Protein AF-0000000087795942 (afdb_homodimer)

Organism: Aspergillus candidus (NCBI:txid41067)

Foldseek 3Di:
DPPPPDPPPDDPQDQPPLPDPPPDDQLLVVCLVPPDAPDPQLVVVSVLVVVLLSLLCSLLPFDRVLNNVVSVCCNPQASQFQPGDPPDDPCPPLAQDPDAVRGQKWWKWKDFPPDGIWIKMKGQGHHPQDCHLVFNLSACRAVSSLVVVCVVVVQQACVLVVLLCVQQADGSVNCVVQVVQCVPPRHSRFKIKMWTRDNRHIWIKIKGQRLSVCRRVVPDNLCSQLVSLVVVDPQQLQVQQSVLVVVLCVVVVVFWDNSFWMKMWTSGDQQFMKIKTKTKGWAQDLVVVLCLLCSHVVRDDDQSVVQSVLVVLLVVLVQVDDFPVRDHDRTWIWMKMWMTHSVDNHTWIKIKTFQLRHQQVSVLVSVLVSCVVVVVPSVNVSVVSSCCNQAPPDDSRNHSAFWTIWMWTADPVGGIMIMTMTDSVNSD/DPPPPDPDPDDPQDQDPLPDPPPDDQLLVVCLVPPDAPDPQLVVVSVQVVQLLSLLCSLLPFDRVLNNVVSVCCNPQASQFQPGDPPPPPPPPLAQDDPDVGGQKWWKWKDFPPDGIWIKMKGQGHHPQDCHLVFNLSACRAVSSLVVVCVVVVQQACVLVVLLCVQQADGSVNCVVVVVQCVPPRHSRFKIKMWTRDNRHIWIKIKGQRLSVCRRVVPDNLCSQLVSLVVVDPQQLSVQQSVLVVVLCVVVVVFWDNSFWMKMWTSGDQQPMKIKTKTKGWAQDLVVVLCLLCSHVVRDDDQSVVQSVLVVLLVCLVQVDDFPVRDHDRTWIWMKMWMTHSVDNHTWIKIKTFQLRHQQVSVLVSVVVSCVVVVVPVVNVSVVSSCCNQAPPDDSRNHSAFWTIWMWTADPVGGIMIMTMTDSVNSD

Sequence (856 aa):
MRPEQEPSIQAPTEKVALPMSDGDARPWQVLSLLLPFHSPDQKLWWDKVGPLIEIYLNCSGYNVGAQYRYLLMLHSIILPVLGPFPNHTKSNSPWPYFMNNGDPCDLSINYQGGSAPCVRIGIEPIGPMAGTNQDPMNEFAARRLLEDLSRIQTDIDFQLFDHFRDALVLSNHKARLCWDGIEEHGIKAQGHVALDLHEHSLKVKAYCVPLLRSLTSGVHYVRMMIDSIKTISRDHPITHGLSKVDEYLAATKHLLVDSRSCFSFDCADLKNSRYKIYVGANVKTLGEAYGFWTLGGSLKGEAIDRGFQLMEKVWKTMYAKSLPDMKPRKYIPFIWNWEVSPTDSDPIPKAYFQVLDDYDSLITEVITCVFGELGWTEHAMTHQIIQKKAYPGHDFGSSTQVYSWISLAYSQTKGPYITIYSNPAASLMRPEQEPSIQAPTEKVALPMSDGDARPWQVLSLLLPFHSPDQKLWWDKVGPLIEIYLNCSGYNVGAQYRYLLMLHSIILPVLGPFPNHTKSNSPWPYFMNNGDPCDLSINYQGGSAPCVRIGIEPIGPMAGTNQDPMNEFAARRLLEDLSRIQTDIDFQLFDHFRDALVLSNHKARLCWDGIEEHGIKAQGHVALDLHEHSLKVKAYCVPLLRSLTSGVHYVRMMIDSIKTISRDHPITHGLSKVDEYLAATKHLLVDSRSCFSFDCADLKNSRYKIYVGANVKTLGEAYGFWTLGGSLKGEAIDRGFQLMEKVWKTMYAKSLPDMKPRKYIPFIWNWEVSPTDSDPIPKAYFQVLDDYDSLITEVITCVFGELGWTEHAMTHQIIQKKAYPGHDFGSSTQVYSWISLAYSQTKGPYITIYSNPAASL

Secondary structure (DSSP, 8-state):
-------------S-------TTPPPHHHHHHHH---SSHHHHHHHHHHHHHHHHHHHHTT--HHHHHHHHHHIIIIIGGGS-SPTTSTT----S---TBTTBSEEEEEEEETTS--EEEEEE----TTBTSSSBTT--SHHHHHHHHHHTT-TT---HHHHHHHHHHS--HHHHHHTHHHHTT-S----EEEEEEE-SS-EEEEEEE--HHHHHHH---HHHHHHHHHHTT---HHHHHHHHHHHHHHHHTGGGEEEEEEEEEEESS-GGG--EEEEEEEEE-SHHHHHHHHHTTTT--SHHHHHHHHHHHHHHHHHHTS--TTSPPP--EEEEEEEEE-SS-SS-EEEEEEE-TTS-HHHHHHHHHHHHHHHT-HHHHHHHHHHHHHHSTT--TTT---SEEEEEEEEETTTEEEEEEEE-GGGG-/-------------S-------TTPPPHHHHHHHH---SSHHHHHHHHHHHHHHHHHHHHTT--HHHHHHHHHHIIIIIGGGS-SPTTSTT----S---GGGG-SEEEEEEEETTS--EEEEEE----TTBTSSSBTT--SHHHHHHHHHTTT-TT---HHHHHHHHHHS--HHHHHHTHHHHTT-S----EEEEEEE-SS-EEEEEEE--HHHHHHH---HHHHHHHHHHTT---HHHHHHHHHHHHHHHHTGGGEEEEEEEEEEESS-GGG--EEEEEEEEE-SHHHHHHHHHTTTT--SHHHHHHHHHHHHHHHHHHTS--TTSPPP--EEEEEEEEE-SS-SS-EEEEEEE-TTS-HHHHHHHHHHHHHHTT-HHHHHHHHHHHHHHSTT--TTT---SEEEEEEEEETTTEEEEEEEE-GGGG-

Radius of gyration: 34.21 Å; Cα contacts (8 Å, |Δi|>4): 1523; chains: 2; bounding box: 75×99×96 Å

Structure (mmCIF, N/CA/C/O backbone):
data_AF-0000000087795942-model_v1
#
loop_
_entity.id
_entity.type
_entity.pdbx_description
1 polymer 'Aromatic prenyltransferase'
#
loop_
_atom_site.group_PDB
_atom_site.id
_atom_site.type_symbol
_atom_site.label_atom_id
_atom_site.label_alt_id
_atom_site.label_comp_id
_atom_site.label_asym_id
_atom_site.label_entity_id
_atom_site.label_seq_id
_atom_site.pdbx_PDB_ins_code
_atom_site.Cartn_x
_atom_site.Cartn_y
_atom_site.Cartn_z
_atom_site.occupancy
_atom_site.B_iso_or_equiv
_atom_site.auth_seq_id
_atom_site.auth_comp_id
_atom_site.auth_asym_id
_atom_site.auth_atom_id
_atom_site.pdbx_PDB_model_num
ATOM 1 N N . MET A 1 1 ? -48.5 39.406 -8.141 1 22.3 1 MET A N 1
ATOM 2 C CA . MET A 1 1 ? -47.219 38.812 -8.547 1 22.3 1 MET A CA 1
ATOM 3 C C . MET A 1 1 ? -46.781 37.719 -7.559 1 22.3 1 MET A C 1
ATOM 5 O O . MET A 1 1 ? -46.656 38 -6.363 1 22.3 1 MET A O 1
ATOM 9 N N . ARG A 1 2 ? -47 36.406 -7.867 1 28.2 2 ARG A N 1
ATOM 10 C CA . ARG A 1 2 ? -46.875 35.219 -7.031 1 28.2 2 ARG A CA 1
ATOM 11 C C . ARG A 1 2 ? -45.438 35 -6.605 1 28.2 2 ARG A C 1
ATOM 13 O O . ARG A 1 2 ? -44.5 35.125 -7.418 1 28.2 2 ARG A O 1
ATOM 20 N N . PRO A 1 3 ? -45.25 35.094 -5.289 1 27.69 3 PRO A N 1
ATOM 21 C CA . PRO A 1 3 ? -43.875 35.062 -4.77 1 27.69 3 PRO A CA 1
ATOM 22 C C . PRO A 1 3 ? -43.094 33.844 -5.25 1 27.69 3 PRO A C 1
ATOM 24 O O . PRO A 1 3 ? -43.656 32.75 -5.375 1 27.69 3 PRO A O 1
ATOM 27 N N . GLU A 1 4 ? -42.125 34.031 -6.109 1 30.78 4 GLU A N 1
ATOM 28 C CA . GLU A 1 4 ? -41.281 33.031 -6.766 1 30.78 4 GLU A CA 1
ATOM 29 C C . GLU A 1 4 ? -40.688 32.062 -5.75 1 30.78 4 GLU A C 1
ATOM 31 O O . GLU A 1 4 ? -40.156 32.5 -4.711 1 30.78 4 GLU A O 1
ATOM 36 N N . GLN A 1 5 ? -41.188 30.859 -5.688 1 28.67 5 GLN A N 1
ATOM 37 C CA . GLN A 1 5 ? -40.812 29.703 -4.875 1 28.67 5 GLN A CA 1
ATOM 38 C C . GLN A 1 5 ? -39.312 29.438 -4.926 1 28.67 5 GLN A C 1
ATOM 40 O O . GLN A 1 5 ? -38.75 29.344 -6.012 1 28.67 5 GLN A O 1
ATOM 45 N N . GLU A 1 6 ? -38.594 29.828 -3.879 1 29.69 6 GLU A N 1
ATOM 46 C CA . GLU A 1 6 ? -37.156 29.641 -3.682 1 29.69 6 GLU A CA 1
ATOM 47 C C . GLU A 1 6 ? -36.75 28.188 -3.895 1 29.69 6 GLU A C 1
ATOM 49 O O . GLU A 1 6 ? -37.406 27.266 -3.383 1 29.69 6 GLU A O 1
ATOM 54 N N . PRO A 1 7 ? -36.062 27.828 -5.016 1 30.73 7 PRO A N 1
ATOM 55 C CA . PRO A 1 7 ? -35.75 26.453 -5.359 1 30.73 7 PRO A CA 1
ATOM 56 C C . PRO A 1 7 ? -35.094 25.688 -4.207 1 30.73 7 PRO A C 1
ATOM 58 O O . PRO A 1 7 ? -34.219 26.219 -3.537 1 30.73 7 PRO A O 1
ATOM 61 N N . SER A 1 8 ? -35.812 24.812 -3.525 1 28.05 8 SER A N 1
ATOM 62 C CA . SER A 1 8 ? -35.438 23.891 -2.461 1 28.05 8 SER A CA 1
ATOM 63 C C . SER A 1 8 ? -34.281 23 -2.896 1 28.05 8 SER A C 1
ATOM 65 O O . SER A 1 8 ? -34.375 22.281 -3.893 1 28.05 8 SER A O 1
ATOM 67 N N . ILE A 1 9 ? -33.094 23.453 -2.781 1 29.77 9 ILE A N 1
ATOM 68 C CA . ILE A 1 9 ? -31.938 22.609 -3.049 1 29.77 9 ILE A CA 1
ATOM 69 C C . ILE A 1 9 ? -32.062 21.297 -2.277 1 29.77 9 ILE A C 1
ATOM 71 O O . ILE A 1 9 ? -32.062 21.297 -1.044 1 29.77 9 ILE A O 1
ATOM 75 N N . GLN A 1 10 ? -32.75 20.312 -2.787 1 25.94 10 GLN A N 1
ATOM 76 C CA . GLN A 1 10 ? -32.938 18.953 -2.301 1 25.94 10 GLN A CA 1
ATOM 77 C C . GLN A 1 10 ? -31.609 18.281 -2.008 1 25.94 10 GLN A C 1
ATOM 79 O O . GLN A 1 10 ? -30.672 18.375 -2.803 1 25.94 10 GLN A O 1
ATOM 84 N N . ALA A 1 11 ? -31.422 17.891 -0.811 1 29.84 11 ALA A N 1
ATOM 85 C CA . ALA A 1 11 ? -30.281 17.172 -0.249 1 29.84 11 ALA A CA 1
ATOM 86 C C . ALA A 1 11 ? -30.016 15.867 -1.015 1 29.84 11 ALA A C 1
ATOM 88 O O . ALA A 1 11 ? -30.922 15.055 -1.19 1 29.84 11 ALA A O 1
ATOM 89 N N . PRO A 1 12 ? -29.078 15.875 -1.925 1 29.16 12 PRO A N 1
ATOM 90 C CA . PRO A 1 12 ? -28.969 14.562 -2.562 1 29.16 12 PRO A CA 1
ATOM 91 C C . PRO A 1 12 ? -28.75 13.43 -1.556 1 29.16 12 PRO A C 1
ATOM 93 O O . PRO A 1 12 ? -27.922 13.547 -0.657 1 29.16 12 PRO A O 1
ATOM 96 N N . THR A 1 13 ? -29.656 12.672 -1.173 1 30.97 13 THR A N 1
ATOM 97 C CA . THR A 1 13 ? -29.703 11.547 -0.239 1 30.97 13 THR A CA 1
ATOM 98 C C . THR A 1 13 ? -28.641 10.516 -0.586 1 30.97 13 THR A C 1
ATOM 100 O O . THR A 1 13 ? -28.484 9.516 0.12 1 30.97 13 THR A O 1
ATOM 103 N N . GLU A 1 14 ? -28.219 10.383 -1.901 1 29.27 14 GLU A N 1
ATOM 104 C CA . GLU A 1 14 ? -27.547 9.141 -2.268 1 29.27 14 GLU A CA 1
ATOM 105 C C . GLU A 1 14 ? -26.062 9.188 -1.922 1 29.27 14 GLU A C 1
ATOM 107 O O . GLU A 1 14 ? -25.406 10.211 -2.135 1 29.27 14 GLU A O 1
ATOM 112 N N . LYS A 1 15 ? -25.484 8.312 -1.101 1 34.44 15 LYS A N 1
ATOM 113 C CA . LYS A 1 15 ? -24.062 8.156 -0.795 1 34.44 15 LYS A CA 1
ATOM 114 C C . LYS A 1 15 ? -23.219 8.25 -2.061 1 34.44 15 LYS A C 1
ATOM 116 O O . LYS A 1 15 ? -23.391 7.453 -2.988 1 34.44 15 LYS A O 1
ATOM 121 N N . VAL A 1 16 ? -22.797 9.336 -2.385 1 33.66 16 VAL A N 1
ATOM 122 C CA . VAL A 1 16 ? -21.953 9.562 -3.557 1 33.66 16 VAL A CA 1
ATOM 123 C C . VAL A 1 16 ? -20.703 8.703 -3.461 1 33.66 16 VAL A C 1
ATOM 125 O O . VAL A 1 16 ? -19.906 8.867 -2.535 1 33.66 16 VAL A O 1
ATOM 128 N N . ALA A 1 17 ? -20.625 7.559 -4.09 1 39.62 17 ALA A N 1
ATOM 129 C CA . ALA A 1 17 ? -19.484 6.656 -4.164 1 39.62 17 ALA A CA 1
ATOM 130 C C . ALA A 1 17 ? -18.219 7.398 -4.621 1 39.62 17 ALA A C 1
ATOM 132 O O . ALA A 1 17 ? -18.312 8.328 -5.426 1 39.62 17 ALA A O 1
ATOM 133 N N . LEU A 1 18 ? -17.172 7.379 -3.752 1 42.47 18 LEU A N 1
ATOM 134 C CA . LEU A 1 18 ? -15.922 7.945 -4.242 1 42.47 18 LEU A CA 1
ATOM 135 C C . LEU A 1 18 ? -15.672 7.527 -5.688 1 42.47 18 LEU A C 1
ATOM 137 O O . LEU A 1 18 ? -16 6.41 -6.082 1 42.47 18 LEU A O 1
ATOM 141 N N . PRO A 1 19 ? -15.383 8.438 -6.621 1 38.88 19 PRO A N 1
ATOM 142 C CA . PRO A 1 19 ? -15.078 8.047 -8 1 38.88 19 PRO A CA 1
ATOM 143 C C . PRO A 1 19 ? -13.977 6.996 -8.086 1 38.88 19 PRO A C 1
ATOM 145 O O . PRO A 1 19 ? -12.844 7.246 -7.664 1 38.88 19 PRO A O 1
ATOM 148 N N . MET A 1 20 ? -14.195 5.816 -7.723 1 46.41 20 MET A N 1
ATOM 149 C CA . MET A 1 20 ? -13.219 4.801 -8.117 1 46.41 20 MET A CA 1
ATOM 150 C C . MET A 1 20 ? -13.531 4.262 -9.508 1 46.41 20 MET A C 1
ATOM 152 O O . MET A 1 20 ? -14.688 4.254 -9.93 1 46.41 20 MET A O 1
ATOM 156 N N . SER A 1 21 ? -12.57 4.328 -10.305 1 45.53 21 SER A N 1
ATOM 157 C CA . SER A 1 21 ? -12.836 3.596 -11.539 1 45.53 21 SER A CA 1
ATOM 158 C C . SER A 1 21 ? -13.617 2.316 -11.266 1 45.53 21 SER A C 1
ATOM 160 O O . SER A 1 21 ? -13.516 1.735 -10.18 1 45.53 21 SER A O 1
ATOM 162 N N . ASP A 1 22 ? -14.539 1.914 -12 1 50 22 ASP A N 1
ATOM 163 C CA . ASP A 1 22 ? -15.453 0.774 -11.977 1 50 22 ASP A CA 1
ATOM 164 C C . ASP A 1 22 ? -14.711 -0.519 -11.656 1 50 22 ASP A C 1
ATOM 166 O O . ASP A 1 22 ? -13.82 -0.931 -12.398 1 50 22 ASP A O 1
ATOM 170 N N . GLY A 1 23 ? -14.742 -1.063 -10.383 1 61.19 23 GLY A N 1
ATOM 171 C CA . GLY A 1 23 ? -14.367 -2.396 -9.938 1 61.19 23 GLY A CA 1
ATOM 172 C C . GLY A 1 23 ? -13.156 -2.4 -9.023 1 61.19 23 GLY A C 1
ATOM 173 O O . GLY A 1 23 ? -12.852 -3.416 -8.391 1 61.19 23 GLY A O 1
ATOM 174 N N . ASP A 1 24 ? -12.477 -1.153 -8.93 1 73.06 24 ASP A N 1
ATOM 175 C CA . ASP A 1 24 ? -11.25 -1.164 -8.141 1 73.06 24 ASP A CA 1
ATOM 176 C C . ASP A 1 24 ? -11.547 -0.987 -6.652 1 73.06 24 ASP A C 1
ATOM 178 O O . ASP A 1 24 ? -12.453 -0.243 -6.281 1 73.06 24 ASP A O 1
ATOM 182 N N . ALA A 1 25 ? -10.906 -1.726 -5.891 1 83.19 25 ALA A N 1
ATOM 183 C CA . ALA A 1 25 ? -10.977 -1.565 -4.438 1 83.19 25 ALA A CA 1
ATOM 184 C C . ALA A 1 25 ? -10.336 -0.252 -4 1 83.19 25 ALA A C 1
ATOM 186 O O . ALA A 1 25 ? -9.32 0.168 -4.562 1 83.19 25 A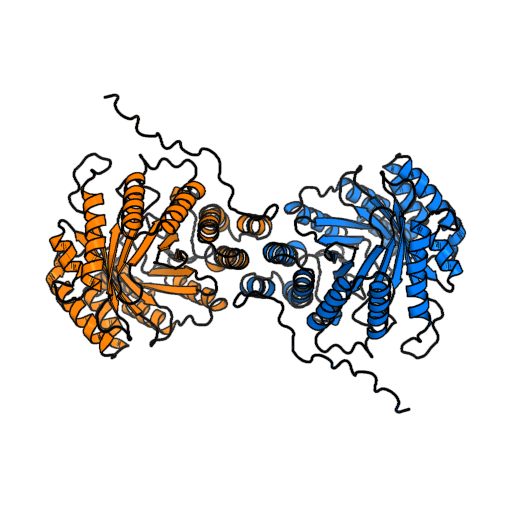LA A O 1
ATOM 187 N N . ARG A 1 26 ? -11 0.443 -3.012 1 90.88 26 ARG A N 1
ATOM 188 C CA . ARG A 1 26 ? -10.445 1.677 -2.459 1 90.88 26 ARG A CA 1
ATOM 189 C C . ARG A 1 26 ? -9.164 1.406 -1.683 1 90.88 26 ARG A C 1
ATOM 191 O O . ARG A 1 26 ? -9.062 0.409 -0.965 1 90.88 26 ARG A O 1
ATOM 198 N N . PRO A 1 27 ? -8.211 2.34 -1.816 1 95.12 27 PRO A N 1
ATOM 199 C CA . PRO A 1 27 ? -6.934 2.139 -1.119 1 95.12 27 PRO A CA 1
ATOM 200 C C . PRO A 1 27 ? -7.117 1.833 0.366 1 95.12 27 PRO A C 1
ATOM 202 O O . PRO A 1 27 ? -6.496 0.905 0.89 1 95.12 27 PRO A O 1
ATOM 205 N N . TRP A 1 28 ? -8.039 2.576 1.059 1 95.94 28 TRP A N 1
ATOM 206 C CA . TRP A 1 28 ? -8.258 2.373 2.488 1 95.94 28 TRP A CA 1
ATOM 207 C C . TRP A 1 28 ? -8.773 0.965 2.766 1 95.94 28 TRP A C 1
ATOM 209 O O . TRP A 1 28 ? -8.383 0.339 3.754 1 95.94 28 TRP A O 1
ATOM 219 N N . GLN A 1 29 ? -9.578 0.446 1.97 1 93.94 29 GLN A N 1
ATOM 220 C CA . GLN A 1 29 ? -10.125 -0.897 2.137 1 93.94 29 GLN A CA 1
ATOM 221 C C . GLN A 1 29 ? -9.047 -1.958 1.944 1 93.94 29 GLN A C 1
ATOM 223 O O . GLN A 1 29 ? -8.953 -2.91 2.723 1 93.94 29 GLN A O 1
ATOM 228 N N . VAL A 1 30 ? -8.281 -1.831 0.846 1 94.31 30 VAL A N 1
ATOM 229 C CA . VAL A 1 30 ? -7.207 -2.771 0.554 1 94.31 30 VAL A CA 1
ATOM 230 C C . VAL A 1 30 ? -6.23 -2.822 1.727 1 94.31 30 VAL A C 1
ATOM 232 O O . VAL A 1 30 ? -5.875 -3.902 2.199 1 94.31 30 VAL A O 1
ATOM 235 N N . LEU A 1 31 ? -5.855 -1.658 2.188 1 97.25 31 LEU A N 1
ATOM 236 C CA . LEU A 1 31 ? -4.883 -1.572 3.273 1 97.25 31 LEU A CA 1
ATOM 237 C C . LEU A 1 31 ? -5.469 -2.117 4.57 1 97.25 31 LEU A C 1
ATOM 239 O O . LEU A 1 31 ? -4.762 -2.752 5.359 1 97.25 31 LEU A O 1
ATOM 243 N N . SER A 1 32 ? -6.758 -1.875 4.816 1 96 32 SER A N 1
ATOM 244 C CA . SER A 1 32 ? -7.426 -2.367 6.02 1 96 32 SER A CA 1
ATOM 245 C C . SER A 1 32 ? -7.453 -3.891 6.051 1 96 32 SER A C 1
ATOM 247 O O . SER A 1 32 ? -7.387 -4.496 7.125 1 96 32 SER A O 1
ATOM 249 N N . LEU A 1 33 ? -7.535 -4.473 4.902 1 93.56 33 LEU A N 1
ATOM 250 C CA . LEU A 1 33 ? -7.637 -5.926 4.805 1 93.56 33 LEU A CA 1
ATOM 251 C C . LEU A 1 33 ? -6.266 -6.578 4.945 1 93.56 33 LEU A C 1
ATOM 253 O O . LE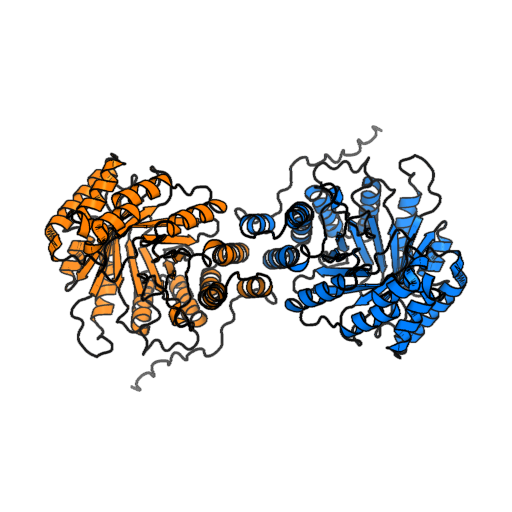U A 1 33 ? -6.156 -7.695 5.453 1 93.56 33 LEU A O 1
ATOM 257 N N . LEU A 1 34 ? -5.184 -5.918 4.562 1 95.31 34 LEU A N 1
ATOM 258 C CA . LEU A 1 34 ? -3.922 -6.617 4.344 1 95.31 34 LEU A CA 1
ATOM 259 C C . LEU A 1 34 ? -2.891 -6.219 5.395 1 95.31 34 LEU A C 1
ATOM 261 O O . LEU A 1 34 ? -1.91 -6.934 5.609 1 95.31 34 LEU A O 1
ATOM 265 N N . LEU A 1 35 ? -3.1 -5.082 6.012 1 96.06 35 LEU A N 1
ATOM 266 C CA . LEU A 1 35 ? -2.064 -4.629 6.934 1 96.06 35 LEU A CA 1
ATOM 267 C C . LEU A 1 35 ? -2.469 -4.895 8.383 1 96.06 35 LEU A C 1
ATOM 269 O O . LEU A 1 35 ? -3.637 -4.738 8.742 1 96.06 35 LEU A O 1
ATOM 273 N N . PRO A 1 36 ? -1.507 -5.242 9.172 1 94.44 36 PRO A N 1
ATOM 274 C CA . PRO A 1 36 ? -1.768 -5.418 10.602 1 94.44 36 PRO A CA 1
ATOM 275 C C . PRO A 1 36 ? -1.68 -4.105 11.383 1 94.44 36 PRO A C 1
ATOM 277 O O . PRO A 1 36 ? -1.118 -3.127 10.891 1 94.44 36 PRO A O 1
ATOM 280 N N . PHE A 1 37 ? -2.307 -4.066 12.555 1 95.5 37 PHE A N 1
ATOM 281 C CA . PHE A 1 37 ? -2.189 -2.963 13.5 1 95.5 37 PHE A CA 1
ATOM 282 C C . PHE A 1 37 ? -1.506 -3.422 14.781 1 95.5 37 PHE A C 1
ATOM 284 O O . PHE A 1 37 ? -1.804 -4.5 15.297 1 95.5 37 PHE A O 1
ATOM 291 N N . HIS A 1 38 ? -0.614 -2.68 15.25 1 92.06 38 HIS A N 1
ATOM 292 C CA . HIS A 1 38 ? 0.233 -3.08 16.375 1 92.06 38 HIS A CA 1
ATOM 293 C C . HIS A 1 38 ? -0.517 -2.98 17.688 1 92.06 38 HIS A C 1
ATOM 295 O O . HIS A 1 38 ? -0.092 -3.557 18.703 1 92.06 38 HIS A O 1
ATOM 301 N N . SER A 1 39 ? -1.583 -2.201 17.766 1 92.81 39 SER A N 1
ATOM 302 C CA . SER A 1 39 ? -2.396 -2.057 18.969 1 92.81 39 SER A CA 1
ATOM 303 C C . SER A 1 39 ? -3.85 -1.755 18.625 1 92.81 39 SER A C 1
ATOM 305 O O . SER A 1 39 ? -4.145 -1.273 17.531 1 92.81 39 SER A O 1
ATOM 307 N N . PRO A 1 40 ? -4.746 -2.023 19.531 1 93.38 40 PRO A N 1
ATOM 308 C CA . PRO A 1 40 ? -6.141 -1.646 19.297 1 93.38 40 PRO A CA 1
ATOM 309 C C . PRO A 1 40 ? -6.32 -0.143 19.094 1 93.38 40 PRO A C 1
ATOM 311 O O . PRO A 1 40 ? -7.184 0.279 18.312 1 93.38 40 PRO A O 1
ATOM 314 N N . ASP A 1 41 ? -5.477 0.666 19.766 1 91.31 41 ASP A N 1
ATOM 315 C CA . ASP A 1 41 ? -5.551 2.113 19.609 1 91.31 41 ASP A CA 1
ATOM 316 C C . ASP A 1 41 ? -5.262 2.521 18.172 1 91.31 41 ASP A C 1
ATOM 318 O O . ASP A 1 41 ? -5.973 3.355 17.594 1 91.31 41 ASP A O 1
ATOM 322 N N . GLN A 1 42 ? -4.23 1.896 17.625 1 94.94 42 GLN A N 1
ATOM 323 C CA . GLN A 1 42 ? -3.885 2.213 16.25 1 94.94 42 GLN A CA 1
ATOM 324 C C . GLN A 1 42 ? -5.02 1.843 15.297 1 94.94 42 GLN A C 1
ATOM 326 O O . GLN A 1 42 ? -5.324 2.588 14.359 1 94.94 42 GLN A O 1
ATOM 331 N N . LYS A 1 43 ? -5.648 0.705 15.555 1 96.5 43 LYS A N 1
ATOM 332 C CA . LYS A 1 43 ? -6.766 0.273 14.719 1 96.5 43 LYS A CA 1
ATOM 333 C C . LYS A 1 43 ? -7.934 1.248 14.812 1 96.5 43 LYS A C 1
ATOM 335 O O . LYS A 1 43 ? -8.555 1.586 13.805 1 96.5 43 LYS A O 1
ATOM 340 N N . LEU A 1 44 ? -8.203 1.711 15.984 1 92.69 44 LEU A N 1
ATOM 341 C CA . LEU A 1 44 ? -9.297 2.648 16.188 1 92.69 44 LEU A CA 1
ATOM 342 C C . LEU A 1 44 ? -9 3.99 15.531 1 92.69 44 LEU A C 1
ATOM 344 O O . LEU A 1 44 ? -9.875 4.586 14.898 1 92.69 44 LEU A O 1
ATOM 348 N N . TRP A 1 45 ? -7.734 4.484 15.664 1 93.88 45 TRP A N 1
ATOM 349 C CA . TRP A 1 45 ? -7.348 5.715 14.977 1 93.88 45 TRP A CA 1
ATOM 350 C C . TRP A 1 45 ? -7.453 5.551 13.469 1 93.88 45 TRP A C 1
ATOM 352 O O . TRP A 1 45 ? -7.914 6.457 12.766 1 93.88 45 TRP A O 1
ATOM 362 N N . TRP A 1 46 ? -7.02 4.352 12.945 1 96.31 46 TRP A N 1
ATOM 363 C CA . TRP A 1 46 ? -7.109 4.051 11.523 1 96.31 46 TRP A CA 1
ATOM 364 C C . TRP A 1 46 ? -8.555 4.121 11.039 1 96.31 46 TRP A C 1
ATOM 366 O O . TRP A 1 46 ? -8.844 4.719 10 1 96.31 46 TRP A O 1
ATOM 376 N N . ASP A 1 47 ? -9.445 3.584 11.789 1 94.06 47 ASP A N 1
ATOM 377 C CA . ASP A 1 47 ? -10.852 3.531 11.422 1 94.06 47 ASP A CA 1
ATOM 378 C C . ASP A 1 47 ? -11.484 4.918 11.469 1 94.06 47 ASP A C 1
ATOM 380 O O . ASP A 1 47 ? -12.422 5.207 10.719 1 94.06 47 ASP A O 1
ATOM 384 N N . LYS A 1 48 ? -10.922 5.715 12.273 1 91.12 48 LYS A N 1
ATOM 385 C CA . LYS A 1 48 ? -11.477 7.059 12.438 1 91.12 48 LYS A CA 1
ATOM 386 C C . LYS A 1 48 ? -10.906 8.016 11.391 1 91.12 48 LYS A C 1
ATOM 388 O O . LYS A 1 48 ? -11.648 8.766 10.758 1 91.12 48 LYS A O 1
ATOM 393 N N . VAL A 1 49 ? -9.633 8.023 11.18 1 94.06 49 VAL A N 1
ATOM 394 C CA . VAL A 1 49 ? -8.945 9.062 10.414 1 94.06 49 VAL A CA 1
ATOM 395 C C . VAL A 1 49 ? -8.734 8.594 8.977 1 94.06 49 VAL A C 1
ATOM 397 O O . VAL A 1 49 ? -8.781 9.398 8.039 1 94.06 49 VAL A O 1
ATOM 400 N N . GLY A 1 50 ? -8.523 7.277 8.797 1 95.25 50 GLY A N 1
ATOM 401 C CA . GLY A 1 50 ? -8.172 6.715 7.5 1 95.25 50 GLY A CA 1
ATOM 402 C C . GLY A 1 50 ? -9.195 7.02 6.422 1 95.25 50 GLY A C 1
ATOM 403 O O . GLY A 1 50 ? -8.859 7.598 5.387 1 95.25 50 GLY A O 1
ATOM 404 N N . PRO A 1 51 ? -10.461 6.723 6.652 1 93.88 51 PRO A N 1
ATOM 405 C CA . PRO A 1 51 ? -11.477 6.98 5.633 1 93.88 51 PRO A CA 1
ATOM 406 C C . PRO A 1 51 ? -11.617 8.461 5.297 1 93.88 51 PRO A C 1
ATOM 408 O O . PRO A 1 51 ? -11.875 8.82 4.145 1 93.88 51 PRO A O 1
ATOM 411 N N . LEU A 1 52 ? -11.438 9.32 6.262 1 94.25 52 LEU A N 1
ATOM 412 C CA . LEU A 1 52 ? -11.531 10.758 6.043 1 94.25 52 LEU A CA 1
ATOM 413 C C . LEU A 1 52 ? -10.406 11.25 5.141 1 94.25 52 LEU A C 1
ATOM 415 O O . LEU A 1 52 ? -10.648 12.008 4.199 1 94.25 52 LEU A O 1
ATOM 419 N N . ILE A 1 53 ? -9.227 10.805 5.469 1 95.88 53 ILE A N 1
ATOM 420 C CA . ILE A 1 53 ? -8.078 11.203 4.668 1 95.88 53 ILE A CA 1
ATOM 421 C C . ILE A 1 53 ? -8.25 10.711 3.232 1 95.88 53 ILE A C 1
ATOM 423 O O . ILE A 1 53 ? -7.938 11.43 2.281 1 95.88 53 ILE A O 1
ATOM 427 N N . GLU A 1 54 ? -8.719 9.484 3.117 1 95.69 54 GLU A N 1
ATOM 428 C CA . GLU A 1 54 ? -8.945 8.945 1.78 1 95.69 54 GLU A CA 1
ATOM 429 C C . GLU A 1 54 ? -9.922 9.82 0.994 1 95.69 54 GLU A C 1
ATOM 431 O O . GLU A 1 54 ? -9.688 10.117 -0.179 1 95.69 54 GLU A O 1
ATOM 436 N N . ILE A 1 55 ? -10.992 10.227 1.585 1 94.81 55 ILE A N 1
ATOM 437 C CA . ILE A 1 55 ? -12 11.062 0.941 1 94.81 55 ILE A CA 1
ATOM 438 C C . ILE A 1 55 ? -11.383 12.398 0.547 1 94.81 55 ILE A C 1
ATOM 440 O O . ILE A 1 55 ? -11.586 12.875 -0.572 1 94.81 55 ILE A O 1
ATOM 444 N N . TYR A 1 56 ? -10.625 13.008 1.486 1 96.38 56 TYR A N 1
ATOM 445 C CA . TYR A 1 56 ? -9.977 14.289 1.206 1 96.38 56 TYR A CA 1
ATOM 446 C C . TYR A 1 56 ? -9.047 14.172 0.007 1 96.38 56 TYR A C 1
ATOM 448 O O . TYR A 1 56 ? -9.086 15.008 -0.902 1 96.38 56 TYR A O 1
ATOM 456 N N . LEU A 1 57 ? -8.266 13.117 -0 1 96.31 57 LEU A N 1
ATOM 457 C CA . LEU A 1 57 ? -7.305 12.922 -1.079 1 96.31 57 LEU A CA 1
ATOM 458 C C . LEU A 1 57 ? -8.016 12.68 -2.406 1 96.31 57 LEU A C 1
ATOM 460 O O . LEU A 1 57 ? -7.699 13.32 -3.412 1 96.31 57 LEU A O 1
ATOM 464 N N . ASN A 1 58 ? -8.93 11.766 -2.371 1 94.94 58 ASN A N 1
ATOM 465 C CA . ASN A 1 58 ? -9.641 11.383 -3.586 1 94.94 58 ASN A CA 1
ATOM 466 C C . ASN A 1 58 ? -10.398 12.555 -4.188 1 94.94 58 ASN A C 1
ATOM 468 O O . ASN A 1 58 ? -10.242 12.867 -5.371 1 94.94 58 ASN A O 1
ATOM 472 N N . CYS A 1 59 ? -11.141 13.312 -3.361 1 94.5 59 CYS A N 1
ATOM 473 C CA . CYS A 1 59 ? -11.977 14.406 -3.838 1 94.5 59 CYS A CA 1
ATOM 474 C C . CYS A 1 59 ? -11.133 15.594 -4.266 1 94.5 59 CYS A C 1
ATOM 476 O O . CYS A 1 59 ? -11.562 16.406 -5.082 1 94.5 59 CYS A O 1
ATOM 478 N N . SER A 1 60 ? -9.945 15.711 -3.715 1 95.31 60 SER A N 1
ATOM 479 C CA . SER A 1 60 ? -9.055 16.812 -4.07 1 95.31 60 SER A CA 1
ATOM 480 C C . SER A 1 60 ? -8.266 16.5 -5.34 1 95.31 60 SER A C 1
ATOM 482 O O . SER A 1 60 ? -7.445 17.312 -5.781 1 95.31 60 SER A O 1
ATOM 484 N N . GLY A 1 61 ? -8.398 15.297 -5.875 1 93.38 61 GLY A N 1
ATOM 485 C CA . GLY A 1 61 ? -7.855 15 -7.191 1 93.38 61 GLY A CA 1
ATOM 486 C C . GLY A 1 61 ? -6.531 14.258 -7.137 1 93.38 61 GLY A C 1
ATOM 487 O O . GLY A 1 61 ? -5.824 14.172 -8.141 1 93.38 61 GLY A O 1
ATOM 488 N N . TYR A 1 62 ? -6.137 13.703 -6.059 1 93.69 62 TYR A N 1
ATOM 489 C CA . TYR A 1 62 ? -4.902 12.93 -5.973 1 93.69 62 TYR A CA 1
ATOM 490 C C . TYR A 1 62 ? -5.012 11.633 -6.773 1 93.69 62 TYR A C 1
ATOM 492 O O . TYR A 1 62 ? -6.055 10.977 -6.758 1 93.69 62 TYR A O 1
ATOM 500 N N . ASN A 1 63 ? -3.936 11.344 -7.48 1 92.06 63 ASN A N 1
ATOM 501 C CA . ASN A 1 63 ? -3.959 10.062 -8.18 1 92.06 63 ASN A CA 1
ATOM 502 C C . ASN A 1 63 ? -3.891 8.891 -7.207 1 92.06 63 ASN A C 1
ATOM 504 O O . ASN A 1 63 ? -3.594 9.078 -6.027 1 92.06 63 ASN A O 1
ATOM 508 N N . VAL A 1 64 ? -4.168 7.703 -7.688 1 92.81 64 VAL A N 1
ATOM 509 C CA . VAL A 1 64 ? -4.305 6.516 -6.855 1 92.81 64 VAL A CA 1
ATOM 510 C C . VAL A 1 64 ? -2.982 6.219 -6.152 1 92.81 64 VAL A C 1
ATOM 512 O O . VAL A 1 64 ? -2.965 5.824 -4.984 1 92.81 64 VAL A O 1
ATOM 515 N N . GLY A 1 65 ? -1.846 6.332 -6.859 1 92.62 65 GLY A N 1
ATOM 516 C CA . GLY A 1 65 ? -0.541 6.121 -6.254 1 92.62 65 GLY A CA 1
ATOM 517 C C . GLY A 1 65 ? -0.287 7.012 -5.051 1 92.62 65 GLY A C 1
ATOM 518 O O . GLY A 1 65 ? 0.211 6.551 -4.023 1 92.62 65 GLY A O 1
ATOM 519 N N . ALA A 1 66 ? -0.664 8.281 -5.168 1 94.12 66 ALA A N 1
ATOM 520 C CA . ALA A 1 66 ? -0.501 9.227 -4.066 1 94.12 66 ALA A CA 1
ATOM 521 C C . ALA A 1 66 ? -1.411 8.859 -2.895 1 94.12 66 ALA A C 1
ATOM 523 O O . ALA A 1 66 ? -1.027 9.016 -1.732 1 94.12 66 ALA A O 1
ATOM 524 N N . GLN A 1 67 ? -2.611 8.453 -3.201 1 95.56 67 GLN A N 1
ATOM 525 C CA . GLN A 1 67 ? -3.533 8.039 -2.146 1 95.56 67 GLN A CA 1
ATOM 526 C C . GLN A 1 67 ? -2.969 6.871 -1.348 1 95.56 67 GLN A C 1
ATOM 528 O O . GLN A 1 67 ? -2.984 6.887 -0.115 1 95.56 67 GLN A O 1
ATOM 533 N N . TYR A 1 68 ? -2.436 5.848 -2.045 1 95.56 68 TYR A N 1
ATOM 534 C CA . TYR A 1 68 ? -1.799 4.727 -1.358 1 95.56 68 TYR A CA 1
ATOM 535 C C . TYR A 1 68 ? -0.611 5.203 -0.53 1 95.56 68 TYR A C 1
ATOM 537 O O . TYR A 1 68 ? -0.457 4.805 0.628 1 95.56 68 TYR A O 1
ATOM 545 N N . ARG A 1 69 ? 0.22 6.027 -1.095 1 94.94 69 ARG A N 1
ATOM 546 C CA . ARG A 1 69 ? 1.425 6.496 -0.418 1 94.94 69 ARG A CA 1
ATOM 547 C C . ARG A 1 69 ? 1.08 7.191 0.896 1 94.94 69 ARG A C 1
ATOM 549 O O . ARG A 1 69 ? 1.676 6.895 1.934 1 94.94 69 ARG A O 1
ATOM 556 N N . TYR A 1 70 ? 0.112 8.039 0.875 1 96.69 70 TYR A N 1
ATOM 557 C CA . TYR A 1 70 ? -0.18 8.836 2.059 1 96.69 70 TYR A CA 1
ATOM 558 C C . TYR A 1 70 ? -0.978 8.039 3.078 1 96.69 70 TYR A C 1
ATOM 560 O O . TYR A 1 70 ? -0.82 8.227 4.285 1 96.69 70 TYR A O 1
ATOM 568 N N . LEU A 1 71 ? -1.817 7.125 2.623 1 97.69 71 LEU A N 1
ATOM 569 C CA . LEU A 1 71 ? -2.486 6.246 3.574 1 97.69 71 LEU A CA 1
ATOM 570 C C . LEU A 1 71 ? -1.49 5.293 4.223 1 97.69 71 LEU A C 1
ATOM 572 O O . LEU A 1 71 ? -1.62 4.961 5.406 1 97.69 71 LEU A O 1
ATOM 576 N N . LEU A 1 72 ? -0.537 4.855 3.402 1 97.5 72 LEU A N 1
ATOM 577 C CA . LEU A 1 72 ? 0.524 4.027 3.963 1 97.5 72 LEU A CA 1
ATOM 578 C C . LEU A 1 72 ? 1.358 4.816 4.969 1 97.5 72 LEU A C 1
ATOM 580 O O . LEU A 1 72 ? 1.764 4.277 6 1 97.5 72 LEU A O 1
ATOM 584 N N . MET A 1 73 ? 1.655 6.059 4.695 1 97.19 73 MET A N 1
ATOM 585 C CA . MET A 1 73 ? 2.348 6.922 5.645 1 97.19 73 MET A CA 1
ATOM 586 C C . MET A 1 73 ? 1.553 7.055 6.941 1 97.19 73 MET A C 1
ATOM 588 O O . MET A 1 73 ? 2.119 6.98 8.031 1 97.19 73 MET A O 1
ATOM 592 N N . LEU A 1 74 ? 0.222 7.305 6.801 1 97.75 74 LEU A N 1
ATOM 593 C CA . LEU A 1 74 ? -0.641 7.355 7.973 1 97.75 74 LEU A CA 1
ATOM 594 C C . LEU A 1 74 ? -0.495 6.086 8.812 1 97.75 74 LEU A C 1
ATOM 596 O O . LEU A 1 74 ? -0.281 6.156 10.023 1 97.75 74 LEU A O 1
ATOM 600 N N . HIS A 1 75 ? -0.56 4.945 8.148 1 98 75 HIS A N 1
ATOM 601 C CA . HIS A 1 75 ? -0.522 3.656 8.828 1 98 75 HIS A CA 1
ATOM 602 C C . HIS A 1 75 ? 0.824 3.43 9.508 1 98 75 HIS A C 1
ATOM 604 O O . HIS A 1 75 ? 0.877 3.059 10.688 1 98 75 HIS A O 1
ATOM 610 N N . SER A 1 76 ? 1.918 3.686 8.836 1 97.44 76 SER A N 1
ATOM 611 C CA . SER A 1 76 ? 3.236 3.223 9.258 1 97.44 76 SER A CA 1
ATOM 612 C C . SER A 1 76 ? 3.936 4.262 10.125 1 97.44 76 SER A C 1
ATOM 614 O O . SER A 1 76 ? 4.793 3.922 10.945 1 97.44 76 SER A O 1
ATOM 616 N N . ILE A 1 77 ? 3.572 5.512 9.938 1 97.75 77 ILE A N 1
ATOM 617 C CA . ILE A 1 77 ? 4.375 6.555 10.562 1 97.75 77 ILE A CA 1
ATOM 618 C C . ILE A 1 77 ? 3.516 7.352 11.539 1 97.75 77 ILE A C 1
ATOM 620 O O . ILE A 1 77 ? 3.941 7.633 12.664 1 97.75 77 ILE A O 1
ATOM 624 N N . ILE A 1 78 ? 2.289 7.664 11.242 1 97.25 78 ILE A N 1
ATOM 625 C CA . ILE A 1 78 ? 1.498 8.625 12 1 97.25 78 ILE A CA 1
ATOM 626 C C . ILE A 1 78 ? 0.736 7.902 13.109 1 97.25 78 ILE A C 1
ATOM 628 O O . ILE A 1 78 ? 0.739 8.344 14.258 1 97.25 78 ILE A O 1
ATOM 632 N N . LEU A 1 79 ? 0.118 6.762 12.836 1 96.44 79 LEU A N 1
ATOM 633 C CA . LEU A 1 79 ? -0.702 6.051 13.812 1 96.44 79 LEU A CA 1
ATOM 634 C C . LEU A 1 79 ? 0.098 5.746 15.078 1 96.44 79 LEU A C 1
ATOM 636 O O . LEU A 1 79 ? -0.408 5.902 16.188 1 96.44 79 LEU A O 1
ATOM 640 N N . PRO A 1 80 ? 1.354 5.312 14.938 1 95.88 80 PRO A N 1
ATOM 641 C CA . PRO A 1 80 ? 2.113 4.934 16.125 1 95.88 80 PRO A CA 1
ATOM 642 C C . PRO A 1 80 ? 2.312 6.098 17.094 1 95.88 80 PRO A C 1
ATOM 644 O O . PRO A 1 80 ? 2.65 5.887 18.266 1 95.88 80 PRO A O 1
ATOM 647 N N . VAL A 1 81 ? 2.1 7.348 16.625 1 95.12 81 VAL A N 1
ATOM 648 C CA . VAL A 1 81 ? 2.4 8.477 17.5 1 95.12 81 VAL A CA 1
ATOM 649 C C . VAL A 1 81 ? 1.109 9.211 17.875 1 95.12 81 VAL A C 1
ATOM 651 O O . VAL A 1 81 ? 1.146 10.336 18.375 1 95.12 81 VAL A O 1
ATOM 654 N N . LEU A 1 82 ? -0.075 8.648 17.641 1 92.31 82 LEU A N 1
ATOM 655 C CA . LEU A 1 82 ? -1.335 9.305 17.969 1 92.31 82 LEU A CA 1
ATOM 656 C C . LEU A 1 82 ? -1.762 8.984 19.406 1 92.31 82 LEU A C 1
ATOM 658 O O . LEU A 1 82 ? -2.742 9.539 19.906 1 92.31 82 LEU A O 1
ATOM 662 N N . GLY A 1 83 ? -1.011 8.117 20.078 1 90 83 GLY A N 1
ATOM 663 C CA . GLY A 1 83 ? -1.297 7.816 21.469 1 90 83 GLY A CA 1
ATOM 664 C C . GLY A 1 83 ? -2.547 6.977 21.656 1 90 83 GLY A C 1
ATOM 665 O O . GLY A 1 83 ? -3.076 6.422 20.688 1 90 83 GLY A O 1
ATOM 666 N N . PRO A 1 84 ? -2.957 6.801 22.859 1 87.94 84 PRO A N 1
ATOM 667 C CA . PRO A 1 84 ? -4.16 6.016 23.141 1 87.94 84 PRO A CA 1
ATOM 668 C C . PRO A 1 84 ? -5.426 6.641 22.562 1 87.94 84 PRO A C 1
ATOM 670 O O . PRO A 1 84 ? -5.578 7.867 22.578 1 87.94 84 PRO A O 1
ATOM 673 N N . PHE A 1 85 ? -6.34 5.812 22 1 87.94 85 PHE A N 1
ATOM 674 C CA . PHE A 1 85 ? -7.629 6.273 21.5 1 87.94 85 PHE A CA 1
ATOM 675 C C . PHE A 1 85 ? -8.555 6.629 22.656 1 87.94 85 PHE A C 1
ATOM 677 O O . PHE A 1 85 ? -8.602 5.922 23.672 1 87.94 85 PHE A O 1
ATOM 684 N N . PRO A 1 86 ? -9.391 7.742 22.484 1 77.12 86 PRO A N 1
ATOM 685 C CA . PRO A 1 86 ? -10.266 8.133 23.594 1 77.12 86 PRO A CA 1
ATOM 686 C C . PRO A 1 86 ? -11.352 7.094 23.875 1 77.12 86 PRO A C 1
ATOM 688 O O . PRO A 1 86 ? -11.891 6.492 22.953 1 77.12 86 PRO A O 1
ATOM 691 N N . ASN A 1 87 ? -11.945 7.176 25.172 1 63.41 87 ASN A N 1
ATOM 692 C CA . ASN A 1 87 ? -13.055 6.406 25.734 1 63.41 87 ASN A CA 1
ATOM 693 C C . ASN A 1 87 ? -12.852 4.906 25.531 1 63.41 87 ASN A C 1
ATOM 695 O O . ASN A 1 87 ? -13.734 4.109 25.859 1 63.41 87 ASN A O 1
ATOM 699 N N . HIS A 1 88 ? -12.047 4.477 24.688 1 54.62 88 HIS A N 1
ATOM 700 C CA . HIS A 1 88 ? -11.875 3.031 24.781 1 54.62 88 HIS A CA 1
ATOM 701 C C . HIS A 1 88 ? -11.641 2.592 26.219 1 54.62 88 HIS A C 1
ATOM 703 O O . HIS A 1 88 ? -11.531 3.428 27.125 1 54.62 88 HIS A O 1
ATOM 709 N N . THR A 1 89 ? -10.789 1.444 26.516 1 47.84 89 THR A N 1
ATOM 710 C CA . THR A 1 89 ? -10.594 1.045 27.906 1 47.84 89 THR A CA 1
ATOM 711 C C . THR A 1 89 ? -10.43 2.27 28.812 1 47.84 89 THR A C 1
ATOM 713 O O . THR A 1 89 ? -10.375 3.4 28.328 1 47.84 89 THR A O 1
ATOM 716 N N . LYS A 1 90 ? -9.422 2.035 30.062 1 42.69 90 LYS A N 1
ATOM 717 C CA . LYS A 1 90 ? -8.805 2.756 31.172 1 42.69 90 LYS A CA 1
ATOM 718 C C . LYS A 1 90 ? -8.109 4.023 30.672 1 42.69 90 LYS A C 1
ATOM 720 O O . LYS A 1 90 ? -6.879 4.113 30.719 1 42.69 90 LYS A O 1
ATOM 725 N N . SER A 1 91 ? -8.43 4.539 29.672 1 47.06 91 SER A N 1
ATOM 726 C CA . SER A 1 91 ? -7.457 5.469 29.109 1 47.06 91 SER A CA 1
ATOM 727 C C . SER A 1 91 ? -7.102 6.566 30.109 1 47.06 91 SER A C 1
ATOM 729 O O . SER A 1 91 ? -7.844 7.539 30.25 1 47.06 91 SER A O 1
ATOM 731 N N . ASN A 1 92 ? -6.883 6.273 31.062 1 52.5 92 ASN A N 1
ATOM 732 C CA . ASN A 1 92 ? -6.004 7.035 31.953 1 52.5 92 ASN A CA 1
ATOM 733 C C . ASN A 1 92 ? -4.832 7.645 31.188 1 52.5 92 ASN A C 1
ATOM 735 O O . ASN A 1 92 ? -3.672 7.34 31.469 1 52.5 92 ASN A O 1
ATOM 739 N N . SER A 1 93 ? -5.129 8.094 29.953 1 59.31 93 SER A N 1
ATOM 740 C CA . SER A 1 93 ? -3.92 8.672 29.375 1 59.31 93 SER A CA 1
ATOM 741 C C . SER A 1 93 ? -3.383 9.812 30.234 1 59.31 93 SER A C 1
ATOM 743 O O . SER A 1 93 ? -4.109 10.758 30.547 1 59.31 93 SER A O 1
ATOM 745 N N . PRO A 1 94 ? -2.264 9.578 30.625 1 65.06 94 PRO A N 1
ATOM 746 C CA . PRO A 1 94 ? -1.64 10.594 31.469 1 65.06 94 PRO A CA 1
ATOM 747 C C . PRO A 1 94 ? -1.268 11.859 30.688 1 65.06 94 PRO A C 1
ATOM 749 O O . PRO A 1 94 ? -0.86 12.859 31.281 1 65.06 94 PRO A O 1
ATOM 752 N N . TRP A 1 95 ? -1.535 11.758 29.25 1 77.5 95 TRP A N 1
ATOM 753 C CA . TRP A 1 95 ? -1.076 12.93 28.516 1 77.5 95 TRP A CA 1
ATOM 754 C C . TRP A 1 95 ? -2.254 13.797 28.094 1 77.5 95 TRP A C 1
ATOM 756 O O . TRP A 1 95 ? -3.139 13.344 27.359 1 77.5 95 TRP A O 1
ATOM 766 N N . PRO A 1 96 ? -2.297 14.883 28.719 1 69.44 96 PRO A N 1
ATOM 767 C CA . PRO A 1 96 ? -3.377 15.797 28.344 1 69.44 96 PRO A CA 1
ATOM 768 C C . PRO A 1 96 ? -3.168 16.422 26.953 1 69.44 96 PRO A C 1
ATOM 770 O O . PRO A 1 96 ? -2.074 16.906 26.656 1 69.44 96 PRO A O 1
ATOM 773 N N . TYR A 1 97 ? -4.074 16.156 26.047 1 63.25 97 TYR A N 1
ATOM 774 C CA . TYR A 1 97 ? -3.939 16.578 24.656 1 63.25 97 TYR A CA 1
ATOM 775 C C . TYR A 1 97 ? -4.359 18.031 24.469 1 63.25 97 TYR A C 1
ATOM 777 O O . TYR A 1 97 ? -5.16 18.547 25.25 1 63.25 97 TYR A O 1
ATOM 785 N N . PHE A 1 98 ? -3.592 18.812 23.641 1 60.91 98 PHE A N 1
ATOM 786 C CA . PHE A 1 98 ? -3.826 20.234 23.438 1 60.91 98 PHE A CA 1
ATOM 787 C C . PHE A 1 98 ? -4.551 20.484 22.109 1 60.91 98 PHE A C 1
ATOM 789 O O . PHE A 1 98 ? -5.344 21.422 22 1 60.91 98 PHE A O 1
ATOM 796 N N . MET A 1 99 ? -4.219 19.688 21.047 1 62.16 99 MET A N 1
ATOM 797 C CA . MET A 1 99 ? -4.66 20.281 19.797 1 62.16 99 MET A CA 1
ATOM 798 C C . MET A 1 99 ? -6.176 20.453 19.781 1 62.16 99 MET A C 1
ATOM 800 O O . MET A 1 99 ? -6.727 21.25 20.547 1 62.16 99 MET A O 1
ATOM 804 N N . ASN A 1 100 ? -6.922 19.922 19 1 57.47 100 ASN A N 1
ATOM 805 C CA . ASN A 1 100 ? -8.312 20.062 18.578 1 57.47 100 ASN A CA 1
ATOM 806 C C . ASN A 1 100 ? -9.266 19.297 19.469 1 57.47 100 ASN A C 1
ATOM 808 O O . ASN A 1 100 ? -9.938 18.359 19.016 1 57.47 100 ASN A O 1
ATOM 812 N N . ASN A 1 101 ? -9.445 19.953 20.656 1 60.28 101 ASN A N 1
ATOM 813 C CA . ASN A 1 101 ? -10.461 19.375 21.531 1 60.28 101 ASN A CA 1
ATOM 814 C C . ASN A 1 101 ? -10.102 17.969 21.969 1 60.28 101 ASN A C 1
ATOM 816 O O . ASN A 1 101 ? -10.969 17.078 22 1 60.28 101 ASN A O 1
ATOM 820 N N . GLY A 1 102 ? -8.789 17.75 21.922 1 66.38 102 GLY A N 1
ATOM 821 C CA . GLY A 1 102 ? -8.383 16.484 22.5 1 66.38 102 GLY A CA 1
ATOM 822 C C . GLY A 1 102 ? -7.957 15.469 21.453 1 66.38 102 GLY A C 1
ATOM 823 O O . GLY A 1 102 ? -7.5 14.375 21.797 1 66.38 102 GLY A O 1
ATOM 824 N N . ASP A 1 103 ? -8.125 15.766 20.266 1 78.75 103 ASP A N 1
ATOM 825 C CA . ASP A 1 103 ? -7.68 14.867 19.203 1 78.75 103 ASP A CA 1
ATOM 826 C C . ASP A 1 103 ? -6.254 15.195 18.766 1 78.75 103 ASP A C 1
ATOM 828 O O . ASP A 1 103 ? -5.93 16.359 18.516 1 78.75 103 ASP A O 1
ATOM 832 N N . PRO A 1 104 ? -5.465 14.219 18.719 1 89 104 PRO A N 1
ATOM 833 C CA . PRO A 1 104 ? -4.062 14.469 18.391 1 89 104 PRO A CA 1
ATOM 834 C C . PRO A 1 104 ? -3.852 14.727 16.891 1 89 104 PRO A C 1
ATOM 836 O O . PRO A 1 104 ? -2.73 15.008 16.469 1 89 104 PRO A O 1
ATOM 839 N N . CYS A 1 105 ? -4.93 14.641 16.141 1 89.56 105 CYS A N 1
ATOM 840 C CA . CYS A 1 105 ? -4.812 14.789 14.688 1 89.56 105 CYS A CA 1
ATOM 841 C C . CYS A 1 105 ? -5.898 15.711 14.148 1 89.56 105 CYS A C 1
ATOM 843 O O . CYS A 1 105 ? -7.051 15.641 14.578 1 89.56 105 CYS A O 1
ATOM 845 N N . ASP A 1 106 ? -5.473 16.625 13.289 1 90.06 106 ASP A N 1
ATOM 846 C CA . ASP A 1 106 ? -6.422 17.484 12.586 1 90.06 106 ASP A CA 1
ATOM 847 C C . ASP A 1 106 ? -6.18 17.438 11.078 1 90.06 106 ASP A C 1
ATOM 849 O O . ASP A 1 106 ? -5.059 17.188 10.633 1 90.06 106 ASP A O 1
ATOM 853 N N . LEU A 1 107 ? -7.242 17.656 10.391 1 94.31 107 LEU A N 1
ATOM 854 C CA . LEU A 1 107 ? -7.168 17.672 8.93 1 94.31 107 LEU A CA 1
ATOM 855 C C . LEU A 1 107 ? -7.562 19.047 8.383 1 94.31 107 LEU A C 1
ATOM 857 O O . LEU A 1 107 ? -8.375 19.75 8.984 1 94.31 107 LEU A O 1
ATOM 861 N N . SER A 1 108 ? -6.926 19.359 7.32 1 96.5 108 SER A N 1
ATOM 862 C CA . SER A 1 108 ? -7.312 20.594 6.648 1 96.5 108 SER A CA 1
ATOM 863 C C . SER A 1 108 ? -7.09 20.5 5.145 1 96.5 108 SER A C 1
ATOM 865 O O . SER A 1 108 ? -6.371 19.609 4.672 1 96.5 108 SER A O 1
ATOM 867 N N . ILE A 1 109 ? -7.793 21.328 4.457 1 97.62 109 ILE A N 1
ATOM 868 C CA . ILE A 1 109 ? -7.621 21.484 3.016 1 97.62 109 ILE A CA 1
ATOM 869 C C . ILE A 1 109 ? -7.289 22.938 2.682 1 97.62 109 ILE A C 1
ATOM 871 O O . ILE A 1 109 ? -7.98 23.859 3.121 1 97.62 109 ILE A O 1
ATOM 875 N N . ASN A 1 110 ? -6.223 23.094 1.974 1 97.88 110 ASN A N 1
ATOM 876 C CA . ASN A 1 110 ? -5.828 24.422 1.495 1 97.88 110 ASN A CA 1
ATOM 877 C C . ASN A 1 110 ? -6.281 24.656 0.056 1 97.88 110 ASN A C 1
ATOM 879 O O . ASN A 1 110 ? -6.098 23.781 -0.803 1 97.88 110 ASN A O 1
ATOM 883 N N . TYR A 1 111 ? -6.914 25.766 -0.195 1 97.62 111 TYR A N 1
ATOM 884 C CA . TYR A 1 111 ? -7.398 26.156 -1.51 1 97.62 111 TYR A CA 1
ATOM 885 C C . TYR A 1 111 ? -6.645 27.391 -2.02 1 97.62 111 TYR A C 1
ATOM 887 O O . TYR A 1 111 ? -6.434 28.344 -1.276 1 97.62 111 TYR A O 1
ATOM 895 N N . GLN A 1 112 ? -6.211 27.312 -3.244 1 96.19 112 GLN A N 1
ATOM 896 C CA . GLN A 1 112 ? -5.586 28.422 -3.963 1 96.19 112 GLN A CA 1
ATOM 897 C C . GLN A 1 112 ? -6.137 28.531 -5.383 1 96.19 112 GLN A C 1
ATOM 899 O O . GLN A 1 112 ? -6.723 27.578 -5.906 1 96.19 112 GLN A O 1
ATOM 904 N N . GLY A 1 113 ? -5.945 29.703 -5.918 1 91.12 113 GLY A N 1
ATOM 905 C CA . GLY A 1 113 ? -6.43 29.891 -7.277 1 91.12 113 GLY A CA 1
ATOM 906 C C . GLY A 1 113 ? -5.664 29.078 -8.305 1 91.12 113 GLY A C 1
ATOM 907 O O . GLY A 1 113 ? -4.43 29.062 -8.297 1 91.12 113 GLY A O 1
ATOM 908 N N . GLY A 1 114 ? -6.352 28.344 -9.102 1 87.38 114 GLY A N 1
ATOM 909 C CA . GLY A 1 114 ? -5.742 27.672 -10.234 1 87.38 114 GLY A CA 1
ATOM 910 C C . GLY A 1 114 ? -4.949 26.438 -9.844 1 87.38 114 GLY A C 1
ATOM 911 O O . GLY A 1 114 ? -4.121 25.953 -10.617 1 87.38 114 GLY A O 1
ATOM 912 N N . SER A 1 115 ? -5.074 26.062 -8.68 1 89.62 115 SER A N 1
ATOM 913 C CA . SER A 1 115 ? -4.348 24.875 -8.227 1 89.62 115 SER A CA 1
ATOM 914 C C . SER A 1 115 ? -5.285 23.891 -7.551 1 89.62 115 SER A C 1
ATOM 916 O O . SER A 1 115 ? -6.34 24.266 -7.043 1 89.62 115 SER A O 1
ATOM 918 N N . ALA A 1 116 ? -4.906 22.641 -7.605 1 90.94 116 ALA A N 1
ATOM 919 C CA . ALA A 1 116 ? -5.656 21.625 -6.875 1 90.94 116 ALA A CA 1
ATOM 920 C C . ALA A 1 116 ? -5.562 21.844 -5.371 1 90.94 116 ALA A C 1
ATOM 922 O O . ALA A 1 116 ? -4.543 22.328 -4.871 1 90.94 116 ALA A O 1
ATOM 923 N N . PRO A 1 117 ? -6.652 21.516 -4.66 1 96.75 117 PRO A N 1
ATOM 924 C CA . PRO A 1 117 ? -6.582 21.625 -3.201 1 96.75 117 PRO A CA 1
ATOM 925 C C . PRO A 1 117 ? -5.473 20.766 -2.596 1 96.75 117 PRO A C 1
ATOM 927 O O . PRO A 1 117 ? -5.176 19.688 -3.107 1 96.75 117 PRO A O 1
ATOM 930 N N . CYS A 1 118 ? -4.914 21.234 -1.572 1 97.44 118 CYS A N 1
ATOM 931 C CA . CYS A 1 118 ? -3.848 20.516 -0.884 1 97.44 118 CYS A CA 1
ATOM 932 C C . CYS A 1 118 ? -4.32 20 0.471 1 97.44 118 CYS A C 1
ATOM 934 O O . CYS A 1 118 ? -4.688 20.797 1.345 1 97.44 118 CYS A O 1
ATOM 936 N N . VAL A 1 119 ? -4.289 18.719 0.634 1 97.75 119 VAL A N 1
ATOM 937 C CA . VAL A 1 119 ? -4.668 18.094 1.898 1 97.75 119 VAL A CA 1
ATOM 938 C C . VAL A 1 119 ? -3.52 18.203 2.896 1 97.75 119 VAL A C 1
ATOM 940 O O . VAL A 1 119 ? -2.354 18.047 2.533 1 97.75 119 VAL A O 1
ATOM 943 N N . ARG A 1 120 ? -3.906 18.547 4.117 1 97.69 120 ARG A N 1
ATOM 944 C CA . ARG A 1 120 ? -2.912 18.734 5.168 1 97.69 120 ARG A CA 1
ATOM 945 C C . ARG A 1 120 ? -3.303 17.984 6.438 1 97.69 120 ARG A C 1
ATOM 947 O O . ARG A 1 120 ? -4.488 17.75 6.688 1 97.69 120 ARG A O 1
ATOM 954 N N . ILE A 1 121 ? -2.277 17.594 7.191 1 96.44 121 ILE A N 1
ATOM 955 C CA . ILE A 1 121 ? -2.49 16.906 8.461 1 96.44 121 ILE A CA 1
ATOM 956 C C . ILE A 1 121 ? -1.681 17.578 9.562 1 96.44 121 ILE A C 1
ATOM 958 O O . ILE A 1 121 ? -0.49 17.859 9.391 1 96.44 121 ILE A O 1
ATOM 962 N N . GLY A 1 122 ? -2.338 17.969 10.625 1 94.94 122 GLY A N 1
ATOM 963 C CA . GLY A 1 122 ? -1.676 18.359 11.859 1 94.94 122 GLY A CA 1
ATOM 964 C C . GLY A 1 122 ? -1.623 17.234 12.875 1 94.94 122 GLY A C 1
ATOM 965 O O . GLY A 1 122 ? -2.607 16.516 13.07 1 94.94 122 GLY A O 1
ATOM 966 N N . ILE A 1 123 ? -0.43 17.016 13.477 1 95.12 123 ILE A N 1
ATOM 967 C CA . ILE A 1 123 ? -0.236 15.883 14.383 1 95.12 123 ILE A CA 1
ATOM 968 C C . ILE A 1 123 ? 0.409 16.359 15.68 1 95.12 123 ILE A C 1
ATOM 970 O O . ILE A 1 123 ? 1.435 17.047 15.656 1 95.12 123 ILE A O 1
ATOM 974 N N . GLU A 1 124 ? -0.202 16.094 16.719 1 93.62 124 GLU A N 1
ATOM 975 C CA . GLU A 1 124 ? 0.495 16.125 18.016 1 93.62 124 GLU A CA 1
ATOM 976 C C . GLU A 1 124 ? 1.043 14.734 18.359 1 93.62 124 GLU A C 1
ATOM 978 O O . GLU A 1 124 ? 0.323 13.898 18.906 1 93.62 124 GLU A O 1
ATOM 983 N N . PRO A 1 125 ? 2.295 14.578 18.078 1 95.06 125 PRO A N 1
ATOM 984 C CA . PRO A 1 125 ? 2.84 13.242 18.359 1 95.06 125 PRO A CA 1
ATOM 985 C C . PRO A 1 125 ? 2.875 12.93 19.859 1 95.06 125 PRO A C 1
ATOM 987 O O . PRO A 1 125 ? 3.291 13.766 20.656 1 95.06 125 PRO A O 1
ATOM 990 N N . ILE A 1 126 ? 2.455 11.781 20.203 1 93.94 126 ILE A N 1
ATOM 991 C CA . ILE A 1 126 ? 2.432 11.312 21.594 1 93.94 126 ILE A CA 1
ATOM 992 C C . ILE A 1 126 ? 3.256 10.039 21.719 1 93.94 126 ILE A C 1
ATOM 994 O O . ILE A 1 126 ? 2.928 9.016 21.109 1 93.94 126 ILE A O 1
ATOM 998 N N . GLY A 1 127 ? 4.309 10.102 22.516 1 93.38 127 GLY A N 1
ATOM 999 C CA . GLY A 1 127 ? 5.164 8.945 22.719 1 93.38 127 GLY A CA 1
ATOM 1000 C C . GLY A 1 127 ? 4.566 7.914 23.656 1 93.38 127 GLY A C 1
ATOM 1001 O O . GLY A 1 127 ? 3.617 8.211 24.375 1 93.38 127 GLY A O 1
ATOM 1002 N N . PRO A 1 128 ? 5.102 6.734 23.625 1 91.38 128 PRO A N 1
ATOM 1003 C CA . PRO A 1 128 ? 4.57 5.664 24.469 1 91.38 128 PRO A CA 1
ATOM 1004 C C . PRO A 1 128 ? 4.707 5.969 25.969 1 91.38 128 PRO A C 1
ATOM 1006 O O . PRO A 1 128 ? 3.938 5.449 26.781 1 91.38 128 PRO A O 1
ATOM 1009 N N . MET A 1 129 ? 5.645 6.848 26.359 1 93.12 129 MET A N 1
ATOM 1010 C CA . MET A 1 129 ? 5.875 7.137 27.766 1 93.12 129 MET A CA 1
ATOM 1011 C C . MET A 1 129 ? 5.461 8.562 28.109 1 93.12 129 MET A C 1
ATOM 1013 O O . MET A 1 129 ? 5.852 9.102 29.156 1 93.12 129 MET A O 1
ATOM 1017 N N . ALA A 1 130 ? 4.754 9.211 27.234 1 93.06 130 ALA A N 1
ATOM 1018 C CA . ALA A 1 130 ? 4.34 10.602 27.453 1 93.06 130 ALA A CA 1
ATOM 1019 C C . ALA A 1 130 ? 3.566 10.75 28.75 1 93.06 130 ALA A C 1
ATOM 1021 O O . ALA A 1 130 ? 2.613 10.008 29.016 1 93.06 130 ALA A O 1
ATOM 1022 N N . GLY A 1 131 ? 3.99 11.695 29.578 1 90.06 131 GLY A N 1
ATOM 1023 C CA . GLY A 1 131 ? 3.273 12 30.812 1 90.06 131 GLY A CA 1
ATOM 1024 C C . GLY A 1 131 ? 3.684 11.125 31.969 1 90.06 131 GLY A C 1
ATOM 1025 O O . GLY A 1 131 ? 3.24 11.336 33.094 1 90.06 131 GLY A O 1
ATOM 1026 N N . THR A 1 132 ? 4.461 10.102 31.672 1 91.56 132 THR A N 1
ATOM 1027 C CA . THR A 1 132 ? 4.992 9.281 32.75 1 91.56 132 THR A CA 1
ATOM 1028 C C . THR A 1 132 ? 6.281 9.883 33.312 1 91.56 132 THR A C 1
ATOM 1030 O O . THR A 1 132 ? 6.758 10.906 32.812 1 91.56 132 THR A O 1
ATOM 1033 N N . ASN A 1 133 ? 6.875 9.203 34.312 1 92.56 133 ASN A N 1
ATOM 1034 C CA . ASN A 1 133 ? 8.117 9.664 34.938 1 92.56 133 ASN A CA 1
ATOM 1035 C C . ASN A 1 133 ? 9.281 9.586 33.938 1 92.56 133 ASN A C 1
ATOM 1037 O O . ASN A 1 133 ? 10.234 10.367 34.031 1 92.56 133 ASN A O 1
ATOM 1041 N N . GLN A 1 134 ? 9.211 8.711 33 1 94.81 134 GLN A N 1
ATOM 1042 C CA . GLN A 1 134 ? 10.297 8.5 32.062 1 94.81 134 GLN A CA 1
ATOM 1043 C C . GLN A 1 134 ? 10.312 9.578 30.984 1 94.81 134 GLN A C 1
ATOM 1045 O O . GLN A 1 134 ? 11.359 9.906 30.438 1 94.81 134 GLN A O 1
ATOM 1050 N N . ASP A 1 135 ? 9.219 10.172 30.703 1 95.12 135 ASP A N 1
ATOM 1051 C CA . ASP A 1 135 ? 9.07 11.227 29.703 1 95.12 135 ASP A CA 1
ATOM 1052 C C . ASP A 1 135 ? 7.922 12.164 30.062 1 95.12 135 ASP A C 1
ATOM 1054 O O . ASP A 1 135 ? 6.938 12.258 29.328 1 95.12 135 ASP A O 1
ATOM 1058 N N . PRO A 1 136 ? 8.078 12.852 31.109 1 92.81 136 PRO A N 1
ATOM 1059 C CA . PRO A 1 136 ? 6.965 13.648 31.625 1 92.81 136 PRO A CA 1
ATOM 1060 C C . PRO A 1 136 ? 6.488 14.719 30.656 1 92.81 136 PRO A C 1
ATOM 1062 O O . PRO A 1 136 ? 5.316 15.102 30.672 1 92.81 136 PRO A O 1
ATOM 1065 N N . MET A 1 137 ? 7.352 15.219 29.734 1 93.88 137 MET A N 1
ATOM 1066 C CA . MET A 1 137 ? 6.988 16.328 28.859 1 93.88 137 MET A CA 1
ATOM 1067 C C . MET A 1 137 ? 6.793 15.859 27.422 1 93.88 137 MET A C 1
ATOM 1069 O O . MET A 1 137 ? 6.707 16.672 26.5 1 93.88 137 MET A O 1
ATOM 1073 N N . ASN A 1 138 ? 6.766 14.523 27.219 1 94.25 138 ASN A N 1
ATOM 1074 C CA . ASN A 1 138 ? 6.648 14.016 25.859 1 94.25 138 ASN A CA 1
ATOM 1075 C C . ASN A 1 138 ? 7.723 14.602 24.938 1 94.25 138 ASN A C 1
ATOM 1077 O O . ASN A 1 138 ? 7.414 15.125 23.859 1 94.25 138 ASN A O 1
ATOM 1081 N N . GLU A 1 139 ? 8.93 14.469 25.391 1 95.44 139 GLU A N 1
ATOM 1082 C CA . GLU A 1 139 ? 10.062 15.172 24.797 1 95.44 139 GLU A CA 1
ATOM 1083 C C . GLU A 1 139 ? 10.461 14.539 23.469 1 95.44 139 GLU A C 1
ATOM 1085 O O . GLU A 1 139 ? 10.938 15.234 22.562 1 95.44 139 GLU A O 1
ATOM 1090 N N . PHE A 1 140 ? 10.195 13.32 23.203 1 95.38 140 PHE A N 1
ATOM 1091 C CA . PHE A 1 140 ? 10.914 12.609 22.156 1 95.38 140 PHE A CA 1
ATOM 1092 C C . PHE A 1 140 ? 10.008 12.359 20.953 1 95.38 140 PHE A C 1
ATOM 1094 O O . PHE A 1 140 ? 10.492 12.117 19.844 1 95.38 140 PHE A O 1
ATOM 1101 N N . ALA A 1 141 ? 8.773 12.43 21.125 1 95.38 141 ALA A N 1
ATOM 1102 C CA . ALA A 1 141 ? 7.812 11.945 20.141 1 95.38 141 ALA A CA 1
ATOM 1103 C C . ALA A 1 141 ? 7.922 12.727 18.844 1 95.38 141 ALA A C 1
ATOM 1105 O O . ALA A 1 141 ? 7.906 12.141 17.75 1 95.38 141 ALA A O 1
ATOM 1106 N N . ALA A 1 142 ? 8 14.016 18.891 1 95.69 142 ALA A N 1
ATOM 1107 C CA . ALA A 1 142 ? 8.047 14.852 17.703 1 95.69 142 ALA A CA 1
ATOM 1108 C C . ALA A 1 142 ? 9.312 14.586 16.891 1 95.69 142 ALA A C 1
ATOM 1110 O O . ALA A 1 142 ? 9.258 14.5 15.664 1 95.69 142 ALA A O 1
ATOM 1111 N N . ARG A 1 143 ? 10.43 14.5 17.578 1 95.88 143 ARG A N 1
ATOM 1112 C CA . ARG A 1 143 ? 11.695 14.242 16.906 1 95.88 143 ARG A CA 1
ATOM 1113 C C . ARG A 1 143 ? 11.688 12.875 16.234 1 95.88 143 ARG A C 1
ATOM 1115 O O . ARG A 1 143 ? 12.188 12.727 15.117 1 95.88 143 ARG A O 1
ATOM 1122 N N . ARG A 1 144 ? 11.156 11.961 16.875 1 95.75 144 ARG A N 1
ATOM 1123 C CA . ARG A 1 144 ? 11.031 10.625 16.312 1 95.75 144 ARG A CA 1
ATOM 1124 C C . ARG A 1 144 ? 10.148 10.641 15.07 1 95.75 144 ARG A C 1
ATOM 1126 O O . ARG A 1 144 ? 10.453 9.977 14.07 1 95.75 144 ARG A O 1
ATOM 1133 N N . LEU A 1 145 ? 9.055 11.328 15.188 1 97.38 145 LEU A N 1
ATOM 1134 C CA . LEU A 1 145 ? 8.172 11.461 14.031 1 97.38 145 LEU A CA 1
ATOM 1135 C C . LEU A 1 145 ? 8.914 12.047 12.844 1 97.38 145 LEU A C 1
ATOM 1137 O O . LEU A 1 145 ? 8.789 11.547 11.719 1 97.38 145 LEU A O 1
ATOM 1141 N N . LEU A 1 146 ? 9.68 13.086 13.031 1 97.31 146 LEU A N 1
ATOM 1142 C CA . LEU A 1 146 ? 10.438 13.719 11.961 1 97.31 146 LEU A CA 1
ATOM 1143 C C . LEU A 1 146 ? 11.453 12.742 11.367 1 97.31 146 LEU A C 1
ATOM 1145 O O . LEU A 1 146 ? 11.656 12.719 10.148 1 97.31 146 LEU A O 1
ATOM 1149 N N . GLU A 1 147 ? 12.055 11.977 12.219 1 96.56 147 GLU A N 1
ATOM 1150 C CA . GLU A 1 147 ? 13.008 10.977 11.75 1 96.56 147 GLU A CA 1
ATOM 1151 C C . GLU A 1 147 ? 12.328 9.938 10.867 1 96.56 147 GLU A C 1
ATOM 1153 O O . GLU A 1 147 ? 12.852 9.578 9.805 1 96.56 147 GLU A O 1
ATOM 1158 N N . ASP A 1 148 ? 11.258 9.477 11.273 1 96.25 148 ASP A N 1
ATOM 1159 C CA . ASP A 1 148 ? 10.516 8.508 10.477 1 96.25 148 ASP A CA 1
ATOM 1160 C C . ASP A 1 148 ? 10.078 9.102 9.141 1 96.25 148 ASP A C 1
ATOM 1162 O O . ASP A 1 148 ? 10.133 8.438 8.109 1 96.25 148 ASP A O 1
ATOM 1166 N N . LEU A 1 149 ? 9.578 10.367 9.18 1 96.94 149 LEU A N 1
ATOM 1167 C CA . LEU A 1 149 ? 9.148 11.039 7.961 1 96.94 149 LEU A CA 1
ATOM 1168 C C . LEU A 1 149 ? 10.32 11.227 7.004 1 96.94 149 LEU A C 1
ATOM 1170 O O . LEU A 1 149 ? 10.141 11.219 5.785 1 96.94 149 LEU A O 1
ATOM 1174 N N . SER A 1 150 ? 11.508 11.383 7.512 1 94.88 150 SER A N 1
ATOM 1175 C CA . SER A 1 150 ? 12.688 11.625 6.688 1 94.88 150 SER A CA 1
ATOM 1176 C C . SER A 1 150 ? 13.055 10.391 5.863 1 94.88 150 SER A C 1
ATOM 1178 O O . SER A 1 150 ? 13.805 10.484 4.895 1 94.88 150 SER A O 1
ATOM 1180 N N . ARG A 1 151 ? 12.469 9.266 6.238 1 88.5 151 ARG A N 1
ATOM 1181 C CA . ARG A 1 151 ? 12.68 8.055 5.453 1 88.5 151 ARG A CA 1
ATOM 1182 C C . ARG A 1 151 ? 12 8.156 4.09 1 88.5 151 ARG A C 1
ATOM 1184 O O . ARG A 1 151 ? 12.477 7.578 3.111 1 88.5 151 ARG A O 1
ATOM 1191 N N . ILE A 1 152 ? 10.961 8.883 4.051 1 88.94 152 ILE A N 1
ATOM 1192 C CA . ILE A 1 152 ? 10.211 8.938 2.801 1 88.94 152 ILE A CA 1
ATOM 1193 C C . ILE A 1 152 ? 10.383 10.32 2.162 1 88.94 152 ILE A C 1
ATOM 1195 O O . ILE A 1 152 ? 10.055 10.508 0.989 1 88.94 152 ILE A O 1
ATOM 1199 N N . GLN A 1 153 ? 10.797 11.297 2.943 1 91.81 153 GLN A N 1
ATOM 1200 C CA . GLN A 1 153 ? 11.117 12.641 2.473 1 91.81 153 GLN A CA 1
ATOM 1201 C C . GLN A 1 153 ? 12.516 13.062 2.912 1 91.81 153 GLN A C 1
ATOM 1203 O O . GLN A 1 153 ? 12.68 13.633 3.994 1 91.81 153 GLN A O 1
ATOM 1208 N N . THR A 1 154 ? 13.445 12.992 2.031 1 89.56 154 THR A N 1
ATOM 1209 C CA . THR A 1 154 ? 14.859 13.016 2.395 1 89.56 154 THR A CA 1
ATOM 1210 C C . THR A 1 154 ? 15.312 14.445 2.682 1 89.56 154 THR A C 1
ATOM 1212 O O . THR A 1 154 ? 16.359 14.656 3.297 1 89.56 154 THR A O 1
ATOM 1215 N N . ASP A 1 155 ? 14.609 15.453 2.342 1 90.75 155 ASP A N 1
ATOM 1216 C CA . ASP A 1 155 ? 15.078 16.828 2.494 1 90.75 155 ASP A CA 1
ATOM 1217 C C . ASP A 1 155 ? 14.641 17.422 3.834 1 90.75 155 ASP A C 1
ATOM 1219 O O . ASP A 1 155 ? 14.867 18.594 4.102 1 90.75 155 ASP A O 1
ATOM 1223 N N . ILE A 1 156 ? 14.047 16.609 4.695 1 94.31 156 ILE A N 1
ATOM 1224 C CA . ILE A 1 156 ? 13.703 17.062 6.039 1 94.31 156 ILE A CA 1
ATOM 1225 C C . ILE A 1 156 ? 14.977 17.297 6.848 1 94.31 156 ILE A C 1
ATOM 1227 O O . ILE A 1 156 ? 15.805 16.391 7 1 94.31 156 ILE A O 1
ATOM 1231 N N . ASP A 1 157 ? 15.148 18.5 7.316 1 93.81 157 ASP A N 1
ATOM 1232 C CA . ASP A 1 157 ? 16.312 18.891 8.102 1 93.81 157 ASP A CA 1
ATOM 1233 C C . ASP A 1 157 ? 15.953 19.062 9.57 1 93.81 157 ASP A C 1
ATOM 1235 O O . ASP A 1 157 ? 14.938 19.672 9.898 1 93.81 157 ASP A O 1
ATOM 1239 N N . PHE A 1 158 ? 16.812 18.594 10.492 1 93.19 158 PHE A N 1
ATOM 1240 C CA . PHE A 1 158 ? 16.5 18.547 11.914 1 93.19 158 PHE A CA 1
ATOM 1241 C C . PHE A 1 158 ? 17.188 19.688 12.656 1 93.19 158 PHE A C 1
ATOM 1243 O O . PHE A 1 158 ? 16.906 19.938 13.828 1 93.19 158 PHE A O 1
ATOM 1250 N N . GLN A 1 159 ? 18.016 20.406 12.055 1 94.31 159 GLN A N 1
ATOM 1251 C CA . GLN A 1 159 ? 18.844 21.406 12.727 1 94.31 159 GLN A CA 1
ATOM 1252 C C . GLN A 1 159 ? 17.984 22.484 13.367 1 94.31 159 GLN A C 1
ATOM 1254 O O . GLN A 1 159 ? 18.172 22.812 14.547 1 94.31 159 GLN A O 1
ATOM 1259 N N . LEU A 1 160 ? 17.094 23.031 12.57 1 95.62 160 LEU A N 1
ATOM 1260 C CA . LEU A 1 160 ? 16.234 24.078 13.102 1 95.62 160 LEU A CA 1
ATOM 1261 C C . LEU A 1 160 ? 15.312 23.531 14.188 1 95.62 160 LEU A C 1
ATOM 1263 O O . LEU A 1 160 ? 15.055 24.203 15.188 1 95.62 160 LEU A O 1
ATOM 1267 N N . PHE A 1 161 ? 14.914 22.312 14 1 97 161 PHE A N 1
ATOM 1268 C CA . PHE A 1 161 ? 14.039 21.688 14.984 1 97 161 PHE A CA 1
ATOM 1269 C C . PHE A 1 161 ? 14.734 21.594 16.328 1 97 161 PHE A C 1
ATOM 1271 O O . PHE A 1 161 ? 14.172 21.969 17.359 1 97 161 PHE A O 1
ATOM 1278 N N . ASP A 1 162 ? 15.867 21.078 16.281 1 96.31 162 ASP A N 1
ATOM 1279 C CA . ASP A 1 162 ? 16.641 20.922 17.516 1 96.31 162 ASP A CA 1
ATOM 1280 C C . ASP A 1 162 ? 16.906 22.266 18.172 1 96.31 162 ASP A C 1
ATOM 1282 O O . ASP A 1 162 ? 16.781 22.406 19.391 1 96.31 162 ASP A O 1
ATOM 1286 N N . HIS A 1 163 ? 17.25 23.234 17.438 1 96.31 163 HIS A N 1
ATOM 1287 C CA . HIS A 1 163 ? 17.531 24.578 17.953 1 96.31 163 HIS A CA 1
ATOM 1288 C C . HIS A 1 163 ? 16.312 25.172 18.641 1 96.31 163 HIS A C 1
ATOM 1290 O O . HIS A 1 163 ? 16.406 25.609 19.781 1 96.31 163 HIS A O 1
ATOM 1296 N N . PHE A 1 164 ? 15.203 25.188 17.984 1 97.44 164 PHE A N 1
ATOM 1297 C CA . PHE A 1 164 ? 14.031 25.875 18.5 1 97.44 164 PHE A CA 1
ATOM 1298 C C . PHE A 1 164 ? 13.398 25.109 19.641 1 97.44 164 PHE A C 1
ATOM 1300 O O . PHE A 1 164 ? 12.859 25.703 20.578 1 97.44 164 PHE A O 1
ATOM 1307 N N . ARG A 1 165 ? 13.477 23.844 19.562 1 96 165 ARG A N 1
ATOM 1308 C CA . ARG A 1 165 ? 12.992 23.047 20.688 1 96 165 ARG A CA 1
ATOM 1309 C C . ARG A 1 165 ? 13.781 23.375 21.953 1 96 165 ARG A C 1
ATOM 1311 O O . ARG A 1 165 ? 13.195 23.516 23.031 1 96 165 ARG A O 1
ATOM 1318 N N . ASP A 1 166 ? 15 23.438 21.828 1 95.94 166 ASP A N 1
ATOM 1319 C CA . ASP A 1 166 ? 15.844 23.766 22.969 1 95.94 166 ASP A CA 1
ATOM 1320 C C . ASP A 1 166 ? 15.555 25.172 23.484 1 95.94 166 ASP A C 1
ATOM 1322 O O . ASP A 1 166 ? 15.547 25.406 24.703 1 95.94 166 ASP A O 1
ATOM 1326 N N . ALA A 1 167 ? 15.312 26.062 22.625 1 96.62 167 ALA A N 1
ATOM 1327 C CA . ALA A 1 167 ? 15.156 27.469 22.969 1 96.62 167 ALA A CA 1
ATOM 1328 C C . ALA A 1 167 ? 13.758 27.734 23.531 1 96.62 167 ALA A C 1
ATOM 1330 O O . ALA A 1 167 ? 13.586 28.609 24.375 1 96.62 167 ALA A O 1
ATOM 1331 N N . LEU A 1 168 ? 12.766 26.969 23.094 1 97.62 168 LEU A N 1
ATOM 1332 C CA . LEU A 1 168 ? 11.406 27.453 23.281 1 97.62 168 LEU A CA 1
ATOM 1333 C C . LEU A 1 168 ? 10.602 26.516 24.172 1 97.62 168 LEU A C 1
ATOM 1335 O O . LEU A 1 168 ? 9.547 26.891 24.688 1 97.62 168 LEU A O 1
ATOM 1339 N N . VAL A 1 169 ? 11.047 25.281 24.344 1 96.25 169 VAL A N 1
ATOM 1340 C CA . VAL A 1 169 ? 10.227 24.328 25.078 1 96.25 169 VAL A CA 1
ATOM 1341 C C . VAL A 1 169 ? 11.016 23.781 26.266 1 96.25 169 VAL A C 1
ATOM 1343 O O . VAL A 1 169 ? 12.227 23.969 26.359 1 96.25 169 VAL A O 1
ATOM 1346 N N . LEU A 1 170 ? 10.289 23.156 27.188 1 95.81 170 LEU A N 1
ATOM 1347 C CA . LEU A 1 170 ? 10.898 22.516 28.359 1 95.81 170 LEU A CA 1
ATOM 1348 C C . LEU A 1 170 ? 11.266 21.062 28.047 1 95.81 170 LEU A C 1
ATOM 1350 O O . LEU A 1 170 ? 10.398 20.266 27.688 1 95.81 170 LEU A O 1
ATOM 1354 N N . SER A 1 171 ? 12.531 20.719 28.203 1 96.38 171 SER A N 1
ATOM 1355 C CA . SER A 1 171 ? 12.945 19.328 28.188 1 96.38 171 SER A CA 1
ATOM 1356 C C . SER A 1 171 ? 12.516 18.609 29.453 1 96.38 171 SER A C 1
ATOM 1358 O O . SER A 1 171 ? 12.109 19.234 30.422 1 96.38 171 SER A O 1
ATOM 1360 N N . ASN A 1 172 ? 12.578 17.312 29.375 1 96.31 172 ASN A N 1
ATOM 1361 C CA . ASN A 1 172 ? 12.328 16.547 30.594 1 96.31 172 ASN A CA 1
ATOM 1362 C C . ASN A 1 172 ? 13.227 16.984 31.734 1 96.31 172 ASN A C 1
ATOM 1364 O O . ASN A 1 172 ? 12.766 17.141 32.875 1 96.31 172 ASN A O 1
ATOM 1368 N N . HIS A 1 173 ? 14.453 17.203 31.469 1 96.5 173 HIS A N 1
ATOM 1369 C CA . HIS A 1 173 ? 15.422 17.625 32.469 1 96.5 173 HIS A CA 1
ATOM 1370 C C . HIS A 1 173 ? 15.047 18.969 33.094 1 96.5 173 HIS A C 1
ATOM 1372 O O . HIS A 1 173 ? 14.992 19.109 34.312 1 96.5 173 HIS A O 1
ATOM 1378 N N . LYS A 1 174 ? 14.781 19.969 32.312 1 95.38 174 LYS A N 1
ATOM 1379 C CA . LYS A 1 174 ? 14.414 21.297 32.781 1 95.38 174 LYS A CA 1
ATOM 1380 C C . LYS A 1 174 ? 13.094 21.266 33.531 1 95.38 174 LYS A C 1
ATOM 1382 O O . LYS A 1 174 ? 12.938 21.969 34.531 1 95.38 174 LYS A O 1
ATOM 1387 N N . ALA A 1 175 ? 12.172 20.484 33.031 1 95.06 175 ALA A N 1
ATOM 1388 C CA . ALA A 1 175 ? 10.867 20.375 33.688 1 95.06 175 ALA A CA 1
ATOM 1389 C C . ALA A 1 175 ? 10.984 19.828 35.094 1 95.06 175 ALA A C 1
ATOM 1391 O O . ALA A 1 175 ? 10.312 20.297 36 1 95.06 175 ALA A O 1
ATOM 1392 N N . ARG A 1 176 ? 11.836 18.844 35.25 1 95.44 176 ARG A N 1
ATOM 1393 C CA . ARG A 1 176 ? 12.031 18.266 36.562 1 95.44 176 ARG A CA 1
ATOM 1394 C C . ARG A 1 176 ? 12.547 19.297 37.562 1 95.44 176 ARG A C 1
ATOM 1396 O O . ARG A 1 176 ? 12.188 19.266 38.719 1 95.44 176 ARG A O 1
ATOM 1403 N N . LEU A 1 177 ? 13.328 20.188 37.094 1 95.19 177 LEU A N 1
ATOM 1404 C CA . LEU A 1 177 ? 13.922 21.219 37.938 1 95.19 177 LEU A CA 1
ATOM 1405 C C . LEU A 1 177 ? 12.883 22.266 38.344 1 95.19 177 LEU A C 1
ATOM 1407 O O . LEU A 1 177 ? 13.023 22.922 39.375 1 95.19 177 LEU A O 1
ATOM 1411 N N . CYS A 1 178 ? 11.852 22.391 37.594 1 94.69 178 CYS A N 1
ATOM 1412 C CA . CYS A 1 178 ? 10.867 23.438 37.875 1 94.69 178 CYS A CA 1
ATOM 1413 C C . CYS A 1 178 ? 9.453 22.875 37.906 1 94.69 178 CYS A C 1
ATOM 1415 O O . CYS A 1 178 ? 8.5 23.547 37.531 1 94.69 178 CYS A O 1
ATOM 1417 N N . TRP A 1 179 ? 9.312 21.688 38.25 1 93.19 179 TRP A N 1
ATOM 1418 C CA . TRP A 1 179 ? 8.039 20.984 38.156 1 93.19 179 TRP A CA 1
ATOM 1419 C C . TRP A 1 179 ? 6.953 21.703 38.938 1 93.19 179 TRP A C 1
ATOM 1421 O O . TRP A 1 179 ? 5.793 21.734 38.531 1 93.19 179 TRP A O 1
ATOM 1431 N N . ASP A 1 180 ? 7.254 22.25 40.031 1 91.38 180 ASP A N 1
ATOM 1432 C CA . ASP A 1 180 ? 6.289 22.938 40.875 1 91.38 180 ASP A CA 1
ATOM 1433 C C . ASP A 1 180 ? 5.629 24.094 40.125 1 91.38 180 ASP A C 1
ATOM 1435 O O . ASP A 1 180 ? 4.461 24.406 40.375 1 91.38 180 ASP A O 1
ATOM 1439 N N . GLY A 1 181 ? 6.387 24.641 39.25 1 90 181 GLY A N 1
ATOM 1440 C CA . GLY A 1 181 ? 5.895 25.781 38.5 1 90 181 GLY A CA 1
ATOM 1441 C C . GLY A 1 181 ? 4.934 25.406 37.406 1 90 181 GLY A C 1
ATOM 1442 O O . GLY A 1 181 ? 4.188 26.25 36.906 1 90 181 GLY A O 1
ATOM 1443 N N . ILE A 1 182 ? 4.934 24.125 37 1 90.62 182 ILE A N 1
ATOM 1444 C CA . ILE A 1 182 ? 4.133 23.781 35.844 1 90.62 182 ILE A CA 1
ATOM 1445 C C . ILE A 1 182 ? 3.162 22.656 36.188 1 90.62 182 ILE A C 1
ATOM 1447 O O . ILE A 1 182 ? 2.277 22.328 35.406 1 90.62 182 ILE A O 1
ATOM 1451 N N . GLU A 1 183 ? 3.232 22.109 37.312 1 86.94 183 GLU A N 1
ATOM 1452 C CA . GLU A 1 183 ? 2.465 20.922 37.688 1 86.94 183 GLU A CA 1
ATOM 1453 C C . GLU A 1 183 ? 0.967 21.156 37.531 1 86.94 183 GLU A C 1
ATOM 1455 O O . GLU A 1 183 ? 0.253 20.281 37.031 1 86.94 183 GLU A O 1
ATOM 1460 N N . GLU A 1 184 ? 0.547 22.312 37.844 1 84.62 184 GLU A N 1
ATOM 1461 C CA . GLU A 1 184 ? -0.886 22.578 37.844 1 84.62 184 GLU A CA 1
ATOM 1462 C C . GLU A 1 184 ? -1.374 23.031 36.469 1 84.62 184 GLU A C 1
ATOM 1464 O O . GLU A 1 184 ? -2.58 23.141 36.25 1 84.62 184 GLU A O 1
ATOM 1469 N N . HIS A 1 185 ? -0.424 23.297 35.625 1 83.94 185 HIS A N 1
ATOM 1470 C CA . HIS A 1 185 ? -0.836 23.688 34.281 1 83.94 185 HIS A CA 1
ATOM 1471 C C . HIS A 1 185 ? -1.473 22.516 33.531 1 83.94 185 HIS A C 1
ATOM 1473 O O . HIS A 1 185 ? -0.869 21.438 33.438 1 83.94 185 HIS A O 1
ATOM 1479 N N . GLY A 1 186 ? -2.672 22.625 33.094 1 76.38 186 GLY A N 1
ATOM 1480 C CA . GLY A 1 186 ? -3.455 21.578 32.469 1 76.38 186 GLY A CA 1
ATOM 1481 C C . GLY A 1 186 ? -2.887 21.109 31.156 1 76.38 186 GLY A C 1
ATOM 1482 O O . GLY A 1 186 ? -2.9 19.906 30.859 1 76.38 186 GLY A O 1
ATOM 1483 N N . ILE A 1 187 ? -2.424 22.031 30.359 1 80.44 187 ILE A N 1
ATOM 1484 C CA . ILE A 1 187 ? -1.899 21.672 29.031 1 80.44 187 ILE A CA 1
ATOM 1485 C C . ILE A 1 187 ? -0.375 21.609 29.094 1 80.44 187 ILE A C 1
ATOM 1487 O O . ILE A 1 187 ? 0.288 22.578 29.453 1 80.44 187 ILE A O 1
ATOM 1491 N N . LYS A 1 188 ? 0.136 20.391 28.766 1 87.62 188 LYS A N 1
ATOM 1492 C CA . LYS A 1 188 ? 1.582 20.203 28.844 1 87.62 188 LYS A CA 1
ATOM 1493 C C . LYS A 1 188 ? 2.176 20.031 27.438 1 87.62 188 LYS A C 1
ATOM 1495 O O . LYS A 1 188 ? 3.396 20 27.281 1 87.62 188 LYS A O 1
ATOM 1500 N N . ALA A 1 189 ? 1.278 19.953 26.469 1 89.19 189 ALA A N 1
ATOM 1501 C CA . ALA A 1 189 ? 1.745 19.812 25.094 1 89.19 189 ALA A CA 1
ATOM 1502 C C . ALA A 1 189 ? 2.557 21.031 24.656 1 89.19 189 ALA A C 1
ATOM 1504 O O . ALA A 1 189 ? 2.164 22.172 24.922 1 89.19 189 ALA A O 1
ATOM 1505 N N . GLN A 1 190 ? 3.734 20.766 23.969 1 92.25 190 GLN A N 1
ATOM 1506 C CA . GLN A 1 190 ? 4.621 21.891 23.656 1 92.25 190 GLN A CA 1
ATOM 1507 C C . GLN A 1 190 ? 4.953 21.922 22.156 1 92.25 190 GLN A C 1
ATOM 1509 O O . GLN A 1 190 ? 5.816 22.703 21.734 1 92.25 190 GLN A O 1
ATOM 1514 N N . GLY A 1 191 ? 4.344 21 21.422 1 90.31 191 GLY A N 1
ATOM 1515 C CA . GLY A 1 191 ? 4.664 21.062 20.016 1 90.31 191 GLY A CA 1
ATOM 1516 C C . GLY A 1 191 ? 3.84 20.094 19.172 1 90.31 191 GLY A C 1
ATOM 1517 O O . GLY A 1 191 ? 3.283 19.141 19.703 1 90.31 191 GLY A O 1
ATOM 1518 N N . HIS A 1 192 ? 3.73 20.406 17.906 1 93.19 192 HIS A N 1
ATOM 1519 C CA . HIS A 1 192 ? 3.096 19.531 16.922 1 93.19 192 HIS A CA 1
ATOM 1520 C C . HIS A 1 192 ? 3.777 19.625 15.562 1 93.19 192 HIS A C 1
ATOM 1522 O O . HIS A 1 192 ? 4.73 20.391 15.398 1 93.19 192 HIS A O 1
ATOM 1528 N N . VAL A 1 193 ? 3.445 18.734 14.695 1 96.44 193 VAL A N 1
ATOM 1529 C CA . VAL A 1 193 ? 3.992 18.672 13.344 1 96.44 193 VAL A CA 1
ATOM 1530 C C . VAL A 1 193 ? 2.859 18.719 12.32 1 96.44 193 VAL A C 1
ATOM 1532 O O . VAL A 1 193 ? 1.803 18.109 12.523 1 96.44 193 VAL A O 1
ATOM 1535 N N . ALA A 1 194 ? 3.068 19.531 11.336 1 97 194 ALA A N 1
ATOM 1536 C CA . ALA A 1 194 ? 2.08 19.625 10.266 1 97 194 ALA A CA 1
ATOM 1537 C C . ALA A 1 194 ? 2.672 19.172 8.93 1 97 194 ALA A C 1
ATOM 1539 O O . ALA A 1 194 ? 3.838 19.453 8.641 1 97 194 ALA A O 1
ATOM 1540 N N . LEU A 1 195 ? 1.868 18.531 8.156 1 97.94 195 LEU A N 1
ATOM 1541 C CA . LEU A 1 195 ? 2.27 18 6.852 1 97.94 195 LEU A CA 1
ATOM 1542 C C . LEU A 1 195 ? 1.391 18.578 5.742 1 97.94 195 LEU A C 1
ATOM 1544 O O . LEU A 1 195 ? 0.162 18.547 5.84 1 97.94 195 LEU A O 1
ATOM 1548 N N . ASP A 1 196 ? 1.988 19.141 4.734 1 97.38 196 ASP A N 1
ATOM 1549 C CA . ASP A 1 196 ? 1.323 19.406 3.461 1 97.38 196 ASP A CA 1
ATOM 1550 C C . ASP A 1 196 ? 1.554 18.25 2.479 1 97.38 196 ASP A C 1
ATOM 1552 O O . ASP A 1 196 ? 2.689 17.984 2.082 1 97.38 196 ASP A O 1
ATOM 1556 N N . LEU A 1 197 ? 0.481 17.641 2.102 1 97.19 197 LEU A N 1
ATOM 1557 C CA . LEU A 1 197 ? 0.58 16.484 1.235 1 97.19 197 LEU A CA 1
ATOM 1558 C C . LEU A 1 197 ? 0.506 16.891 -0.233 1 97.19 197 LEU A C 1
ATOM 1560 O O . LEU A 1 197 ? -0.565 16.828 -0.842 1 97.19 197 LEU A O 1
ATOM 1564 N N . HIS A 1 198 ? 1.651 17.172 -0.806 1 93 198 HIS A N 1
ATOM 1565 C CA . HIS A 1 198 ? 1.684 17.406 -2.246 1 93 198 HIS A CA 1
ATOM 1566 C C . HIS A 1 198 ? 1.709 16.078 -3.01 1 93 198 HIS A C 1
ATOM 1568 O O . HIS A 1 198 ? 2.068 15.047 -2.449 1 93 198 HIS A O 1
ATOM 1574 N N . GLU A 1 199 ? 1.347 16.156 -4.219 1 84.69 199 GLU A N 1
ATOM 1575 C CA . GLU A 1 199 ? 1.173 14.922 -4.988 1 84.69 199 GLU A CA 1
ATOM 1576 C C . GLU A 1 199 ? 2.459 14.102 -5.016 1 84.69 199 GLU A C 1
ATOM 1578 O O . GLU A 1 199 ? 2.418 12.867 -4.973 1 84.69 199 GLU A O 1
ATOM 1583 N N . HIS A 1 200 ? 3.607 14.781 -5 1 84.94 200 HIS A N 1
ATOM 1584 C CA . HIS A 1 200 ? 4.844 14.023 -5.172 1 84.94 200 HIS A CA 1
ATOM 1585 C C . HIS A 1 200 ? 5.828 14.312 -4.043 1 84.94 200 HIS A C 1
ATOM 1587 O O . HIS A 1 200 ? 6.957 13.812 -4.055 1 84.94 200 HIS A O 1
ATOM 1593 N N . SER A 1 201 ? 5.344 15.148 -3.1 1 89.06 201 SER A N 1
ATOM 1594 C CA . SER A 1 201 ? 6.262 15.5 -2.02 1 89.06 201 SER A CA 1
ATOM 1595 C C . SER A 1 201 ? 5.5 15.898 -0.76 1 89.06 201 SER A C 1
ATOM 1597 O O . SER A 1 201 ? 4.301 16.188 -0.814 1 89.06 201 SER A O 1
ATOM 1599 N N . LEU A 1 202 ? 6.27 15.883 0.31 1 92.88 202 LEU A N 1
ATOM 1600 C CA . LEU A 1 202 ? 5.77 16.297 1.617 1 92.88 202 LEU A CA 1
ATOM 1601 C C . LEU A 1 202 ? 6.477 17.562 2.096 1 92.88 202 LEU A C 1
ATOM 1603 O O . LEU A 1 202 ? 7.699 17.672 1.995 1 92.88 202 LEU A O 1
ATOM 1607 N N . LYS A 1 203 ? 5.676 18.547 2.455 1 95.5 203 LYS A N 1
ATOM 1608 C CA . LYS A 1 203 ? 6.242 19.656 3.215 1 95.5 203 LYS A CA 1
ATOM 1609 C C . LYS A 1 203 ? 5.957 19.5 4.707 1 95.5 203 LYS A C 1
ATOM 1611 O O . LYS A 1 203 ? 4.824 19.234 5.102 1 95.5 203 LYS A O 1
ATOM 1616 N N . VAL A 1 204 ? 7.016 19.656 5.516 1 97.56 204 VAL A N 1
ATOM 1617 C CA . VAL A 1 204 ? 6.906 19.391 6.945 1 97.56 204 VAL A CA 1
ATOM 1618 C C . VAL A 1 204 ? 7.191 20.672 7.73 1 97.56 204 VAL A C 1
ATOM 1620 O O . VAL A 1 204 ? 8.188 21.359 7.477 1 97.56 204 VAL A O 1
ATOM 1623 N N . LYS A 1 205 ? 6.293 20.938 8.602 1 97.25 205 LYS A N 1
ATOM 1624 C CA . LYS A 1 205 ? 6.438 22.062 9.516 1 97.25 205 LYS A CA 1
ATOM 1625 C C . LYS A 1 205 ? 6.371 21.609 10.969 1 97.25 205 LYS A C 1
ATOM 1627 O O . LYS A 1 205 ? 5.621 20.703 11.312 1 97.25 205 LYS A O 1
ATOM 1632 N N . ALA A 1 206 ? 7.172 22.234 11.758 1 97.44 206 ALA A N 1
ATOM 1633 C CA . ALA A 1 206 ? 7.133 21.969 13.195 1 97.44 206 ALA A CA 1
ATOM 1634 C C . ALA A 1 206 ? 6.664 23.188 13.969 1 97.44 206 ALA A C 1
ATOM 1636 O O . ALA A 1 206 ? 6.871 24.328 13.531 1 97.44 206 ALA A O 1
ATOM 1637 N N . TYR A 1 207 ? 6.008 22.938 15.031 1 96.38 207 TYR A N 1
ATOM 1638 C CA . TYR A 1 207 ? 5.488 23.969 15.914 1 96.38 207 TYR A CA 1
ATOM 1639 C C . TYR A 1 207 ? 6.047 23.828 17.328 1 96.38 207 TYR A C 1
ATOM 1641 O O . TYR A 1 207 ? 6.188 22.703 17.828 1 96.38 207 TYR A O 1
ATOM 1649 N N . CYS A 1 208 ? 6.379 24.922 17.938 1 96.19 208 CYS A N 1
ATOM 1650 C CA . CYS A 1 208 ? 6.77 25.016 19.344 1 96.19 208 CYS A CA 1
ATOM 1651 C C . CYS A 1 208 ? 5.828 25.922 20.109 1 96.19 208 CYS A C 1
ATOM 1653 O O . CYS A 1 208 ? 5.496 27.016 19.656 1 96.19 208 CYS A O 1
ATOM 1655 N N . VAL A 1 209 ? 5.406 25.406 21.219 1 94.56 209 VAL A N 1
ATOM 1656 C CA . VAL A 1 209 ? 4.598 26.203 22.141 1 94.56 209 VAL A CA 1
ATOM 1657 C C . VAL A 1 209 ? 5.441 26.641 23.344 1 94.56 209 VAL A C 1
ATOM 1659 O O . VAL A 1 209 ? 5.672 25.844 24.25 1 94.56 209 VAL A O 1
ATOM 1662 N N . PRO A 1 210 ? 5.812 27.859 23.422 1 95.56 210 PRO A N 1
ATOM 1663 C CA . PRO A 1 210 ? 6.789 28.297 24.422 1 95.56 210 PRO A CA 1
ATOM 1664 C C . PRO A 1 210 ? 6.145 28.641 25.75 1 95.56 210 PRO A C 1
ATOM 1666 O O . PRO A 1 210 ? 6.82 29.141 26.656 1 95.56 210 PRO A O 1
ATOM 1669 N N . LEU A 1 211 ? 4.883 28.391 25.969 1 93.19 211 LEU A N 1
ATOM 1670 C CA . LEU A 1 211 ? 4.125 28.859 27.109 1 93.19 211 LEU A CA 1
ATOM 1671 C C . LEU A 1 211 ? 4.77 28.391 28.422 1 93.19 211 LEU A C 1
ATOM 1673 O O . LEU A 1 211 ? 5.031 29.203 29.312 1 93.19 211 LEU A O 1
ATOM 1677 N N . LEU A 1 212 ? 5.023 27.141 28.578 1 93.94 212 LEU A N 1
ATOM 1678 C CA . LEU A 1 212 ? 5.566 26.609 29.812 1 93.94 212 LEU A CA 1
ATOM 1679 C C . LEU A 1 212 ? 6.965 27.156 30.078 1 93.94 212 LEU A C 1
ATOM 1681 O O . LEU A 1 212 ? 7.305 27.484 31.219 1 93.94 212 LEU A O 1
ATOM 1685 N N . ARG A 1 213 ? 7.742 27.203 29.062 1 95.12 213 ARG A N 1
ATOM 1686 C CA . ARG A 1 213 ? 9.07 27.781 29.219 1 95.12 213 ARG A CA 1
ATOM 1687 C C . ARG A 1 213 ? 8.992 29.25 29.609 1 95.12 213 ARG A C 1
ATOM 1689 O O . ARG A 1 213 ? 9.781 29.719 30.438 1 95.12 213 ARG A O 1
ATOM 1696 N N . SER A 1 214 ? 8.148 29.969 28.953 1 94.5 214 SER A N 1
ATOM 1697 C CA . SER A 1 214 ? 7.934 31.359 29.297 1 94.5 214 SER A CA 1
ATOM 1698 C C . SER A 1 214 ? 7.551 31.516 30.766 1 94.5 214 SER A C 1
ATOM 1700 O O . SER A 1 214 ? 8.094 32.375 31.469 1 94.5 214 SER A O 1
ATOM 1702 N N . LEU A 1 215 ? 6.691 30.688 31.266 1 92.81 215 LEU A N 1
ATOM 1703 C CA . LEU A 1 215 ? 6.215 30.734 32.656 1 92.81 215 LEU A CA 1
ATOM 1704 C C . LEU A 1 215 ? 7.348 30.469 33.625 1 92.81 215 LEU A C 1
ATOM 1706 O O . LEU A 1 215 ? 7.445 31.125 34.688 1 92.81 215 LEU A O 1
ATOM 1710 N N . THR A 1 216 ? 8.164 29.578 33.312 1 94.38 216 THR A N 1
ATOM 1711 C CA . THR A 1 216 ? 9.188 29.125 34.25 1 94.38 216 THR A CA 1
ATOM 1712 C C . THR A 1 216 ? 10.414 30.047 34.188 1 94.38 216 THR A C 1
ATOM 1714 O O . THR A 1 216 ? 11.109 30.234 35.188 1 94.38 216 THR A O 1
ATOM 1717 N N . SER A 1 217 ? 10.719 30.641 33.062 1 93.69 217 SER A N 1
ATOM 1718 C CA . SER A 1 217 ? 11.891 31.5 32.906 1 93.69 217 SER A CA 1
ATOM 1719 C C . SER A 1 217 ? 11.57 32.938 33.25 1 93.69 217 SER A C 1
ATOM 1721 O O . SER A 1 217 ? 12.477 33.75 33.5 1 93.69 217 SER A O 1
ATOM 1723 N N . GLY A 1 218 ? 10.312 33.281 33.062 1 93.56 218 GLY A N 1
ATOM 1724 C CA . GLY A 1 218 ? 9.922 34.688 33.281 1 93.56 218 GLY A CA 1
ATOM 1725 C C . GLY A 1 218 ? 10.062 35.531 32.031 1 93.56 218 GLY A C 1
ATOM 1726 O O . GLY A 1 218 ? 9.742 36.719 32.062 1 93.56 218 GLY A O 1
ATOM 1727 N N . VAL A 1 219 ? 10.562 35 31.031 1 95.19 219 VAL A N 1
ATOM 1728 C CA . VAL A 1 219 ? 10.695 35.719 29.766 1 95.19 219 VAL A CA 1
ATOM 1729 C C . VAL A 1 219 ? 9.406 35.594 28.953 1 95.19 219 VAL A C 1
ATOM 1731 O O . VAL A 1 219 ? 8.867 34.5 28.812 1 95.19 219 VAL A O 1
ATOM 1734 N N . HIS A 1 220 ? 8.898 36.719 28.484 1 95 220 HIS A N 1
ATOM 1735 C CA . HIS A 1 220 ? 7.672 36.719 27.688 1 95 220 HIS A CA 1
ATOM 1736 C C . HIS A 1 220 ? 7.844 35.875 26.422 1 95 220 HIS A C 1
ATOM 1738 O O . HIS A 1 220 ? 8.891 35.938 25.766 1 95 220 HIS A O 1
ATOM 1744 N N . TYR A 1 221 ? 6.848 35.094 26.062 1 95.56 221 TYR A N 1
ATOM 1745 C CA . TYR A 1 221 ? 6.965 34.094 24.984 1 95.56 221 TYR A CA 1
ATOM 1746 C C . TYR A 1 221 ? 7.242 34.781 23.641 1 95.56 221 TYR A C 1
ATOM 1748 O O . TYR A 1 221 ? 7.949 34.25 22.797 1 95.56 221 TYR A O 1
ATOM 1756 N N . VAL A 1 222 ? 6.715 36 23.359 1 96 222 VAL A N 1
ATOM 1757 C CA . VAL A 1 222 ? 6.965 36.688 22.109 1 96 222 VAL A CA 1
ATOM 1758 C C . VAL A 1 222 ? 8.453 37 21.969 1 96 222 VAL A C 1
ATOM 1760 O O . VAL A 1 222 ? 9.047 36.781 20.906 1 96 222 VAL A O 1
ATOM 1763 N N . ARG A 1 223 ? 9 37.531 23.016 1 94.56 223 ARG A N 1
ATOM 1764 C CA . ARG A 1 223 ? 10.43 37.812 23.031 1 94.56 223 ARG A CA 1
ATOM 1765 C C . ARG A 1 223 ? 11.242 36.531 22.812 1 94.56 223 ARG A C 1
ATOM 1767 O O . ARG A 1 223 ? 12.234 36.531 22.078 1 94.56 223 ARG A O 1
ATOM 1774 N N . MET A 1 224 ? 10.859 35.469 23.422 1 96.06 224 MET A N 1
ATOM 1775 C CA . MET A 1 224 ? 11.539 34.188 23.281 1 96.06 224 MET A CA 1
ATOM 1776 C C . MET A 1 224 ? 11.555 33.75 21.812 1 96.06 224 MET A C 1
ATOM 1778 O O . MET A 1 224 ? 12.586 33.312 21.297 1 96.06 224 MET A O 1
ATOM 1782 N N . MET A 1 225 ? 10.422 33.812 21.156 1 96.94 225 MET A N 1
ATOM 1783 C CA . MET A 1 225 ? 10.312 33.406 19.766 1 96.94 225 MET A CA 1
ATOM 1784 C C . MET A 1 225 ? 11.203 34.25 18.875 1 96.94 225 MET A C 1
ATOM 1786 O O . MET A 1 225 ? 11.984 33.719 18.078 1 96.94 225 MET A O 1
ATOM 1790 N N . ILE A 1 226 ? 11.141 35.531 19.078 1 95.25 226 ILE A N 1
ATOM 1791 C CA . ILE A 1 226 ? 11.875 36.438 18.219 1 95.25 226 ILE A CA 1
ATOM 1792 C C . ILE A 1 226 ? 13.375 36.281 18.453 1 95.25 226 ILE A C 1
ATOM 1794 O O . ILE A 1 226 ? 14.148 36.156 17.5 1 95.25 226 ILE A O 1
ATOM 1798 N N . ASP A 1 227 ? 13.812 36.188 19.672 1 95 227 ASP A N 1
ATOM 1799 C CA . ASP A 1 227 ? 15.234 36.062 20 1 95 227 ASP A CA 1
ATOM 1800 C C . ASP A 1 227 ? 15.789 34.719 19.484 1 95 227 ASP A C 1
ATOM 1802 O O . ASP A 1 227 ? 16.953 34.656 19.094 1 95 227 ASP A O 1
ATOM 1806 N N . SER A 1 228 ? 14.977 33.719 19.562 1 96.12 228 SER A N 1
ATOM 1807 C CA . SER A 1 228 ? 15.438 32.406 19.109 1 96.12 228 SER A CA 1
ATOM 1808 C C . SER A 1 228 ? 15.742 32.406 17.609 1 96.12 228 SER A C 1
ATOM 1810 O O . SER A 1 228 ? 16.641 31.703 17.156 1 96.12 228 SER A O 1
ATOM 1812 N N . ILE A 1 229 ? 14.953 33.188 16.797 1 95.25 229 ILE A N 1
ATOM 1813 C CA . ILE A 1 229 ? 15.211 33.312 15.367 1 95.25 229 ILE A CA 1
ATOM 1814 C C . ILE A 1 229 ? 16.484 34.125 15.148 1 95.25 229 ILE A C 1
ATOM 1816 O O . ILE A 1 229 ? 17.344 33.75 14.336 1 95.25 229 ILE A O 1
ATOM 1820 N N . LYS A 1 230 ? 16.641 35.188 15.898 1 92.12 230 LYS A N 1
ATOM 1821 C CA . LYS A 1 230 ? 17.75 36.094 15.727 1 92.12 230 LYS A CA 1
ATOM 1822 C C . LYS A 1 230 ? 19.078 35.406 16.062 1 92.12 230 LYS A C 1
ATOM 1824 O O . LYS A 1 230 ? 2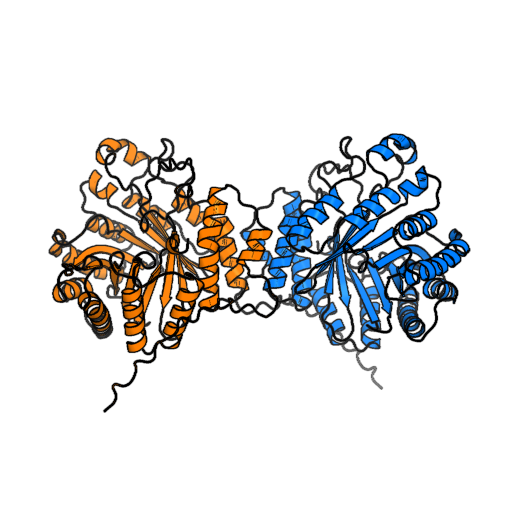0.141 35.844 15.578 1 92.12 230 LYS A O 1
ATOM 1829 N N . THR A 1 231 ? 19.078 34.438 16.812 1 92.31 231 THR A N 1
ATOM 1830 C CA . THR A 1 231 ? 20.281 33.719 17.188 1 92.31 231 THR A CA 1
ATOM 1831 C C . THR A 1 231 ? 20.844 32.938 15.992 1 92.31 231 THR A C 1
ATOM 1833 O O . THR A 1 231 ? 22.047 32.688 15.914 1 92.31 231 THR A O 1
ATOM 1836 N N . ILE A 1 232 ? 20.016 32.594 15.047 1 89.62 232 ILE A N 1
ATOM 1837 C CA . ILE A 1 232 ? 20.484 31.672 14.016 1 89.62 232 ILE A CA 1
ATOM 1838 C C . ILE A 1 232 ? 20.469 32.375 12.656 1 89.62 232 ILE A C 1
ATOM 1840 O O . ILE A 1 232 ? 21.062 31.891 11.695 1 89.62 232 ILE A O 1
ATOM 1844 N N . SER A 1 233 ? 19.797 33.438 12.594 1 84.25 233 SER A N 1
ATOM 1845 C CA . SER A 1 233 ? 19.719 34.125 11.305 1 84.25 233 SER A CA 1
ATOM 1846 C C . SER A 1 233 ? 20.016 35.625 11.469 1 84.25 233 SER A C 1
ATOM 1848 O O . SER A 1 233 ? 19.438 36.281 12.344 1 84.25 233 SER A O 1
ATOM 1850 N N . ARG A 1 234 ? 20.891 36.062 10.531 1 82.88 234 ARG A N 1
ATOM 1851 C CA . ARG A 1 234 ? 21.188 37.5 10.484 1 82.88 234 ARG A CA 1
ATOM 1852 C C . ARG A 1 234 ? 20.781 38.094 9.148 1 82.88 234 ARG A C 1
ATOM 1854 O O . ARG A 1 234 ? 21.156 39.219 8.82 1 82.88 234 ARG A O 1
ATOM 1861 N N . ASP A 1 235 ? 19.984 37.344 8.477 1 83.69 235 ASP A N 1
ATOM 1862 C CA . ASP A 1 235 ? 19.484 37.844 7.199 1 83.69 235 ASP A CA 1
ATOM 1863 C C . ASP A 1 235 ? 18.641 39.094 7.383 1 83.69 235 ASP A C 1
ATOM 1865 O O . ASP A 1 235 ? 17.75 39.125 8.234 1 83.69 235 ASP A O 1
ATOM 1869 N N . HIS A 1 236 ? 18.859 40 6.547 1 81.44 236 HIS A N 1
ATOM 1870 C CA . HIS A 1 236 ? 18.219 41.312 6.688 1 81.44 236 HIS A CA 1
ATOM 1871 C C . HIS A 1 236 ? 16.703 41.188 6.562 1 81.44 236 HIS A C 1
ATOM 1873 O O . HIS A 1 236 ? 15.961 41.719 7.387 1 81.44 236 HIS A O 1
ATOM 1879 N N . PRO A 1 237 ? 16.219 40.531 5.543 1 84.81 237 PRO A N 1
ATOM 1880 C CA . PRO A 1 237 ? 14.75 40.406 5.445 1 84.81 237 PRO A CA 1
ATOM 1881 C C . PRO A 1 237 ? 14.117 39.844 6.703 1 84.81 237 PRO A C 1
ATOM 1883 O O . PRO A 1 237 ? 13.047 40.281 7.121 1 84.81 237 PRO A O 1
ATOM 1886 N N . ILE A 1 238 ? 14.742 38.938 7.332 1 90.5 238 ILE A N 1
ATOM 1887 C CA . ILE A 1 238 ? 14.219 38.312 8.531 1 90.5 238 ILE A CA 1
ATOM 1888 C C . ILE A 1 238 ? 14.258 39.281 9.703 1 90.5 238 ILE A C 1
ATOM 1890 O O . ILE A 1 238 ? 13.242 39.5 10.375 1 90.5 238 ILE A O 1
ATOM 1894 N N . THR A 1 239 ? 15.383 39.938 9.883 1 90.69 239 THR A N 1
ATOM 1895 C CA . THR A 1 239 ? 15.539 40.812 11.031 1 90.69 239 THR A CA 1
ATOM 1896 C C . THR A 1 239 ? 14.617 42.031 10.906 1 90.69 239 THR A C 1
ATOM 1898 O O . THR A 1 239 ? 14.047 42.469 11.906 1 90.69 239 THR A O 1
ATOM 1901 N N . HIS A 1 240 ? 14.5 42.5 9.711 1 92.31 240 HIS A N 1
ATOM 1902 C CA . HIS A 1 240 ? 13.602 43.625 9.469 1 92.31 240 HIS A CA 1
ATOM 1903 C C . HIS A 1 240 ? 12.148 43.219 9.734 1 92.31 240 HIS A C 1
ATOM 1905 O O . HIS A 1 240 ? 11.422 43.969 10.406 1 92.31 240 HIS A O 1
ATOM 1911 N N . GLY A 1 241 ? 11.688 42.188 9.172 1 93.56 241 GLY A N 1
ATOM 1912 C CA . GLY A 1 241 ? 10.344 41.719 9.414 1 93.56 241 GLY A CA 1
ATOM 1913 C C . GLY A 1 241 ? 10.047 41.438 10.875 1 93.56 241 GLY A C 1
ATOM 1914 O O . GLY A 1 241 ? 8.984 41.812 11.375 1 93.56 241 GLY A O 1
ATOM 1915 N N . LEU A 1 242 ? 11.023 40.906 11.547 1 94.81 242 LEU A N 1
ATOM 1916 C CA . LEU A 1 242 ? 10.867 40.594 12.961 1 94.81 242 LEU A CA 1
ATOM 1917 C C . LEU A 1 242 ? 10.727 41.875 13.781 1 94.81 242 LEU A C 1
ATOM 1919 O O . LEU A 1 242 ? 9.992 41.906 14.773 1 94.81 242 LEU A O 1
ATOM 1923 N N . SER A 1 243 ? 11.453 42.844 13.398 1 94.25 243 SER A N 1
ATOM 1924 C CA . SER A 1 243 ? 11.383 44.094 14.125 1 94.25 243 SER A CA 1
ATOM 1925 C C . SER A 1 243 ? 9.984 44.719 14.047 1 94.25 243 SER A C 1
ATOM 1927 O O . SER A 1 243 ? 9.492 45.281 15.031 1 94.25 243 SER A O 1
ATOM 1929 N N . LYS A 1 244 ? 9.336 44.656 12.922 1 95.25 244 LYS A N 1
ATOM 1930 C CA . LYS A 1 244 ? 7.973 45.156 12.766 1 95.25 244 LYS A CA 1
ATOM 1931 C C . LYS A 1 244 ? 6.996 44.375 13.656 1 95.25 244 LYS A C 1
ATOM 1933 O O . LYS A 1 244 ? 6.152 45 14.32 1 95.25 244 LYS A O 1
ATOM 1938 N N . VAL A 1 245 ? 7.141 43.094 13.656 1 96.81 245 VAL A N 1
ATOM 1939 C CA . VAL A 1 245 ? 6.273 42.219 14.453 1 96.81 245 VAL A CA 1
ATOM 1940 C C . VAL A 1 245 ? 6.492 42.531 15.938 1 96.81 245 VAL A C 1
ATOM 1942 O O . VAL A 1 245 ? 5.531 42.688 16.688 1 96.81 245 VAL A O 1
ATOM 1945 N N . ASP A 1 246 ? 7.738 42.594 16.281 1 95.62 246 ASP A N 1
ATOM 1946 C CA . ASP A 1 246 ? 8.109 42.844 17.672 1 95.62 246 ASP A CA 1
ATOM 1947 C C . ASP A 1 246 ? 7.547 44.156 18.188 1 95.62 246 ASP A C 1
ATOM 1949 O O . ASP A 1 246 ? 7 44.219 19.281 1 95.62 246 ASP A O 1
ATOM 1953 N N . GLU A 1 247 ? 7.684 45.188 17.422 1 95.88 247 GLU A N 1
ATOM 1954 C CA . GLU A 1 247 ? 7.215 46.5 17.812 1 95.88 247 GLU A CA 1
ATOM 1955 C C . GLU A 1 247 ? 5.707 46.5 18.047 1 95.88 247 GLU A C 1
ATOM 1957 O O . GLU A 1 247 ? 5.238 47.031 19.062 1 95.88 247 GLU A O 1
ATOM 1962 N N . TYR A 1 248 ? 5.004 46 17.188 1 97.19 248 TYR A N 1
ATOM 1963 C CA . TYR A 1 248 ? 3.553 46 17.297 1 97.19 248 TYR A CA 1
ATOM 1964 C C . TYR A 1 248 ? 3.096 45.156 18.469 1 97.19 248 TYR A C 1
ATOM 1966 O O . TYR A 1 248 ? 2.203 45.531 19.234 1 97.19 248 TYR A O 1
ATOM 1974 N N . LEU A 1 249 ? 3.66 43.906 18.594 1 96.69 249 LEU A N 1
ATOM 1975 C CA . LEU A 1 249 ? 3.232 43 19.641 1 96.69 249 LEU A CA 1
ATOM 1976 C C . LEU A 1 249 ? 3.613 43.531 21.016 1 96.69 249 LEU A C 1
ATOM 1978 O O . LEU A 1 249 ? 2.893 43.312 22 1 96.69 249 LEU A O 1
ATOM 1982 N N . ALA A 1 250 ? 4.727 44.219 21.047 1 94.25 250 ALA A N 1
ATOM 1983 C CA . ALA A 1 250 ? 5.098 44.875 22.312 1 94.25 250 ALA A CA 1
ATOM 1984 C C . ALA A 1 250 ? 4.059 45.906 22.719 1 94.25 250 ALA A C 1
ATOM 1986 O O . ALA A 1 250 ? 3.727 46.031 23.891 1 94.25 250 ALA A O 1
ATOM 1987 N N . ALA A 1 251 ? 3.523 46.562 21.734 1 94.69 251 ALA A N 1
ATOM 1988 C CA . ALA A 1 251 ? 2.561 47.625 21.984 1 94.69 251 ALA A CA 1
ATOM 1989 C C . ALA A 1 251 ? 1.181 47.062 22.297 1 94.69 251 ALA A C 1
ATOM 1991 O O . ALA A 1 251 ? 0.349 47.75 22.906 1 94.69 251 ALA A O 1
ATOM 1992 N N . THR A 1 252 ? 0.94 45.875 21.938 1 95.19 252 THR A N 1
ATOM 1993 C CA . THR A 1 252 ? -0.399 45.312 22.078 1 95.19 252 THR A CA 1
ATOM 1994 C C . THR A 1 252 ? -0.383 44.062 22.984 1 95.19 252 THR A C 1
ATOM 1996 O O . THR A 1 252 ? -1.242 43.188 22.875 1 95.19 252 THR A O 1
ATOM 1999 N N . LYS A 1 253 ? 0.553 43.938 23.797 1 93.38 253 LYS A N 1
ATOM 2000 C CA . LYS A 1 253 ? 0.753 42.781 24.672 1 93.38 253 LYS A CA 1
ATOM 2001 C C . LYS A 1 253 ? -0.509 42.469 25.484 1 93.38 253 LYS A C 1
ATOM 2003 O O . LYS A 1 253 ? -0.826 41.312 25.734 1 93.38 253 LYS A O 1
ATOM 2008 N N . HIS A 1 254 ? -1.244 43.438 25.859 1 92.62 254 HIS A N 1
ATOM 2009 C CA . HIS A 1 254 ? -2.41 43.312 26.719 1 92.62 254 HIS A CA 1
ATOM 2010 C C . HIS A 1 254 ? -3.582 42.688 25.984 1 92.62 254 HIS A C 1
ATOM 2012 O O . HIS A 1 254 ? -4.527 42.188 26.609 1 92.62 254 HIS A O 1
ATOM 2018 N N . LEU A 1 255 ? -3.551 42.625 24.688 1 94.44 255 LEU A N 1
ATOM 2019 C CA . LEU A 1 255 ? -4.629 42.062 23.875 1 94.44 255 LEU A CA 1
ATOM 2020 C C . LEU A 1 255 ? -4.387 40.594 23.578 1 94.44 255 LEU A C 1
ATOM 2022 O O . LEU A 1 255 ? -5.27 39.906 23.047 1 94.44 255 LEU A O 1
ATOM 2026 N N . LEU A 1 256 ? -3.232 40.094 23.906 1 95.31 256 LEU A N 1
ATOM 2027 C CA . LEU A 1 256 ? -2.814 38.75 23.469 1 95.31 256 LEU A CA 1
ATOM 2028 C C . LEU A 1 256 ? -3.301 37.688 24.438 1 95.31 256 LEU A C 1
ATOM 2030 O O . LEU A 1 256 ? -3.453 37.938 25.625 1 95.31 256 LEU A O 1
ATOM 2034 N N . VAL A 1 257 ? -3.629 36.562 23.828 1 93.38 257 VAL A N 1
ATOM 2035 C CA . VAL A 1 257 ? -3.998 35.375 24.594 1 93.38 257 VAL A CA 1
ATOM 2036 C C . VAL A 1 257 ? -2.844 34.375 24.578 1 93.38 257 VAL A C 1
ATOM 2038 O O . VAL A 1 257 ? -2.57 33.75 23.562 1 93.38 257 VAL A O 1
ATOM 2041 N N . ASP A 1 258 ? -2.258 34.031 25.672 1 88.75 258 ASP A N 1
ATOM 2042 C CA . ASP A 1 258 ? -1.019 33.281 25.781 1 88.75 258 ASP A CA 1
ATOM 2043 C C . ASP A 1 258 ? -1.215 31.828 25.328 1 88.75 258 ASP A C 1
ATOM 2045 O O . ASP A 1 258 ? -0.356 31.266 24.641 1 88.75 258 ASP A O 1
ATOM 2049 N N . SER A 1 259 ? -2.34 31.266 25.594 1 85.44 259 SER A N 1
ATOM 2050 C CA . SER A 1 259 ? -2.562 29.844 25.375 1 85.44 259 SER A CA 1
ATOM 2051 C C . SER A 1 259 ? -2.756 29.547 23.891 1 85.44 259 SER A C 1
ATOM 2053 O O . SER A 1 259 ? -2.689 28.375 23.469 1 85.44 259 SER A O 1
ATOM 2055 N N . ARG A 1 260 ? -2.834 30.531 23.031 1 89.5 260 ARG A N 1
ATOM 2056 C CA . ARG A 1 260 ? -3.061 30.328 21.609 1 89.5 260 ARG A CA 1
ATOM 2057 C C . ARG A 1 260 ? -1.878 30.844 20.797 1 89.5 260 ARG A C 1
ATOM 2059 O O . ARG A 1 260 ? -2.02 31.141 19.609 1 89.5 260 ARG A O 1
ATOM 2066 N N . SER A 1 261 ? -0.771 30.953 21.422 1 92 261 SER A N 1
ATOM 2067 C CA . SER A 1 261 ? 0.418 31.469 20.75 1 92 261 SER A CA 1
ATOM 2068 C C . SER A 1 261 ? 1.454 30.359 20.547 1 92 261 SER A C 1
ATOM 2070 O O . SER A 1 261 ? 1.624 29.5 21.422 1 92 261 SER A O 1
ATOM 2072 N N . CYS A 1 262 ? 2.014 30.344 19.406 1 95.31 262 CYS A N 1
ATOM 2073 C CA . CYS A 1 262 ? 3.037 29.344 19.109 1 95.31 262 CYS A CA 1
ATOM 2074 C C . CYS A 1 262 ? 3.975 29.828 18.016 1 95.31 262 CYS A C 1
ATOM 2076 O O . CYS A 1 262 ? 3.873 30.984 17.562 1 95.31 262 CYS A O 1
ATOM 2078 N N . PHE A 1 263 ? 4.98 29.062 17.781 1 97.06 263 PHE A N 1
ATOM 2079 C CA . PHE A 1 263 ? 6.023 29.344 16.797 1 97.06 263 PHE A CA 1
ATOM 2080 C C . PHE A 1 263 ? 6.176 28.172 15.836 1 97.06 263 PHE A C 1
ATOM 2082 O O . PHE A 1 263 ? 6.117 27 16.25 1 97.06 263 PHE A O 1
ATOM 2089 N N . SER A 1 264 ? 6.266 28.484 14.531 1 97.69 264 SER A N 1
ATOM 2090 C CA . SER A 1 264 ? 6.426 27.406 13.562 1 97.69 264 SER A CA 1
ATOM 2091 C C . SER A 1 264 ? 7.516 27.734 12.547 1 97.69 264 SER A C 1
ATOM 2093 O O . SER A 1 264 ? 7.867 28.891 12.352 1 97.69 264 SER A O 1
ATOM 2095 N N . PHE A 1 265 ? 8.023 26.719 11.938 1 97 265 PHE A N 1
ATOM 2096 C CA . PHE A 1 265 ? 9.062 26.828 10.914 1 97 265 PHE A CA 1
ATOM 2097 C C . PHE A 1 265 ? 9.047 25.609 10 1 97 265 PHE A C 1
ATOM 2099 O O . PHE A 1 265 ? 8.492 24.578 10.352 1 97 265 PHE A O 1
ATOM 2106 N N . ASP A 1 266 ? 9.57 25.766 8.797 1 96.25 266 ASP A N 1
ATOM 2107 C CA . ASP A 1 266 ? 9.711 24.641 7.871 1 96.25 266 ASP A CA 1
ATOM 2108 C C . ASP A 1 266 ? 10.883 23.75 8.258 1 96.25 266 ASP A C 1
ATOM 2110 O O . ASP A 1 266 ? 11.969 24.25 8.586 1 96.25 266 ASP A O 1
ATOM 2114 N N . CYS A 1 267 ? 10.648 22.469 8.336 1 96.81 267 CYS A N 1
ATOM 2115 C CA . CYS A 1 267 ? 11.742 21.531 8.562 1 96.81 267 CYS A CA 1
ATOM 2116 C C . CYS A 1 267 ? 12.57 21.344 7.301 1 96.81 267 CYS A C 1
ATOM 2118 O O . CYS A 1 267 ? 12.602 20.25 6.73 1 96.81 267 CYS A O 1
ATOM 2120 N N . ALA A 1 268 ? 13.227 22.328 6.926 1 93.69 268 ALA A N 1
ATOM 2121 C CA . ALA A 1 268 ? 14.102 22.422 5.762 1 93.69 268 ALA A CA 1
ATOM 2122 C C . ALA A 1 268 ? 15.422 23.109 6.121 1 93.69 268 ALA A C 1
ATOM 2124 O O . ALA A 1 268 ? 15.664 23.438 7.285 1 93.69 268 ALA A O 1
ATOM 2125 N N . ASP A 1 269 ? 16.281 23.297 5.098 1 89.75 269 ASP A N 1
ATOM 2126 C CA . ASP A 1 269 ? 17.547 23.969 5.363 1 89.75 269 ASP A CA 1
ATOM 2127 C C . ASP A 1 269 ? 17.312 25.453 5.688 1 89.75 269 ASP A C 1
ATOM 2129 O O . ASP A 1 269 ? 16.25 26 5.375 1 89.75 269 ASP A O 1
ATOM 2133 N N . LEU A 1 270 ? 18.25 26.062 6.277 1 86 270 LEU A N 1
ATOM 2134 C CA . LEU A 1 270 ? 18.156 27.406 6.824 1 86 270 LEU A CA 1
ATOM 2135 C C . LEU A 1 270 ? 17.734 28.406 5.746 1 86 270 LEU A C 1
ATOM 2137 O O . LEU A 1 270 ? 16.938 29.312 6.004 1 86 270 LEU A O 1
ATOM 2141 N N . LYS A 1 271 ? 18.219 28.234 4.578 1 85.69 271 LYS A N 1
ATOM 2142 C CA . LYS A 1 271 ? 18 29.188 3.504 1 85.69 271 LYS A CA 1
ATOM 2143 C C . LYS A 1 271 ? 16.594 29.047 2.928 1 85.69 271 LYS A C 1
ATOM 2145 O O . LYS A 1 271 ? 16.078 29.953 2.271 1 85.69 271 LYS A O 1
ATOM 2150 N N . ASN A 1 272 ? 16 27.922 3.244 1 87 272 ASN A N 1
ATOM 2151 C CA . ASN A 1 272 ? 14.703 27.641 2.641 1 87 272 ASN A CA 1
ATOM 2152 C C . ASN A 1 272 ? 13.594 27.594 3.691 1 87 272 ASN A C 1
ATOM 2154 O O . ASN A 1 272 ? 12.469 27.188 3.396 1 87 272 ASN A O 1
ATOM 2158 N N . SER A 1 273 ? 13.938 27.938 4.945 1 90.75 273 SER A N 1
ATOM 2159 C CA . SER A 1 273 ? 12.945 27.828 6.008 1 90.75 273 SER A CA 1
ATOM 2160 C C . SER A 1 273 ? 12.25 29.156 6.266 1 90.75 273 SER A C 1
ATOM 2162 O O . SER A 1 273 ? 12.898 30.203 6.324 1 90.75 273 SER A O 1
ATOM 2164 N N . ARG A 1 274 ? 11.031 29.125 6.32 1 93.06 274 ARG A N 1
ATOM 2165 C CA . ARG A 1 274 ? 10.219 30.25 6.773 1 93.06 274 ARG A CA 1
ATOM 2166 C C . ARG A 1 274 ? 9.922 30.156 8.266 1 93.06 274 ARG A C 1
ATOM 2168 O O . ARG A 1 274 ? 9.828 29.047 8.805 1 93.06 274 ARG A O 1
ATOM 2175 N N . TYR A 1 275 ? 9.719 31.312 8.867 1 96.12 275 TYR A N 1
ATOM 2176 C CA . TYR A 1 275 ? 9.383 31.391 10.281 1 96.12 275 TYR A CA 1
ATOM 2177 C C . TYR A 1 275 ? 8.031 32.062 10.484 1 96.12 275 TYR A C 1
ATOM 2179 O O . TYR A 1 275 ? 7.73 33.094 9.844 1 96.12 275 TYR A O 1
ATOM 2187 N N . LYS A 1 276 ? 7.266 31.484 11.398 1 97 276 LYS A N 1
ATOM 2188 C CA . LYS A 1 276 ? 5.918 32 11.625 1 97 276 LYS A CA 1
ATOM 2189 C C . LYS A 1 276 ? 5.668 32.25 13.109 1 97 276 LYS A C 1
ATOM 2191 O O . LYS A 1 276 ? 5.801 31.359 13.93 1 97 276 LYS A O 1
ATOM 2196 N N . ILE A 1 277 ? 5.328 33.438 13.414 1 97.31 277 ILE A N 1
ATOM 2197 C CA . ILE A 1 277 ? 4.977 33.844 14.773 1 97.31 277 ILE A CA 1
ATOM 2198 C C . ILE A 1 277 ? 3.457 33.875 14.922 1 97.31 277 ILE A C 1
ATOM 2200 O O . ILE A 1 277 ? 2.779 34.656 14.234 1 97.31 277 ILE A O 1
ATOM 2204 N N . TYR A 1 278 ? 2.951 33.062 15.789 1 97.31 278 TYR A N 1
ATOM 2205 C CA . TYR A 1 278 ? 1.517 32.969 16.031 1 97.31 278 TYR A CA 1
ATOM 2206 C C . TYR A 1 278 ? 1.151 33.594 17.375 1 97.31 278 TYR A C 1
ATOM 2208 O O . TYR A 1 278 ? 1.777 33.281 18.406 1 97.31 278 TYR A O 1
ATOM 2216 N N . VAL A 1 279 ? 0.113 34.375 17.391 1 97.44 279 VAL A N 1
ATOM 2217 C CA . VAL A 1 279 ? -0.398 34.875 18.656 1 97.44 279 VAL A CA 1
ATOM 2218 C C . VAL A 1 279 ? -1.925 34.844 18.656 1 97.44 279 VAL A C 1
ATOM 2220 O O . VAL A 1 279 ? -2.557 35.062 17.609 1 97.44 279 VAL A O 1
ATOM 2223 N N . GLY A 1 280 ? -2.477 34.531 19.828 1 96.81 280 GLY A N 1
ATOM 2224 C CA . GLY A 1 280 ? -3.92 34.562 20 1 96.81 280 GLY A CA 1
ATOM 2225 C C . GLY A 1 280 ? -4.453 35.906 20.438 1 96.81 280 GLY A C 1
ATOM 2226 O O . GLY A 1 280 ? -3.773 36.656 21.156 1 96.81 280 GLY A O 1
ATOM 2227 N N . ALA A 1 281 ? -5.664 36.188 19.953 1 97.38 281 ALA A N 1
ATOM 2228 C CA . ALA A 1 281 ? -6.352 37.406 20.406 1 97.38 281 ALA A CA 1
ATOM 2229 C C . ALA A 1 281 ? -7.863 37.25 20.234 1 97.38 281 ALA A C 1
ATOM 2231 O O . ALA A 1 281 ? -8.336 36.625 19.281 1 97.38 281 ALA A O 1
ATOM 2232 N N . ASN A 1 282 ? -8.578 37.781 21.203 1 96.75 282 ASN A N 1
ATOM 2233 C CA . ASN A 1 282 ? -10.023 37.969 21.047 1 96.75 282 ASN A CA 1
ATOM 2234 C C . ASN A 1 282 ? -10.367 39.312 20.453 1 96.75 282 ASN A C 1
ATOM 2236 O O . ASN A 1 282 ? -10.32 40.344 21.141 1 96.75 282 ASN A O 1
ATOM 2240 N N . VAL A 1 283 ? -10.781 39.281 19.234 1 96.56 283 VAL A N 1
ATOM 2241 C CA . VAL A 1 283 ? -10.938 40.531 18.469 1 96.56 283 VAL A CA 1
ATOM 2242 C C . VAL A 1 283 ? -12.391 40.969 18.516 1 96.56 283 VAL A C 1
ATOM 2244 O O . VAL A 1 283 ? -13.297 40.219 18.188 1 96.56 283 VAL A O 1
ATOM 2247 N N . LYS A 1 284 ? -12.609 42.25 18.797 1 94.81 284 LYS A N 1
ATOM 2248 C CA . LYS A 1 284 ? -13.953 42.75 19.047 1 94.81 284 LYS A CA 1
ATOM 2249 C C . LYS A 1 284 ? -14.43 43.625 17.891 1 94.81 284 LYS A C 1
ATOM 2251 O O . LYS A 1 284 ? -15.633 43.781 17.672 1 94.81 284 LYS A O 1
ATOM 2256 N N . THR A 1 285 ? -13.484 44.219 17.188 1 95.38 285 THR A N 1
ATOM 2257 C CA . THR A 1 285 ? -13.867 45.156 16.125 1 95.38 285 THR A CA 1
ATOM 2258 C C . THR A 1 285 ? -13.023 44.906 14.875 1 95.38 285 THR A C 1
ATOM 2260 O O . THR A 1 285 ? -11.922 44.375 14.953 1 95.38 285 THR A O 1
ATOM 2263 N N . LEU A 1 286 ? -13.547 45.406 13.758 1 95.56 286 LEU A N 1
ATOM 2264 C CA . LEU A 1 286 ? -12.82 45.312 12.5 1 95.56 286 LEU A CA 1
ATOM 2265 C C . LEU A 1 286 ? -11.555 46.188 12.555 1 95.56 286 LEU A C 1
ATOM 2267 O O . LEU A 1 286 ? -10.539 45.812 11.938 1 95.56 286 LEU A O 1
ATOM 2271 N N . GLY A 1 287 ? -11.633 47.25 13.242 1 95.88 287 GLY A N 1
ATOM 2272 C CA . GLY A 1 287 ? -10.453 48.094 13.422 1 95.88 287 GLY A CA 1
ATOM 2273 C C . GLY A 1 287 ? -9.312 47.344 14.109 1 95.88 287 GLY A C 1
ATOM 2274 O O . GLY A 1 287 ? -8.156 47.5 13.719 1 95.88 287 GLY A O 1
ATOM 2275 N N . GLU A 1 288 ? -9.641 46.656 15.172 1 96.38 288 GLU A N 1
ATOM 2276 C CA . GLU A 1 288 ? -8.656 45.844 15.859 1 96.38 288 GLU A CA 1
ATOM 2277 C C . GLU A 1 288 ? -8.086 44.781 14.93 1 96.38 288 GLU A C 1
ATOM 2279 O O . GLU A 1 288 ? -6.879 44.5 14.938 1 96.38 288 GLU A O 1
ATOM 2284 N N . ALA A 1 289 ? -8.992 44.156 14.172 1 97.12 289 ALA A N 1
ATOM 2285 C CA . ALA A 1 289 ? -8.555 43.188 13.195 1 97.12 289 ALA A CA 1
ATOM 2286 C C . ALA A 1 289 ? -7.578 43.781 12.195 1 97.12 289 ALA A C 1
ATOM 2288 O O . ALA A 1 289 ? -6.574 43.156 11.844 1 97.12 289 ALA A O 1
ATOM 2289 N N . TYR A 1 290 ? -7.906 44.938 11.734 1 97.88 290 TYR A N 1
ATOM 2290 C CA . TYR A 1 290 ? -7.035 45.656 10.797 1 97.88 290 TYR A CA 1
ATOM 2291 C C . TYR A 1 290 ? -5.668 45.906 11.414 1 97.88 290 TYR A C 1
ATOM 2293 O O . TYR A 1 290 ? -4.645 45.812 10.734 1 97.88 290 TYR A O 1
ATOM 2301 N N . GLY A 1 291 ? -5.637 46.281 12.664 1 97.94 291 GLY A N 1
ATOM 2302 C CA . GLY A 1 291 ? -4.383 46.5 13.375 1 97.94 291 GLY A CA 1
ATOM 2303 C C . GLY A 1 291 ? -3.498 45.25 13.375 1 97.94 291 GLY A C 1
ATOM 2304 O O . GLY A 1 291 ? -2.307 45.344 13.07 1 97.94 291 GLY A O 1
ATOM 2305 N N . PHE A 1 292 ? -4.059 44.094 13.734 1 98.12 292 PHE A N 1
ATOM 2306 C CA . PHE A 1 292 ? -3.301 42.875 13.727 1 98.12 292 PHE A CA 1
ATOM 2307 C C . PHE A 1 292 ? -2.861 42.5 12.312 1 98.12 292 PHE A C 1
ATOM 2309 O O . PHE A 1 292 ? -1.706 42.125 12.094 1 98.12 292 PHE A O 1
ATOM 2316 N N . TRP A 1 293 ? -3.762 42.688 11.328 1 98.19 293 TRP A N 1
ATOM 2317 C CA . TRP A 1 293 ? -3.504 42.312 9.938 1 98.19 293 TRP A CA 1
ATOM 2318 C C . TRP A 1 293 ? -2.344 43.125 9.375 1 98.19 293 TRP A C 1
ATOM 2320 O O . TRP A 1 293 ? -1.515 42.625 8.625 1 98.19 293 TRP A O 1
ATOM 2330 N N . THR A 1 294 ? -2.238 44.406 9.781 1 98.06 294 THR A N 1
ATOM 2331 C CA . THR A 1 294 ? -1.295 45.312 9.148 1 98.06 294 THR A CA 1
ATOM 2332 C C . THR A 1 294 ? -0.132 45.625 10.086 1 98.06 294 THR A C 1
ATOM 2334 O O . THR A 1 294 ? 0.753 46.406 9.75 1 98.06 294 THR A O 1
ATOM 2337 N N . LEU A 1 295 ? -0.177 45.062 11.258 1 97.81 295 LEU A N 1
ATOM 2338 C CA . LEU A 1 295 ? 0.804 45.406 12.273 1 97.81 295 LEU A CA 1
ATOM 2339 C C . LEU A 1 295 ? 0.753 46.906 12.57 1 97.81 295 LEU A C 1
ATOM 2341 O O . LEU A 1 295 ? 1.777 47.594 12.508 1 97.81 295 LEU A O 1
ATOM 2345 N N . GLY A 1 296 ? -0.465 47.312 12.828 1 97.12 296 GLY A N 1
ATOM 2346 C CA . GLY A 1 296 ? -0.67 48.688 13.18 1 97.12 296 GLY A CA 1
ATOM 2347 C C . GLY A 1 296 ? -0.465 49.656 12.008 1 97.12 296 GLY A C 1
ATOM 2348 O O . GLY A 1 296 ? -0.08 50.812 12.203 1 97.12 296 GLY A O 1
ATOM 2349 N N . GLY A 1 297 ? -0.565 49.188 10.836 1 96.62 297 GLY A N 1
ATOM 2350 C CA . GLY A 1 297 ? -0.417 50 9.656 1 96.62 297 GLY A CA 1
ATOM 2351 C C . GLY A 1 297 ? 0.966 49.938 9.039 1 96.62 297 GLY A C 1
ATOM 2352 O O . GLY A 1 297 ? 1.222 50.531 7.996 1 96.62 297 GLY A O 1
ATOM 2353 N N . SER A 1 298 ? 1.836 49.188 9.586 1 96.25 298 SER A N 1
ATOM 2354 C CA . SER A 1 298 ? 3.205 49.062 9.086 1 96.25 298 SER A CA 1
ATOM 2355 C C . SER A 1 298 ? 3.262 48.281 7.781 1 96.25 298 SER A C 1
ATOM 2357 O O . SER A 1 298 ? 4.176 48.469 6.98 1 96.25 298 SER A O 1
ATOM 2359 N N . LEU A 1 299 ? 2.381 47.344 7.59 1 96.44 299 LEU A N 1
ATOM 2360 C CA . LEU A 1 299 ? 2.291 46.594 6.336 1 96.44 299 LEU A CA 1
ATOM 2361 C C . LEU A 1 299 ? 1.363 47.312 5.355 1 96.44 299 LEU A C 1
ATOM 2363 O O . LEU A 1 299 ? 0.252 47.719 5.719 1 96.44 299 LEU A O 1
ATOM 2367 N N . LYS A 1 300 ? 1.856 47.438 4.168 1 93.94 300 LYS A N 1
ATOM 2368 C CA . LYS A 1 300 ? 1.108 48.156 3.143 1 93.94 300 LYS A CA 1
ATOM 2369 C C . LYS A 1 300 ? 1.209 47.438 1.792 1 93.94 300 LYS A C 1
ATOM 2371 O O . LYS A 1 300 ? 2.029 46.531 1.618 1 93.94 300 LYS A O 1
ATOM 2376 N N . GLY A 1 301 ? 0.3 47.906 0.865 1 94.19 301 GLY A N 1
ATOM 2377 C CA . GLY A 1 301 ? 0.341 47.406 -0.494 1 94.19 301 GLY A CA 1
ATOM 2378 C C . GLY A 1 301 ? -0.951 46.719 -0.916 1 94.19 301 GLY A C 1
ATOM 2379 O O . GLY A 1 301 ? -1.846 46.5 -0.093 1 94.19 301 GLY A O 1
ATOM 2380 N N . GLU A 1 302 ? -0.985 46.406 -2.152 1 95.38 302 GLU A N 1
ATOM 2381 C CA . GLU A 1 302 ? -2.197 45.844 -2.76 1 95.38 302 GLU A CA 1
ATOM 2382 C C . GLU A 1 302 ? -2.564 44.5 -2.148 1 95.38 302 GLU A C 1
ATOM 2384 O O . GLU A 1 302 ? -3.74 44.25 -1.895 1 95.38 302 GLU A O 1
ATOM 2389 N N . ALA A 1 303 ? -1.606 43.656 -1.985 1 94.56 303 ALA A N 1
ATOM 2390 C CA . ALA A 1 303 ? -1.866 42.344 -1.416 1 94.56 303 ALA A CA 1
ATOM 2391 C C . ALA A 1 303 ? -2.461 42.469 -0.016 1 94.56 303 ALA A C 1
ATOM 2393 O O . ALA A 1 303 ? -3.348 41.688 0.354 1 94.56 303 ALA A O 1
ATOM 2394 N N . ILE A 1 304 ? -1.96 43.375 0.799 1 96.94 304 ILE A N 1
ATOM 2395 C CA . ILE A 1 304 ? -2.457 43.594 2.15 1 96.94 304 ILE A CA 1
ATOM 2396 C C . ILE A 1 304 ? -3.9 44.094 2.092 1 96.94 304 ILE A C 1
ATOM 2398 O O . ILE A 1 304 ? -4.754 43.625 2.844 1 96.94 304 ILE A O 1
ATOM 2402 N N . ASP A 1 305 ? -4.145 45 1.151 1 97.25 305 ASP A N 1
ATOM 2403 C CA . ASP A 1 305 ? -5.484 45.562 1.019 1 97.25 305 ASP A CA 1
ATOM 2404 C C . ASP A 1 305 ? -6.484 44.5 0.56 1 97.25 305 ASP A C 1
ATOM 2406 O O . ASP A 1 305 ? -7.57 44.375 1.13 1 97.25 305 ASP A O 1
ATOM 2410 N N . ARG A 1 306 ? -6.133 43.812 -0.429 1 96 306 ARG A N 1
ATOM 2411 C CA . ARG A 1 306 ? -7.02 42.781 -0.966 1 96 306 ARG A CA 1
ATOM 2412 C C . ARG A 1 306 ? -7.25 41.688 0.053 1 96 306 ARG A C 1
ATOM 2414 O O . ARG A 1 306 ? -8.367 41.156 0.172 1 96 306 ARG A O 1
ATOM 2421 N N . GLY A 1 307 ? -6.176 41.312 0.708 1 96.81 307 GLY A N 1
ATOM 2422 C CA . GLY A 1 307 ? -6.316 40.344 1.76 1 96.81 307 GLY A CA 1
ATOM 2423 C C . GLY A 1 307 ? -7.27 40.75 2.859 1 96.81 307 GLY A C 1
ATOM 2424 O O . GLY A 1 307 ? -8.102 39.969 3.312 1 96.81 307 GLY A O 1
ATOM 2425 N N . PHE A 1 308 ? -7.137 41.969 3.227 1 97.62 308 PHE A N 1
ATOM 2426 C CA . PHE A 1 308 ? -8 42.438 4.297 1 97.62 308 PHE A CA 1
ATOM 2427 C C . PHE A 1 308 ? -9.445 42.531 3.824 1 97.62 308 PHE A C 1
ATOM 2429 O O . PHE A 1 308 ? -10.375 42.312 4.602 1 97.62 308 PHE A O 1
ATOM 2436 N N . GLN A 1 309 ? -9.664 42.875 2.611 1 96.06 309 GLN A N 1
ATOM 2437 C CA . GLN A 1 309 ? -11.016 42.875 2.066 1 96.06 309 GLN A CA 1
ATOM 2438 C C . GLN A 1 309 ? -11.672 41.531 2.191 1 96.06 309 GLN A C 1
ATOM 2440 O O . GLN A 1 309 ? -12.852 41.406 2.527 1 96.06 309 GLN A O 1
ATOM 2445 N N . LEU A 1 310 ? -10.93 40.531 1.85 1 94.81 310 LEU A N 1
ATOM 2446 C CA . LEU A 1 310 ? -11.438 39.188 1.996 1 94.81 310 LEU A CA 1
ATOM 2447 C C . LEU A 1 310 ? -11.727 38.875 3.459 1 94.81 310 LEU A C 1
ATOM 2449 O O . LEU A 1 310 ? -12.75 38.25 3.775 1 94.81 310 LEU A O 1
ATOM 2453 N N . MET A 1 311 ? -10.805 39.25 4.301 1 94.62 311 MET A N 1
ATOM 2454 C CA . MET A 1 311 ? -10.984 39.062 5.738 1 94.62 311 MET A CA 1
ATOM 2455 C C . MET A 1 311 ? -12.25 39.75 6.223 1 94.62 311 MET A C 1
ATOM 2457 O O . MET A 1 311 ? -13.016 39.188 7 1 94.62 311 MET A O 1
ATOM 2461 N N . GLU A 1 312 ? -12.438 40.906 5.758 1 95.25 312 GLU A N 1
ATOM 2462 C CA . GLU A 1 312 ? -13.617 41.688 6.133 1 95.25 312 GLU A CA 1
ATOM 2463 C C . GLU A 1 312 ? -14.898 40.969 5.711 1 95.25 312 GLU A C 1
ATOM 2465 O O . GLU A 1 312 ? -15.898 41.031 6.434 1 95.25 312 GLU A O 1
ATOM 2470 N N . LYS A 1 313 ? -14.875 40.438 4.609 1 93.12 313 LYS A N 1
ATOM 2471 C CA . LYS A 1 313 ? -16.047 39.688 4.129 1 93.12 313 LYS A CA 1
ATOM 2472 C C . LYS A 1 313 ? -16.375 38.531 5.066 1 93.12 313 LYS A C 1
ATOM 2474 O O . LYS A 1 313 ? -17.547 38.312 5.406 1 93.12 313 LYS A O 1
ATOM 2479 N N . VAL A 1 314 ? -15.391 37.781 5.453 1 94.69 314 VAL A N 1
ATOM 2480 C CA . VAL A 1 314 ? -15.586 36.656 6.395 1 94.69 314 VAL A CA 1
ATOM 2481 C C . VAL A 1 314 ? -16.094 37.219 7.727 1 94.69 314 VAL A C 1
ATOM 2483 O O . VAL A 1 314 ? -17.062 36.688 8.289 1 94.69 314 VAL A O 1
ATOM 2486 N N . TRP A 1 315 ? -15.461 38.25 8.18 1 94.56 315 TRP A N 1
ATOM 2487 C CA . TRP A 1 315 ? -15.82 38.906 9.438 1 94.56 315 TRP A CA 1
ATOM 2488 C C . TRP A 1 315 ? -17.297 39.312 9.445 1 94.56 315 TRP A C 1
ATOM 2490 O O . TRP A 1 315 ? -18.031 39 10.383 1 94.56 315 TRP A O 1
ATOM 2500 N N . LYS A 1 316 ? -17.734 39.938 8.43 1 92.19 316 LYS A N 1
ATOM 2501 C CA . LYS A 1 316 ? -19.094 40.406 8.336 1 92.19 316 LYS A CA 1
ATOM 2502 C C . LYS A 1 316 ? -20.094 39.281 8.281 1 92.19 316 LYS A C 1
ATOM 2504 O O . LYS A 1 316 ? -21.156 39.344 8.898 1 92.19 316 LYS A O 1
ATOM 2509 N N . THR A 1 317 ? -19.75 38.25 7.535 1 91.25 317 THR A N 1
ATOM 2510 C CA . THR A 1 317 ? -20.625 37.094 7.445 1 91.25 317 THR A CA 1
ATOM 2511 C C . THR A 1 317 ? -20.766 36.406 8.805 1 91.25 317 THR A C 1
ATOM 2513 O O . THR A 1 317 ? -21.859 36 9.188 1 91.25 317 THR A O 1
ATOM 2516 N N . MET A 1 318 ? -19.719 36.344 9.57 1 90.75 318 MET A N 1
ATOM 2517 C CA . MET A 1 318 ? -19.734 35.688 10.883 1 90.75 318 MET A CA 1
ATOM 2518 C C . MET A 1 318 ? -20.469 36.531 11.906 1 90.75 318 MET A C 1
ATOM 2520 O O . MET A 1 318 ? -21.234 36.031 12.719 1 90.75 318 MET A O 1
ATOM 2524 N N . TYR A 1 319 ? -20.234 37.812 11.914 1 85.88 319 TYR A N 1
ATOM 2525 C CA . TYR A 1 319 ? -20.828 38.719 12.898 1 85.88 319 TYR A CA 1
ATOM 2526 C C . TYR A 1 319 ? -22.312 38.938 12.641 1 85.88 319 TYR A C 1
ATOM 2528 O O . TYR A 1 319 ? -23.047 39.344 13.539 1 85.88 319 TYR A O 1
ATOM 2536 N N . ALA A 1 320 ? -22.719 38.688 11.5 1 81.19 320 ALA A N 1
ATOM 2537 C CA . ALA A 1 320 ? -24.125 38.844 11.148 1 81.19 320 ALA A CA 1
ATOM 2538 C C . ALA A 1 320 ? -25 37.781 11.812 1 81.19 320 ALA A C 1
ATOM 2540 O O . ALA A 1 320 ? -26.219 37.969 11.93 1 81.19 320 ALA A O 1
ATOM 2541 N N . LYS A 1 321 ? -24.406 36.781 12.312 1 84.38 321 LYS A N 1
ATOM 2542 C CA . LYS A 1 321 ? -25.172 35.688 12.852 1 84.38 321 LYS A CA 1
ATOM 2543 C C . LYS A 1 321 ? -24.938 35.5 14.352 1 84.38 321 LYS A C 1
ATOM 2545 O O . LYS A 1 321 ? -23.828 35.75 14.836 1 84.38 321 LYS A O 1
ATOM 2550 N N . SER A 1 322 ? -26.031 35.094 15.031 1 83.88 322 SER A N 1
ATOM 2551 C CA . SER A 1 322 ? -25.922 34.812 16.469 1 83.88 322 SER A CA 1
ATOM 2552 C C . SER A 1 322 ? -25.281 33.469 16.703 1 83.88 322 SER A C 1
ATOM 2554 O O . SER A 1 322 ? -25.281 32.594 15.828 1 83.88 322 SER A O 1
ATOM 2556 N N . LEU A 1 323 ? -24.781 33.344 17.922 1 89.38 323 LEU A N 1
ATOM 2557 C CA . LEU A 1 323 ? -24.266 32.062 18.359 1 89.38 323 LEU A CA 1
ATOM 2558 C C . LEU A 1 323 ? -25.406 31.094 18.641 1 89.38 323 LEU A C 1
ATOM 2560 O O . LEU A 1 323 ? -26.562 31.484 18.734 1 89.38 323 LEU A O 1
ATOM 2564 N N . PRO A 1 324 ? -25.094 29.844 18.656 1 87.62 324 PRO A N 1
ATOM 2565 C CA . PRO A 1 324 ? -26.125 28.828 18.891 1 87.62 324 PRO A CA 1
ATOM 2566 C C . PRO A 1 324 ? -26.969 29.109 20.141 1 87.62 324 PRO A C 1
ATOM 2568 O O . PRO A 1 324 ? -28.141 28.75 20.203 1 87.62 324 PRO A O 1
ATOM 2571 N N . ASP A 1 325 ? -26.422 29.656 21.203 1 87.25 325 ASP A N 1
ATOM 2572 C CA . ASP A 1 325 ? -27.172 29.969 22.422 1 87.25 325 ASP A CA 1
ATOM 2573 C C . ASP A 1 325 ? -27.969 31.25 22.266 1 87.25 325 ASP A C 1
ATOM 2575 O O . ASP A 1 325 ? -28.531 31.766 23.234 1 87.25 325 ASP A O 1
ATOM 2579 N N . MET A 1 326 ? -27.969 31.859 21.141 1 86.31 326 MET A N 1
ATOM 2580 C CA . MET A 1 326 ? -28.766 33 20.734 1 86.31 326 MET A CA 1
ATOM 2581 C C . MET A 1 326 ? -28.203 34.281 21.344 1 86.31 326 MET A C 1
ATOM 2583 O O . MET A 1 326 ? -28.844 35.344 21.297 1 86.31 326 MET A O 1
ATOM 2587 N N . LYS A 1 327 ? -27.078 34.188 21.938 1 86.25 327 LYS A N 1
ATOM 2588 C CA . LYS A 1 327 ? -26.406 35.375 22.422 1 86.25 327 LYS A CA 1
ATOM 2589 C C . LYS A 1 327 ? -25.625 36.062 21.312 1 86.25 327 LYS A C 1
ATOM 2591 O O . LYS A 1 327 ? -25.125 35.406 20.391 1 86.25 327 LYS A O 1
ATOM 2596 N N . PRO A 1 328 ? -25.609 37.406 21.484 1 86.38 328 PRO A N 1
ATOM 2597 C CA . PRO A 1 328 ? -24.797 38.094 20.484 1 86.38 328 PRO A CA 1
ATOM 2598 C C . PRO A 1 328 ? -23.297 37.812 20.625 1 86.38 328 PRO A C 1
ATOM 2600 O O . PRO A 1 328 ? -22.812 37.656 21.75 1 86.38 328 PRO A O 1
ATOM 2603 N N . ARG A 1 329 ? -22.609 37.812 19.547 1 89.56 329 ARG A N 1
ATOM 2604 C CA . ARG A 1 329 ? -21.156 37.656 19.547 1 89.56 329 ARG A CA 1
ATOM 2605 C C . ARG A 1 329 ? -20.453 38.844 20.141 1 89.56 329 ARG A C 1
ATOM 2607 O O . ARG A 1 329 ? -20.703 40 19.734 1 89.56 329 ARG A O 1
ATOM 2614 N N . LYS A 1 330 ? -19.609 38.594 21.141 1 90.31 330 LYS A N 1
ATOM 2615 C CA . LYS A 1 330 ? -18.844 39.688 21.766 1 90.31 330 LYS A CA 1
ATOM 2616 C C . LYS A 1 330 ? -17.5 39.875 21.094 1 90.31 330 LYS A C 1
ATOM 2618 O O . LYS A 1 330 ? -16.953 40.969 21.062 1 90.31 330 LYS A O 1
ATOM 2623 N N . TYR A 1 331 ? -16.969 38.875 20.578 1 93.94 331 TYR A N 1
ATOM 2624 C CA . TYR A 1 331 ? -15.672 38.844 19.891 1 93.94 331 TYR A CA 1
ATOM 2625 C C . TYR A 1 331 ? -15.523 37.594 19.031 1 93.94 331 TYR A C 1
ATOM 2627 O O . TYR A 1 331 ? -16.344 36.688 19.109 1 93.94 331 TYR A O 1
ATOM 2635 N N . ILE A 1 332 ? -14.625 37.594 18.188 1 94.31 332 ILE A N 1
ATOM 2636 C CA . ILE A 1 332 ? -14.172 36.406 17.469 1 94.31 332 ILE A CA 1
ATOM 2637 C C . ILE A 1 332 ? -12.773 36 17.938 1 94.31 332 ILE A C 1
ATOM 2639 O O . ILE A 1 332 ? -11.859 36.812 17.922 1 94.31 332 ILE A O 1
ATOM 2643 N N . PRO A 1 333 ? -12.609 34.812 18.453 1 95.19 333 PRO A N 1
ATOM 2644 C CA . PRO A 1 333 ? -11.258 34.375 18.766 1 95.19 333 PRO A CA 1
ATOM 2645 C C . PRO A 1 333 ? -10.398 34.156 17.516 1 95.19 333 PRO A C 1
ATOM 2647 O O . PRO A 1 333 ? -10.836 33.5 16.562 1 95.19 333 PRO A O 1
ATOM 2650 N N . PHE A 1 334 ? -9.188 34.75 17.516 1 96.44 334 PHE A N 1
ATOM 2651 C CA . PHE A 1 334 ? -8.266 34.625 16.391 1 96.44 334 PHE A CA 1
ATOM 2652 C C . PHE A 1 334 ? -6.93 34.031 16.828 1 96.44 334 PHE A C 1
ATOM 2654 O O . PHE A 1 334 ? -6.566 34.125 18.016 1 96.44 334 PHE A O 1
ATOM 2661 N N . ILE A 1 335 ? -6.301 33.375 15.898 1 97 335 ILE A N 1
ATOM 2662 C CA . ILE A 1 335 ? -4.844 33.312 15.867 1 97 335 ILE A CA 1
ATOM 2663 C C . ILE A 1 335 ? -4.312 34.125 14.688 1 97 335 ILE A C 1
ATOM 2665 O O . ILE A 1 335 ? -4.883 34.094 13.594 1 97 335 ILE A O 1
ATOM 2669 N N . TRP A 1 336 ? -3.404 34.938 14.961 1 97.75 336 TRP A N 1
ATOM 2670 C CA . TRP A 1 336 ? -2.703 35.688 13.922 1 97.75 336 TRP A CA 1
ATOM 2671 C C . TRP A 1 336 ? -1.307 35.125 13.695 1 97.75 336 TRP A C 1
ATOM 2673 O O . TRP A 1 336 ? -0.626 34.719 14.648 1 97.75 336 TRP A O 1
ATOM 2683 N N . ASN A 1 337 ? -0.941 35.062 12.492 1 96.56 337 ASN A N 1
ATOM 2684 C CA . ASN A 1 337 ? 0.394 34.594 12.125 1 96.56 337 ASN A CA 1
ATOM 2685 C C . ASN A 1 337 ? 1.082 35.562 11.172 1 96.56 337 ASN A C 1
ATOM 2687 O O . ASN A 1 337 ? 0.442 36.125 10.281 1 96.56 337 ASN A O 1
ATOM 2691 N N . TRP A 1 338 ? 2.293 35.906 11.422 1 97.31 338 TRP A N 1
ATOM 2692 C CA . TRP A 1 338 ? 3.143 36.625 10.492 1 97.31 338 TRP A CA 1
ATOM 2693 C C . TRP A 1 338 ? 4.324 35.781 10.047 1 97.31 338 TRP A C 1
ATOM 2695 O O . TRP A 1 338 ? 5.156 35.375 10.867 1 97.31 338 TRP A O 1
ATOM 2705 N N . GLU A 1 339 ? 4.375 35.531 8.812 1 95.88 339 GLU A N 1
ATOM 2706 C CA . GLU A 1 339 ? 5.426 34.719 8.219 1 95.88 339 GLU A CA 1
ATOM 2707 C C . GLU A 1 339 ? 6.594 35.594 7.742 1 95.88 339 GLU A C 1
ATOM 2709 O O . GLU A 1 339 ? 6.395 36.562 7.031 1 95.88 339 GLU A O 1
ATOM 2714 N N . VAL A 1 340 ? 7.77 35.281 8.25 1 93.94 340 VAL A N 1
ATOM 2715 C CA . VAL A 1 340 ? 8.992 35.906 7.785 1 93.94 340 VAL A CA 1
ATOM 2716 C C . VAL A 1 340 ? 9.883 34.906 7.074 1 93.94 340 VAL A C 1
ATOM 2718 O O . VAL A 1 340 ? 9.938 33.719 7.473 1 93.94 340 VAL A O 1
ATOM 2721 N N . SER A 1 341 ? 10.5 35.281 6.023 1 90.31 341 SER A N 1
ATOM 2722 C CA . SER A 1 341 ? 11.367 34.406 5.242 1 90.31 341 SER A CA 1
ATOM 2723 C C . SER A 1 341 ? 12.57 35.156 4.684 1 90.31 341 SER A C 1
ATOM 2725 O O . SER A 1 341 ? 12.57 36.406 4.66 1 90.31 341 SER A O 1
ATOM 2727 N N . PRO A 1 342 ? 13.562 34.438 4.219 1 86.44 342 PRO A N 1
ATOM 2728 C CA . PRO A 1 342 ? 14.734 35.094 3.646 1 86.44 342 PRO A CA 1
ATOM 2729 C C . PRO A 1 342 ? 14.43 35.781 2.326 1 86.44 342 PRO A C 1
ATOM 2731 O O . PRO A 1 342 ? 15.18 36.688 1.905 1 86.44 342 PRO A O 1
ATOM 2734 N N . THR A 1 343 ? 13.344 35.438 1.757 1 83.56 343 THR A N 1
ATOM 2735 C CA . THR A 1 343 ? 13.102 35.938 0.402 1 83.56 343 THR A CA 1
ATOM 2736 C C . THR A 1 343 ? 12.109 37.094 0.408 1 83.56 343 THR A C 1
ATOM 2738 O O . THR A 1 343 ? 12.078 37.906 -0.528 1 83.56 343 THR A O 1
ATOM 2741 N N . ASP A 1 344 ? 11.281 37.219 1.408 1 82.06 344 ASP A N 1
ATOM 2742 C CA . ASP A 1 344 ? 10.258 38.25 1.461 1 82.06 344 ASP A CA 1
ATOM 2743 C C . ASP A 1 344 ? 10.727 39.438 2.307 1 82.06 344 ASP A C 1
ATOM 2745 O O . ASP A 1 344 ? 11.242 39.25 3.41 1 82.06 344 ASP A O 1
ATOM 2749 N N . SER A 1 345 ? 10.508 40.562 1.837 1 76.94 345 SER A N 1
ATOM 2750 C CA . SER A 1 345 ? 10.945 41.75 2.529 1 76.94 345 SER A CA 1
ATOM 2751 C C . SER A 1 345 ? 10.07 42.062 3.74 1 76.94 345 SER A C 1
ATOM 2753 O O . SER A 1 345 ? 10.555 42.531 4.766 1 76.94 345 SER A O 1
ATOM 2755 N N . ASP A 1 346 ? 8.781 41.844 3.537 1 88.94 346 ASP A N 1
ATOM 2756 C CA . ASP A 1 346 ? 7.832 42.125 4.609 1 88.94 346 ASP A CA 1
ATOM 2757 C C . ASP A 1 346 ? 7.164 40.812 5.082 1 88.94 346 ASP A C 1
ATOM 2759 O O . ASP A 1 346 ? 7.02 39.875 4.312 1 88.94 346 ASP A O 1
ATOM 2763 N N . PRO A 1 347 ? 6.789 40.844 6.383 1 94.19 347 PRO A N 1
ATOM 2764 C CA . PRO A 1 347 ? 6.023 39.688 6.887 1 94.19 347 PRO A CA 1
ATOM 2765 C C . PRO A 1 347 ? 4.691 39.531 6.16 1 94.19 347 PRO A C 1
ATOM 2767 O O . PRO A 1 347 ? 4.039 40.5 5.809 1 94.19 347 PRO A O 1
ATOM 2770 N N . ILE A 1 348 ? 4.258 38.312 5.949 1 94.44 348 ILE A N 1
ATOM 2771 C CA . ILE A 1 348 ? 2.961 38 5.355 1 94.44 348 ILE A CA 1
ATOM 2772 C C . ILE A 1 348 ? 1.964 37.656 6.457 1 94.44 348 ILE A C 1
ATOM 2774 O O . ILE A 1 348 ? 2.137 36.656 7.16 1 94.44 348 ILE A O 1
ATOM 2778 N N . PRO A 1 349 ? 0.953 38.469 6.617 1 97.12 349 PRO A N 1
ATOM 2779 C CA . PRO A 1 349 ? -0.025 38.156 7.668 1 97.12 349 PRO A CA 1
ATOM 2780 C C . PRO A 1 349 ? -1.016 37.094 7.266 1 97.12 349 PRO A C 1
ATOM 2782 O O . PRO A 1 349 ? -1.357 36.969 6.086 1 97.12 349 PRO A O 1
ATOM 2785 N N . LYS A 1 350 ? -1.422 36.312 8.195 1 97.62 350 LYS A N 1
ATOM 2786 C CA . LYS A 1 350 ? -2.473 35.312 8.055 1 97.62 350 LYS A CA 1
ATOM 2787 C C . LYS A 1 350 ? -3.424 35.344 9.25 1 97.62 350 LYS A C 1
ATOM 2789 O O . LYS A 1 350 ? -2.988 35.469 10.391 1 97.62 350 LYS A O 1
ATOM 2794 N N . ALA A 1 351 ? -4.668 35.312 8.977 1 97.75 351 ALA A N 1
ATOM 2795 C CA . ALA A 1 351 ? -5.699 35.281 10.016 1 97.75 351 ALA A CA 1
ATOM 2796 C C . ALA A 1 351 ? -6.328 33.906 10.141 1 97.75 351 ALA A C 1
ATOM 2798 O O . ALA A 1 351 ? -6.625 33.25 9.133 1 97.75 351 ALA A O 1
ATOM 2799 N N . TYR A 1 352 ? -6.469 33.469 11.328 1 97.19 352 TYR A N 1
ATOM 2800 C CA . TYR A 1 352 ? -7.199 32.25 11.633 1 97.19 352 TYR A CA 1
ATOM 2801 C C . TYR A 1 352 ? -8.453 32.531 12.445 1 97.19 352 TYR A C 1
ATOM 2803 O O . TYR A 1 352 ? -8.359 32.969 13.602 1 97.19 352 TYR A O 1
ATOM 2811 N N . PHE A 1 353 ? -9.594 32.312 11.891 1 96.31 353 PHE A N 1
ATOM 2812 C CA . PHE A 1 353 ? -10.859 32.406 12.602 1 96.31 353 PHE A CA 1
ATOM 2813 C C . PHE A 1 353 ? -11.164 31.125 13.352 1 96.31 353 PHE A C 1
ATOM 2815 O O . PHE A 1 353 ? -11.281 30.062 12.742 1 96.31 353 PHE A O 1
ATOM 2822 N N . GLN A 1 354 ? -11.211 31.234 14.617 1 94.62 354 GLN A N 1
ATOM 2823 C CA . GLN A 1 354 ? -11.727 30.078 15.336 1 94.62 354 GLN A CA 1
ATOM 2824 C C . GLN A 1 354 ? -13.242 29.969 15.203 1 94.62 354 GLN A C 1
ATOM 2826 O O . GLN A 1 354 ? -13.961 30.922 15.508 1 94.62 354 GLN A O 1
ATOM 2831 N N . VAL A 1 355 ? -13.75 28.844 14.82 1 93.56 355 VAL A N 1
ATOM 2832 C CA . VAL A 1 355 ? -15.172 28.766 14.5 1 93.56 355 VAL A CA 1
ATOM 2833 C C . VAL A 1 355 ? -15.812 27.625 15.281 1 93.56 355 VAL A C 1
ATOM 2835 O O . VAL A 1 355 ? -16.812 27.047 14.844 1 93.56 355 VAL A O 1
ATOM 2838 N N . LEU A 1 356 ? -15.273 27.266 16.391 1 89.69 356 LEU A N 1
ATOM 2839 C CA . LEU A 1 356 ? -15.727 26.125 17.188 1 89.69 356 LEU A CA 1
ATOM 2840 C C . LEU A 1 356 ? -17.125 26.375 17.75 1 89.69 356 LEU A C 1
ATOM 2842 O O . LEU A 1 356 ? -17.844 25.422 18.047 1 89.69 356 LEU A O 1
ATOM 2846 N N . ASP A 1 357 ? -17.469 27.625 17.906 1 90.25 357 ASP A N 1
ATOM 2847 C CA . ASP A 1 357 ? -18.734 27.938 18.562 1 90.25 357 ASP A CA 1
ATOM 2848 C C . ASP A 1 357 ? -19.812 28.219 17.531 1 90.25 357 ASP A C 1
ATOM 2850 O O . ASP A 1 357 ? -20.953 28.531 17.891 1 90.25 357 ASP A O 1
ATOM 2854 N N . ASP A 1 358 ? -19.531 28.094 16.281 1 93.19 358 ASP A N 1
ATOM 2855 C CA . ASP A 1 358 ? -20.469 28.406 15.211 1 93.19 358 ASP A CA 1
ATOM 2856 C C . ASP A 1 358 ? -21.062 27.125 14.617 1 93.19 358 ASP A C 1
ATOM 2858 O O . ASP A 1 358 ? -20.359 26.125 14.477 1 93.19 358 ASP A O 1
ATOM 2862 N N . TYR A 1 359 ? -22.297 27.219 14.297 1 93.81 359 TYR A N 1
ATOM 2863 C CA . TYR A 1 359 ? -22.891 26.078 13.609 1 93.81 359 TYR A CA 1
ATOM 2864 C C . TYR A 1 359 ? -22.156 25.797 12.305 1 93.81 359 TYR A C 1
ATOM 2866 O O . TYR A 1 359 ? -21.75 26.719 11.594 1 93.81 359 TYR A O 1
ATOM 2874 N N . ASP A 1 360 ? -22.062 24.516 11.984 1 94.56 360 ASP A N 1
ATOM 2875 C CA . ASP A 1 360 ? -21.359 24.078 10.781 1 94.56 360 ASP A CA 1
ATOM 2876 C C . ASP A 1 360 ? -22.031 24.656 9.523 1 94.56 360 ASP A C 1
ATOM 2878 O O . ASP A 1 360 ? -21.344 24.953 8.539 1 94.56 360 ASP A O 1
ATOM 2882 N N . SER A 1 361 ? -23.281 24.891 9.586 1 94.5 361 SER A N 1
ATOM 2883 C CA . SER A 1 361 ? -24 25.469 8.453 1 94.5 361 SER A CA 1
ATOM 2884 C C . SER A 1 361 ? -23.531 26.891 8.18 1 94.5 361 SER A C 1
ATOM 2886 O O . SER A 1 361 ? -23.453 27.312 7.02 1 94.5 361 SER A O 1
ATOM 2888 N N . LEU A 1 362 ? -23.281 27.641 9.219 1 94.94 362 LEU A N 1
ATOM 2889 C CA . LEU A 1 362 ? -22.766 29 9.031 1 94.94 362 LEU A CA 1
ATOM 2890 C C . LEU A 1 362 ? -21.391 28.969 8.375 1 94.94 362 LEU A C 1
ATOM 2892 O O . LEU A 1 362 ? -21.094 29.781 7.496 1 94.94 362 LEU A O 1
ATOM 2896 N N . ILE A 1 363 ? -20.578 28.078 8.867 1 95.62 363 ILE A N 1
ATOM 2897 C CA . ILE A 1 363 ? -19.234 27.969 8.312 1 95.62 363 ILE A CA 1
ATOM 2898 C C . ILE A 1 363 ? -19.312 27.578 6.836 1 95.62 363 ILE A C 1
ATOM 2900 O O . ILE A 1 363 ? -18.578 28.109 6.008 1 95.62 363 ILE A O 1
ATOM 2904 N N . THR A 1 364 ? -20.219 26.656 6.523 1 95.06 364 THR A N 1
ATOM 2905 C CA . THR A 1 364 ? -20.438 26.312 5.129 1 95.06 364 THR A CA 1
ATOM 2906 C C . THR A 1 364 ? -20.844 27.531 4.312 1 95.06 364 THR A C 1
ATOM 2908 O O . THR A 1 364 ? -20.391 27.719 3.184 1 95.06 364 THR A O 1
ATOM 2911 N N . GLU A 1 365 ? -21.641 28.312 4.852 1 94.56 365 GLU A N 1
ATOM 2912 C CA . GLU A 1 365 ? -22.062 29.531 4.195 1 94.56 365 GLU A CA 1
ATOM 2913 C C . GLU A 1 365 ? -20.891 30.484 3.982 1 94.56 365 GLU A C 1
ATOM 2915 O O . GLU A 1 365 ? -20.766 31.094 2.92 1 94.56 365 GLU A O 1
ATOM 2920 N N . VAL A 1 366 ? -20.094 30.688 4.98 1 95.88 366 VAL A N 1
ATOM 2921 C CA . VAL A 1 366 ? -18.922 31.531 4.902 1 95.88 366 VAL A CA 1
ATOM 2922 C C . VAL A 1 366 ? -18 31.062 3.773 1 95.88 366 VAL A C 1
ATOM 2924 O O . VAL A 1 366 ? -17.547 31.859 2.955 1 95.88 366 VAL A O 1
ATOM 2927 N N . ILE A 1 367 ? -17.766 29.766 3.705 1 96.25 367 ILE A N 1
ATOM 2928 C CA . ILE A 1 367 ? -16.891 29.172 2.695 1 96.25 367 ILE A CA 1
ATOM 2929 C C . ILE A 1 367 ? -17.469 29.406 1.306 1 96.25 367 ILE A C 1
ATOM 2931 O O . ILE A 1 367 ? -16.766 29.844 0.394 1 96.25 367 ILE A O 1
ATOM 2935 N N . THR A 1 368 ? -18.734 29.172 1.182 1 93.5 368 THR A N 1
ATOM 2936 C CA . THR A 1 368 ? -19.406 29.359 -0.094 1 93.5 368 THR A CA 1
ATOM 2937 C C . THR A 1 368 ? -19.344 30.828 -0.525 1 93.5 368 THR A C 1
ATOM 2939 O O . THR A 1 368 ? -19.109 31.125 -1.7 1 93.5 368 THR A O 1
ATOM 2942 N N . CYS A 1 369 ? -19.547 31.656 0.396 1 91.5 369 CYS A N 1
ATOM 2943 C CA . CYS A 1 369 ? -19.5 33.094 0.119 1 91.5 369 CYS A CA 1
ATOM 2944 C C . CYS A 1 369 ? -18.125 33.5 -0.348 1 91.5 369 CYS A C 1
ATOM 2946 O O . CYS A 1 369 ? -17.984 34.188 -1.367 1 91.5 369 CYS A O 1
ATOM 2948 N N . VAL A 1 370 ? -17.125 33.125 0.347 1 95.38 370 VAL A N 1
ATOM 2949 C CA . VAL A 1 370 ? -15.766 33.531 0.035 1 95.38 370 VAL A CA 1
ATOM 2950 C C . VAL A 1 370 ? -15.336 32.938 -1.304 1 95.38 370 VAL A C 1
ATOM 2952 O O . VAL A 1 370 ? -14.75 33.625 -2.141 1 95.38 370 VAL A O 1
ATOM 2955 N N . PHE A 1 371 ? -15.609 31.688 -1.521 1 96.5 371 PHE A N 1
ATOM 2956 C CA . PHE A 1 371 ? -15.266 31.047 -2.779 1 96.5 371 PHE A CA 1
ATOM 2957 C C . PHE A 1 371 ? -16.016 31.672 -3.941 1 96.5 371 PHE A C 1
ATOM 2959 O O . PHE A 1 371 ? -15.477 31.812 -5.039 1 96.5 371 PHE A O 1
ATOM 2966 N N . GLY A 1 372 ? -17.25 32 -3.688 1 93.81 372 GLY A N 1
ATOM 2967 C CA . GLY A 1 372 ? -18.016 32.719 -4.695 1 93.81 372 GLY A CA 1
ATOM 2968 C C . GLY A 1 372 ? -17.422 34.062 -5.074 1 93.81 372 GLY A C 1
ATOM 2969 O O . GLY A 1 372 ? -17.344 34.406 -6.258 1 93.81 372 GLY A O 1
ATOM 2970 N N . GLU A 1 373 ? -17.016 34.812 -4.086 1 92.06 373 GLU A N 1
ATOM 2971 C CA . GLU A 1 373 ? -16.375 36.094 -4.309 1 92.06 373 GLU A CA 1
ATOM 2972 C C . GLU A 1 373 ? -15.109 35.938 -5.152 1 92.06 373 GLU A C 1
ATOM 2974 O O . GLU A 1 373 ? -14.75 36.844 -5.91 1 92.06 373 GLU A O 1
ATOM 2979 N N . LEU A 1 374 ? -14.414 34.875 -4.996 1 96.19 374 LEU A N 1
ATOM 2980 C CA . LEU A 1 374 ? -13.141 34.625 -5.668 1 96.19 374 LEU A CA 1
ATOM 2981 C C . LEU A 1 374 ? -13.359 33.938 -7.012 1 96.19 374 LEU A C 1
ATOM 2983 O O . LEU A 1 374 ? -12.406 33.75 -7.766 1 96.19 374 LEU A O 1
ATOM 2987 N N . GLY A 1 375 ? -14.555 33.562 -7.312 1 96.06 375 GLY A N 1
ATOM 2988 C CA . GLY A 1 375 ? -14.844 32.812 -8.531 1 96.06 375 GLY A CA 1
ATOM 2989 C C . GLY A 1 375 ? -14.344 31.391 -8.492 1 96.06 375 GLY A C 1
ATOM 2990 O O . GLY A 1 375 ? -14.047 30.797 -9.539 1 96.06 375 GLY A O 1
ATOM 2991 N N . TRP A 1 376 ? -14.156 30.875 -7.32 1 97.25 376 TRP A N 1
ATOM 2992 C CA . TRP A 1 376 ? -13.648 29.516 -7.141 1 97.25 376 TRP A CA 1
ATOM 2993 C C . TRP A 1 376 ? -14.773 28.5 -7.203 1 97.25 376 TRP A C 1
ATOM 2995 O O . TRP A 1 376 ? -14.992 27.734 -6.25 1 97.25 376 TRP A O 1
ATOM 3005 N N . THR A 1 377 ? -15.398 28.359 -8.336 1 95.25 377 THR A N 1
ATOM 3006 C CA . THR A 1 377 ? -16.547 27.469 -8.508 1 95.25 377 THR A CA 1
ATOM 3007 C C . THR A 1 377 ? -16.141 26.016 -8.312 1 95.25 377 THR A C 1
ATOM 3009 O O . THR A 1 377 ? -16.844 25.25 -7.648 1 95.25 377 THR A O 1
ATOM 3012 N N . GLU A 1 378 ? -15.047 25.641 -8.914 1 94.81 378 GLU A N 1
ATOM 3013 C CA . GLU A 1 378 ? -14.578 24.25 -8.781 1 94.81 378 GLU A CA 1
ATOM 3014 C C . GLU A 1 378 ? -14.234 23.922 -7.332 1 94.81 378 GLU A C 1
ATOM 3016 O O . GLU A 1 378 ? -14.547 22.844 -6.848 1 94.81 378 GLU A O 1
ATOM 3021 N N . HIS A 1 379 ? -13.578 24.859 -6.664 1 97 379 HIS A N 1
ATOM 3022 C CA . HIS A 1 379 ? -13.25 24.641 -5.258 1 97 379 HIS A CA 1
ATOM 3023 C C . HIS A 1 379 ? -14.516 24.5 -4.41 1 97 379 HIS A C 1
ATOM 3025 O O . HIS A 1 379 ? -14.562 23.672 -3.5 1 97 379 HIS A O 1
ATOM 3031 N N . ALA A 1 380 ? -15.477 25.328 -4.715 1 95.69 380 ALA A N 1
ATOM 3032 C CA . ALA A 1 380 ? -16.734 25.25 -3.986 1 95.69 380 ALA A CA 1
ATOM 3033 C C . ALA A 1 380 ? -17.391 23.891 -4.152 1 95.69 380 ALA A C 1
ATOM 3035 O O . ALA A 1 380 ? -17.875 23.297 -3.18 1 95.69 380 ALA A O 1
ATOM 3036 N N . MET A 1 381 ? -17.406 23.469 -5.328 1 94.69 381 MET A N 1
ATOM 3037 C CA . MET A 1 381 ? -17.984 22.156 -5.613 1 94.69 381 MET A CA 1
ATOM 3038 C C . MET A 1 381 ? -17.203 21.047 -4.898 1 94.69 381 MET A C 1
ATOM 3040 O O . MET A 1 381 ? -17.797 20.156 -4.301 1 94.69 381 MET A O 1
ATOM 3044 N N . THR A 1 382 ? -15.898 21.109 -5 1 94.81 382 THR A N 1
ATOM 3045 C CA . THR A 1 382 ? -15.047 20.141 -4.332 1 94.81 382 THR A CA 1
ATOM 3046 C C . THR A 1 382 ? -15.32 20.109 -2.832 1 94.81 382 THR A C 1
ATOM 3048 O O . THR A 1 382 ? -15.469 19.047 -2.242 1 94.81 382 THR A O 1
ATOM 3051 N N . HIS A 1 383 ? -15.391 21.25 -2.252 1 95.81 383 HIS A N 1
ATOM 3052 C CA . HIS A 1 383 ? -15.641 21.328 -0.818 1 95.81 383 HIS A CA 1
ATOM 3053 C C . HIS A 1 383 ? -17 20.719 -0.465 1 95.81 383 HIS A C 1
ATOM 3055 O O . HIS A 1 383 ? -17.125 20.016 0.544 1 95.81 383 HIS A O 1
ATOM 3061 N N . GLN A 1 384 ? -17.953 20.969 -1.226 1 93.75 384 GLN A N 1
ATOM 3062 C CA . GLN A 1 384 ? -19.281 20.438 -0.991 1 93.75 384 GLN A CA 1
ATOM 3063 C C . GLN A 1 384 ? -19.281 18.906 -1.061 1 93.75 384 GLN A C 1
ATOM 3065 O O . GLN A 1 384 ? -19.922 18.25 -0.246 1 93.75 384 GLN A O 1
ATOM 3070 N N . ILE A 1 385 ? -18.625 18.406 -2.014 1 94 385 ILE A N 1
ATOM 3071 C CA . ILE A 1 385 ? -18.547 16.969 -2.172 1 94 385 ILE A CA 1
ATOM 3072 C C . ILE A 1 385 ? -17.828 16.359 -0.967 1 94 385 ILE A C 1
ATOM 3074 O O . ILE A 1 385 ? -18.266 15.32 -0.442 1 94 385 ILE A O 1
ATOM 3078 N N . ILE A 1 386 ? -16.781 16.984 -0.542 1 93.56 386 ILE A N 1
ATOM 3079 C CA . ILE A 1 386 ? -16.047 16.5 0.62 1 93.56 386 ILE A CA 1
ATOM 3080 C C . ILE A 1 386 ? -16.953 16.5 1.846 1 93.56 386 ILE A C 1
ATOM 3082 O O . ILE A 1 386 ? -17 15.523 2.598 1 93.56 386 ILE A O 1
ATOM 3086 N N . GLN A 1 387 ? -17.719 17.531 2.033 1 92.25 387 GLN A N 1
ATOM 3087 C CA . GLN A 1 387 ? -18.641 17.625 3.166 1 92.25 387 GLN A CA 1
ATOM 3088 C C . GLN A 1 387 ? -19.641 16.484 3.146 1 92.25 387 GLN A C 1
ATOM 3090 O O . GLN A 1 387 ? -19.906 15.859 4.176 1 92.25 387 GLN A O 1
ATOM 3095 N N . LYS A 1 388 ? -20.141 16.25 2.064 1 91.06 388 LYS A N 1
ATOM 3096 C CA . LYS A 1 388 ? -21.172 15.227 1.918 1 91.06 388 LYS A CA 1
ATOM 3097 C C . LYS A 1 388 ? -20.609 13.828 2.137 1 91.06 388 LYS A C 1
ATOM 3099 O O . LYS A 1 388 ? -21.25 12.984 2.766 1 91.06 388 LYS A O 1
ATOM 3104 N N . LYS A 1 389 ? -19.438 13.609 1.633 1 91.81 389 LYS A N 1
ATOM 3105 C CA . LYS A 1 389 ? -18.859 12.266 1.68 1 91.81 389 LYS A CA 1
ATOM 3106 C C . LYS A 1 389 ? -18.188 12.008 3.023 1 91.81 389 LYS A C 1
ATOM 3108 O O . LYS A 1 389 ? -18.219 10.883 3.535 1 91.81 389 LYS A O 1
ATOM 3113 N N . ALA A 1 390 ? -17.531 12.977 3.559 1 91.75 390 ALA A N 1
ATOM 3114 C CA . ALA A 1 390 ? -16.781 12.812 4.801 1 91.75 390 ALA A CA 1
ATOM 3115 C C . ALA A 1 390 ? -17.719 12.773 6.004 1 91.75 390 ALA A C 1
ATOM 3117 O O . ALA A 1 390 ? -17.422 12.117 7.008 1 91.75 390 ALA A O 1
ATOM 3118 N N . TYR A 1 391 ? -18.781 13.43 5.93 1 89.75 391 TYR A N 1
ATOM 3119 C CA . TYR A 1 391 ? -19.719 13.523 7.051 1 89.75 391 TYR A CA 1
ATOM 3120 C C . TYR A 1 391 ? -21.141 13.211 6.609 1 89.75 391 TYR A C 1
ATOM 3122 O O . TYR A 1 391 ? -22.047 14.031 6.766 1 89.75 391 TYR A O 1
ATOM 3130 N N . PRO A 1 392 ? -21.203 11.961 6.309 1 85.62 392 PRO A N 1
ATOM 3131 C CA . PRO A 1 392 ? -22.531 11.602 5.82 1 85.62 392 PRO A CA 1
ATOM 3132 C C . PRO A 1 392 ? -23.609 11.672 6.906 1 85.62 392 PRO A C 1
ATOM 3134 O O . PRO A 1 392 ? -23.375 11.227 8.031 1 85.62 392 PRO A O 1
ATOM 3137 N N . GLY A 1 393 ? -24.703 12.281 6.672 1 84.56 393 GLY A N 1
ATOM 3138 C CA . GLY A 1 393 ? -25.828 12.352 7.574 1 84.56 393 GLY A CA 1
ATOM 3139 C C . GLY A 1 393 ? -25.656 13.367 8.688 1 84.56 393 GLY A C 1
ATOM 3140 O O . GLY A 1 393 ? -26.469 13.438 9.609 1 84.56 393 GLY A O 1
ATOM 3141 N N . HIS A 1 394 ? -24.531 14.047 8.703 1 87.88 394 HIS A N 1
ATOM 3142 C CA . HIS A 1 394 ? -24.297 15.078 9.711 1 87.88 394 HIS A CA 1
ATOM 3143 C C . HIS A 1 394 ? -25.281 16.219 9.586 1 87.88 394 HIS A C 1
ATOM 3145 O O . HIS A 1 394 ? -25.625 16.641 8.469 1 87.88 394 HIS A O 1
ATOM 3151 N N . ASP A 1 395 ? -25.781 16.672 10.805 1 91.5 395 ASP A N 1
ATOM 3152 C CA . ASP A 1 395 ? -26.672 17.828 10.812 1 91.5 395 ASP A CA 1
ATOM 3153 C C . ASP A 1 395 ? -25.875 19.125 10.984 1 91.5 395 ASP A C 1
ATOM 3155 O O . ASP A 1 395 ? -25.688 19.594 12.109 1 91.5 395 ASP A O 1
ATOM 3159 N N . PHE A 1 396 ? -25.625 19.734 9.953 1 92 396 PHE A N 1
ATOM 3160 C CA . PHE A 1 396 ? -24.797 20.938 9.938 1 92 396 PHE A CA 1
ATOM 3161 C C . PHE A 1 396 ? -25.531 22.109 10.586 1 92 396 PHE A C 1
ATOM 3163 O O . PHE A 1 396 ? -24.906 23.062 11.055 1 92 396 PHE A O 1
ATOM 3170 N N . GLY A 1 397 ? -26.797 22.062 10.68 1 92.38 397 GLY A N 1
ATOM 3171 C CA . GLY A 1 397 ? -27.594 23.141 11.211 1 92.38 397 GLY A CA 1
ATOM 3172 C C . GLY A 1 397 ? -27.688 23.141 12.727 1 92.38 397 GLY A C 1
ATOM 3173 O O . GLY A 1 397 ? -28.078 24.141 13.328 1 92.38 397 GLY A O 1
ATOM 3174 N N . SER A 1 398 ? -27.297 22.094 13.352 1 92.25 398 SER A N 1
ATOM 3175 C CA . SER A 1 398 ? -27.422 22.016 14.805 1 92.25 398 SER A CA 1
ATOM 3176 C C . SER A 1 398 ? -26.125 21.547 15.445 1 92.25 398 SER A C 1
ATOM 3178 O O . SER A 1 398 ? -26.094 21.203 16.625 1 92.25 398 SER A O 1
ATOM 3180 N N . SER A 1 399 ? -25.094 21.469 14.602 1 92.31 399 SER A N 1
ATOM 3181 C CA . SER A 1 399 ? -23.812 20.984 15.102 1 92.31 399 SER A CA 1
ATOM 3182 C C . SER A 1 399 ? -22.703 22.016 14.891 1 92.31 399 SER A C 1
ATOM 3184 O O . SER A 1 399 ? -22.75 22.797 13.938 1 92.31 399 SER A O 1
ATOM 3186 N N . THR A 1 400 ? -21.734 22.031 15.828 1 91.88 400 THR A N 1
ATOM 3187 C CA . THR A 1 400 ? -20.547 22.875 15.742 1 91.88 400 THR A CA 1
ATOM 3188 C C . THR A 1 400 ? -19.281 22.016 15.711 1 91.88 400 THR A C 1
ATOM 3190 O O . THR A 1 400 ? -18.203 22.5 16.047 1 91.88 400 THR A O 1
ATOM 3193 N N . GLN A 1 401 ? -19.328 20.797 15.219 1 89.06 401 GLN A N 1
ATOM 3194 C CA . GLN A 1 401 ? -18.281 19.844 15.531 1 89.06 401 GLN A CA 1
ATOM 3195 C C . GLN A 1 401 ? -17.375 19.609 14.32 1 89.06 401 GLN A C 1
ATOM 3197 O O . GLN A 1 401 ? -16.281 19.047 14.453 1 89.06 401 GLN A O 1
ATOM 3202 N N . VAL A 1 402 ? -17.703 20.047 13.133 1 91.38 402 VAL A N 1
ATOM 3203 C CA . VAL A 1 402 ? -16.984 19.672 11.922 1 91.38 402 VAL A CA 1
ATOM 3204 C C . VAL A 1 402 ? -15.789 20.594 11.727 1 91.38 402 VAL A C 1
ATOM 3206 O O . VAL A 1 402 ? -14.688 20.141 11.414 1 91.38 402 VAL A O 1
ATOM 3209 N N . TYR A 1 403 ? -15.992 21.875 11.922 1 93.5 403 TYR A N 1
ATOM 3210 C CA . TYR A 1 403 ? -14.961 22.844 11.57 1 93.5 403 TYR A CA 1
ATOM 3211 C C . TYR A 1 403 ? -14.328 23.453 12.828 1 93.5 403 TYR A C 1
ATOM 3213 O O . TYR A 1 403 ? -15.016 23.656 13.828 1 93.5 403 TYR A O 1
ATOM 3221 N N . SER A 1 404 ? -13.055 23.719 12.727 1 92.56 404 SER A N 1
ATOM 3222 C CA . SER A 1 404 ? -12.359 24.328 13.859 1 92.56 404 SER A CA 1
ATOM 3223 C C . SER A 1 404 ? -11.805 25.703 13.508 1 92.56 404 SER A C 1
ATOM 3225 O O . SER A 1 404 ? -11.891 26.625 14.312 1 92.56 404 SER A O 1
ATOM 3227 N N . TRP A 1 405 ? -11.227 25.781 12.25 1 94.56 405 TRP A N 1
ATOM 3228 C CA . TRP A 1 405 ? -10.609 27.047 11.844 1 94.56 405 TRP A CA 1
ATOM 3229 C C . TRP A 1 405 ? -10.852 27.312 10.359 1 94.56 405 TRP A C 1
ATOM 3231 O O . TRP A 1 405 ? -10.992 26.375 9.57 1 94.56 405 TRP A O 1
ATOM 3241 N N . ILE A 1 406 ? -10.883 28.547 10.016 1 96.69 406 ILE A N 1
ATOM 3242 C CA . ILE A 1 406 ? -10.695 29.047 8.656 1 96.69 406 ILE A CA 1
ATOM 3243 C C . ILE A 1 406 ? -9.531 30.031 8.625 1 96.69 406 ILE A C 1
ATOM 3245 O O . ILE A 1 406 ? -9.516 31 9.383 1 96.69 406 ILE A O 1
ATOM 3249 N N . SER A 1 407 ? -8.609 29.734 7.852 1 97.56 407 SER A N 1
ATOM 3250 C CA . SER A 1 407 ? -7.488 30.672 7.762 1 97.56 407 SER A CA 1
ATOM 3251 C C . SER A 1 407 ? -7.422 31.328 6.383 1 97.56 407 SER A C 1
ATOM 3253 O O . SER A 1 407 ? -7.859 30.734 5.391 1 97.56 407 SER A O 1
ATOM 3255 N N . LEU A 1 408 ? -6.93 32.562 6.336 1 97.06 408 LEU A N 1
ATOM 3256 C CA . LEU A 1 408 ? -6.855 33.344 5.113 1 97.06 408 LEU A CA 1
ATOM 3257 C C . LEU A 1 408 ? -5.559 34.156 5.059 1 97.06 408 LEU A C 1
ATOM 3259 O O . LEU A 1 408 ? -5.133 34.719 6.07 1 97.06 408 LEU A O 1
ATOM 3263 N N . ALA A 1 409 ? -4.91 34.094 4 1 96 409 ALA A N 1
ATOM 3264 C CA . ALA A 1 409 ? -3.766 34.938 3.648 1 96 409 ALA A CA 1
ATOM 3265 C C . ALA A 1 409 ? -3.84 35.375 2.191 1 96 409 ALA A C 1
ATOM 3267 O O . ALA A 1 409 ? -4.684 34.906 1.432 1 96 409 ALA A O 1
ATOM 3268 N N . TYR A 1 410 ? -3.137 36.375 1.874 1 95.44 410 TYR A N 1
ATOM 3269 C CA . TYR A 1 410 ? -3.059 36.875 0.514 1 95.44 410 TYR A CA 1
ATOM 3270 C C . TYR A 1 410 ? -1.64 37.344 0.183 1 95.44 410 TYR A C 1
ATOM 3272 O O . TYR A 1 410 ? -1.042 38.125 0.922 1 95.44 410 TYR A O 1
ATOM 3280 N N . SER A 1 411 ? -1.098 36.812 -0.78 1 88.94 411 SER A N 1
ATOM 3281 C CA . SER A 1 411 ? 0.219 37.25 -1.232 1 88.94 411 SER A CA 1
ATOM 3282 C C . SER A 1 411 ? 0.173 37.719 -2.676 1 88.94 411 SER A C 1
ATOM 3284 O O . SER A 1 411 ? -0.734 37.375 -3.43 1 88.94 411 SER A O 1
ATOM 3286 N N . GLN A 1 412 ? 1.154 38.469 -2.951 1 85.12 412 GLN A N 1
ATOM 3287 C CA . GLN A 1 412 ? 1.23 39 -4.305 1 85.12 412 GLN A CA 1
ATOM 3288 C C . GLN A 1 412 ? 1.459 37.906 -5.328 1 85.12 412 GLN A C 1
ATOM 3290 O O . GLN A 1 412 ? 0.92 37.969 -6.434 1 85.12 412 GLN A O 1
ATOM 3295 N N . THR A 1 413 ? 2.164 37 -4.988 1 82.44 413 THR A N 1
ATOM 3296 C CA . THR A 1 413 ? 2.594 35.938 -5.918 1 82.44 413 THR A CA 1
ATOM 3297 C C . THR A 1 413 ? 1.516 34.875 -6.07 1 82.44 413 THR A C 1
ATOM 3299 O O . THR A 1 413 ? 1.251 34.406 -7.18 1 82.44 413 THR A O 1
ATOM 3302 N N . LYS A 1 414 ? 0.836 34.5 -4.992 1 85.69 414 LYS A N 1
ATOM 3303 C CA . LYS A 1 414 ? -0.049 33.344 -5.031 1 85.69 414 LYS A CA 1
ATOM 3304 C C . LYS A 1 414 ? -1.513 33.781 -4.945 1 85.69 414 LYS A C 1
ATOM 3306 O O . LYS A 1 414 ? -2.41 33 -5.258 1 85.69 414 LYS A O 1
ATOM 3311 N N . GLY A 1 415 ? -1.73 35.031 -4.59 1 93.06 415 GLY A N 1
ATOM 3312 C CA . GLY A 1 415 ? -3.102 35.469 -4.379 1 93.06 415 GLY A CA 1
ATOM 3313 C C . GLY A 1 415 ? -3.711 34.906 -3.102 1 93.06 415 GLY A C 1
ATOM 3314 O O . GLY A 1 415 ? -3.029 34.812 -2.08 1 93.06 415 GLY A O 1
ATOM 3315 N N . PRO A 1 416 ? -5.016 34.625 -3.17 1 96.5 416 PRO A N 1
ATOM 3316 C CA . PRO A 1 416 ? -5.695 34.125 -1.966 1 96.5 416 PRO A CA 1
ATOM 3317 C C . PRO A 1 416 ? -5.234 32.75 -1.554 1 96.5 416 PRO A C 1
ATOM 3319 O O . PRO A 1 416 ? -5.02 31.875 -2.41 1 96.5 416 PRO A O 1
ATOM 3322 N N . TYR A 1 417 ? -5.059 32.594 -0.366 1 96.81 417 TYR A N 1
ATOM 3323 C CA . TYR A 1 417 ? -4.625 31.359 0.302 1 96.81 417 TYR A CA 1
ATOM 3324 C C . TYR A 1 417 ? -5.539 31.031 1.475 1 96.81 417 TYR A C 1
ATOM 3326 O O . TYR A 1 417 ? -5.41 31.609 2.557 1 96.81 417 TYR A O 1
ATOM 3334 N N . ILE A 1 418 ? -6.465 30.078 1.264 1 97.69 418 ILE A N 1
ATOM 3335 C CA . ILE A 1 418 ? -7.5 29.797 2.254 1 97.69 418 ILE A CA 1
ATOM 3336 C C . ILE A 1 418 ? -7.414 28.344 2.705 1 97.69 418 ILE A C 1
ATOM 3338 O O . ILE A 1 418 ? -7.328 27.438 1.875 1 97.69 418 ILE A O 1
ATOM 3342 N N . THR A 1 419 ? -7.406 28.109 3.969 1 97.81 419 THR A N 1
ATOM 3343 C CA . THR A 1 419 ? -7.391 26.75 4.512 1 97.81 419 THR A CA 1
ATOM 3344 C C . THR A 1 419 ? -8.594 26.516 5.418 1 97.81 419 THR A C 1
ATOM 3346 O O . THR A 1 419 ? -8.922 27.359 6.258 1 97.81 419 THR A O 1
ATOM 3349 N N . ILE A 1 420 ? -9.25 25.453 5.203 1 97.44 420 ILE A N 1
ATOM 3350 C CA . ILE A 1 420 ? -10.367 25.016 6.035 1 97.44 420 ILE A CA 1
ATOM 3351 C C . ILE A 1 420 ? -9.93 23.844 6.91 1 97.44 420 ILE A C 1
ATOM 3353 O O . ILE A 1 420 ? -9.477 22.812 6.402 1 97.44 420 ILE A O 1
ATOM 3357 N N . TYR A 1 421 ? -10.062 24.031 8.203 1 95.31 421 TYR A N 1
ATOM 3358 C CA . TYR A 1 421 ? -9.672 23 9.156 1 95.31 421 TYR A CA 1
ATOM 3359 C C . TYR A 1 421 ? -10.883 22.25 9.68 1 95.31 421 TYR A C 1
ATOM 3361 O O . TYR A 1 421 ? -11.891 22.859 10.055 1 95.31 421 TYR A O 1
ATOM 3369 N N . SER A 1 422 ? -10.797 20.969 9.656 1 91 422 SER A N 1
ATOM 3370 C CA . SER A 1 422 ? -11.883 20.109 10.117 1 91 422 SER A CA 1
ATOM 3371 C C . SER A 1 422 ? -11.406 19.141 11.195 1 91 422 SER A C 1
ATOM 3373 O O . SER A 1 422 ? -10.234 18.766 11.227 1 91 422 SER A O 1
ATOM 3375 N N . ASN A 1 423 ? -12.398 18.797 11.969 1 82.38 423 ASN A N 1
ATOM 3376 C CA . ASN A 1 423 ? -12.18 17.844 13.047 1 82.38 423 ASN A CA 1
ATOM 3377 C C . ASN A 1 423 ? -12.562 16.422 12.625 1 82.38 423 ASN A C 1
ATOM 3379 O O . ASN A 1 423 ? -13.727 16.141 12.352 1 82.38 423 ASN A O 1
ATOM 3383 N N . PRO A 1 424 ? -11.602 15.555 12.672 1 76.12 424 PRO A N 1
ATOM 3384 C CA . PRO A 1 424 ? -11.953 14.18 12.312 1 76.12 424 PRO A CA 1
ATOM 3385 C C . PRO A 1 424 ? -12.953 13.547 13.281 1 76.12 424 PRO A C 1
ATOM 3387 O O . PRO A 1 424 ? -13.656 12.602 12.922 1 76.12 424 PRO A O 1
ATOM 3390 N N . ALA A 1 425 ? -13.016 14.023 14.492 1 66.62 425 ALA A N 1
ATOM 3391 C CA . ALA A 1 425 ? -13.875 13.453 15.523 1 66.62 425 ALA A CA 1
ATOM 3392 C C . ALA A 1 425 ? -15.344 13.586 15.133 1 66.62 425 ALA A C 1
ATOM 3394 O O . ALA A 1 425 ? -16.203 12.852 15.648 1 66.62 425 ALA A O 1
ATOM 3395 N N . ALA A 1 426 ? -15.555 14.43 14.312 1 62.44 426 ALA A N 1
ATOM 3396 C CA . ALA A 1 426 ? -16.938 14.695 13.945 1 62.44 426 ALA A CA 1
ATOM 3397 C C . ALA A 1 426 ? -17.469 13.641 12.984 1 62.44 426 ALA A C 1
ATOM 3399 O O . ALA A 1 426 ? -18.688 13.539 12.773 1 62.44 426 ALA A O 1
ATOM 3400 N N . SER A 1 427 ? -16.578 12.867 12.43 1 57 427 SER A N 1
ATOM 3401 C CA . SER A 1 427 ? -17 11.883 11.438 1 57 427 SER A CA 1
ATOM 3402 C C . SER A 1 427 ? -17.516 10.609 12.102 1 57 427 SER A C 1
ATOM 3404 O O . SER A 1 427 ? -18.031 9.719 11.43 1 57 427 SER A O 1
ATOM 3406 N N . LEU A 1 428 ? -17.391 10.523 13.398 1 54.31 428 LEU A N 1
ATOM 3407 C CA . LEU A 1 428 ? -17.875 9.336 14.102 1 54.31 428 LEU A CA 1
ATOM 3408 C C . LEU A 1 428 ? -19.375 9.453 14.367 1 54.31 428 LEU A C 1
ATOM 3410 O O . LEU A 1 428 ? -19.875 10.531 14.703 1 54.31 428 LEU A O 1
ATOM 3414 N N . MET B 1 1 ? 27.547 -8.523 -55.969 1 22.47 1 MET B N 1
ATOM 3415 C CA . MET B 1 1 ? 26.406 -8.234 -55.125 1 22.47 1 MET B CA 1
ATOM 3416 C C . MET B 1 1 ? 26.797 -8.312 -53.625 1 22.47 1 MET B C 1
ATOM 3418 O O . MET B 1 1 ? 27.312 -9.328 -53.188 1 22.47 1 MET B O 1
ATOM 3422 N N . ARG B 1 2 ? 27.062 -7.156 -52.969 1 27.64 2 ARG B N 1
ATOM 3423 C CA . ARG B 1 2 ? 27.641 -6.938 -51.656 1 27.64 2 ARG B CA 1
ATOM 3424 C C . ARG B 1 2 ? 26.734 -7.5 -50.562 1 27.64 2 ARG B C 1
ATOM 3426 O O . ARG B 1 2 ? 25.516 -7.301 -50.594 1 27.64 2 ARG B O 1
ATOM 3433 N N . PRO B 1 3 ? 27.281 -8.508 -49.906 1 28.23 3 PRO B N 1
ATOM 3434 C CA . PRO B 1 3 ? 26.438 -9.227 -48.938 1 28.23 3 PRO B CA 1
ATOM 3435 C C . PRO B 1 3 ? 25.781 -8.297 -47.906 1 28.23 3 PRO B C 1
ATOM 3437 O O . PRO B 1 3 ? 26.391 -7.32 -47.469 1 28.23 3 PRO B O 1
ATOM 3440 N N . GLU B 1 4 ? 24.5 -8.109 -48.062 1 29.89 4 GLU B N 1
ATOM 3441 C CA . GLU B 1 4 ? 23.656 -7.23 -47.25 1 29.89 4 GLU B CA 1
ATOM 3442 C C . GLU B 1 4 ? 23.875 -7.469 -45.75 1 29.89 4 GLU B C 1
ATOM 3444 O O . GLU B 1 4 ? 23.875 -8.609 -45.312 1 29.89 4 GLU B O 1
ATOM 3449 N N . GLN B 1 5 ? 24.609 -6.582 -45.125 1 28.58 5 GLN B N 1
ATOM 3450 C CA . GLN B 1 5 ? 24.984 -6.48 -43.719 1 28.58 5 GLN B CA 1
ATOM 3451 C C . GLN B 1 5 ? 23.766 -6.637 -42.812 1 28.58 5 GLN B C 1
ATOM 3453 O O . GLN B 1 5 ? 22.766 -5.957 -43 1 28.58 5 GLN B O 1
ATOM 3458 N N . GLU B 1 6 ? 23.625 -7.82 -42.25 1 29.16 6 GLU B N 1
ATOM 3459 C CA . GLU B 1 6 ? 22.562 -8.188 -41.281 1 29.16 6 GLU B CA 1
ATOM 3460 C C . GLU B 1 6 ? 22.453 -7.168 -40.156 1 29.16 6 GLU B C 1
ATOM 3462 O O . GLU B 1 6 ? 23.469 -6.77 -39.562 1 29.16 6 GLU B O 1
ATOM 3467 N N . PRO B 1 7 ? 21.406 -6.328 -40.156 1 30 7 PRO B N 1
ATOM 3468 C CA . PRO B 1 7 ? 21.281 -5.234 -39.219 1 30 7 PRO B CA 1
ATOM 3469 C C . PRO B 1 7 ? 21.469 -5.699 -37.75 1 30 7 PRO B C 1
ATOM 3471 O O . PRO B 1 7 ? 20.938 -6.734 -37.375 1 30 7 PRO B O 1
ATOM 3474 N N . SER B 1 8 ? 22.578 -5.441 -37.156 1 27.58 8 SER B N 1
ATOM 3475 C CA . SER B 1 8 ? 23 -5.676 -35.781 1 27.58 8 SER B CA 1
ATOM 3476 C C . SER B 1 8 ? 22 -5.07 -34.812 1 27.58 8 SER B C 1
ATOM 3478 O O . SER B 1 8 ? 21.734 -3.869 -34.844 1 27.58 8 SER B O 1
ATOM 3480 N N . ILE B 1 9 ? 21.016 -5.785 -34.438 1 30.52 9 ILE B N 1
ATOM 3481 C CA . ILE B 1 9 ? 20.094 -5.34 -33.406 1 30.52 9 ILE B CA 1
ATOM 3482 C C . ILE B 1 9 ? 20.891 -4.938 -32.156 1 30.52 9 ILE B C 1
ATOM 3484 O O . ILE B 1 9 ? 21.562 -5.773 -31.547 1 30.52 9 ILE B O 1
ATOM 3488 N N . GLN B 1 10 ? 21.391 -3.734 -32.094 1 24.84 10 GLN B N 1
ATOM 3489 C CA . GLN B 1 10 ? 22.094 -3.125 -30.969 1 24.84 10 GLN B CA 1
ATOM 3490 C C . GLN B 1 10 ? 21.266 -3.189 -29.688 1 24.84 10 GLN B C 1
ATOM 3492 O O . GLN B 1 10 ? 20.062 -2.926 -29.719 1 24.84 10 GLN B O 1
ATOM 3497 N N . ALA B 1 11 ? 21.844 -3.756 -28.688 1 29.77 11 ALA B N 1
ATOM 3498 C CA . ALA B 1 11 ? 21.312 -3.934 -27.344 1 29.77 11 ALA B CA 1
ATOM 3499 C C . ALA B 1 11 ? 20.938 -2.592 -26.719 1 29.77 11 ALA B C 1
ATOM 3501 O O . ALA B 1 11 ? 21.766 -1.684 -26.641 1 29.77 11 ALA B O 1
ATOM 3502 N N . PRO B 1 12 ? 19.656 -2.264 -26.844 1 28.48 12 PRO B N 1
ATOM 3503 C CA . PRO B 1 12 ? 19.531 -0.964 -26.172 1 28.48 12 PRO B CA 1
ATOM 3504 C C . PRO B 1 12 ? 20.094 -0.961 -24.766 1 28.48 12 PRO B C 1
ATOM 3506 O O . PRO B 1 12 ? 19.781 -1.847 -23.953 1 28.48 12 PRO B O 1
ATOM 3509 N N . THR B 1 13 ? 21.219 -0.526 -24.484 1 29.53 13 THR B N 1
ATOM 3510 C CA . THR B 1 13 ? 21.953 -0.462 -23.234 1 29.53 13 THR B CA 1
ATOM 3511 C C . THR B 1 13 ? 21.125 0.242 -22.156 1 29.53 13 THR B C 1
ATOM 3513 O O . THR B 1 13 ? 21.562 0.36 -21.016 1 29.53 13 THR B O 1
ATOM 3516 N N . GLU B 1 14 ? 20.172 1.167 -22.594 1 28.59 14 GLU B N 1
ATOM 3517 C CA . GLU B 1 14 ? 19.703 2.127 -21.594 1 28.59 14 GLU B CA 1
ATOM 3518 C C . GLU B 1 14 ? 18.609 1.532 -20.719 1 28.59 14 GLU B C 1
ATOM 3520 O O . GLU B 1 14 ? 17.703 0.873 -21.219 1 28.59 14 GLU B O 1
ATOM 3525 N N . LYS B 1 15 ? 18.766 1.531 -19.469 1 33.16 15 LYS B N 1
ATOM 3526 C CA . LYS B 1 15 ? 17.766 1.125 -18.484 1 33.16 15 LYS B CA 1
ATOM 3527 C C . LYS B 1 15 ? 16.406 1.748 -18.781 1 33.16 15 LYS B C 1
ATOM 3529 O O . LYS B 1 15 ? 16.25 2.971 -18.734 1 33.16 15 LYS B O 1
ATOM 3534 N N . VAL B 1 16 ? 15.617 1.14 -19.484 1 31.75 16 VAL B N 1
ATOM 3535 C CA . VAL B 1 16 ? 14.281 1.626 -19.797 1 31.75 16 VAL B CA 1
ATOM 3536 C C . VAL B 1 16 ? 13.469 1.769 -18.5 1 31.75 16 VAL B C 1
ATOM 3538 O O . VAL B 1 16 ? 13.242 0.786 -17.797 1 31.75 16 VAL B O 1
ATOM 3541 N N . ALA B 1 17 ? 13.266 2.881 -17.906 1 38.38 17 ALA B N 1
ATOM 3542 C CA . ALA B 1 17 ? 12.484 3.203 -16.719 1 38.38 17 ALA B CA 1
ATOM 3543 C C . ALA B 1 17 ? 11.039 2.744 -16.859 1 38.38 17 ALA B C 1
ATOM 3545 O O . ALA B 1 17 ? 10.484 2.758 -17.969 1 38.38 17 ALA B O 1
ATOM 3546 N N . LEU B 1 18 ? 10.57 1.846 -15.93 1 41.38 18 LEU B N 1
ATOM 3547 C CA . LEU B 1 18 ? 9.148 1.51 -15.945 1 41.38 18 LEU B CA 1
ATOM 3548 C C . LEU B 1 18 ? 8.305 2.748 -16.219 1 41.38 18 LEU B C 1
ATOM 3550 O O . LEU B 1 18 ? 8.641 3.848 -15.781 1 41.38 18 LEU B O 1
ATOM 3554 N N . PRO B 1 19 ? 7.383 2.738 -17.188 1 39 19 PRO B N 1
ATOM 3555 C CA . PRO B 1 19 ? 6.527 3.904 -17.438 1 39 19 PRO B CA 1
ATOM 3556 C C . PRO B 1 19 ? 5.832 4.402 -16.172 1 39 19 PRO B C 1
ATOM 3558 O O . PRO B 1 19 ? 5.051 3.67 -15.555 1 39 19 PRO B O 1
ATOM 3561 N N . MET B 1 20 ? 6.445 4.902 -15.242 1 45.44 20 MET B N 1
ATOM 3562 C CA . MET B 1 20 ? 5.688 5.605 -14.211 1 45.44 20 MET B CA 1
ATOM 3563 C C . MET B 1 20 ? 5.34 7.02 -14.664 1 45.44 20 MET B C 1
ATOM 3565 O O . MET B 1 20 ? 6.066 7.617 -15.461 1 45.44 20 MET B O 1
ATOM 3569 N N . SER B 1 21 ? 4.125 7.305 -14.633 1 45.34 21 SER B N 1
ATOM 3570 C CA . SER B 1 21 ? 3.855 8.727 -14.828 1 45.34 21 SER B CA 1
ATOM 3571 C C . SER B 1 21 ? 4.938 9.586 -14.188 1 45.34 21 SER B C 1
ATOM 3573 O O . SER B 1 21 ? 5.562 9.18 -13.211 1 45.34 21 SER B O 1
ATOM 3575 N N . ASP B 1 22 ? 5.359 10.648 -14.727 1 50.69 22 ASP B N 1
ATOM 3576 C CA . ASP B 1 22 ? 6.383 11.641 -14.398 1 50.69 22 ASP B CA 1
ATOM 3577 C C . ASP B 1 22 ? 6.273 12.07 -12.938 1 50.69 22 ASP B C 1
ATOM 3579 O O . ASP B 1 22 ? 5.273 12.664 -12.531 1 50.69 22 ASP B O 1
ATOM 3583 N N . GLY B 1 23 ? 7.078 11.516 -11.961 1 60.88 23 GLY B N 1
ATOM 3584 C CA . GLY B 1 23 ? 7.371 11.984 -10.617 1 60.88 23 GLY B CA 1
ATOM 3585 C C . GLY B 1 23 ? 6.859 11.062 -9.531 1 60.88 23 GLY B C 1
ATOM 3586 O O . GLY B 1 23 ? 7.195 11.219 -8.352 1 60.88 23 GLY B O 1
ATOM 3587 N N . ASP B 1 24 ? 6.023 9.984 -9.984 1 73.5 24 ASP B N 1
ATOM 3588 C CA . ASP B 1 24 ? 5.422 9.148 -8.953 1 73.5 24 ASP B CA 1
ATOM 3589 C C . ASP B 1 24 ? 6.391 8.055 -8.508 1 73.5 24 ASP B C 1
ATOM 3591 O O . ASP B 1 24 ? 7.152 7.52 -9.312 1 73.5 24 ASP B O 1
ATOM 3595 N N . ALA B 1 25 ? 6.445 7.844 -7.273 1 83.5 25 ALA B N 1
ATOM 3596 C CA . ALA B 1 25 ? 7.211 6.73 -6.715 1 83.5 25 ALA B CA 1
ATOM 3597 C C . ALA B 1 25 ? 6.59 5.391 -7.098 1 83.5 25 ALA B C 1
ATOM 3599 O O . ALA B 1 25 ? 5.363 5.262 -7.148 1 83.5 25 ALA B O 1
ATOM 3600 N N . ARG B 1 26 ? 7.469 4.398 -7.445 1 91 26 ARG B N 1
ATOM 3601 C CA . ARG B 1 26 ? 7 3.057 -7.77 1 91 26 ARG B CA 1
ATOM 3602 C C . ARG B 1 26 ? 6.402 2.373 -6.543 1 91 26 ARG B C 1
ATOM 3604 O O . ARG B 1 26 ? 6.93 2.502 -5.438 1 91 26 ARG B O 1
ATOM 3611 N N . PRO B 1 27 ? 5.32 1.606 -6.781 1 95.25 27 PRO B N 1
ATOM 3612 C CA . PRO B 1 27 ? 4.672 0.939 -5.648 1 95.25 27 PRO B CA 1
ATOM 3613 C C . PRO B 1 27 ? 5.652 0.134 -4.801 1 95.25 27 PRO B C 1
ATOM 3615 O O . PRO B 1 27 ? 5.637 0.23 -3.57 1 95.25 27 PRO B O 1
ATOM 3618 N N . TRP B 1 28 ? 6.594 -0.627 -5.465 1 95.94 28 TRP B N 1
ATOM 3619 C CA . TRP B 1 28 ? 7.547 -1.45 -4.73 1 95.94 28 TRP B CA 1
ATOM 3620 C C . TRP B 1 28 ? 8.461 -0.586 -3.863 1 95.94 28 TRP B C 1
ATOM 3622 O O . TRP B 1 28 ? 8.789 -0.961 -2.736 1 95.94 28 TRP B O 1
ATOM 3632 N N . GLN B 1 29 ? 8.852 0.518 -4.293 1 94.06 29 GLN B N 1
ATOM 3633 C CA . GLN B 1 29 ? 9.711 1.424 -3.539 1 94.06 29 GLN B CA 1
ATOM 3634 C C . GLN B 1 29 ? 8.977 2.002 -2.33 1 94.06 29 GLN B C 1
ATOM 3636 O O . GLN B 1 29 ? 9.531 2.059 -1.231 1 94.06 29 GLN B O 1
ATOM 3641 N N . VAL B 1 30 ? 7.754 2.52 -2.568 1 94.31 30 VAL B N 1
ATOM 3642 C CA . VAL B 1 30 ? 6.945 3.092 -1.496 1 94.31 30 VAL B CA 1
ATOM 3643 C C . VAL B 1 30 ? 6.746 2.059 -0.39 1 94.31 30 VAL B C 1
ATOM 3645 O O . VAL B 1 30 ? 6.957 2.355 0.789 1 94.31 30 VAL B O 1
ATOM 3648 N N . LEU B 1 31 ? 6.387 0.871 -0.792 1 97.31 31 LEU B N 1
ATOM 3649 C CA . LEU B 1 31 ? 6.117 -0.189 0.174 1 97.31 31 LEU B CA 1
ATOM 3650 C C . LEU B 1 31 ? 7.398 -0.601 0.896 1 97.31 31 LEU B C 1
ATOM 3652 O O . LEU B 1 31 ? 7.371 -0.902 2.092 1 97.31 31 LEU B O 1
ATOM 3656 N N . SER B 1 32 ? 8.531 -0.626 0.191 1 96.12 32 SER B N 1
ATOM 3657 C CA . SER B 1 32 ? 9.812 -0.987 0.786 1 96.12 32 SER B CA 1
ATOM 3658 C C . SER B 1 32 ? 10.219 0.011 1.864 1 96.12 32 SER B C 1
ATOM 3660 O O . SER B 1 32 ? 10.859 -0.361 2.852 1 96.12 32 SER B O 1
ATOM 3662 N N . LEU B 1 33 ? 9.844 1.228 1.673 1 93.81 33 LEU B N 1
ATOM 3663 C CA . LEU B 1 33 ? 10.227 2.285 2.6 1 93.81 33 LEU B CA 1
ATOM 3664 C C . LEU B 1 33 ? 9.328 2.291 3.828 1 93.81 33 LEU B C 1
ATOM 3666 O O . LEU B 1 33 ? 9.758 2.652 4.922 1 93.81 33 LEU B O 1
ATOM 3670 N N . LEU B 1 34 ? 8.078 1.852 3.723 1 95.5 34 LEU B N 1
ATOM 3671 C CA . LEU B 1 34 ? 7.094 2.164 4.75 1 95.5 34 LEU B CA 1
ATOM 3672 C C . LEU B 1 34 ? 6.684 0.906 5.508 1 95.5 34 LEU B C 1
ATOM 3674 O O . LEU B 1 34 ? 6.168 0.989 6.625 1 95.5 34 LEU B O 1
ATOM 3678 N N . LEU B 1 35 ? 6.895 -0.24 4.898 1 96.19 35 LEU B N 1
ATOM 3679 C CA . LEU B 1 35 ? 6.398 -1.444 5.555 1 96.19 35 LEU B CA 1
ATOM 3680 C C . LEU B 1 35 ? 7.531 -2.193 6.246 1 96.19 35 LEU B C 1
ATOM 3682 O O . LEU B 1 35 ? 8.641 -2.271 5.715 1 96.19 35 LEU B O 1
ATOM 3686 N N . PRO B 1 36 ? 7.227 -2.752 7.383 1 94.44 36 PRO B N 1
ATOM 3687 C CA . PRO B 1 36 ? 8.211 -3.588 8.07 1 94.44 36 PRO B CA 1
ATOM 3688 C C . PRO B 1 36 ? 8.219 -5.031 7.57 1 94.44 36 PRO B C 1
ATOM 3690 O O . PRO B 1 36 ? 7.262 -5.469 6.926 1 94.44 36 PRO B O 1
ATOM 3693 N N . PHE B 1 37 ? 9.312 -5.73 7.773 1 95.62 37 PHE B N 1
ATOM 3694 C CA . PHE B 1 37 ? 9.43 -7.16 7.516 1 95.62 37 PHE B CA 1
ATOM 3695 C C . PHE B 1 37 ? 9.633 -7.93 8.82 1 95.62 37 PHE B C 1
ATOM 3697 O O . PHE B 1 37 ? 10.422 -7.512 9.672 1 95.62 37 PHE B O 1
ATOM 3704 N N . HIS B 1 38 ? 8.969 -8.961 8.984 1 92.06 38 HIS B N 1
ATOM 3705 C CA . HIS B 1 38 ? 8.93 -9.68 10.25 1 92.06 38 HIS B CA 1
ATOM 3706 C C . HIS B 1 38 ? 10.195 -10.516 10.438 1 92.06 38 HIS B C 1
ATOM 3708 O O . HIS B 1 38 ? 10.5 -10.945 11.555 1 92.06 38 HIS B O 1
ATOM 3714 N N . SER B 1 39 ? 10.922 -10.836 9.375 1 92.81 39 SER B N 1
ATOM 3715 C CA . SER B 1 39 ? 12.164 -11.594 9.438 1 92.81 39 SER B CA 1
ATOM 3716 C C . SER B 1 39 ? 13.117 -11.195 8.32 1 92.81 39 SER B C 1
ATOM 3718 O O . SER B 1 39 ? 12.688 -10.672 7.289 1 92.81 39 SER B O 1
ATOM 3720 N N . PRO B 1 40 ? 14.391 -11.43 8.5 1 93.38 40 PRO B N 1
ATOM 3721 C CA . PRO B 1 40 ? 15.336 -11.172 7.41 1 93.38 40 PRO B CA 1
ATOM 3722 C C . PRO B 1 40 ? 15.016 -11.984 6.156 1 93.38 40 PRO B C 1
ATOM 3724 O O . PRO B 1 40 ? 15.242 -11.508 5.039 1 93.38 40 PRO B O 1
ATOM 3727 N N . ASP B 1 41 ? 14.461 -13.203 6.348 1 91.12 41 ASP B N 1
ATOM 3728 C CA . ASP B 1 41 ? 14.094 -14.031 5.203 1 91.12 41 ASP B CA 1
ATOM 3729 C C . ASP B 1 41 ? 13.016 -13.352 4.355 1 91.12 41 ASP B C 1
ATOM 3731 O O . ASP B 1 41 ? 13.109 -13.328 3.127 1 91.12 41 ASP B O 1
ATOM 3735 N N . GLN B 1 42 ? 12.039 -12.812 5.059 1 94.88 42 GLN B N 1
ATOM 3736 C CA . GLN B 1 42 ? 10.977 -12.125 4.332 1 94.88 42 GLN B CA 1
ATOM 3737 C C . GLN B 1 42 ? 11.523 -10.93 3.551 1 94.88 42 GLN B C 1
ATOM 3739 O O . 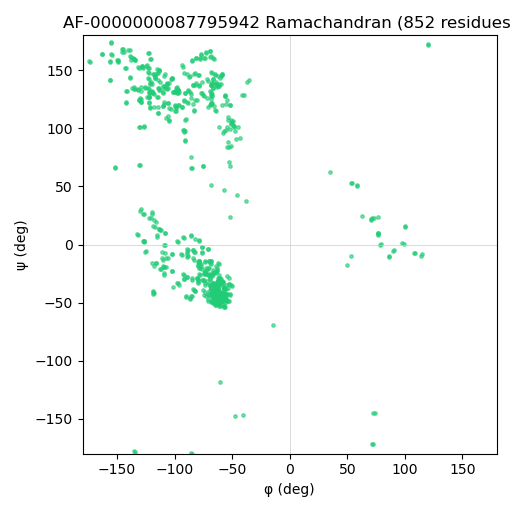GLN B 1 42 ? 11.117 -10.695 2.41 1 94.88 42 GLN B O 1
ATOM 3744 N N . LYS B 1 43 ? 12.453 -10.195 4.168 1 96.56 43 LYS B N 1
ATOM 3745 C CA . LYS B 1 43 ? 13.055 -9.047 3.496 1 96.56 43 LYS B CA 1
ATOM 3746 C C . LYS B 1 43 ? 13.836 -9.484 2.258 1 96.56 43 LYS B C 1
ATOM 3748 O O . LYS B 1 43 ? 13.75 -8.844 1.207 1 96.56 43 LYS B O 1
ATOM 3753 N N . LEU B 1 44 ? 14.539 -10.555 2.361 1 92.69 44 LEU B N 1
ATOM 3754 C CA . LEU B 1 44 ? 15.32 -11.062 1.24 1 92.69 44 LEU B CA 1
ATOM 3755 C C . LEU B 1 44 ? 14.422 -11.555 0.119 1 92.69 44 LEU B C 1
ATOM 3757 O O . LEU B 1 44 ? 14.68 -11.297 -1.058 1 92.69 44 LEU B O 1
ATOM 3761 N N . TRP B 1 45 ? 13.328 -12.273 0.473 1 93.75 45 TRP B N 1
ATOM 3762 C CA . TRP B 1 45 ? 12.359 -12.703 -0.536 1 93.75 45 TRP B CA 1
ATOM 3763 C C . TRP B 1 45 ? 11.711 -11.5 -1.213 1 93.75 45 TRP B C 1
ATOM 3765 O O . TRP B 1 45 ? 11.516 -11.5 -2.432 1 93.75 45 TRP B O 1
ATOM 3775 N N . TRP B 1 46 ? 11.383 -10.445 -0.393 1 96.38 46 TRP B N 1
ATOM 3776 C CA . TRP B 1 46 ? 10.805 -9.219 -0.924 1 96.38 46 TRP B CA 1
ATOM 3777 C C . TRP B 1 46 ? 11.734 -8.57 -1.945 1 96.38 46 TRP B C 1
ATOM 3779 O O . TRP B 1 46 ? 11.297 -8.164 -3.023 1 96.38 46 TRP B O 1
ATOM 3789 N N . ASP B 1 47 ? 12.977 -8.523 -1.642 1 94.19 47 ASP B N 1
ATOM 3790 C CA . ASP B 1 47 ? 13.961 -7.883 -2.504 1 94.19 47 ASP B CA 1
ATOM 3791 C C . ASP B 1 47 ? 14.172 -8.68 -3.787 1 94.19 47 ASP B C 1
ATOM 3793 O O . ASP B 1 47 ? 14.492 -8.117 -4.832 1 94.19 47 ASP B O 1
ATOM 3797 N N . LYS B 1 48 ? 13.922 -9.93 -3.684 1 91.31 48 LYS B N 1
ATOM 3798 C CA . LYS B 1 48 ? 14.133 -10.797 -4.836 1 91.31 48 LYS B CA 1
ATOM 3799 C C . LYS B 1 48 ? 12.898 -10.836 -5.734 1 91.31 48 LYS B C 1
ATOM 3801 O O . LYS B 1 48 ? 13 -10.695 -6.953 1 91.31 48 LYS B O 1
ATOM 3806 N N . VAL B 1 49 ? 11.742 -10.992 -5.188 1 94.19 49 VAL B N 1
ATOM 3807 C CA . VAL B 1 49 ? 10.539 -11.312 -5.949 1 94.19 49 VAL B CA 1
ATOM 3808 C C . VAL B 1 49 ? 9.742 -10.031 -6.211 1 94.19 49 VAL B C 1
ATOM 3810 O O . VAL B 1 49 ? 9.109 -9.891 -7.262 1 94.19 49 VAL B O 1
ATOM 3813 N N . GLY B 1 50 ? 9.789 -9.086 -5.254 1 95.38 50 GLY B N 1
ATOM 3814 C CA . GLY B 1 50 ? 8.984 -7.883 -5.309 1 95.38 50 GLY B CA 1
ATOM 3815 C C . GLY B 1 50 ? 9.203 -7.074 -6.574 1 95.38 50 GLY B C 1
ATOM 3816 O O . GLY B 1 50 ? 8.25 -6.809 -7.32 1 95.38 50 GLY B O 1
ATOM 3817 N N . PRO B 1 51 ? 10.438 -6.727 -6.895 1 94.06 51 PRO B N 1
ATOM 3818 C CA . PRO B 1 51 ? 10.695 -5.926 -8.094 1 94.06 51 PRO B CA 1
ATOM 3819 C C . PRO B 1 51 ? 10.281 -6.641 -9.375 1 94.06 51 PRO B C 1
ATOM 3821 O O . PRO B 1 51 ? 9.812 -5.996 -10.32 1 94.06 51 PRO B O 1
ATOM 3824 N N . LEU B 1 52 ? 10.406 -7.941 -9.422 1 94.31 52 LEU B N 1
ATOM 3825 C CA . LEU B 1 52 ? 10.031 -8.719 -10.594 1 94.31 52 LEU B CA 1
ATOM 3826 C C . LEU B 1 52 ? 8.516 -8.672 -10.812 1 94.31 52 LEU B C 1
ATOM 3828 O O . LEU B 1 52 ? 8.055 -8.445 -11.93 1 94.31 52 LEU B O 1
ATOM 3832 N N . ILE B 1 53 ? 7.82 -8.898 -9.734 1 95.94 53 ILE B N 1
ATOM 3833 C CA . ILE B 1 53 ? 6.363 -8.875 -9.82 1 95.94 53 ILE B CA 1
ATOM 3834 C C . ILE B 1 53 ? 5.895 -7.488 -10.258 1 95.94 53 ILE B C 1
ATOM 3836 O O . ILE B 1 53 ? 4.98 -7.363 -11.078 1 95.94 53 ILE B O 1
ATOM 3840 N N . GLU B 1 54 ? 6.523 -6.48 -9.688 1 95.81 54 GLU B N 1
ATOM 3841 C CA . GLU B 1 54 ? 6.164 -5.121 -10.078 1 95.81 54 GLU B CA 1
ATOM 3842 C C . GLU B 1 54 ? 6.352 -4.91 -11.578 1 95.81 54 GLU B C 1
ATOM 3844 O O . GLU B 1 54 ? 5.488 -4.336 -12.242 1 95.81 54 GLU B O 1
ATOM 3849 N N . ILE B 1 55 ? 7.438 -5.328 -12.125 1 94.88 55 ILE B N 1
ATOM 3850 C CA . ILE B 1 55 ? 7.742 -5.18 -13.547 1 94.88 55 ILE B CA 1
ATOM 3851 C C . ILE B 1 55 ? 6.707 -5.941 -14.375 1 94.88 55 ILE B C 1
ATOM 3853 O O . ILE B 1 55 ? 6.188 -5.418 -15.359 1 94.88 55 ILE B O 1
ATOM 3857 N N . TYR B 1 56 ? 6.418 -7.195 -13.961 1 96.31 56 TYR B N 1
ATOM 3858 C CA . TYR B 1 56 ? 5.434 -8 -14.672 1 96.31 56 TYR B CA 1
ATOM 3859 C C . TYR B 1 56 ? 4.078 -7.305 -14.703 1 96.31 56 TYR B C 1
ATOM 3861 O O . TYR B 1 56 ? 3.449 -7.199 -15.758 1 96.31 56 TYR B O 1
ATOM 3869 N N . LEU B 1 57 ? 3.691 -6.793 -13.562 1 96.25 57 LEU B N 1
ATOM 3870 C CA . LEU B 1 57 ? 2.393 -6.137 -13.461 1 96.25 57 LEU B CA 1
ATOM 3871 C C . LEU B 1 57 ? 2.363 -4.859 -14.297 1 96.25 57 LEU B C 1
ATOM 3873 O O . LEU B 1 57 ? 1.432 -4.648 -15.078 1 96.25 57 LEU B O 1
ATOM 3877 N N . ASN B 1 58 ? 3.348 -4.047 -14.094 1 94.81 58 ASN B N 1
ATOM 3878 C CA . ASN B 1 58 ? 3.408 -2.76 -14.773 1 94.81 58 ASN B CA 1
ATOM 3879 C C . ASN B 1 58 ? 3.443 -2.932 -16.297 1 94.81 58 ASN B C 1
ATOM 3881 O O . ASN B 1 58 ? 2.633 -2.338 -17 1 94.81 58 ASN B O 1
ATOM 3885 N N . CYS B 1 59 ? 4.301 -3.836 -16.812 1 94.44 59 CYS B N 1
ATOM 3886 C CA . CYS B 1 59 ? 4.48 -4.02 -18.25 1 94.44 59 CYS B CA 1
ATOM 3887 C C . CYS B 1 59 ? 3.271 -4.711 -18.859 1 94.44 59 CYS B C 1
ATOM 3889 O O . CYS B 1 59 ? 3.012 -4.562 -20.062 1 94.44 59 CYS B O 1
ATOM 3891 N N . SER B 1 60 ? 2.549 -5.469 -18.078 1 95.38 60 SER B N 1
ATOM 3892 C CA . SER B 1 60 ? 1.368 -6.164 -18.578 1 95.38 60 SER B CA 1
ATOM 3893 C C . SER B 1 60 ? 0.145 -5.25 -18.562 1 95.38 60 SER B C 1
ATOM 3895 O O . SER B 1 60 ? -0.955 -5.676 -18.922 1 95.38 60 SER B O 1
ATOM 3897 N N . GLY B 1 61 ? 0.277 -4.043 -18.031 1 93.25 61 GLY B N 1
ATOM 3898 C CA . GLY B 1 61 ? -0.771 -3.045 -18.188 1 93.25 61 GLY B CA 1
ATOM 3899 C C . GLY B 1 61 ? -1.66 -2.924 -16.969 1 93.25 61 GLY B C 1
ATOM 3900 O O . GLY B 1 61 ? -2.738 -2.332 -17.031 1 93.25 61 GLY B O 1
ATOM 3901 N N . TYR B 1 62 ? -1.304 -3.412 -15.844 1 93.69 62 TYR B N 1
ATOM 3902 C CA . TYR B 1 62 ? -2.094 -3.262 -14.625 1 93.69 62 TYR B CA 1
ATOM 3903 C C . TYR B 1 62 ? -2.098 -1.812 -14.156 1 93.69 62 TYR B C 1
ATOM 3905 O O . TYR B 1 62 ? -1.069 -1.132 -14.211 1 93.69 62 TYR B O 1
ATOM 3913 N N . ASN B 1 63 ? -3.277 -1.38 -13.75 1 91.94 63 ASN B N 1
ATOM 3914 C CA . ASN B 1 63 ? -3.309 -0.03 -13.195 1 91.94 63 ASN B CA 1
ATOM 3915 C C . ASN B 1 63 ? -2.586 0.043 -11.852 1 91.94 63 ASN B C 1
ATOM 3917 O O . ASN B 1 63 ? -2.273 -0.987 -11.258 1 91.94 63 ASN B O 1
ATOM 3921 N N . VAL B 1 64 ? -2.322 1.237 -11.391 1 92.75 64 VAL B N 1
ATOM 3922 C CA . VAL B 1 64 ? -1.493 1.468 -10.219 1 92.75 64 VAL B CA 1
ATOM 3923 C C . VAL B 1 64 ? -2.158 0.85 -8.984 1 92.75 64 VAL B C 1
ATOM 3925 O O . VAL B 1 64 ? -1.481 0.279 -8.125 1 92.75 64 VAL B O 1
ATOM 3928 N N . GLY B 1 65 ? -3.477 0.992 -8.836 1 92.62 65 GLY B N 1
ATOM 3929 C CA . GLY B 1 65 ? -4.191 0.389 -7.723 1 92.62 65 GLY B CA 1
ATOM 3930 C C . GLY B 1 65 ? -4.004 -1.114 -7.637 1 92.62 65 GLY B C 1
ATOM 3931 O O . GLY B 1 65 ? -3.773 -1.654 -6.555 1 92.62 65 GLY B O 1
ATOM 3932 N N . ALA B 1 66 ? -4.062 -1.779 -8.773 1 94.06 66 ALA B N 1
ATOM 3933 C CA . ALA B 1 66 ? -3.859 -3.225 -8.82 1 94.06 66 ALA B CA 1
ATOM 3934 C C . ALA B 1 66 ? -2.424 -3.59 -8.453 1 94.06 66 ALA B C 1
ATOM 3936 O O . ALA B 1 66 ? -2.184 -4.605 -7.797 1 94.06 66 ALA B O 1
ATOM 3937 N N . GLN B 1 67 ? -1.49 -2.814 -8.938 1 95.44 67 GLN B N 1
ATOM 3938 C CA . GLN B 1 67 ? -0.092 -3.066 -8.602 1 95.44 67 GLN B CA 1
ATOM 3939 C C . GLN B 1 67 ? 0.135 -2.992 -7.094 1 95.44 67 GLN B C 1
ATOM 3941 O O . GLN B 1 67 ? 0.771 -3.873 -6.512 1 95.44 67 GLN B O 1
ATOM 3946 N N . TYR B 1 68 ? -0.416 -1.946 -6.426 1 95.56 68 TYR B N 1
ATOM 3947 C CA . TYR B 1 68 ? -0.321 -1.846 -4.973 1 95.56 68 TYR B CA 1
ATOM 3948 C C . TYR B 1 68 ? -0.994 -3.035 -4.301 1 95.56 68 TYR B C 1
ATOM 3950 O O . TYR B 1 68 ? -0.436 -3.631 -3.375 1 95.56 68 TYR B O 1
ATOM 3958 N N . ARG B 1 69 ? -2.168 -3.379 -4.746 1 94.88 69 ARG B N 1
ATOM 3959 C CA . ARG B 1 69 ? -2.932 -4.461 -4.133 1 94.88 69 ARG B CA 1
ATOM 3960 C C . ARG B 1 69 ? -2.148 -5.77 -4.16 1 94.88 69 ARG B C 1
ATOM 3962 O O . ARG B 1 69 ? -2.039 -6.453 -3.143 1 94.88 69 ARG B O 1
ATOM 3969 N N . TYR B 1 70 ? -1.565 -6.078 -5.258 1 96.62 70 TYR B N 1
ATOM 3970 C CA . TYR B 1 70 ? -0.916 -7.379 -5.395 1 96.62 70 TYR B CA 1
ATOM 3971 C C . TYR B 1 70 ? 0.456 -7.375 -4.73 1 96.62 70 TYR B C 1
ATOM 3973 O O . TYR B 1 70 ? 0.895 -8.391 -4.195 1 96.62 70 TYR B O 1
ATOM 3981 N N . LEU B 1 71 ? 1.148 -6.254 -4.746 1 97.69 71 LEU B N 1
ATOM 3982 C CA . LEU B 1 71 ? 2.398 -6.18 -3.998 1 97.69 71 LEU B CA 1
ATOM 3983 C C . LEU B 1 71 ? 2.141 -6.25 -2.498 1 97.69 71 LEU B C 1
ATOM 3985 O O . LEU B 1 71 ? 2.93 -6.836 -1.753 1 97.69 71 LEU B O 1
ATOM 3989 N N . LEU B 1 72 ? 1.033 -5.609 -2.105 1 97.44 72 LEU B N 1
ATOM 3990 C CA . LEU B 1 72 ? 0.645 -5.715 -0.704 1 97.44 72 LEU B CA 1
ATOM 3991 C C . LEU B 1 72 ? 0.278 -7.148 -0.348 1 97.44 72 LEU B C 1
ATOM 3993 O O . LEU B 1 72 ? 0.602 -7.625 0.743 1 97.44 72 LEU B O 1
ATOM 3997 N N . MET B 1 73 ? -0.406 -7.855 -1.203 1 97.12 73 MET B N 1
ATOM 3998 C CA . MET B 1 73 ? -0.702 -9.266 -1 1 97.12 73 MET B CA 1
ATOM 3999 C C . MET B 1 73 ? 0.583 -10.078 -0.869 1 97.12 73 MET B C 1
ATOM 4001 O O . MET B 1 73 ? 0.69 -10.945 0.004 1 97.12 73 MET B O 1
ATOM 4005 N N . LEU B 1 74 ? 1.545 -9.828 -1.795 1 97.75 74 LEU B N 1
ATOM 4006 C CA . LEU B 1 74 ? 2.846 -10.484 -1.697 1 97.75 74 LEU B CA 1
ATOM 4007 C C . LEU B 1 74 ? 3.459 -10.273 -0.317 1 97.75 74 LEU B C 1
ATOM 4009 O O . LEU B 1 74 ? 3.887 -11.227 0.331 1 97.75 74 LEU B O 1
ATOM 4013 N N . HIS B 1 75 ? 3.453 -9.023 0.137 1 98.06 75 HIS B N 1
ATOM 4014 C CA . HIS B 1 75 ? 4.082 -8.656 1.401 1 98.06 75 HIS B CA 1
ATOM 4015 C C . HIS B 1 75 ? 3.375 -9.312 2.58 1 98.06 75 HIS B C 1
ATOM 4017 O O . HIS B 1 75 ? 4.02 -9.914 3.441 1 98.06 75 HIS B O 1
ATOM 4023 N N . SER B 1 76 ? 2.066 -9.273 2.631 1 97.38 76 SER B N 1
ATOM 4024 C CA . SER B 1 76 ? 1.312 -9.586 3.84 1 97.38 76 SER B CA 1
ATOM 4025 C C . SER B 1 76 ? 0.92 -11.055 3.883 1 97.38 76 SER B C 1
ATOM 4027 O O . SER B 1 76 ? 0.711 -11.617 4.961 1 97.38 76 SER B O 1
ATOM 4029 N N . ILE B 1 77 ? 0.82 -11.672 2.723 1 97.69 77 ILE B N 1
ATOM 4030 C CA . ILE B 1 77 ? 0.227 -13 2.699 1 97.69 77 ILE B CA 1
ATOM 4031 C C . ILE B 1 77 ? 1.245 -14.016 2.176 1 97.69 77 ILE B C 1
ATOM 4033 O O . ILE B 1 77 ? 1.407 -15.094 2.746 1 97.69 77 ILE B O 1
ATOM 4037 N N . ILE B 1 78 ? 2.02 -13.703 1.176 1 97.31 78 ILE B N 1
ATOM 4038 C CA . ILE B 1 78 ? 2.832 -14.68 0.465 1 97.31 78 ILE B CA 1
ATOM 4039 C C . ILE B 1 78 ? 4.203 -14.797 1.13 1 97.31 78 ILE B C 1
ATOM 4041 O O . ILE B 1 78 ? 4.684 -15.906 1.383 1 97.31 78 ILE B O 1
ATOM 4045 N N . LEU B 1 79 ? 4.855 -13.695 1.481 1 96.38 79 LEU B N 1
ATOM 4046 C CA . LEU B 1 79 ? 6.203 -13.719 2.043 1 96.38 79 LEU B CA 1
ATOM 4047 C C . LEU B 1 79 ? 6.262 -14.602 3.283 1 96.38 79 LEU B C 1
ATOM 4049 O O . LEU B 1 79 ? 7.211 -15.375 3.457 1 96.38 79 LEU B O 1
ATOM 4053 N N . PRO B 1 80 ? 5.254 -14.523 4.172 1 95.81 80 PRO B N 1
ATOM 4054 C CA . PRO B 1 80 ? 5.336 -15.305 5.41 1 95.81 80 PRO B CA 1
ATOM 4055 C C . PRO B 1 80 ? 5.383 -16.812 5.16 1 95.81 80 PRO B C 1
ATOM 4057 O O . PRO B 1 80 ? 5.754 -17.578 6.051 1 95.81 80 PRO B O 1
ATOM 4060 N N . VAL B 1 81 ? 5.02 -17.25 3.939 1 95.06 81 VAL B N 1
ATOM 4061 C CA . VAL B 1 81 ? 4.941 -18.688 3.719 1 95.06 81 VAL B CA 1
ATOM 4062 C C . VAL B 1 81 ? 6.016 -19.125 2.723 1 95.06 81 VAL B C 1
ATOM 4064 O O . VAL B 1 81 ? 5.973 -20.234 2.191 1 95.06 81 VAL B O 1
ATOM 4067 N N . LEU B 1 82 ? 7.008 -18.312 2.398 1 92.19 82 LEU B N 1
ATOM 4068 C CA . LEU B 1 82 ? 8.055 -18.672 1.447 1 92.19 82 LEU B CA 1
ATOM 4069 C C . LEU B 1 82 ? 9.219 -19.359 2.154 1 92.19 82 LEU B C 1
ATOM 4071 O O . LEU B 1 82 ? 10.148 -19.828 1.504 1 92.19 82 LEU B O 1
ATOM 4075 N N . GLY B 1 83 ? 9.156 -19.453 3.48 1 89.88 83 GLY B N 1
ATOM 4076 C CA . GLY B 1 83 ? 10.172 -20.172 4.23 1 89.88 83 GLY B CA 1
ATOM 4077 C C . GLY B 1 83 ? 11.508 -19.438 4.273 1 89.88 83 GLY B C 1
ATOM 4078 O O . GLY B 1 83 ? 11.586 -18.266 3.924 1 89.88 83 GLY B O 1
ATOM 4079 N N . PRO B 1 84 ? 12.508 -20.078 4.77 1 87.75 84 PRO B N 1
ATOM 4080 C CA . PRO B 1 84 ? 13.836 -19.469 4.852 1 87.75 84 PRO B CA 1
ATOM 4081 C C . PRO B 1 84 ? 14.438 -19.172 3.48 1 87.75 84 PRO B C 1
ATOM 4083 O O . PRO B 1 84 ? 14.273 -19.953 2.545 1 87.75 84 PRO B O 1
ATOM 4086 N N . PHE B 1 85 ? 15.078 -18.016 3.316 1 87.88 85 PHE B N 1
ATOM 4087 C CA . PHE B 1 85 ? 15.781 -17.656 2.09 1 87.88 85 PHE B CA 1
ATOM 4088 C C . PHE B 1 85 ? 17.047 -18.484 1.93 1 87.88 85 PHE B C 1
ATOM 4090 O O . PHE B 1 85 ? 17.766 -18.719 2.9 1 87.88 85 PHE B O 1
ATOM 4097 N N . PRO B 1 86 ? 17.375 -18.938 0.617 1 76.88 86 PRO B N 1
ATOM 4098 C CA . PRO B 1 86 ? 18.578 -19.766 0.427 1 76.88 86 PRO B CA 1
ATOM 4099 C C . PRO B 1 86 ? 19.859 -19 0.736 1 76.88 86 PRO B C 1
ATOM 4101 O O . PRO B 1 86 ? 19.969 -17.812 0.436 1 76.88 86 PRO B O 1
ATOM 4104 N N . ASN B 1 87 ? 21 -19.906 1.012 1 63.72 87 ASN B N 1
ATOM 4105 C CA . ASN B 1 87 ? 22.375 -19.5 1.275 1 63.72 87 ASN B CA 1
ATOM 4106 C C . ASN B 1 87 ? 22.453 -18.484 2.406 1 63.72 87 ASN B C 1
ATOM 4108 O O . ASN B 1 87 ? 23.531 -17.938 2.676 1 63.72 87 ASN B O 1
ATOM 4112 N N . HIS B 1 88 ? 21.391 -18 2.805 1 53.97 88 HIS B N 1
ATOM 4113 C CA . HIS B 1 88 ? 21.625 -17.297 4.062 1 53.97 88 HIS B CA 1
ATOM 4114 C C . HIS B 1 88 ? 22.25 -18.203 5.102 1 53.97 88 HIS B C 1
ATOM 4116 O O . HIS B 1 88 ? 22.078 -19.422 5.055 1 53.97 88 HIS B O 1
ATOM 4122 N N . THR B 1 89 ? 23.422 -17.75 5.746 1 48.72 89 THR B N 1
ATOM 4123 C CA . THR B 1 89 ? 24.297 -18.531 6.613 1 48.72 89 THR B CA 1
ATOM 4124 C C . THR B 1 89 ? 23.609 -19.828 7.055 1 48.72 89 THR B C 1
ATOM 4126 O O . THR B 1 89 ? 24.234 -20.891 7.094 1 48.72 89 THR B O 1
ATOM 4129 N N . LYS B 1 90 ? 22.688 -19.641 7.809 1 43.56 90 LYS B N 1
ATOM 4130 C CA . LYS B 1 90 ? 22.125 -20.656 8.695 1 43.56 90 LYS B CA 1
ATOM 4131 C C . LYS B 1 90 ? 21.141 -21.547 7.957 1 43.56 90 LYS B C 1
ATOM 4133 O O . LYS B 1 90 ? 20.281 -22.172 8.578 1 43.56 90 LYS B O 1
ATOM 4138 N N . SER B 1 91 ? 20.969 -21.391 6.66 1 48.56 91 SER B N 1
ATOM 4139 C CA . SER B 1 91 ? 19.719 -21.969 6.184 1 48.56 91 SER B CA 1
ATOM 4140 C C . SER B 1 91 ? 19.75 -23.484 6.262 1 48.56 91 SER B C 1
ATOM 4142 O O . SER B 1 91 ? 20.219 -24.156 5.336 1 48.56 91 SER B O 1
ATOM 4144 N N . ASN B 1 92 ? 20.016 -23.984 7.145 1 52.62 92 ASN B N 1
ATOM 4145 C CA . ASN B 1 92 ? 19.609 -25.328 7.523 1 52.62 92 ASN B CA 1
ATOM 4146 C C . ASN B 1 92 ? 18.125 -25.562 7.285 1 52.62 92 ASN B C 1
ATOM 4148 O O . ASN B 1 92 ? 17.375 -25.828 8.227 1 52.62 92 ASN B O 1
ATOM 4152 N N . SER B 1 93 ? 17.641 -25.094 6.156 1 59.38 93 SER B N 1
ATOM 4153 C CA . SER B 1 93 ? 16.203 -25.391 6.062 1 59.38 93 SER B CA 1
ATOM 4154 C C . SER B 1 93 ? 15.953 -26.891 5.973 1 59.38 93 SER B C 1
ATOM 4156 O O . SER B 1 93 ? 16.5 -27.562 5.098 1 59.38 93 SER B O 1
ATOM 4158 N N . PRO B 1 94 ? 15.266 -27.328 6.926 1 64.94 94 PRO B N 1
ATOM 4159 C CA . PRO B 1 94 ? 14.945 -28.75 6.965 1 64.94 94 PRO B CA 1
ATOM 4160 C C . PRO B 1 94 ? 13.938 -29.156 5.891 1 64.94 94 PRO B C 1
ATOM 4162 O O . PRO B 1 94 ? 13.672 -30.359 5.711 1 64.94 94 PRO B O 1
ATOM 4165 N N . TRP B 1 95 ? 13.43 -28.109 5.102 1 77.19 95 TRP B N 1
ATOM 4166 C CA . TRP B 1 95 ? 12.398 -28.5 4.152 1 77.19 95 TRP B CA 1
ATOM 4167 C C . TRP B 1 95 ? 12.93 -28.484 2.725 1 77.19 95 TRP B C 1
ATOM 4169 O O . TRP B 1 95 ? 13.367 -27.438 2.234 1 77.19 95 TRP B O 1
ATOM 4179 N N . PRO B 1 96 ? 13.062 -29.656 2.254 1 68.56 96 PRO B N 1
ATOM 4180 C CA . PRO B 1 96 ? 13.523 -29.703 0.865 1 68.56 96 PRO B CA 1
ATOM 4181 C C . PRO B 1 96 ? 12.477 -29.203 -0.127 1 68.56 96 PRO B C 1
ATOM 4183 O O . PRO B 1 96 ? 11.305 -29.578 -0.037 1 68.56 96 PRO B O 1
ATOM 4186 N N . TYR B 1 97 ? 12.828 -28.172 -0.851 1 62.5 97 TYR B N 1
ATOM 4187 C CA . TYR B 1 97 ? 11.906 -27.5 -1.75 1 62.5 97 TYR B CA 1
ATOM 4188 C C . TYR B 1 97 ? 11.797 -28.234 -3.078 1 62.5 97 TYR B C 1
ATOM 4190 O O . TYR B 1 97 ? 12.734 -28.922 -3.496 1 62.5 97 TYR B O 1
ATOM 4198 N N . PHE B 1 98 ? 10.555 -28.344 -3.537 1 59.66 98 PHE B N 1
ATOM 4199 C CA . PHE B 1 98 ? 10.273 -29.047 -4.785 1 59.66 98 PHE B CA 1
ATOM 4200 C C . PHE B 1 98 ? 10.18 -28.062 -5.949 1 59.66 98 PHE B C 1
ATOM 4202 O O . PHE B 1 98 ? 10.586 -28.375 -7.066 1 59.66 98 PHE B O 1
ATOM 4209 N N . MET B 1 99 ? 9.602 -26.781 -5.629 1 61.19 99 MET B N 1
ATOM 4210 C CA . MET B 1 99 ? 9.297 -26.031 -6.844 1 61.19 99 MET B CA 1
ATOM 4211 C C . MET B 1 99 ? 10.57 -25.438 -7.453 1 61.19 99 MET B C 1
ATOM 4213 O O . MET B 1 99 ? 11.508 -25.094 -6.73 1 61.19 99 MET B O 1
ATOM 4217 N N . ASN B 1 100 ? 10.672 -25.484 -8.805 1 57.5 100 ASN B N 1
ATOM 4218 C CA . ASN B 1 100 ? 11.547 -24.875 -9.812 1 57.5 100 ASN B CA 1
ATOM 4219 C C . ASN B 1 100 ? 12.969 -24.719 -9.289 1 57.5 100 ASN B C 1
ATOM 4221 O O . ASN B 1 100 ? 13.477 -23.594 -9.188 1 57.5 100 ASN B O 1
ATOM 4225 N N . ASN B 1 101 ? 13.57 -25.719 -8.992 1 60.22 101 ASN B N 1
ATOM 4226 C CA . ASN B 1 101 ? 14.992 -25.703 -8.68 1 60.22 101 ASN B CA 1
ATOM 4227 C C . ASN B 1 101 ? 15.25 -25.156 -7.273 1 60.22 101 ASN B C 1
ATOM 4229 O O . ASN B 1 101 ? 16.188 -24.406 -7.059 1 60.22 101 ASN B O 1
ATOM 4233 N N . GLY B 1 102 ? 14.18 -25.281 -6.457 1 66.5 102 GLY B N 1
ATOM 4234 C CA . GLY B 1 102 ? 14.445 -24.953 -5.062 1 66.5 102 GLY B CA 1
ATOM 4235 C C . GLY B 1 102 ? 13.805 -23.641 -4.625 1 66.5 102 GLY B C 1
ATOM 4236 O O . GLY B 1 102 ? 13.875 -23.281 -3.451 1 66.5 102 GLY B O 1
ATOM 4237 N N . ASP B 1 103 ? 13.273 -22.938 -5.488 1 78.81 103 ASP B N 1
ATOM 4238 C CA . ASP B 1 103 ? 12.586 -21.703 -5.125 1 78.81 103 ASP B CA 1
ATOM 4239 C C . ASP B 1 103 ? 11.102 -21.953 -4.84 1 78.81 103 ASP B C 1
ATOM 4241 O O . ASP B 1 103 ? 10.43 -22.641 -5.613 1 78.81 103 ASP B O 1
ATOM 4245 N N . PRO B 1 104 ? 10.664 -21.469 -3.768 1 89 104 PRO B N 1
ATOM 4246 C CA . PRO B 1 104 ? 9.273 -21.734 -3.391 1 89 104 PRO B CA 1
ATOM 4247 C C . PRO B 1 104 ? 8.273 -20.906 -4.191 1 89 104 PRO B C 1
ATOM 4249 O O . PRO B 1 104 ? 7.066 -21.047 -4.02 1 89 104 PRO B O 1
ATOM 4252 N N . CYS B 1 105 ? 8.805 -20.062 -5.055 1 89.56 105 CYS B N 1
ATOM 4253 C CA . CYS B 1 105 ? 7.93 -19.172 -5.809 1 89.56 105 CYS B CA 1
ATOM 4254 C C . CYS B 1 105 ? 8.32 -19.125 -7.277 1 89.56 105 CYS B C 1
ATOM 4256 O O . CYS B 1 105 ? 9.516 -19.109 -7.605 1 89.56 105 CYS B O 1
ATOM 4258 N N . ASP B 1 106 ? 7.32 -19.203 -8.133 1 90.19 106 ASP B N 1
ATOM 4259 C CA . ASP B 1 106 ? 7.539 -19.031 -9.57 1 90.19 106 ASP B CA 1
ATOM 4260 C C . ASP B 1 106 ? 6.582 -18 -10.156 1 90.19 106 ASP B C 1
ATOM 4262 O O . ASP B 1 106 ? 5.496 -17.781 -9.609 1 90.19 106 ASP B O 1
ATOM 4266 N N . LEU B 1 107 ? 7.039 -17.406 -11.188 1 94.38 107 LEU B N 1
ATOM 4267 C CA . LEU B 1 107 ? 6.234 -16.406 -11.867 1 94.38 107 LEU B CA 1
ATOM 4268 C C . LEU B 1 107 ? 5.949 -16.828 -13.305 1 94.38 107 LEU B C 1
ATOM 4270 O O . LEU B 1 107 ? 6.754 -17.516 -13.93 1 94.38 107 LEU B O 1
ATOM 4274 N N . SER B 1 108 ? 4.809 -16.438 -13.727 1 96.5 108 SER B N 1
ATOM 4275 C CA . SER B 1 108 ? 4.492 -16.688 -15.133 1 96.5 108 SER B CA 1
ATOM 4276 C C . SER B 1 108 ? 3.562 -15.609 -15.688 1 96.5 108 SER B C 1
ATOM 4278 O O . SER B 1 108 ? 2.949 -14.859 -14.93 1 96.5 108 SER B O 1
ATOM 4280 N N . ILE B 1 109 ? 3.584 -15.516 -16.969 1 97.62 109 ILE B N 1
ATOM 4281 C CA . ILE B 1 109 ? 2.672 -14.633 -17.688 1 97.62 109 ILE B CA 1
ATOM 4282 C C . ILE B 1 109 ? 1.873 -15.438 -18.719 1 97.62 109 ILE B C 1
ATOM 4284 O O . ILE B 1 109 ? 2.447 -16.203 -19.5 1 97.62 109 ILE B O 1
ATOM 4288 N N . ASN B 1 110 ? 0.59 -15.297 -18.641 1 97.81 110 ASN B N 1
ATOM 4289 C CA . ASN B 1 110 ? -0.3 -15.93 -19.609 1 97.81 110 ASN B CA 1
ATOM 4290 C C . ASN B 1 110 ? -0.719 -14.961 -20.703 1 97.81 110 ASN B C 1
ATOM 4292 O O . ASN B 1 110 ? -1.094 -13.82 -20.422 1 97.81 110 ASN B O 1
ATOM 4296 N N . TYR B 1 111 ? -0.592 -15.367 -21.938 1 97.62 111 TYR B N 1
ATOM 4297 C CA . TYR B 1 111 ? -0.961 -14.586 -23.109 1 97.62 111 TYR B CA 1
ATOM 4298 C C . TYR B 1 111 ? -2.141 -15.219 -23.828 1 97.62 111 TYR B C 1
ATOM 4300 O O . TYR B 1 111 ? -2.17 -16.438 -24.047 1 97.62 111 TYR B O 1
ATOM 4308 N N . GLN B 1 112 ? -3.105 -14.406 -24.156 1 96.06 112 GLN B N 1
ATOM 4309 C CA . GLN B 1 112 ? -4.258 -14.781 -24.969 1 96.06 112 GLN B CA 1
ATOM 4310 C C . GLN B 1 112 ? -4.559 -13.719 -26.031 1 96.06 112 GLN B C 1
ATOM 4312 O O . GLN B 1 112 ? -4.125 -12.57 -25.891 1 96.06 112 GLN B O 1
ATOM 4317 N N . GLY B 1 113 ? -5.27 -14.164 -27.016 1 90.88 113 GLY B N 1
ATOM 4318 C CA . GLY B 1 113 ? -5.609 -13.211 -28.062 1 90.88 113 GLY B CA 1
ATOM 4319 C C . GLY B 1 113 ? -6.566 -12.125 -27.594 1 90.88 113 GLY B C 1
ATOM 4320 O O . GLY B 1 113 ? -7.582 -12.422 -26.969 1 90.88 113 GLY B O 1
ATOM 4321 N N . GLY B 1 114 ? -6.23 -10.906 -27.812 1 87 114 GLY B N 1
ATOM 4322 C CA . GLY B 1 114 ? -7.145 -9.805 -27.578 1 87 114 GLY B CA 1
ATOM 4323 C C . GLY B 1 114 ? -7.297 -9.453 -26.109 1 87 114 GLY B C 1
ATOM 4324 O O . GLY B 1 114 ? -8.242 -8.766 -25.734 1 87 114 GLY B O 1
ATOM 4325 N N . SER B 1 115 ? -6.508 -10 -25.344 1 89.44 115 SER B N 1
ATOM 4326 C CA . SER B 1 115 ? -6.586 -9.703 -23.922 1 89.44 115 SER B CA 1
ATOM 4327 C C . SER B 1 115 ? -5.223 -9.297 -23.359 1 89.44 115 SER B C 1
ATOM 4329 O O . SER B 1 115 ? -4.188 -9.664 -23.922 1 89.44 115 SER B O 1
ATOM 4331 N N . ALA B 1 116 ? -5.258 -8.523 -22.312 1 90.81 116 ALA B N 1
ATOM 4332 C CA . ALA B 1 116 ? -4.02 -8.188 -21.625 1 90.81 116 ALA B CA 1
ATOM 4333 C C . ALA B 1 116 ? -3.387 -9.43 -21 1 90.81 116 ALA B C 1
ATOM 4335 O O . ALA B 1 116 ? -4.094 -10.352 -20.594 1 90.81 116 ALA B O 1
ATOM 4336 N N . PRO B 1 117 ? -2.047 -9.453 -20.969 1 96.62 117 PRO B N 1
ATOM 4337 C CA . PRO B 1 117 ? -1.393 -10.578 -20.312 1 96.62 117 PRO B CA 1
ATOM 4338 C C . PRO B 1 117 ? -1.794 -10.711 -18.844 1 96.62 117 PRO B C 1
ATOM 4340 O O . PRO B 1 117 ? -2.045 -9.703 -18.172 1 96.62 117 PRO B O 1
ATOM 4343 N N . CYS B 1 118 ? -1.841 -11.883 -18.391 1 97.38 118 CYS B N 1
ATOM 4344 C CA . CYS B 1 118 ? -2.199 -12.156 -17 1 97.38 118 CYS B CA 1
ATOM 4345 C C . CYS B 1 118 ? -0.994 -12.656 -16.219 1 97.38 118 CYS B C 1
ATOM 4347 O O . CYS B 1 118 ? -0.435 -13.711 -16.531 1 97.38 118 CYS B O 1
ATOM 4349 N N . VAL B 1 119 ? -0.626 -11.922 -15.203 1 97.69 119 VAL B N 1
ATOM 4350 C CA . VAL B 1 119 ? 0.483 -12.312 -14.336 1 97.69 119 VAL B CA 1
ATOM 4351 C C . VAL B 1 119 ? 0.017 -13.383 -13.344 1 97.69 119 VAL B C 1
ATOM 4353 O O . VAL B 1 119 ? -1.091 -13.297 -12.812 1 97.69 119 VAL B O 1
ATOM 4356 N N . ARG B 1 120 ? 0.882 -14.367 -13.18 1 97.69 120 ARG B N 1
ATOM 4357 C CA . ARG B 1 120 ? 0.552 -15.477 -12.289 1 97.69 120 ARG B CA 1
ATOM 4358 C C . ARG B 1 120 ? 1.703 -15.773 -11.336 1 97.69 120 ARG B C 1
ATOM 4360 O O . ARG B 1 120 ? 2.865 -15.508 -11.656 1 97.69 120 ARG B O 1
ATOM 4367 N N . ILE B 1 121 ? 1.333 -16.312 -10.18 1 96.44 121 ILE B N 1
ATOM 4368 C CA . ILE B 1 121 ? 2.322 -16.688 -9.18 1 96.44 121 ILE B CA 1
ATOM 4369 C C . ILE B 1 121 ? 2.053 -18.125 -8.711 1 96.44 121 ILE B C 1
ATOM 4371 O O . ILE B 1 121 ? 0.917 -18.469 -8.375 1 96.44 121 ILE B O 1
ATOM 4375 N N . GLY B 1 122 ? 3.039 -18.969 -8.789 1 94.94 122 GLY B N 1
ATOM 4376 C CA . GLY B 1 122 ? 3.031 -20.25 -8.117 1 94.94 122 GLY B CA 1
ATOM 4377 C C . GLY B 1 122 ? 3.777 -20.234 -6.797 1 94.94 122 GLY B C 1
ATOM 4378 O O . GLY B 1 122 ? 4.859 -19.656 -6.695 1 94.94 122 GLY B O 1
ATOM 4379 N N . ILE B 1 123 ? 3.16 -20.812 -5.754 1 95.12 123 ILE B N 1
ATOM 4380 C CA . ILE B 1 123 ? 3.732 -20.75 -4.414 1 95.12 123 ILE B CA 1
ATOM 4381 C C . ILE B 1 123 ? 3.746 -22.156 -3.791 1 95.12 123 ILE B C 1
ATOM 4383 O O . ILE B 1 123 ? 2.723 -22.844 -3.777 1 95.12 123 ILE B O 1
ATOM 4387 N N . GLU B 1 124 ? 4.84 -22.562 -3.396 1 93.69 124 GLU B N 1
ATOM 4388 C CA . GLU B 1 124 ? 4.914 -23.656 -2.428 1 93.69 124 GLU B CA 1
ATOM 4389 C C . GLU B 1 124 ? 4.977 -23.125 -1 1 93.69 124 GLU B C 1
ATOM 4391 O O . GLU B 1 124 ? 6.055 -22.766 -0.51 1 93.69 124 GLU B O 1
ATOM 4396 N N . PRO B 1 125 ? 3.842 -23.125 -0.377 1 95 125 PRO B N 1
ATOM 4397 C CA . PRO B 1 125 ? 3.859 -22.578 0.98 1 95 125 PRO B CA 1
ATOM 4398 C C . PRO B 1 125 ? 4.668 -23.438 1.952 1 95 125 PRO B C 1
ATOM 4400 O O . PRO B 1 125 ? 4.535 -24.656 1.961 1 95 125 PRO B O 1
ATOM 4403 N N . ILE B 1 126 ? 5.473 -22.828 2.721 1 93.75 126 ILE B N 1
ATOM 4404 C CA . ILE B 1 126 ? 6.309 -23.484 3.719 1 93.75 126 ILE B CA 1
ATOM 4405 C C . ILE B 1 126 ? 6 -22.922 5.105 1 93.75 126 ILE B C 1
ATOM 4407 O O . ILE B 1 126 ? 6.199 -21.734 5.359 1 93.75 126 ILE B O 1
ATOM 4411 N N . GLY B 1 127 ? 5.523 -23.797 5.988 1 93.31 127 GLY B N 1
ATOM 4412 C CA . GLY B 1 127 ? 5.195 -23.375 7.34 1 93.31 127 GLY B CA 1
ATOM 4413 C C . GLY B 1 127 ? 6.418 -23.203 8.227 1 93.31 127 GLY B C 1
ATOM 4414 O O . GLY B 1 127 ? 7.5 -23.688 7.895 1 93.31 127 GLY B O 1
ATOM 4415 N N . PRO B 1 128 ? 6.246 -22.531 9.312 1 91.19 128 PRO B N 1
ATOM 4416 C CA . PRO B 1 128 ? 7.375 -22.297 10.219 1 91.19 128 PRO B CA 1
ATOM 4417 C C . PRO B 1 128 ? 7.945 -23.578 10.805 1 91.19 128 PRO B C 1
ATOM 4419 O O . PRO B 1 128 ? 9.125 -23.625 11.172 1 91.19 128 PRO B O 1
ATOM 4422 N N . MET B 1 129 ? 7.168 -24.672 10.844 1 93 129 MET B N 1
ATOM 4423 C CA . MET B 1 129 ? 7.625 -25.922 11.445 1 93 129 MET B CA 1
ATOM 4424 C C . MET B 1 129 ? 7.801 -27.016 10.383 1 93 129 MET B C 1
ATOM 4426 O O . MET B 1 129 ? 7.879 -28.203 10.711 1 93 129 MET B O 1
ATOM 4430 N N . ALA B 1 130 ? 7.781 -26.656 9.148 1 92.94 130 ALA B N 1
ATOM 4431 C CA . ALA B 1 130 ? 7.895 -27.609 8.055 1 92.94 130 ALA B CA 1
ATOM 4432 C C . ALA B 1 130 ? 9.164 -28.438 8.188 1 92.94 130 ALA B C 1
ATOM 4434 O O . ALA B 1 130 ? 10.258 -27.906 8.352 1 92.94 130 ALA B O 1
ATOM 4435 N N . GLY B 1 131 ? 9.008 -29.766 8.133 1 89.88 131 GLY B N 1
ATOM 4436 C CA . GLY B 1 131 ? 10.156 -30.656 8.148 1 89.88 131 GLY B CA 1
ATOM 4437 C C . GLY B 1 131 ? 10.625 -31 9.547 1 89.88 131 GLY B C 1
ATOM 4438 O O . GLY B 1 131 ? 11.516 -31.828 9.727 1 89.88 131 GLY B O 1
ATOM 4439 N N . THR B 1 132 ? 10.094 -30.297 10.523 1 91.31 132 THR B N 1
ATOM 4440 C CA . THR B 1 132 ? 10.406 -30.641 11.906 1 91.31 132 THR B CA 1
ATOM 4441 C C . THR B 1 132 ? 9.484 -31.75 12.414 1 91.31 132 THR B C 1
ATOM 4443 O O . THR B 1 132 ? 8.586 -32.188 11.688 1 91.31 132 THR B O 1
ATOM 4446 N N . ASN B 1 133 ? 9.672 -32.156 13.68 1 92.44 133 ASN B N 1
ATOM 4447 C CA . ASN B 1 133 ? 8.852 -33.219 14.281 1 92.44 133 ASN B CA 1
ATOM 4448 C C . ASN B 1 133 ? 7.402 -32.75 14.461 1 92.44 133 ASN B C 1
ATOM 4450 O O . ASN B 1 133 ? 6.48 -33.562 14.438 1 92.44 133 ASN B O 1
ATOM 4454 N N . GLN B 1 134 ? 7.188 -31.5 14.586 1 94.69 134 GLN B N 1
ATOM 4455 C CA . GLN B 1 134 ? 5.852 -30.953 14.828 1 94.69 134 GLN B CA 1
ATOM 4456 C C . GLN B 1 134 ? 5.035 -30.922 13.539 1 94.69 134 GLN B C 1
ATOM 4458 O O . GLN B 1 134 ? 3.807 -31.016 13.57 1 94.69 134 GLN B O 1
ATOM 4463 N N . ASP B 1 135 ? 5.637 -30.844 12.43 1 95.06 135 ASP B N 1
ATOM 4464 C CA . ASP B 1 135 ? 4.992 -30.797 11.125 1 95.06 135 ASP B CA 1
ATOM 4465 C C . ASP B 1 135 ? 5.898 -31.375 10.047 1 95.06 135 ASP B C 1
ATOM 4467 O O . ASP B 1 135 ? 6.316 -30.672 9.125 1 95.06 135 ASP B O 1
ATOM 4471 N N . PRO B 1 136 ? 6.141 -32.594 10.133 1 92.69 136 PRO B N 1
ATOM 4472 C CA . PRO B 1 136 ? 7.141 -33.25 9.266 1 92.69 136 PRO B CA 1
ATOM 4473 C C . PRO B 1 136 ? 6.777 -33.125 7.781 1 92.69 136 PRO B C 1
ATOM 4475 O O . PRO B 1 136 ? 7.668 -33.125 6.926 1 92.69 136 PRO B O 1
ATOM 4478 N N . MET B 1 137 ? 5.48 -33.031 7.418 1 93.81 137 MET B N 1
ATOM 4479 C CA . MET B 1 137 ? 5.07 -33.062 6.016 1 93.81 137 MET B CA 1
ATOM 4480 C C . MET B 1 137 ? 4.609 -31.688 5.547 1 93.81 137 MET B C 1
ATOM 4482 O O . MET B 1 137 ? 4.008 -31.562 4.48 1 93.81 137 MET B O 1
ATOM 4486 N N . ASN B 1 138 ? 4.836 -30.656 6.379 1 94.19 138 ASN B N 1
ATOM 4487 C CA . ASN B 1 138 ? 4.359 -29.328 6.02 1 94.19 138 ASN B CA 1
ATOM 4488 C C . ASN B 1 138 ? 2.867 -29.328 5.703 1 94.19 138 ASN B C 1
ATOM 4490 O O . ASN B 1 138 ? 2.447 -28.828 4.656 1 94.19 138 ASN B O 1
ATOM 4494 N N . GLU B 1 139 ? 2.133 -29.859 6.625 1 95.38 139 GLU B N 1
ATOM 4495 C CA . GLU B 1 139 ? 0.725 -30.172 6.414 1 95.38 139 GLU B CA 1
ATOM 4496 C C . GLU B 1 139 ? -0.135 -28.906 6.414 1 95.38 139 GLU B C 1
ATOM 4498 O O . GLU B 1 139 ? -1.154 -28.844 5.723 1 95.38 139 GLU B O 1
ATOM 4503 N N . PHE B 1 140 ? 0.242 -27.859 7.031 1 95.38 140 PHE B N 1
ATOM 4504 C CA . PHE B 1 140 ? -0.717 -26.812 7.387 1 95.38 140 PHE B CA 1
ATOM 4505 C C . PHE B 1 140 ? -0.521 -25.578 6.516 1 95.38 140 PHE B C 1
ATOM 4507 O O . PHE B 1 140 ? -1.426 -24.75 6.391 1 95.38 140 PHE B O 1
ATOM 4514 N N . ALA B 1 141 ? 0.579 -25.453 5.926 1 95.38 141 ALA B N 1
ATOM 4515 C CA . ALA B 1 141 ? 0.984 -24.188 5.305 1 95.38 141 ALA B CA 1
ATOM 4516 C C . ALA B 1 141 ? 0.04 -23.812 4.168 1 95.38 141 ALA B C 1
ATOM 4518 O O . ALA B 1 141 ? -0.36 -22.656 4.043 1 95.38 141 ALA B O 1
ATOM 4519 N N . ALA B 1 142 ? -0.302 -24.734 3.324 1 95.75 142 ALA B N 1
ATOM 4520 C CA . ALA B 1 142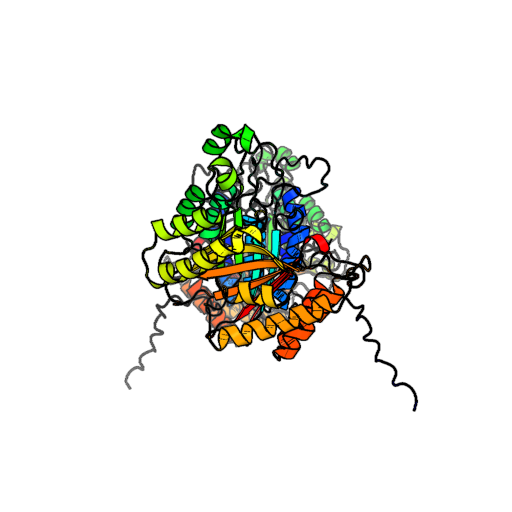 ? -1.149 -24.453 2.168 1 95.75 142 ALA B CA 1
ATOM 4521 C C . ALA B 1 142 ? -2.543 -24 2.607 1 95.75 142 ALA B C 1
ATOM 4523 O O . ALA B 1 142 ? -3.105 -23.062 2.047 1 95.75 142 ALA B O 1
ATOM 4524 N N . ARG B 1 143 ? -3.104 -24.719 3.572 1 95.88 143 ARG B N 1
ATOM 4525 C CA . ARG B 1 143 ? -4.43 -24.391 4.074 1 95.88 143 ARG B CA 1
ATOM 4526 C C . ARG B 1 143 ? -4.441 -23 4.703 1 95.88 143 ARG B C 1
ATOM 4528 O O . ARG B 1 143 ? -5.391 -22.234 4.523 1 95.88 143 ARG B O 1
ATOM 4535 N N . ARG B 1 144 ? -3.455 -22.719 5.398 1 95.69 144 ARG B N 1
ATOM 4536 C CA . ARG B 1 144 ? -3.322 -21.391 6.004 1 95.69 144 ARG B CA 1
ATOM 4537 C C . ARG B 1 144 ? -3.225 -20.312 4.938 1 95.69 144 ARG B C 1
ATOM 4539 O O . ARG B 1 144 ? -3.83 -19.25 5.07 1 95.69 144 ARG B O 1
ATOM 4546 N N . LEU B 1 145 ? -2.424 -20.578 3.949 1 97.31 145 LEU B N 1
ATOM 4547 C CA . LEU B 1 145 ? -2.314 -19.641 2.842 1 97.31 145 LEU B CA 1
ATOM 4548 C C . LEU B 1 145 ? -3.682 -19.359 2.221 1 97.31 145 LEU B C 1
ATOM 4550 O O . LEU B 1 145 ? -4.035 -18.219 1.965 1 97.31 145 LEU B O 1
ATOM 4554 N N . LEU B 1 146 ? -4.457 -20.375 1.977 1 97.25 146 LEU B N 1
ATOM 4555 C CA . LEU B 1 146 ? -5.785 -20.219 1.392 1 97.25 146 LEU B CA 1
ATOM 4556 C C . LEU B 1 146 ? -6.691 -19.391 2.305 1 97.25 146 LEU B C 1
ATOM 4558 O O . LEU B 1 146 ? -7.469 -18.562 1.83 1 97.25 146 LEU B O 1
ATOM 4562 N N . GLU B 1 147 ? -6.586 -19.641 3.574 1 96.5 147 GLU B N 1
ATOM 4563 C CA . GLU B 1 147 ? -7.367 -18.891 4.543 1 96.5 147 GLU B CA 1
ATOM 4564 C C . GLU B 1 147 ? -7.012 -17.406 4.496 1 96.5 147 GLU B C 1
ATOM 4566 O O . GLU B 1 147 ? -7.895 -16.547 4.504 1 96.5 147 GLU B O 1
ATOM 4571 N N . ASP B 1 148 ? -5.805 -17.125 4.465 1 96.25 148 ASP B N 1
ATOM 4572 C CA . ASP B 1 148 ? -5.363 -15.742 4.391 1 96.25 148 ASP B CA 1
ATOM 4573 C C . ASP B 1 148 ? -5.828 -15.086 3.09 1 96.25 148 ASP B C 1
ATOM 4575 O O . ASP B 1 148 ? -6.238 -13.93 3.084 1 96.25 148 ASP B O 1
ATOM 4579 N N . LEU B 1 149 ? -5.695 -15.828 1.963 1 96.88 149 LEU B N 1
ATOM 4580 C CA . LEU B 1 149 ? -6.129 -15.305 0.67 1 96.88 149 LEU B CA 1
ATOM 4581 C C . LEU B 1 149 ? -7.629 -15.039 0.669 1 96.88 149 LEU B C 1
ATOM 4583 O O . LEU B 1 149 ? -8.102 -14.125 -0.016 1 96.88 149 LEU B O 1
ATOM 4587 N N . SER B 1 150 ? -8.383 -15.805 1.414 1 94.75 150 SER B N 1
ATOM 4588 C CA . SER B 1 150 ? -9.836 -15.664 1.439 1 94.75 150 SER B CA 1
ATOM 4589 C C . SER B 1 150 ? -10.258 -14.359 2.098 1 94.75 150 SER B C 1
ATOM 4591 O O . SER B 1 150 ? -11.406 -13.922 1.946 1 94.75 150 SER B O 1
ATOM 4593 N N . ARG B 1 151 ? -9.328 -13.727 2.775 1 88.25 151 ARG B N 1
ATOM 4594 C CA . ARG B 1 151 ? -9.609 -12.422 3.361 1 88.25 151 ARG B CA 1
ATOM 4595 C C . ARG B 1 151 ? -9.766 -11.359 2.281 1 88.25 151 ARG B C 1
ATOM 4597 O O . ARG B 1 151 ? -10.516 -10.391 2.459 1 88.25 151 ARG B O 1
ATOM 4604 N N . ILE B 1 152 ? -9.102 -11.547 1.222 1 88.69 152 ILE B N 1
ATOM 4605 C CA . ILE B 1 152 ? -9.133 -10.523 0.188 1 88.69 152 ILE B CA 1
ATOM 4606 C C . ILE B 1 152 ? -9.938 -11.023 -1.012 1 88.69 152 ILE B C 1
ATOM 4608 O O . ILE B 1 152 ? -10.32 -10.234 -1.879 1 88.69 152 ILE B O 1
ATOM 4612 N N . GLN B 1 153 ? -10.109 -12.32 -1.113 1 91.62 153 GLN B N 1
ATOM 4613 C CA . GLN B 1 153 ? -10.945 -12.953 -2.133 1 91.62 153 GLN B CA 1
ATOM 4614 C C . GLN B 1 153 ? -11.969 -13.891 -1.503 1 91.62 153 GLN B C 1
ATOM 4616 O O . GLN B 1 153 ? -11.688 -15.07 -1.293 1 91.62 153 GLN B O 1
ATOM 4621 N N . THR B 1 154 ? -13.18 -13.453 -1.405 1 89.56 154 THR B N 1
ATOM 4622 C CA . THR B 1 154 ? -14.156 -14.07 -0.526 1 89.56 154 THR B CA 1
ATOM 4623 C C . THR B 1 154 ? -14.734 -15.336 -1.164 1 89.56 154 THR B C 1
ATOM 4625 O O . THR B 1 154 ? -15.328 -16.172 -0.479 1 89.56 154 THR B O 1
ATOM 4628 N N . ASP B 1 155 ? -14.586 -15.586 -2.402 1 90.62 155 ASP B N 1
ATOM 4629 C CA . ASP B 1 155 ? -15.227 -16.719 -3.062 1 90.62 155 ASP B CA 1
ATOM 4630 C C . ASP B 1 155 ? -14.32 -17.953 -3.047 1 90.62 155 ASP B C 1
ATOM 4632 O O . ASP B 1 155 ? -14.656 -18.984 -3.631 1 90.62 155 ASP B O 1
ATOM 4636 N N . ILE B 1 156 ? -13.195 -17.875 -2.371 1 94.19 156 ILE B N 1
ATOM 4637 C CA . ILE B 1 156 ? -12.336 -19.047 -2.221 1 94.19 156 ILE B CA 1
ATOM 4638 C C . ILE B 1 156 ? -13.023 -20.094 -1.346 1 94.19 156 ILE B C 1
ATOM 4640 O O . ILE B 1 156 ? -13.406 -19.797 -0.208 1 94.19 156 ILE B O 1
ATOM 4644 N N . ASP B 1 157 ? -13.211 -21.25 -1.874 1 93.81 157 ASP B N 1
ATOM 4645 C CA . ASP B 1 157 ? -13.867 -22.359 -1.179 1 93.81 157 ASP B CA 1
ATOM 4646 C C . ASP B 1 157 ? -12.852 -23.422 -0.772 1 93.81 157 ASP B C 1
ATOM 4648 O O . ASP B 1 157 ? -12 -23.812 -1.57 1 93.81 157 ASP B O 1
ATOM 4652 N N . PHE B 1 158 ? -12.977 -23.969 0.451 1 93.06 158 PHE B N 1
ATOM 4653 C CA . PHE B 1 158 ? -11.977 -24.875 1.01 1 93.06 158 PHE B CA 1
ATOM 4654 C C . PHE B 1 158 ? -12.445 -26.328 0.911 1 93.06 158 PHE B C 1
ATOM 4656 O O . PHE B 1 158 ? -11.672 -27.25 1.18 1 93.06 158 PHE B O 1
ATOM 4663 N N . GLN B 1 159 ? -13.617 -26.562 0.539 1 94.19 159 GLN B N 1
ATOM 4664 C CA . GLN B 1 159 ? -14.195 -27.906 0.588 1 94.19 159 GLN B CA 1
ATOM 4665 C C . GLN B 1 159 ? -13.414 -28.875 -0.302 1 94.19 159 GLN B C 1
ATOM 4667 O O . GLN B 1 159 ? -13.047 -29.969 0.135 1 94.19 159 GLN B O 1
ATOM 4672 N N . LEU B 1 160 ? -13.227 -28.469 -1.529 1 95.56 160 LEU B N 1
ATOM 4673 C CA . LEU B 1 160 ? -12.492 -29.312 -2.451 1 95.56 160 LEU B CA 1
ATOM 4674 C C . LEU B 1 160 ? -11.047 -29.5 -1.993 1 95.56 160 LEU B C 1
ATOM 4676 O O . LEU B 1 160 ? -10.477 -30.578 -2.117 1 95.56 160 LEU B O 1
ATOM 4680 N N . PHE B 1 161 ? -10.516 -28.453 -1.457 1 97 161 PHE B N 1
ATOM 4681 C CA . PHE B 1 161 ? -9.141 -28.516 -0.972 1 97 161 PHE B CA 1
ATOM 4682 C C . PHE B 1 161 ? -9 -29.578 0.113 1 97 161 PHE B C 1
ATOM 4684 O O . PHE B 1 161 ? -8.094 -30.406 0.055 1 97 161 PHE B O 1
ATOM 4691 N N . ASP B 1 162 ? -9.844 -29.5 1.039 1 96.31 162 ASP B N 1
ATOM 4692 C CA . ASP B 1 162 ? -9.805 -30.438 2.148 1 96.31 162 ASP B CA 1
ATOM 4693 C C . ASP B 1 162 ? -10.023 -31.875 1.656 1 96.31 162 ASP B C 1
ATOM 4695 O O . ASP B 1 162 ? -9.328 -32.781 2.086 1 96.31 162 ASP B O 1
ATOM 4699 N N . HIS B 1 163 ? -10.906 -32.062 0.778 1 96.38 163 HIS B N 1
ATOM 4700 C CA . HIS B 1 163 ? -11.203 -33.375 0.228 1 96.38 163 HIS B CA 1
ATOM 4701 C C . HIS B 1 163 ? -9.984 -33.969 -0.479 1 96.38 163 HIS B C 1
ATOM 4703 O O . HIS B 1 163 ? -9.578 -35.094 -0.192 1 96.38 163 HIS B O 1
ATOM 4709 N N . PHE B 1 164 ? -9.406 -33.25 -1.376 1 97.5 164 PHE B N 1
ATOM 4710 C CA . PHE B 1 164 ? -8.344 -33.781 -2.213 1 97.5 164 PHE B CA 1
ATOM 4711 C C . PHE B 1 164 ? -7.051 -33.938 -1.417 1 97.5 164 PHE B C 1
ATOM 4713 O O . PHE B 1 164 ? -6.266 -34.844 -1.661 1 97.5 164 PHE B O 1
ATOM 4720 N N . ARG B 1 165 ? -6.84 -33.062 -0.526 1 96.12 165 ARG B N 1
ATOM 4721 C CA . ARG B 1 165 ? -5.68 -33.219 0.341 1 96.12 165 ARG B CA 1
ATOM 4722 C C . ARG B 1 165 ? -5.758 -34.531 1.124 1 96.12 165 ARG B C 1
ATOM 4724 O O . ARG B 1 165 ? -4.762 -35.25 1.247 1 96.12 165 ARG B O 1
ATOM 4731 N N . ASP B 1 166 ? -6.855 -34.781 1.63 1 96 166 ASP B N 1
ATOM 4732 C CA . ASP B 1 166 ? -7.043 -36 2.387 1 96 166 ASP B CA 1
ATOM 4733 C C . ASP B 1 166 ? -6.879 -37.25 1.489 1 96 166 ASP B C 1
ATOM 4735 O O . ASP B 1 166 ? -6.312 -38.25 1.908 1 96 166 ASP B O 1
ATOM 4739 N N . ALA B 1 167 ? -7.348 -37.125 0.325 1 96.69 167 ALA B N 1
ATOM 4740 C CA . ALA B 1 167 ? -7.383 -38.281 -0.589 1 96.69 167 ALA B CA 1
ATOM 4741 C C . ALA B 1 167 ? -6.012 -38.5 -1.222 1 96.69 167 ALA B C 1
ATOM 4743 O O . ALA B 1 167 ? -5.652 -39.656 -1.528 1 96.69 167 ALA B O 1
ATOM 4744 N N . LEU B 1 168 ? -5.23 -37.438 -1.396 1 97.69 168 LEU B N 1
ATOM 4745 C CA . LEU B 1 168 ? -4.133 -37.594 -2.348 1 97.69 168 LEU B CA 1
ATOM 4746 C C . LEU B 1 168 ? -2.789 -37.375 -1.654 1 97.69 168 LEU B C 1
ATOM 4748 O O . LEU B 1 168 ? -1.745 -37.75 -2.207 1 97.69 168 LEU B O 1
ATOM 4752 N N . VAL B 1 169 ? -2.756 -36.781 -0.469 1 96.31 169 VAL B N 1
ATOM 4753 C CA . VAL B 1 169 ? -1.47 -36.469 0.148 1 96.31 169 VAL B CA 1
ATOM 4754 C C . VAL B 1 169 ? -1.377 -37.156 1.517 1 96.31 169 VAL B C 1
ATOM 4756 O O . VAL B 1 169 ? -2.379 -37.625 2.049 1 96.31 169 VAL B O 1
ATOM 4759 N N . LEU B 1 170 ? -0.166 -37.219 2.037 1 95.81 170 LEU B N 1
ATOM 4760 C CA . LEU B 1 170 ? 0.078 -37.75 3.369 1 95.81 170 LEU B CA 1
ATOM 4761 C C . LEU B 1 170 ? -0.03 -36.688 4.43 1 95.81 170 LEU B C 1
ATOM 4763 O O . LEU B 1 170 ? 0.702 -35.688 4.387 1 95.81 170 LEU B O 1
ATOM 4767 N N . SER B 1 171 ? -0.905 -36.875 5.391 1 96.38 171 SER B N 1
ATOM 4768 C CA . SER B 1 171 ? -0.921 -36.031 6.582 1 96.38 171 SER B CA 1
ATOM 4769 C C . SER B 1 171 ? 0.252 -36.344 7.504 1 96.38 171 SER B C 1
ATOM 4771 O O . SER B 1 171 ? 0.934 -37.375 7.316 1 96.38 171 SER B O 1
ATOM 4773 N N . ASN B 1 172 ? 0.475 -35.469 8.406 1 96.31 172 ASN B N 1
ATOM 4774 C CA . ASN B 1 172 ? 1.487 -35.75 9.414 1 96.31 172 ASN B CA 1
ATOM 4775 C C . ASN B 1 172 ? 1.22 -37.062 10.125 1 96.31 172 ASN B C 1
ATOM 4777 O O . ASN B 1 172 ? 2.141 -37.875 10.336 1 96.31 172 ASN B O 1
ATOM 4781 N N . HIS B 1 173 ? 0.016 -37.312 10.461 1 96.5 173 HIS B N 1
ATOM 4782 C CA . HIS B 1 173 ? -0.374 -38.531 11.156 1 96.5 173 HIS B CA 1
ATOM 4783 C C . HIS B 1 173 ? -0.077 -39.75 10.312 1 96.5 173 HIS B C 1
ATOM 4785 O O . HIS B 1 173 ? 0.566 -40.719 10.781 1 96.5 173 HIS B O 1
ATOM 4791 N N . LYS B 1 174 ? -0.493 -39.812 9.086 1 95.44 174 LYS B N 1
ATOM 4792 C CA . LYS B 1 174 ? -0.273 -40.938 8.188 1 95.44 174 LYS B CA 1
ATOM 4793 C C . LYS B 1 174 ? 1.215 -41.156 7.914 1 95.44 174 LYS B C 1
ATOM 4795 O O . LYS B 1 174 ? 1.688 -42.281 7.828 1 95.44 174 LYS B O 1
ATOM 4800 N N . ALA B 1 175 ? 1.911 -40.062 7.746 1 95 175 ALA B N 1
ATOM 4801 C CA . ALA B 1 175 ? 3.344 -40.125 7.465 1 95 175 ALA B CA 1
ATOM 4802 C C . ALA B 1 175 ? 4.094 -40.781 8.617 1 95 175 ALA B C 1
ATOM 4804 O O . ALA B 1 175 ? 5.008 -41.594 8.391 1 95 175 ALA B O 1
ATOM 4805 N N . ARG B 1 176 ? 3.705 -40.438 9.82 1 95.44 176 ARG B N 1
ATOM 4806 C CA . ARG B 1 176 ? 4.359 -41.031 10.977 1 95.44 176 ARG B CA 1
ATOM 4807 C C . ARG B 1 176 ? 4.184 -42.531 11 1 95.44 176 ARG B C 1
ATOM 4809 O O . ARG B 1 176 ? 5.086 -43.281 11.406 1 95.44 176 ARG B O 1
ATOM 4816 N N . LEU B 1 177 ? 3.084 -43 10.523 1 95.25 177 LEU B N 1
ATOM 4817 C CA . LEU B 1 177 ? 2.779 -44.438 10.516 1 95.25 177 LEU B CA 1
ATOM 4818 C C . LEU B 1 177 ? 3.596 -45.156 9.453 1 95.25 177 LEU B C 1
ATOM 4820 O O . LEU B 1 177 ? 3.855 -46.375 9.57 1 95.25 177 LEU B O 1
ATOM 4824 N N . CYS B 1 178 ? 4.031 -44.438 8.461 1 94.81 178 CYS B N 1
ATOM 4825 C CA . CYS B 1 178 ? 4.738 -45.094 7.367 1 94.81 178 CYS B CA 1
ATOM 4826 C C . CYS B 1 178 ? 6.055 -44.406 7.07 1 94.81 178 CYS B C 1
ATOM 4828 O O . CYS B 1 178 ? 6.492 -44.344 5.918 1 94.81 178 CYS B O 1
ATOM 4830 N N . TRP B 1 179 ? 6.648 -43.844 8.008 1 93.12 179 TRP B N 1
ATOM 4831 C CA . TRP B 1 179 ? 7.816 -43 7.824 1 93.12 179 TRP B CA 1
ATOM 4832 C C . TRP B 1 179 ? 8.945 -43.75 7.145 1 93.12 179 TRP B C 1
ATOM 4834 O O . TRP B 1 179 ? 9.68 -43.188 6.324 1 93.12 179 TRP B O 1
ATOM 4844 N N . ASP B 1 180 ? 9.125 -44.969 7.43 1 91.31 180 ASP B N 1
ATOM 4845 C CA . ASP B 1 180 ? 10.195 -45.781 6.863 1 91.31 180 ASP B CA 1
ATOM 4846 C C . ASP B 1 180 ? 10.078 -45.844 5.344 1 91.31 180 ASP B C 1
ATOM 4848 O O . ASP B 1 180 ? 11.086 -45.938 4.641 1 91.31 180 ASP B O 1
ATOM 4852 N N . GLY B 1 181 ? 8.875 -45.75 4.926 1 89.94 181 GLY B N 1
ATOM 4853 C CA . GLY B 1 181 ? 8.625 -45.875 3.496 1 89.94 181 GLY B CA 1
ATOM 4854 C C . GLY B 1 181 ? 8.938 -44.594 2.734 1 89.94 181 GLY B C 1
ATOM 4855 O O . GLY B 1 181 ? 9.102 -44.625 1.513 1 89.94 181 GLY B O 1
ATOM 4856 N N . ILE B 1 182 ? 9.039 -43.469 3.443 1 90.5 182 ILE B N 1
ATOM 4857 C CA . ILE B 1 182 ? 9.18 -42.219 2.707 1 90.5 182 ILE B CA 1
ATOM 4858 C C . ILE B 1 182 ? 10.43 -41.469 3.188 1 90.5 182 ILE B C 1
ATOM 4860 O O . ILE B 1 182 ? 10.828 -40.469 2.59 1 90.5 182 ILE B O 1
ATOM 4864 N N . GLU B 1 183 ? 11.078 -41.906 4.172 1 86.94 183 GLU B N 1
ATOM 4865 C CA . GLU B 1 183 ? 12.188 -41.219 4.812 1 86.94 183 GLU B CA 1
ATOM 4866 C C . GLU B 1 183 ? 13.289 -40.875 3.803 1 86.94 183 GLU B C 1
ATOM 4868 O O . GLU B 1 183 ? 13.828 -39.781 3.811 1 86.94 183 GLU B O 1
ATOM 4873 N N . GLU B 1 184 ? 13.508 -41.75 2.928 1 84.5 184 GLU B N 1
ATOM 4874 C CA . GLU B 1 184 ? 14.633 -41.594 2.012 1 84.5 184 GLU B CA 1
ATOM 4875 C C . GLU B 1 184 ? 14.227 -40.812 0.765 1 84.5 184 GLU B C 1
ATOM 4877 O O . GLU B 1 184 ? 15.078 -40.438 -0.041 1 84.5 184 GLU B O 1
ATOM 4882 N N . HIS B 1 185 ? 12.945 -40.625 0.65 1 83.69 185 HIS B N 1
ATOM 4883 C CA . HIS B 1 185 ? 12.5 -39.844 -0.499 1 83.69 185 HIS B CA 1
ATOM 4884 C C . HIS B 1 185 ? 12.93 -38.375 -0.369 1 83.69 185 HIS B C 1
ATOM 4886 O O . HIS B 1 185 ? 12.641 -37.75 0.638 1 83.69 185 HIS B O 1
ATOM 4892 N N . GLY B 1 186 ? 13.672 -37.875 -1.292 1 76.12 186 GLY B N 1
ATOM 4893 C CA . GLY B 1 186 ? 14.25 -36.531 -1.261 1 76.12 186 GLY B CA 1
ATOM 4894 C C . GLY B 1 186 ? 13.219 -35.438 -1.285 1 76.12 186 GLY B C 1
ATOM 4895 O O . GLY B 1 186 ? 13.359 -34.406 -0.585 1 76.12 186 GLY B O 1
ATOM 4896 N N . ILE B 1 187 ? 12.188 -35.594 -2.094 1 80.19 187 ILE B N 1
ATOM 4897 C CA . ILE B 1 187 ? 11.172 -34.562 -2.219 1 80.19 187 ILE B CA 1
ATOM 4898 C C . ILE B 1 187 ? 9.953 -34.906 -1.367 1 80.19 187 ILE B C 1
ATOM 4900 O O . ILE B 1 187 ? 9.352 -35.969 -1.558 1 80.19 187 ILE B O 1
ATOM 4904 N N . LYS B 1 188 ? 9.672 -34.031 -0.398 1 87.56 188 LYS B N 1
ATOM 4905 C CA . LYS B 1 188 ? 8.562 -34.281 0.503 1 87.56 188 LYS B CA 1
ATOM 4906 C C . LYS B 1 188 ? 7.402 -33.344 0.25 1 87.56 188 LYS B C 1
ATOM 4908 O O . LYS B 1 188 ? 6.316 -33.5 0.816 1 87.56 188 LYS B O 1
ATOM 4913 N N . ALA B 1 189 ? 7.664 -32.375 -0.622 1 89.19 189 ALA B N 1
ATOM 4914 C CA . ALA B 1 189 ? 6.613 -31.422 -0.958 1 89.19 189 ALA B CA 1
ATOM 4915 C C . ALA B 1 189 ? 5.43 -32.125 -1.622 1 89.19 189 ALA B C 1
ATOM 4917 O O . ALA B 1 189 ? 5.613 -32.969 -2.5 1 89.19 189 ALA B O 1
ATOM 4918 N N . GLN B 1 190 ? 4.172 -31.734 -1.184 1 92.38 190 GLN B N 1
ATOM 4919 C CA . GLN B 1 190 ? 3.012 -32.469 -1.677 1 92.38 190 GLN B CA 1
ATOM 4920 C C . GLN B 1 190 ? 1.97 -31.531 -2.266 1 92.38 190 GLN B C 1
ATOM 4922 O O . GLN B 1 190 ? 0.852 -31.938 -2.576 1 92.38 190 GLN B O 1
ATOM 4927 N N . GLY B 1 191 ? 2.32 -30.25 -2.293 1 90.5 191 GLY B N 1
ATOM 4928 C CA . GLY B 1 191 ? 1.318 -29.359 -2.863 1 90.5 191 GLY B CA 1
ATOM 4929 C C . GLY B 1 191 ? 1.799 -27.938 -3.002 1 90.5 191 GLY B C 1
ATOM 4930 O O . GLY B 1 191 ? 2.752 -27.531 -2.336 1 90.5 191 GLY B O 1
ATOM 4931 N N . HIS B 1 192 ? 1.163 -27.203 -3.896 1 93.25 192 HIS B N 1
ATOM 4932 C CA . HIS B 1 192 ? 1.401 -25.781 -4.062 1 93.25 192 HIS B CA 1
ATOM 4933 C C . HIS B 1 192 ? 0.121 -25.047 -4.457 1 93.25 192 HIS B C 1
ATOM 4935 O O . HIS B 1 192 ? -0.935 -25.672 -4.598 1 93.25 192 HIS B O 1
ATOM 4941 N N . VAL B 1 193 ? 0.157 -23.766 -4.41 1 96.44 193 VAL B N 1
ATOM 4942 C CA . VAL B 1 193 ? -0.965 -22.891 -4.734 1 96.44 193 VAL B CA 1
ATOM 4943 C C . VAL B 1 193 ? -0.565 -21.938 -5.852 1 96.44 193 VAL B C 1
ATOM 4945 O O . VAL B 1 193 ? 0.553 -21.406 -5.859 1 96.44 193 VAL B O 1
ATOM 4948 N N . ALA B 1 194 ? -1.439 -21.828 -6.797 1 97.06 194 ALA B N 1
ATOM 4949 C CA . ALA B 1 194 ? -1.195 -20.891 -7.891 1 97.06 194 ALA B CA 1
ATOM 4950 C C . ALA B 1 194 ? -2.254 -19.797 -7.914 1 97.06 194 ALA B C 1
ATOM 4952 O O . ALA B 1 194 ? -3.432 -20.047 -7.656 1 97.06 194 ALA B O 1
ATOM 4953 N N . LEU B 1 195 ? -1.835 -18.625 -8.25 1 97.88 195 LEU B N 1
ATOM 4954 C CA . LEU B 1 195 ? -2.703 -17.453 -8.312 1 97.88 195 LEU B CA 1
ATOM 4955 C C . LEU B 1 195 ? -2.684 -16.828 -9.703 1 97.88 195 LEU B C 1
ATOM 4957 O O . LEU B 1 195 ? -1.612 -16.578 -10.258 1 97.88 195 LEU B O 1
ATOM 4961 N N . ASP B 1 196 ? -3.82 -16.625 -10.297 1 97.31 196 ASP B N 1
ATOM 4962 C CA . ASP B 1 196 ? -3.986 -15.734 -11.438 1 97.31 196 ASP B CA 1
ATOM 4963 C C . ASP B 1 196 ? -4.398 -14.336 -10.992 1 97.31 196 ASP B C 1
ATOM 4965 O O . ASP B 1 196 ? -5.48 -14.156 -10.422 1 97.31 196 ASP B O 1
ATOM 4969 N N . LEU B 1 197 ? -3.566 -13.414 -11.289 1 97.12 197 LEU B N 1
ATOM 4970 C CA . LEU B 1 197 ? -3.809 -12.047 -10.836 1 97.12 197 LEU B CA 1
ATOM 4971 C C . LEU B 1 197 ? -4.598 -11.258 -11.875 1 97.12 197 LEU B C 1
ATOM 4973 O O . LEU B 1 197 ? -4.012 -10.547 -12.695 1 97.12 197 LEU B O 1
ATOM 4977 N N . HIS B 1 198 ? -5.895 -11.32 -11.773 1 92.75 198 HIS B N 1
ATOM 4978 C CA . HIS B 1 198 ? -6.711 -10.461 -12.625 1 92.75 198 HIS B CA 1
ATOM 4979 C C . HIS B 1 198 ? -6.805 -9.047 -12.047 1 92.75 198 HIS B C 1
ATOM 4981 O O . HIS B 1 198 ? -6.559 -8.844 -10.859 1 92.75 198 HIS B O 1
ATOM 4987 N N . GLU B 1 199 ? -7.148 -8.156 -12.875 1 84.31 199 GLU B N 1
ATOM 4988 C CA . GLU B 1 199 ? -7.105 -6.754 -12.461 1 84.31 199 GLU B CA 1
ATOM 4989 C C . GLU B 1 199 ? -7.988 -6.508 -11.242 1 84.31 199 GLU B C 1
ATOM 4991 O O . GLU B 1 199 ? -7.637 -5.711 -10.367 1 84.31 199 GLU B O 1
ATOM 4996 N N . HIS B 1 200 ? -9.094 -7.25 -11.125 1 84.44 200 HIS B N 1
ATOM 4997 C CA . HIS B 1 200 ? -10.023 -6.934 -10.047 1 84.44 200 HIS B CA 1
ATOM 4998 C C . HIS B 1 200 ? -10.32 -8.164 -9.195 1 84.44 200 HIS B C 1
ATOM 5000 O O . HIS B 1 200 ? -11.148 -8.109 -8.289 1 84.44 200 HIS B O 1
ATOM 5006 N N . SER B 1 201 ? -9.641 -9.258 -9.586 1 88.69 201 SER B N 1
ATOM 5007 C CA . SER B 1 201 ? -9.93 -10.484 -8.844 1 88.69 201 SER B CA 1
ATOM 5008 C C . SER B 1 201 ? -8.758 -11.453 -8.891 1 88.69 201 SER B C 1
ATOM 5010 O O . SER B 1 201 ? -7.863 -11.312 -9.727 1 88.69 201 SER B O 1
ATOM 5012 N N . LEU B 1 202 ? -8.844 -12.383 -7.973 1 92.5 202 LEU B N 1
ATOM 5013 C CA . LEU B 1 202 ? -7.859 -13.453 -7.871 1 92.5 202 LEU B CA 1
ATOM 5014 C C . LEU B 1 202 ? -8.5 -14.812 -8.164 1 92.5 202 LEU B C 1
ATOM 5016 O O . LEU B 1 202 ? -9.578 -15.117 -7.648 1 92.5 202 LEU B O 1
ATOM 5020 N N . LYS B 1 203 ? -7.891 -15.516 -9.094 1 95.38 203 LYS B N 1
ATOM 5021 C CA . LYS B 1 203 ? -8.234 -16.938 -9.219 1 95.38 203 LYS B CA 1
ATOM 5022 C C . LYS B 1 203 ? -7.199 -17.812 -8.531 1 95.38 203 LYS B C 1
ATOM 5024 O O . LYS B 1 203 ? -5.996 -17.625 -8.719 1 95.38 203 LYS B O 1
ATOM 5029 N N . VAL B 1 204 ? -7.703 -18.75 -7.723 1 97.5 204 VAL B N 1
ATOM 5030 C CA . VAL B 1 204 ? -6.812 -19.562 -6.898 1 97.5 204 VAL B CA 1
ATOM 5031 C C . VAL B 1 204 ? -6.953 -21.047 -7.277 1 97.5 204 VAL B C 1
ATOM 5033 O O . VAL B 1 204 ? -8.07 -21.562 -7.375 1 97.5 204 VAL B O 1
ATOM 5036 N N . LYS B 1 205 ? -5.836 -21.609 -7.488 1 97.25 205 LYS B N 1
ATOM 5037 C CA . LYS B 1 205 ? -5.766 -23.047 -7.77 1 97.25 205 LYS B CA 1
ATOM 5038 C C . LYS B 1 205 ? -4.855 -23.75 -6.77 1 97.25 205 LYS B C 1
ATOM 5040 O O . LYS B 1 205 ? -3.84 -23.203 -6.344 1 97.25 205 LYS B O 1
ATOM 5045 N N . ALA B 1 206 ? -5.25 -24.922 -6.426 1 97.5 206 ALA B N 1
ATOM 5046 C CA . ALA B 1 206 ? -4.418 -25.75 -5.559 1 97.5 206 ALA B CA 1
ATOM 5047 C C . ALA B 1 206 ? -3.932 -27 -6.289 1 97.5 206 ALA B C 1
ATOM 5049 O O . ALA B 1 206 ? -4.598 -27.5 -7.199 1 97.5 206 ALA B O 1
ATOM 5050 N N . TYR B 1 207 ? -2.785 -27.406 -5.926 1 96.38 207 TYR B N 1
ATOM 5051 C CA . TYR B 1 207 ? -2.156 -28.594 -6.492 1 96.38 207 TYR B CA 1
ATOM 5052 C C . TYR B 1 207 ? -1.864 -29.625 -5.414 1 96.38 207 TYR B C 1
ATOM 5054 O O . TYR B 1 207 ? -1.454 -29.281 -4.305 1 96.38 207 TYR B O 1
ATOM 5062 N N . CYS B 1 208 ? -2.092 -30.875 -5.73 1 96.31 208 CYS B N 1
ATOM 5063 C CA . CYS B 1 208 ? -1.721 -32.031 -4.902 1 96.31 208 CYS B CA 1
ATOM 5064 C C . CYS B 1 208 ? -0.769 -32.938 -5.648 1 96.31 208 CYS B C 1
ATOM 5066 O O . CYS B 1 208 ? -1.004 -33.281 -6.809 1 96.31 208 CYS B O 1
ATOM 5068 N N . VAL B 1 209 ? 0.267 -33.281 -4.957 1 94.62 209 VAL B N 1
ATOM 5069 C CA . VAL B 1 209 ? 1.207 -34.281 -5.488 1 94.62 209 VAL B CA 1
ATOM 5070 C C . VAL B 1 209 ? 1.016 -35.625 -4.777 1 94.62 209 VAL B C 1
ATOM 5072 O O . VAL B 1 209 ? 1.475 -35.781 -3.645 1 94.62 209 VAL B O 1
ATOM 5075 N N . PRO B 1 210 ? 0.466 -36.562 -5.418 1 95.69 210 PRO B N 1
ATOM 5076 C CA . PRO B 1 210 ? 0.069 -37.812 -4.738 1 95.69 210 PRO B CA 1
ATOM 5077 C C . PRO B 1 210 ? 1.201 -38.812 -4.664 1 95.69 210 PRO B C 1
ATOM 5079 O O . PRO B 1 210 ? 0.989 -39.938 -4.219 1 95.69 210 PRO B O 1
ATOM 5082 N N . LEU B 1 211 ? 2.404 -38.5 -5.031 1 93.31 211 LEU B N 1
ATOM 5083 C CA . LEU B 1 211 ? 3.508 -39.438 -5.188 1 93.31 211 LEU B CA 1
ATOM 5084 C C . LEU B 1 211 ? 3.75 -40.219 -3.898 1 93.31 211 LEU B C 1
ATOM 5086 O O . LEU B 1 211 ? 3.787 -41.438 -3.908 1 93.31 211 LEU B O 1
ATOM 5090 N N . LEU B 1 212 ? 3.926 -39.531 -2.793 1 94.06 212 LEU B N 1
ATOM 5091 C CA . LEU B 1 212 ? 4.246 -40.219 -1.532 1 94.06 212 LEU B CA 1
ATOM 5092 C C . LEU B 1 212 ? 3.096 -41.094 -1.08 1 94.06 212 LEU B C 1
ATOM 5094 O O . LEU B 1 212 ? 3.32 -42.219 -0.587 1 94.06 212 LEU B O 1
ATOM 5098 N N . ARG B 1 213 ? 1.919 -40.594 -1.214 1 95.25 213 ARG B N 1
ATOM 5099 C CA . ARG B 1 213 ? 0.758 -41.406 -0.871 1 95.25 213 ARG B CA 1
ATOM 5100 C C . ARG B 1 213 ? 0.675 -42.656 -1.758 1 95.25 213 ARG B C 1
ATOM 5102 O O . ARG B 1 213 ? 0.332 -43.75 -1.287 1 95.25 213 ARG B O 1
ATOM 5109 N N . SER B 1 214 ? 0.865 -42.469 -3.01 1 94.56 214 SER B N 1
ATOM 5110 C CA . SER B 1 214 ? 0.876 -43.594 -3.943 1 94.56 214 SER B CA 1
ATOM 5111 C C . SER B 1 214 ? 1.901 -44.625 -3.535 1 94.56 214 SER B C 1
ATOM 5113 O O . SER B 1 214 ? 1.603 -45.844 -3.521 1 94.56 214 SER B O 1
ATOM 5115 N N . LEU B 1 215 ? 3.076 -44.219 -3.145 1 92.88 215 LEU B N 1
ATOM 5116 C CA . LEU B 1 215 ? 4.16 -45.125 -2.756 1 92.88 215 LEU B CA 1
ATOM 5117 C C . LEU B 1 215 ? 3.793 -45.906 -1.504 1 92.88 215 LEU B C 1
ATOM 5119 O O . LEU B 1 215 ? 4.082 -47.094 -1.411 1 92.88 215 LEU B O 1
ATOM 5123 N N . THR B 1 216 ? 3.176 -45.281 -0.606 1 94.44 216 THR B N 1
ATOM 5124 C CA . THR B 1 216 ? 2.918 -45.906 0.685 1 94.44 216 THR B CA 1
ATOM 5125 C C . THR B 1 216 ? 1.653 -46.75 0.63 1 94.44 216 THR B C 1
ATOM 5127 O O . THR B 1 216 ? 1.543 -47.781 1.338 1 94.44 216 THR B O 1
ATOM 5130 N N . SER B 1 217 ? 0.679 -46.438 -0.187 1 93.81 217 SER B N 1
ATOM 5131 C CA . SER B 1 217 ? -0.581 -47.188 -0.273 1 93.81 217 SER B CA 1
ATOM 5132 C C . SER B 1 217 ? -0.493 -48.312 -1.289 1 93.81 217 SER B C 1
ATOM 5134 O O . SER B 1 217 ? -1.301 -49.25 -1.261 1 93.81 217 SER B O 1
ATOM 5136 N N . GLY B 1 218 ? 0.359 -48.094 -2.271 1 93.62 218 GLY B N 1
ATOM 5137 C CA . GLY B 1 218 ? 0.463 -49.094 -3.344 1 93.62 218 GLY B CA 1
ATOM 5138 C C . GLY B 1 218 ? -0.497 -48.812 -4.488 1 93.62 218 GLY B C 1
ATOM 5139 O O . GLY B 1 218 ? -0.511 -49.531 -5.477 1 93.62 218 GLY B O 1
ATOM 5140 N N . VAL B 1 219 ? -1.299 -47.844 -4.344 1 95.31 219 VAL B N 1
ATOM 5141 C CA . VAL B 1 219 ? -2.223 -47.469 -5.406 1 95.31 219 VAL B CA 1
ATOM 5142 C C . VAL B 1 219 ? -1.541 -46.5 -6.363 1 95.31 219 VAL B C 1
ATOM 5144 O O . VAL B 1 219 ? -0.907 -45.531 -5.93 1 95.31 219 VAL B O 1
ATOM 5147 N N . HIS B 1 220 ? -1.644 -46.781 -7.656 1 95.19 220 HIS B N 1
ATOM 5148 C CA . HIS B 1 220 ? -1.03 -45.906 -8.656 1 95.19 220 HIS B CA 1
ATOM 5149 C C . HIS B 1 220 ? -1.62 -44.5 -8.594 1 95.19 220 HIS B C 1
ATOM 5151 O O . HIS B 1 220 ? -2.83 -44.344 -8.43 1 95.19 220 HIS B O 1
ATOM 5157 N N . TYR B 1 221 ? -0.793 -43.469 -8.711 1 95.75 221 TYR B N 1
ATOM 5158 C CA . TYR B 1 221 ? -1.198 -42.094 -8.477 1 95.75 221 TYR B CA 1
ATOM 5159 C C . TYR B 1 221 ? -2.275 -41.688 -9.469 1 95.75 221 TYR B C 1
ATOM 5161 O O . TYR B 1 221 ? -3.162 -40.875 -9.133 1 95.75 221 TYR B O 1
ATOM 5169 N N . VAL B 1 222 ? -2.271 -42.125 -10.727 1 96.19 222 VAL B N 1
ATOM 5170 C CA . VAL B 1 222 ? -3.287 -41.781 -11.711 1 96.19 222 VAL B CA 1
ATOM 5171 C C . VAL B 1 222 ? -4.66 -42.25 -11.234 1 96.19 222 VAL B C 1
ATOM 5173 O O . VAL B 1 222 ? -5.633 -41.5 -11.289 1 96.19 222 VAL B O 1
ATOM 5176 N N . ARG B 1 223 ? -4.711 -43.469 -10.82 1 94.75 223 ARG B N 1
ATOM 5177 C CA . ARG B 1 223 ? -5.953 -44.031 -10.289 1 94.75 223 ARG B CA 1
ATOM 5178 C C . ARG B 1 223 ? -6.422 -43.219 -9.07 1 94.75 223 ARG B C 1
ATOM 5180 O O . ARG B 1 223 ? -7.617 -42.938 -8.93 1 94.75 223 ARG B O 1
ATOM 5187 N N . MET B 1 224 ? -5.535 -42.875 -8.234 1 96.19 224 MET B N 1
ATOM 5188 C CA . MET B 1 224 ? -5.867 -42.062 -7.047 1 96.19 224 MET B CA 1
ATOM 5189 C C . MET B 1 224 ? -6.512 -40.75 -7.434 1 96.19 224 MET B C 1
ATOM 5191 O O . MET B 1 224 ? -7.52 -40.344 -6.852 1 96.19 224 MET B O 1
ATOM 5195 N N . MET B 1 225 ? -5.934 -40.062 -8.375 1 97.12 225 MET B N 1
ATOM 5196 C CA . MET B 1 225 ? -6.449 -38.75 -8.82 1 97.12 225 MET B CA 1
ATOM 5197 C C . MET B 1 225 ? -7.852 -38.906 -9.398 1 97.12 225 MET B C 1
ATOM 5199 O O . MET B 1 225 ? -8.773 -38.188 -9.008 1 97.12 225 MET B O 1
ATOM 5203 N N . ILE B 1 226 ? -8.008 -39.875 -10.234 1 95.44 226 ILE B N 1
ATOM 5204 C CA . ILE B 1 226 ? -9.273 -40.062 -10.938 1 95.44 226 ILE B CA 1
ATOM 5205 C C . ILE B 1 226 ? -10.352 -40.5 -9.938 1 95.44 226 ILE B C 1
ATOM 5207 O O . ILE B 1 226 ? -11.445 -39.938 -9.93 1 95.44 226 ILE B O 1
ATOM 5211 N N . ASP B 1 227 ? -10.062 -41.406 -9.055 1 95.12 227 ASP B N 1
ATOM 5212 C CA . ASP B 1 227 ? -11.023 -41.906 -8.078 1 95.12 227 ASP B CA 1
ATOM 5213 C C . ASP B 1 227 ? -11.43 -40.781 -7.105 1 95.12 227 ASP B C 1
ATOM 5215 O O . ASP B 1 227 ? -12.57 -40.75 -6.648 1 95.12 227 ASP B O 1
ATOM 5219 N N . SER B 1 228 ? -10.484 -39.969 -6.766 1 96.19 228 SER B N 1
ATOM 5220 C CA . SER B 1 228 ? -10.781 -38.906 -5.824 1 96.19 228 SER B CA 1
ATOM 5221 C C . SER B 1 228 ? -11.797 -37.906 -6.402 1 96.19 228 SER B C 1
ATOM 5223 O O . SER B 1 228 ? -12.602 -37.344 -5.668 1 96.19 228 SER B O 1
ATOM 5225 N N . ILE B 1 229 ? -11.758 -37.656 -7.75 1 95.31 229 ILE B N 1
ATOM 5226 C CA . ILE B 1 229 ? -12.734 -36.812 -8.406 1 95.31 229 ILE B CA 1
ATOM 5227 C C . ILE B 1 229 ? -14.094 -37.5 -8.438 1 95.31 229 ILE B C 1
ATOM 5229 O O . ILE B 1 229 ? -15.117 -36.875 -8.125 1 95.31 229 ILE B O 1
ATOM 5233 N N . LYS B 1 230 ? -14.078 -38.75 -8.742 1 92.31 230 LYS B N 1
ATOM 5234 C CA . LYS B 1 230 ? -15.312 -39.5 -8.914 1 92.31 230 LYS B CA 1
ATOM 5235 C C . LYS B 1 230 ? -16.078 -39.625 -7.594 1 92.31 230 LYS B C 1
ATOM 5237 O O . LYS B 1 230 ? -17.297 -39.812 -7.59 1 92.31 230 LYS B O 1
ATOM 5242 N N . THR B 1 231 ? -15.461 -39.5 -6.523 1 92.38 231 THR B N 1
ATOM 5243 C CA . THR B 1 231 ? -16.094 -39.594 -5.215 1 92.38 231 THR B CA 1
ATOM 5244 C C . THR B 1 231 ? -16.984 -38.375 -4.969 1 92.38 231 THR B C 1
ATOM 5246 O O . THR B 1 231 ? -17.953 -38.438 -4.219 1 92.38 231 THR B O 1
ATOM 5249 N N . ILE B 1 232 ? -16.688 -37.25 -5.602 1 89.75 232 ILE B N 1
ATOM 5250 C CA . ILE B 1 232 ? -17.391 -36.031 -5.215 1 89.75 232 ILE B CA 1
ATOM 5251 C C . ILE B 1 232 ? -18.234 -35.531 -6.379 1 89.75 232 ILE B C 1
ATOM 5253 O O . ILE B 1 232 ? -19.109 -34.688 -6.199 1 89.75 232 ILE B O 1
ATOM 5257 N N . SER B 1 233 ? -17.953 -36.031 -7.512 1 84.38 233 SER B N 1
ATOM 5258 C CA . SER B 1 233 ? -18.734 -35.562 -8.656 1 84.38 233 SER B CA 1
ATOM 5259 C C . SER B 1 233 ? -19.234 -36.719 -9.5 1 84.38 233 SER B C 1
ATOM 5261 O O . SER B 1 233 ? -18.469 -37.625 -9.828 1 84.38 233 SER B O 1
ATOM 5263 N N . ARG B 1 234 ? -20.547 -36.594 -9.82 1 83.12 234 ARG B N 1
ATOM 5264 C CA . ARG B 1 234 ? -21.156 -37.594 -10.703 1 83.12 234 ARG B CA 1
ATOM 5265 C C . ARG B 1 234 ? -21.641 -36.938 -11.992 1 83.12 234 ARG B C 1
ATOM 5267 O O . ARG B 1 234 ? -22.406 -37.531 -12.75 1 83.12 234 ARG B O 1
ATOM 5274 N N . ASP B 1 235 ? -21.156 -35.75 -12.188 1 83.88 235 ASP B N 1
ATOM 5275 C CA . ASP B 1 235 ? -21.516 -35.031 -13.414 1 83.88 235 ASP B CA 1
ATOM 5276 C C . ASP B 1 235 ? -21.031 -35.812 -14.648 1 83.88 235 ASP B C 1
ATOM 5278 O O . ASP B 1 235 ? -19.875 -36.219 -14.719 1 83.88 235 ASP B O 1
ATOM 5282 N N . HIS B 1 236 ? -21.859 -35.875 -15.586 1 82 236 HIS B N 1
ATOM 5283 C CA . HIS B 1 236 ? -21.562 -36.688 -16.766 1 82 236 HIS B CA 1
ATOM 5284 C C . HIS B 1 236 ? -20.359 -36.125 -17.516 1 82 236 HIS B C 1
ATOM 5286 O O . HIS B 1 236 ? -19.453 -36.906 -17.875 1 82 236 HIS B O 1
ATOM 5292 N N . PRO B 1 237 ? -20.312 -34.844 -17.797 1 85.31 237 PRO B N 1
ATOM 5293 C CA . PRO B 1 237 ? -19.141 -34.375 -18.5 1 85.31 237 PRO B CA 1
ATOM 5294 C C . PRO B 1 237 ? -17.828 -34.719 -17.797 1 85.31 237 PRO B C 1
ATOM 5296 O O . PRO B 1 237 ? -16.844 -35.031 -18.453 1 85.31 237 PRO B O 1
ATOM 5299 N N . ILE B 1 238 ? -17.812 -34.719 -16.562 1 90.69 238 ILE B N 1
ATOM 5300 C CA . ILE B 1 238 ? -16.609 -35.031 -15.781 1 90.69 238 ILE B CA 1
ATOM 5301 C C . ILE B 1 238 ? -16.281 -36.5 -15.883 1 90.69 238 ILE B C 1
ATOM 5303 O O . ILE B 1 238 ? -15.156 -36.875 -16.219 1 90.69 238 ILE B O 1
ATOM 5307 N N . THR B 1 239 ? -17.281 -37.344 -15.672 1 90.88 239 THR B N 1
ATOM 5308 C CA . THR B 1 239 ? -17.031 -38.781 -15.664 1 90.88 239 THR B CA 1
ATOM 5309 C C . THR B 1 239 ? -16.625 -39.25 -17.047 1 90.88 239 THR B C 1
ATOM 5311 O O . THR B 1 239 ? -15.758 -40.125 -17.172 1 90.88 239 THR B O 1
ATOM 5314 N N . HIS B 1 240 ? -17.25 -38.688 -18.016 1 92.5 240 HIS B N 1
ATOM 5315 C CA . HIS B 1 240 ? -16.906 -39.031 -19.391 1 92.5 240 HIS B CA 1
ATOM 5316 C C . HIS B 1 240 ? -15.484 -38.625 -19.734 1 92.5 240 HIS B C 1
ATOM 5318 O O . HIS B 1 240 ? -14.719 -39.406 -20.297 1 92.5 240 HIS B O 1
ATOM 5324 N N . GLY B 1 241 ? -15.133 -37.438 -19.5 1 93.62 241 GLY B N 1
ATOM 5325 C CA . GLY B 1 241 ? -13.781 -36.938 -19.734 1 93.62 241 GLY B CA 1
ATOM 5326 C C . GLY B 1 241 ? -12.727 -37.719 -18.984 1 93.62 241 GLY B C 1
ATOM 5327 O O . GLY B 1 241 ? -11.688 -38.062 -19.547 1 93.62 241 GLY B O 1
ATOM 5328 N N . LEU B 1 242 ? -13.062 -38.094 -17.781 1 94.94 242 LEU B N 1
ATOM 5329 C CA . LEU B 1 242 ? -12.133 -38.844 -16.953 1 94.94 242 LEU B CA 1
ATOM 5330 C C . LEU B 1 242 ? -11.914 -40.25 -17.531 1 94.94 242 LEU B C 1
ATOM 5332 O O . LEU B 1 242 ? -10.805 -40.781 -17.453 1 94.94 242 LEU B O 1
ATOM 5336 N N . SER B 1 243 ? -12.945 -40.781 -18.031 1 94.38 243 SER B N 1
ATOM 5337 C CA . SER B 1 243 ? -12.82 -42.125 -18.609 1 94.38 243 SER B CA 1
ATOM 5338 C C . SER B 1 243 ? -11.852 -42.125 -19.797 1 94.38 243 SER B C 1
ATOM 5340 O O . SER B 1 243 ? -11.07 -43.062 -19.953 1 94.38 243 SER B O 1
ATOM 5342 N N . LYS B 1 244 ? -11.875 -41.125 -20.625 1 95.38 244 LYS B N 1
ATOM 5343 C CA . LYS B 1 244 ? -10.953 -41.031 -21.75 1 95.38 244 LYS B CA 1
ATOM 5344 C C . LYS B 1 244 ? -9.508 -40.906 -21.266 1 95.38 244 LYS B C 1
ATOM 5346 O O . LYS B 1 244 ? -8.617 -41.562 -21.797 1 95.38 244 LYS B O 1
ATOM 5351 N N . VAL B 1 245 ? -9.32 -40.094 -20.281 1 96.88 245 VAL B N 1
ATOM 5352 C CA . VAL B 1 245 ? -7.984 -39.875 -19.719 1 96.88 245 VAL B CA 1
ATOM 5353 C C . VAL B 1 245 ? -7.473 -41.156 -19.094 1 96.88 245 VAL B C 1
ATOM 5355 O O . VAL B 1 245 ? -6.336 -41.562 -19.328 1 96.88 245 VAL B O 1
ATOM 5358 N N . ASP B 1 246 ? -8.344 -41.75 -18.359 1 95.69 246 ASP B N 1
ATOM 5359 C CA . ASP B 1 246 ? -7.996 -43 -17.656 1 95.69 246 ASP B CA 1
ATOM 5360 C C . ASP B 1 246 ? -7.594 -44.094 -18.625 1 95.69 246 ASP B C 1
ATOM 5362 O O . ASP B 1 246 ? -6.59 -44.781 -18.422 1 95.69 246 ASP B O 1
ATOM 5366 N N . GLU B 1 247 ? -8.344 -44.25 -19.656 1 96.06 247 GLU B N 1
ATOM 5367 C CA . GLU B 1 247 ? -8.086 -45.312 -20.641 1 96.06 247 GLU B CA 1
ATOM 5368 C C . GLU B 1 247 ? -6.719 -45.094 -21.297 1 96.06 247 GLU B C 1
ATOM 5370 O O . GLU B 1 247 ? -5.941 -46.062 -21.406 1 96.06 247 GLU B O 1
ATOM 5375 N N . TYR B 1 248 ? -6.457 -44 -21.703 1 97.31 248 TYR B N 1
ATOM 5376 C CA . TYR B 1 248 ? -5.199 -43.719 -22.391 1 97.31 248 TYR B CA 1
ATOM 5377 C C . TYR B 1 248 ? -4.016 -43.875 -21.438 1 97.31 248 TYR B C 1
ATOM 5379 O O . TYR B 1 248 ? -2.988 -44.469 -21.812 1 97.31 248 TYR B O 1
ATOM 5387 N N . LEU B 1 249 ? -4.117 -43.281 -20.234 1 96.81 249 LEU B N 1
ATOM 5388 C CA . LEU B 1 249 ? -3.006 -43.312 -19.281 1 96.81 249 LEU B CA 1
ATOM 5389 C C . LEU B 1 249 ? -2.748 -44.719 -18.797 1 96.81 249 LEU B C 1
ATOM 5391 O O . LEU B 1 249 ? -1.602 -45.094 -18.531 1 96.81 249 LEU B O 1
ATOM 5395 N N . ALA B 1 250 ? -3.826 -45.469 -18.703 1 94.5 250 ALA B N 1
ATOM 5396 C CA . ALA B 1 250 ? -3.648 -46.875 -18.359 1 94.5 250 ALA B CA 1
ATOM 5397 C C . ALA B 1 250 ? -2.834 -47.625 -19.422 1 94.5 250 ALA B C 1
ATOM 5399 O O . ALA B 1 250 ? -1.987 -48.438 -19.109 1 94.5 250 ALA B O 1
ATOM 5400 N N . ALA B 1 251 ? -3.051 -47.219 -20.641 1 94.75 251 ALA B N 1
ATOM 5401 C CA . ALA B 1 251 ? -2.385 -47.875 -21.766 1 94.75 251 ALA B CA 1
ATOM 5402 C C . ALA B 1 251 ? -0.947 -47.375 -21.922 1 94.75 251 ALA B C 1
ATOM 5404 O O . ALA B 1 251 ? -0.112 -48.062 -22.516 1 94.75 251 ALA B O 1
ATOM 5405 N N . THR B 1 252 ? -0.636 -46.281 -21.359 1 95.31 252 THR B N 1
ATOM 5406 C CA . THR B 1 252 ? 0.675 -45.688 -21.578 1 95.31 252 THR B CA 1
ATOM 5407 C C . THR B 1 252 ? 1.422 -45.5 -20.266 1 95.31 252 THR B C 1
ATOM 5409 O O . THR B 1 252 ? 2.281 -44.625 -20.141 1 95.31 252 THR B O 1
ATOM 5412 N N . LYS B 1 253 ? 1.101 -46.219 -19.281 1 93.5 253 LYS B N 1
ATOM 5413 C CA . LYS B 1 253 ? 1.663 -46.125 -17.938 1 93.5 253 LYS B CA 1
ATOM 5414 C C . LYS B 1 253 ? 3.188 -46.188 -17.984 1 93.5 253 LYS B C 1
ATOM 5416 O O . LYS B 1 253 ? 3.859 -45.531 -17.203 1 93.5 253 LYS B O 1
ATOM 5421 N N . HIS B 1 254 ? 3.75 -46.906 -18.859 1 92.75 254 HIS B N 1
ATOM 5422 C CA . HIS B 1 254 ? 5.184 -47.156 -18.938 1 92.75 254 HIS B CA 1
ATOM 5423 C C . HIS B 1 254 ? 5.93 -45.938 -19.453 1 92.75 254 HIS B C 1
ATOM 5425 O O . HIS B 1 254 ? 7.148 -45.812 -19.297 1 92.75 254 HIS B O 1
ATOM 5431 N N . LEU B 1 255 ? 5.258 -44.969 -20.016 1 94.5 255 LEU B N 1
ATOM 5432 C CA . LEU B 1 255 ? 5.863 -43.781 -20.562 1 94.5 255 LEU B CA 1
ATOM 5433 C C . LEU B 1 255 ? 5.871 -42.656 -19.547 1 94.5 255 LEU B C 1
ATOM 5435 O O . LEU B 1 255 ? 6.492 -41.594 -19.766 1 94.5 255 LEU B O 1
ATOM 5439 N N . LEU B 1 256 ? 5.211 -42.844 -18.438 1 95.44 256 LEU B N 1
ATOM 5440 C CA . LEU B 1 256 ? 4.957 -41.75 -17.5 1 95.44 256 LEU B CA 1
ATOM 5441 C C . LEU B 1 256 ? 6.113 -41.594 -16.516 1 95.44 256 LEU B C 1
ATOM 5443 O O . LEU B 1 256 ? 6.789 -42.562 -16.188 1 95.44 256 LEU B O 1
ATOM 5447 N N . VAL B 1 257 ? 6.359 -40.344 -16.188 1 93.56 257 VAL B N 1
ATOM 5448 C CA . VAL B 1 257 ? 7.344 -40 -15.164 1 93.56 257 VAL B CA 1
ATOM 5449 C C . VAL B 1 257 ? 6.629 -39.625 -13.867 1 93.56 257 VAL B C 1
ATOM 5451 O O . VAL B 1 257 ? 6.039 -38.531 -13.781 1 93.56 257 VAL B O 1
ATOM 5454 N N . ASP B 1 258 ? 6.773 -40.312 -12.805 1 89.19 258 ASP B N 1
ATOM 5455 C CA . ASP B 1 258 ? 5.996 -40.188 -11.578 1 89.19 258 ASP B CA 1
ATOM 5456 C C . ASP B 1 258 ? 6.273 -38.875 -10.875 1 89.19 258 ASP B C 1
ATOM 5458 O O . ASP B 1 258 ? 5.352 -38.219 -10.375 1 89.19 258 ASP B O 1
ATOM 5462 N N . SER B 1 259 ? 7.473 -38.406 -10.914 1 85.69 259 SER B N 1
ATOM 5463 C CA . SER B 1 259 ? 7.887 -37.25 -10.125 1 85.69 259 SER B CA 1
ATOM 5464 C C . SER B 1 259 ? 7.363 -35.938 -10.734 1 85.69 259 SER B C 1
ATOM 5466 O O . SER B 1 259 ? 7.387 -34.906 -10.078 1 85.69 259 SER B O 1
ATOM 5468 N N . ARG B 1 260 ? 6.762 -35.969 -11.898 1 89.88 260 ARG B N 1
ATOM 5469 C CA . ARG B 1 260 ? 6.266 -34.781 -12.57 1 89.88 260 ARG B CA 1
ATOM 5470 C C . ARG B 1 260 ? 4.75 -34.812 -12.719 1 89.88 260 ARG B C 1
ATOM 5472 O O . ARG B 1 260 ? 4.188 -34.125 -13.57 1 89.88 260 ARG B O 1
ATOM 5479 N N . SER B 1 261 ? 4.137 -35.625 -11.93 1 92.38 261 SER B N 1
ATOM 5480 C CA . SER B 1 261 ? 2.689 -35.781 -12.016 1 92.38 261 SER B CA 1
ATOM 5481 C C . SER B 1 261 ? 2 -35.156 -10.805 1 92.38 261 SER B C 1
ATOM 5483 O O . SER B 1 261 ? 2.506 -35.25 -9.68 1 92.38 261 SER B O 1
ATOM 5485 N N . CYS B 1 262 ? 0.952 -34.469 -11.062 1 95.44 262 CYS B N 1
ATOM 5486 C CA . CYS B 1 262 ? 0.198 -33.844 -9.977 1 95.44 262 CYS B CA 1
ATOM 5487 C C . CYS B 1 262 ? -1.254 -33.625 -10.383 1 95.44 262 CYS B C 1
ATOM 5489 O O . CYS B 1 262 ? -1.677 -34.031 -11.461 1 95.44 262 CYS B O 1
ATOM 5491 N N . PHE B 1 263 ? -2.01 -33.188 -9.445 1 97.12 263 PHE B N 1
ATOM 5492 C CA . PHE B 1 263 ? -3.438 -32.906 -9.586 1 97.12 263 PHE B CA 1
ATOM 5493 C C . PHE B 1 263 ? -3.771 -31.5 -9.148 1 97.12 263 PHE B C 1
ATOM 5495 O O . PHE B 1 263 ? -3.232 -31 -8.156 1 97.12 263 PHE B O 1
ATOM 5502 N N . SER B 1 264 ? -4.598 -30.812 -9.969 1 97.75 264 SER B N 1
ATOM 5503 C CA . SER B 1 264 ? -4.961 -29.453 -9.594 1 97.75 264 SER B CA 1
ATOM 5504 C C . SER B 1 264 ? -6.457 -29.203 -9.766 1 97.75 264 SER B C 1
ATOM 5506 O O . SER B 1 264 ? -7.129 -29.922 -10.508 1 97.75 264 SER B O 1
ATOM 5508 N N . PHE B 1 265 ? -6.945 -28.234 -9.086 1 97.06 265 PHE B N 1
ATOM 5509 C CA . PHE B 1 265 ? -8.352 -27.828 -9.133 1 97.06 265 PHE B CA 1
ATOM 5510 C C . PHE B 1 265 ? -8.508 -26.375 -8.727 1 97.06 265 PHE B C 1
ATOM 5512 O O . PHE B 1 265 ? -7.621 -25.797 -8.102 1 97.06 265 PHE B O 1
ATOM 5519 N N . ASP B 1 266 ? -9.609 -25.766 -9.148 1 96.19 266 ASP B N 1
ATOM 5520 C CA . ASP B 1 266 ? -9.922 -24.406 -8.734 1 96.19 266 ASP B CA 1
ATOM 5521 C C . ASP B 1 266 ? -10.469 -24.375 -7.305 1 96.19 266 ASP B C 1
ATOM 5523 O O . ASP B 1 266 ? -11.305 -25.203 -6.941 1 96.19 266 ASP B O 1
ATOM 5527 N N . CYS B 1 267 ? -9.93 -23.516 -6.484 1 96.75 267 CYS B N 1
ATOM 5528 C CA . CYS B 1 267 ? -10.492 -23.312 -5.148 1 96.75 267 CYS B CA 1
ATOM 5529 C C . CYS B 1 267 ? -11.773 -22.5 -5.211 1 96.75 267 CYS B C 1
ATOM 5531 O O . CYS B 1 267 ? -11.828 -21.375 -4.703 1 96.75 267 CYS B O 1
ATOM 5533 N N . ALA B 1 268 ? -12.742 -23.047 -5.758 1 93.56 268 ALA B N 1
ATOM 5534 C CA . ALA B 1 268 ? -14.086 -22.516 -5.945 1 93.56 268 ALA B CA 1
ATOM 5535 C C . ALA B 1 268 ? -15.148 -23.547 -5.586 1 93.56 268 ALA B C 1
ATOM 5537 O O . ALA B 1 268 ? -14.828 -24.641 -5.121 1 93.56 268 ALA B O 1
ATOM 5538 N N . ASP B 1 269 ? -16.422 -23.156 -5.762 1 89.69 269 ASP B N 1
ATOM 5539 C CA . ASP B 1 269 ? -17.5 -24.109 -5.473 1 89.69 269 ASP B CA 1
ATOM 5540 C C . ASP B 1 269 ? -17.5 -25.25 -6.48 1 89.69 269 ASP B C 1
ATOM 5542 O O . ASP B 1 269 ? -16.922 -25.141 -7.562 1 89.69 269 ASP B O 1
ATOM 5546 N N . LEU B 1 270 ? -18.125 -26.297 -6.164 1 86.06 270 LEU B N 1
ATOM 5547 C CA . LEU B 1 270 ? -18.094 -27.547 -6.906 1 86.06 270 LEU B CA 1
ATOM 5548 C C . LEU B 1 270 ? -18.547 -27.344 -8.352 1 86.06 270 LEU B C 1
ATOM 5550 O O . LEU B 1 270 ? -17.953 -27.906 -9.273 1 86.06 270 LEU B O 1
ATOM 5554 N N . LYS B 1 271 ? -19.484 -26.5 -8.539 1 85.56 271 LYS B N 1
ATOM 5555 C CA . LYS B 1 271 ? -20.078 -26.328 -9.867 1 85.56 271 LYS B CA 1
ATOM 5556 C C . LYS B 1 271 ? -19.172 -25.469 -10.758 1 85.56 271 LYS B C 1
ATOM 5558 O O . LYS B 1 271 ? -19.328 -25.469 -11.977 1 85.56 271 LYS B O 1
ATOM 5563 N N . ASN B 1 272 ? -18.266 -24.812 -10.102 1 86.94 272 ASN B N 1
ATOM 5564 C CA . ASN B 1 272 ? -17.438 -23.875 -10.852 1 86.94 272 ASN B CA 1
ATOM 5565 C C . ASN B 1 272 ? -15.969 -24.312 -10.859 1 86.94 272 ASN B C 1
ATOM 5567 O O . ASN B 1 272 ? -15.094 -23.547 -11.266 1 86.94 272 ASN B O 1
ATOM 5571 N N . SER B 1 273 ? -15.703 -25.531 -10.344 1 90.75 273 SER B N 1
ATOM 5572 C CA . SER B 1 273 ? -14.312 -25.953 -10.242 1 90.75 273 SER B CA 1
ATOM 5573 C C . SER B 1 273 ? -13.938 -26.859 -11.414 1 90.75 273 SER B C 1
ATOM 5575 O O . SER B 1 273 ? -14.703 -27.75 -11.805 1 90.75 273 SER B O 1
ATOM 5577 N N . ARG B 1 274 ? -12.914 -26.594 -11.992 1 93.12 274 ARG B N 1
ATOM 5578 C CA . ARG B 1 274 ? -12.289 -27.469 -12.984 1 93.12 274 ARG B CA 1
ATOM 5579 C C . ARG B 1 274 ? -11.25 -28.375 -12.328 1 93.12 274 ARG B C 1
ATOM 5581 O O . ARG B 1 274 ? -10.617 -28 -11.344 1 93.12 274 ARG B O 1
ATOM 5588 N N . TYR B 1 275 ? -11.031 -29.516 -12.969 1 96.12 275 TYR B N 1
ATOM 5589 C CA . TYR B 1 275 ? -10.047 -30.484 -12.508 1 96.12 275 TYR B CA 1
ATOM 5590 C C . TYR B 1 275 ? -8.992 -30.75 -13.57 1 96.12 275 TYR B C 1
ATOM 5592 O O . TYR B 1 275 ? -9.312 -30.891 -14.75 1 96.12 275 TYR B O 1
ATOM 5600 N N . LYS B 1 276 ? -7.762 -30.828 -13.109 1 97.06 276 LYS B N 1
ATOM 5601 C CA . LYS B 1 276 ? -6.656 -31 -14.047 1 97.06 276 LYS B CA 1
ATOM 5602 C C . LYS B 1 276 ? -5.758 -32.156 -13.641 1 97.06 276 LYS B C 1
ATOM 5604 O O . LYS B 1 276 ? -5.219 -32.188 -12.531 1 97.06 276 LYS B O 1
ATOM 5609 N N . ILE B 1 277 ? -5.605 -33.062 -14.5 1 97.44 277 ILE B N 1
ATOM 5610 C CA . ILE B 1 277 ? -4.719 -34.219 -14.297 1 97.44 277 ILE B CA 1
ATOM 5611 C C . ILE B 1 277 ? -3.398 -33.969 -15.031 1 97.44 277 ILE B C 1
ATOM 5613 O O . ILE B 1 277 ? -3.381 -33.844 -16.25 1 97.44 277 ILE B O 1
ATOM 5617 N N . TYR B 1 278 ? -2.342 -33.938 -14.273 1 97.38 278 TYR B N 1
ATOM 5618 C CA . TYR B 1 278 ? -1.011 -33.688 -14.828 1 97.38 278 TYR B CA 1
ATOM 5619 C C . TYR B 1 278 ? -0.172 -34.969 -14.789 1 97.38 278 TYR B C 1
ATOM 5621 O O . TYR B 1 278 ? -0.084 -35.625 -13.75 1 97.38 278 TYR B O 1
ATOM 5629 N N . VAL B 1 279 ? 0.498 -35.25 -15.867 1 97.56 279 VAL B N 1
ATOM 5630 C CA . VAL B 1 279 ? 1.441 -36.344 -15.875 1 97.56 279 VAL B CA 1
ATOM 5631 C C . VAL B 1 279 ? 2.709 -35.969 -16.625 1 97.56 279 VAL B C 1
ATOM 5633 O O . VAL B 1 279 ? 2.646 -35.219 -17.609 1 97.56 279 VAL B O 1
ATOM 5636 N N . GLY B 1 280 ? 3.842 -36.469 -16.125 1 96.88 280 GLY B N 1
ATOM 5637 C CA . GLY B 1 280 ? 5.113 -36.219 -16.797 1 96.88 280 GLY B CA 1
ATOM 5638 C C . GLY B 1 280 ? 5.449 -37.312 -17.797 1 96.88 280 GLY B C 1
ATOM 5639 O O . GLY B 1 280 ? 5.078 -38.469 -17.625 1 96.88 280 GLY B O 1
ATOM 5640 N N . ALA B 1 281 ? 6.137 -36.844 -18.844 1 97.44 281 ALA B N 1
ATOM 5641 C CA . ALA B 1 281 ? 6.641 -37.812 -19.844 1 97.44 281 ALA B CA 1
ATOM 5642 C C . ALA B 1 281 ? 7.836 -37.219 -20.594 1 97.44 281 ALA B C 1
ATOM 5644 O O . ALA B 1 281 ? 7.895 -36.031 -20.844 1 97.44 281 ALA B O 1
ATOM 5645 N N . ASN B 1 282 ? 8.797 -38.094 -20.859 1 96.75 282 ASN B N 1
ATOM 5646 C CA . ASN B 1 282 ? 9.867 -37.75 -21.781 1 96.75 282 ASN B CA 1
ATOM 5647 C C . ASN B 1 282 ? 9.523 -38.156 -23.219 1 96.75 282 ASN B C 1
ATOM 5649 O O . ASN B 1 282 ? 9.586 -39.312 -23.578 1 96.75 282 ASN B O 1
ATOM 5653 N N . VAL B 1 283 ? 9.234 -37.156 -24 1 96.62 283 VAL B N 1
ATOM 5654 C CA . VAL B 1 283 ? 8.68 -37.406 -25.328 1 96.62 283 VAL B CA 1
ATOM 5655 C C . VAL B 1 283 ? 9.789 -37.375 -26.375 1 96.62 283 VAL B C 1
ATOM 5657 O O . VAL B 1 283 ? 10.555 -36.406 -26.453 1 96.62 283 VAL B O 1
ATOM 5660 N N . LYS B 1 284 ? 9.812 -38.344 -27.234 1 94.81 284 LYS B N 1
ATOM 5661 C CA . LYS B 1 284 ? 10.922 -38.531 -28.156 1 94.81 284 LYS B CA 1
ATOM 5662 C C . LYS B 1 284 ? 10.508 -38.188 -29.594 1 94.81 284 LYS B C 1
ATOM 5664 O O . LYS B 1 284 ? 11.359 -37.844 -30.422 1 94.81 284 LYS B O 1
ATOM 5669 N N . THR B 1 285 ? 9.234 -38.281 -29.859 1 95.38 285 THR B N 1
ATOM 5670 C CA . THR B 1 285 ? 8.781 -38.094 -31.234 1 95.38 285 THR B CA 1
ATOM 5671 C C . THR B 1 285 ? 7.5 -37.25 -31.25 1 95.38 285 THR B C 1
ATOM 5673 O O . THR B 1 285 ? 6.762 -37.219 -30.266 1 95.38 285 THR B O 1
ATOM 5676 N N . LEU B 1 286 ? 7.254 -36.656 -32.406 1 95.56 286 LEU B N 1
ATOM 5677 C CA . LEU B 1 286 ? 6.027 -35.875 -32.594 1 95.56 286 LEU B CA 1
ATOM 5678 C C . LEU B 1 286 ? 4.805 -36.781 -32.531 1 95.56 286 LEU B C 1
ATOM 5680 O O . LEU B 1 286 ? 3.738 -36.375 -32.062 1 95.56 286 LEU B O 1
ATOM 5684 N N . GLY B 1 287 ? 4.961 -37.969 -33 1 95.88 287 GLY B N 1
ATOM 5685 C CA . GLY B 1 287 ? 3.877 -38.938 -32.906 1 95.88 287 GLY B CA 1
ATOM 5686 C C . GLY B 1 287 ? 3.465 -39.219 -31.453 1 95.88 287 GLY B C 1
ATOM 5687 O O . GLY B 1 287 ? 2.275 -39.312 -31.156 1 95.88 287 GLY B O 1
ATOM 5688 N N . GLU B 1 288 ? 4.449 -39.438 -30.625 1 96.44 288 GLU B N 1
ATOM 5689 C CA . GLU B 1 288 ? 4.18 -39.625 -29.188 1 96.44 288 GLU B CA 1
ATOM 5690 C C . GLU B 1 288 ? 3.496 -38.375 -28.609 1 96.44 288 GLU B C 1
ATOM 5692 O O . GLU B 1 288 ? 2.566 -38.5 -27.797 1 96.44 288 GLU B O 1
ATOM 5697 N N . ALA B 1 289 ? 4.004 -37.219 -29.031 1 97.12 289 ALA B N 1
ATOM 5698 C CA . ALA B 1 289 ? 3.385 -35.969 -28.578 1 97.12 289 ALA B CA 1
ATOM 5699 C C . ALA B 1 289 ? 1.919 -35.906 -29 1 97.12 289 ALA B C 1
ATOM 5701 O O . ALA B 1 289 ? 1.062 -35.5 -28.203 1 97.12 289 ALA B O 1
ATOM 5702 N N . TYR B 1 290 ? 1.678 -36.281 -30.203 1 97.94 290 TYR B N 1
ATOM 5703 C CA . TYR B 1 290 ? 0.312 -36.281 -30.703 1 97.94 290 TYR B CA 1
ATOM 5704 C C . TYR B 1 290 ? -0.565 -37.219 -29.891 1 97.94 290 TYR B C 1
ATOM 5706 O O . TYR B 1 290 ? -1.732 -36.938 -29.625 1 97.94 290 TYR B O 1
ATOM 5714 N N . GLY B 1 291 ? -0.05 -38.375 -29.547 1 98 291 GLY B N 1
ATOM 5715 C CA . GLY B 1 291 ? -0.774 -39.312 -28.703 1 98 291 GLY B CA 1
ATOM 5716 C C . GLY B 1 291 ? -1.202 -38.719 -27.375 1 98 291 GLY B C 1
ATOM 5717 O O . GLY B 1 291 ? -2.363 -38.844 -26.984 1 98 291 GLY B O 1
ATOM 5718 N N . PHE B 1 292 ? -0.28 -38.094 -26.672 1 98.12 292 PHE B N 1
ATOM 5719 C CA . PHE B 1 292 ? -0.604 -37.438 -25.406 1 98.12 292 PHE B CA 1
ATOM 5720 C C . PHE B 1 292 ? -1.602 -36.312 -25.625 1 98.12 292 PHE B C 1
ATOM 5722 O O . PHE B 1 292 ? -2.576 -36.188 -24.875 1 98.12 292 PHE B O 1
ATOM 5729 N N . TRP B 1 293 ? -1.409 -35.5 -26.688 1 98.25 293 TRP B N 1
ATOM 5730 C CA . TRP B 1 293 ? -2.246 -34.344 -26.984 1 98.25 293 TRP B CA 1
ATOM 5731 C C . TRP B 1 293 ? -3.688 -34.781 -27.25 1 98.25 293 TRP B C 1
ATOM 5733 O O . TRP B 1 293 ? -4.625 -34.094 -26.812 1 98.25 293 TRP B O 1
ATOM 5743 N N . THR B 1 294 ? -3.873 -35.938 -27.891 1 98.12 294 THR B N 1
ATOM 5744 C CA . THR B 1 294 ? -5.195 -36.312 -28.375 1 98.12 294 THR B CA 1
ATOM 5745 C C . THR B 1 294 ? -5.754 -37.469 -27.531 1 98.12 294 THR B C 1
ATOM 5747 O O . THR B 1 294 ? -6.852 -37.969 -27.812 1 98.12 294 THR B O 1
ATOM 5750 N N . LEU B 1 295 ? -4.977 -37.906 -26.578 1 97.88 295 LEU B N 1
ATOM 5751 C CA . LEU B 1 295 ? -5.355 -39.094 -25.828 1 97.88 295 LEU B CA 1
ATOM 5752 C C . LEU B 1 295 ? -5.52 -40.281 -26.781 1 97.88 295 LEU B C 1
ATOM 5754 O O . LEU B 1 295 ? -6.562 -40.938 -26.766 1 97.88 295 LEU B O 1
ATOM 5758 N N . GLY B 1 296 ? -4.473 -40.406 -27.562 1 97.19 296 GLY B N 1
ATOM 5759 C CA . GLY B 1 296 ? -4.457 -41.531 -28.484 1 97.19 296 GLY B CA 1
ATOM 5760 C C . GLY B 1 296 ? -5.453 -41.406 -29.625 1 97.19 296 GLY B C 1
ATOM 5761 O O . GLY B 1 296 ? -5.949 -42.406 -30.156 1 97.19 296 GLY B O 1
ATOM 5762 N N . GLY B 1 297 ? -5.867 -40.25 -29.906 1 96.69 297 GLY B N 1
ATOM 5763 C CA . GLY B 1 297 ? -6.797 -40 -31 1 96.69 297 GLY B CA 1
ATOM 5764 C C . GLY B 1 297 ? -8.234 -39.844 -30.547 1 96.69 297 GLY B C 1
ATOM 5765 O O . GLY B 1 297 ? -9.125 -39.562 -31.344 1 96.69 297 GLY B O 1
ATOM 5766 N N . SER B 1 298 ? -8.484 -39.938 -29.297 1 96.38 298 SER B N 1
ATOM 5767 C CA . SER B 1 298 ? -9.844 -39.875 -28.766 1 96.38 298 SER B CA 1
ATOM 5768 C C . SER B 1 298 ? -10.367 -38.438 -28.812 1 96.38 298 SER B C 1
ATOM 5770 O O . SER B 1 298 ? -11.578 -38.219 -28.875 1 96.38 298 SER B O 1
ATOM 5772 N N . LEU B 1 299 ? -9.508 -37.469 -28.688 1 96.5 299 LEU B N 1
ATOM 5773 C CA . LEU B 1 299 ? -9.898 -36.062 -28.828 1 96.5 299 LEU B CA 1
ATOM 5774 C C . LEU B 1 299 ? -9.805 -35.594 -30.281 1 96.5 299 LEU B C 1
ATOM 5776 O O . LEU B 1 299 ? -8.797 -35.844 -30.953 1 96.5 299 LEU B O 1
ATOM 5780 N N . LYS B 1 300 ? -10.844 -34.938 -30.688 1 94 300 LYS B N 1
ATOM 5781 C CA . LYS B 1 300 ? -10.922 -34.5 -32.062 1 94 300 LYS B CA 1
ATOM 5782 C C . LYS B 1 300 ? -11.523 -33.125 -32.188 1 94 300 LYS B C 1
ATOM 5784 O O . LYS B 1 300 ? -12.062 -32.594 -31.203 1 94 300 LYS B O 1
ATOM 5789 N N . GLY B 1 301 ? -11.359 -32.562 -33.438 1 94.19 301 GLY B N 1
ATOM 5790 C CA . GLY B 1 301 ? -11.969 -31.266 -33.719 1 94.19 301 GLY B CA 1
ATOM 5791 C C . GLY B 1 301 ? -10.953 -30.203 -34.094 1 94.19 301 GLY B C 1
ATOM 5792 O O . GLY B 1 301 ? -9.742 -30.438 -34.031 1 94.19 301 GLY B O 1
ATOM 5793 N N . GLU B 1 302 ? -11.492 -29.109 -34.5 1 95.44 302 GLU B N 1
ATOM 5794 C CA . GLU B 1 302 ? -10.672 -28.016 -35.031 1 95.44 302 GLU B CA 1
ATOM 5795 C C . GLU B 1 302 ? -9.734 -27.469 -33.938 1 95.44 302 GLU B C 1
ATOM 5797 O O . GLU B 1 302 ? -8.57 -27.172 -34.219 1 95.44 302 GLU B O 1
ATOM 5802 N N . ALA B 1 303 ? -10.234 -27.266 -32.781 1 94.56 303 ALA B N 1
ATOM 5803 C CA . ALA B 1 303 ? -9.414 -26.734 -31.703 1 94.56 303 ALA B CA 1
ATOM 5804 C C . ALA B 1 303 ? -8.234 -27.641 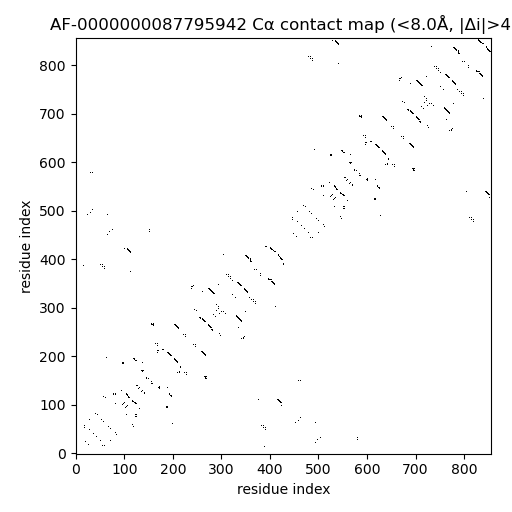-31.406 1 94.56 303 ALA B C 1
ATOM 5806 O O . ALA B 1 303 ? -7.125 -27.172 -31.125 1 94.56 303 ALA B O 1
ATOM 5807 N N . ILE B 1 304 ? -8.453 -28.953 -31.391 1 96.94 304 ILE B N 1
ATOM 5808 C CA . ILE B 1 304 ? -7.406 -29.938 -31.156 1 96.94 304 ILE B CA 1
ATOM 5809 C C . ILE B 1 304 ? -6.363 -29.859 -32.281 1 96.94 304 ILE B C 1
ATOM 5811 O O . ILE B 1 304 ? -5.16 -29.875 -32 1 96.94 304 ILE B O 1
ATOM 5815 N N . ASP B 1 305 ? -6.859 -29.734 -33.469 1 97.31 305 ASP B N 1
ATOM 5816 C CA . ASP B 1 305 ? -5.957 -29.688 -34.625 1 97.31 305 ASP B CA 1
ATOM 5817 C C . ASP B 1 305 ? -5.109 -28.422 -34.594 1 97.31 305 ASP B C 1
ATOM 5819 O O . ASP B 1 305 ? -3.893 -28.484 -34.781 1 97.31 305 ASP B O 1
ATOM 5823 N N . ARG B 1 306 ? -5.754 -27.344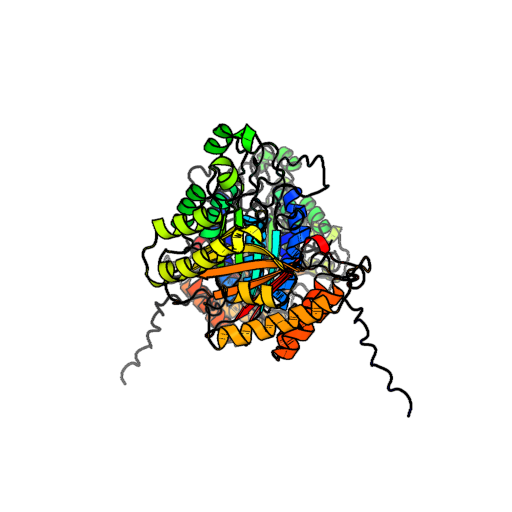 -34.406 1 95.94 306 ARG B N 1
ATOM 5824 C CA . ARG B 1 306 ? -5.047 -26.078 -34.406 1 95.94 306 ARG B CA 1
ATOM 5825 C C . ARG B 1 306 ? -4.066 -26 -33.25 1 95.94 306 ARG B C 1
ATOM 5827 O O . ARG B 1 306 ? -2.963 -25.484 -33.375 1 95.94 306 ARG B O 1
ATOM 5834 N N . GLY B 1 307 ? -4.531 -26.5 -32.125 1 96.75 307 GLY B N 1
ATOM 5835 C CA . GLY B 1 307 ? -3.635 -26.547 -30.969 1 96.75 307 GLY B CA 1
ATOM 5836 C C . GLY B 1 307 ? -2.391 -27.375 -31.219 1 96.75 307 GLY B C 1
ATOM 5837 O O . GLY B 1 307 ? -1.282 -26.969 -30.859 1 96.75 307 GLY B O 1
ATOM 5838 N N . PHE B 1 308 ? -2.598 -28.469 -31.844 1 97.69 308 PHE B N 1
ATOM 5839 C CA . PHE B 1 308 ? -1.455 -29.328 -32.094 1 97.69 308 PHE B CA 1
ATOM 5840 C C . PHE B 1 308 ? -0.525 -28.703 -33.125 1 97.69 308 PHE B C 1
ATOM 5842 O O . PHE B 1 308 ? 0.694 -28.875 -33.062 1 97.69 308 PHE B O 1
ATOM 5849 N N . GLN B 1 309 ? -1.047 -28.016 -34.062 1 96.12 309 GLN B N 1
ATOM 5850 C CA . GLN B 1 309 ? -0.209 -27.312 -35.031 1 96.12 309 GLN B CA 1
ATOM 5851 C C . GLN B 1 309 ? 0.727 -26.328 -34.312 1 96.12 309 GLN B C 1
ATOM 5853 O O . GLN B 1 309 ? 1.896 -26.203 -34.688 1 96.12 309 GLN B O 1
ATOM 5858 N N . LEU B 1 310 ? 0.168 -25.625 -33.438 1 94.81 310 LEU B N 1
ATOM 5859 C CA . LEU B 1 310 ? 0.988 -24.703 -32.656 1 94.81 310 LEU B CA 1
ATOM 5860 C C . LEU B 1 310 ? 2.053 -25.453 -31.859 1 94.81 310 LEU B C 1
ATOM 5862 O O . LEU B 1 310 ? 3.207 -25.031 -31.797 1 94.81 310 LEU B O 1
ATOM 5866 N N . MET B 1 311 ? 1.643 -26.531 -31.266 1 94.62 311 MET B N 1
ATOM 5867 C CA . MET B 1 311 ? 2.566 -27.391 -30.516 1 94.62 311 MET B CA 1
ATOM 5868 C C . MET B 1 311 ? 3.697 -27.875 -31.422 1 94.62 311 MET B C 1
ATOM 5870 O O . MET B 1 311 ? 4.863 -27.859 -31.031 1 94.62 311 MET B O 1
ATOM 5874 N N . GLU B 1 312 ? 3.336 -28.266 -32.562 1 95.31 312 GLU B N 1
ATOM 5875 C CA . GLU B 1 312 ? 4.309 -28.75 -33.531 1 95.31 312 GLU B CA 1
ATOM 5876 C C . GLU B 1 312 ? 5.324 -27.672 -33.906 1 95.31 312 GLU B C 1
ATOM 5878 O O . GLU B 1 312 ? 6.508 -27.969 -34.062 1 95.31 312 GLU B O 1
ATOM 5883 N N . LYS B 1 313 ? 4.867 -26.531 -34.031 1 93.19 313 LYS B N 1
ATOM 5884 C CA . LYS B 1 313 ? 5.762 -25.422 -34.312 1 93.19 313 LYS B CA 1
ATOM 5885 C C . LYS B 1 313 ? 6.797 -25.234 -33.219 1 93.19 313 LYS B C 1
ATOM 5887 O O . LYS B 1 313 ? 7.984 -25.047 -33.5 1 93.19 313 LYS B O 1
ATOM 5892 N N . VAL B 1 314 ? 6.375 -25.25 -32 1 94.69 314 VAL B N 1
ATOM 5893 C CA . VAL B 1 314 ? 7.281 -25.141 -30.859 1 94.69 314 VAL B CA 1
ATOM 5894 C C . VAL B 1 314 ? 8.258 -26.312 -30.859 1 94.69 314 VAL B C 1
ATOM 5896 O O . VAL B 1 314 ? 9.469 -26.109 -30.703 1 94.69 314 VAL B O 1
ATOM 5899 N N . TRP B 1 315 ? 7.707 -27.484 -31.062 1 94.56 315 TRP B N 1
ATOM 5900 C CA . TRP B 1 315 ? 8.492 -28.719 -31.094 1 94.56 315 TRP B CA 1
ATOM 5901 C C . TRP B 1 315 ? 9.609 -28.625 -32.125 1 94.56 315 TRP B C 1
ATOM 5903 O O . TRP B 1 315 ? 10.773 -28.891 -31.812 1 94.56 315 TRP B O 1
ATOM 5913 N N . LYS B 1 316 ? 9.297 -28.203 -33.281 1 92.25 316 LYS B N 1
ATOM 5914 C CA . LYS B 1 316 ? 10.258 -28.125 -34.375 1 92.25 316 LYS B CA 1
ATOM 5915 C C . LYS B 1 316 ? 11.328 -27.078 -34.094 1 92.25 316 LYS B C 1
ATOM 5917 O O . LYS B 1 316 ? 12.508 -27.297 -34.375 1 92.25 316 LYS B O 1
ATOM 5922 N N . THR B 1 317 ? 10.906 -25.969 -33.562 1 91.25 317 THR B N 1
ATOM 5923 C CA . THR B 1 317 ? 11.867 -24.922 -33.219 1 91.25 317 THR B CA 1
ATOM 5924 C C . THR B 1 317 ? 12.844 -25.391 -32.156 1 91.25 317 THR B C 1
ATOM 5926 O O . THR B 1 317 ? 14.047 -25.125 -32.25 1 91.25 317 THR B O 1
ATOM 5929 N N . MET B 1 318 ? 12.406 -26.141 -31.188 1 90.69 318 MET B N 1
ATOM 5930 C CA . MET B 1 318 ? 13.234 -26.641 -30.094 1 90.69 318 MET B CA 1
ATOM 5931 C C . MET B 1 318 ? 14.172 -27.734 -30.594 1 90.69 318 MET B C 1
ATOM 5933 O O . MET B 1 318 ? 15.344 -27.781 -30.219 1 90.69 318 MET B O 1
ATOM 5937 N N . TYR B 1 319 ? 13.68 -28.656 -31.391 1 85.81 319 TYR B N 1
ATOM 5938 C CA . TYR B 1 319 ? 14.453 -29.797 -31.859 1 85.81 319 TYR B CA 1
ATOM 5939 C C . TYR B 1 319 ? 15.492 -29.359 -32.875 1 85.81 319 TYR B C 1
ATOM 5941 O O . TYR B 1 319 ? 16.469 -30.078 -33.125 1 85.81 319 TYR B O 1
ATOM 5949 N N . ALA B 1 320 ? 15.289 -28.266 -33.469 1 81.19 320 ALA B N 1
ATOM 5950 C CA . ALA B 1 320 ? 16.219 -27.781 -34.469 1 81.19 320 ALA B CA 1
ATOM 5951 C C . ALA B 1 320 ? 17.531 -27.344 -33.844 1 81.19 320 ALA B C 1
ATOM 5953 O O . ALA B 1 320 ? 18.547 -27.219 -34.531 1 81.19 320 ALA B O 1
ATOM 5954 N N . LYS B 1 321 ? 17.562 -27.188 -32.594 1 84.12 321 LYS B N 1
ATOM 5955 C CA . LYS B 1 321 ? 18.75 -26.656 -31.922 1 84.12 321 LYS B CA 1
ATOM 5956 C C . LYS B 1 321 ? 19.344 -27.688 -30.953 1 84.12 321 LYS B C 1
ATOM 5958 O O . LYS B 1 321 ? 18.609 -28.438 -30.328 1 84.12 321 LYS B O 1
ATOM 5963 N N . SER B 1 322 ? 20.672 -27.641 -30.891 1 83.69 322 SER B N 1
ATOM 5964 C CA . SER B 1 322 ? 21.375 -28.5 -29.938 1 83.69 322 SER B CA 1
ATOM 5965 C C . SER B 1 322 ? 21.297 -27.938 -28.531 1 83.69 322 SER B C 1
ATOM 5967 O O . SER B 1 322 ? 21.062 -26.734 -28.344 1 83.69 322 SER B O 1
ATOM 5969 N N . LEU B 1 323 ? 21.547 -28.844 -27.609 1 89.38 323 LEU B N 1
ATOM 5970 C CA . LEU B 1 323 ? 21.656 -28.422 -26.203 1 89.38 323 LEU B CA 1
ATOM 5971 C C . LEU B 1 323 ? 22.984 -27.703 -25.969 1 89.38 323 LEU B C 1
ATOM 5973 O O . LEU B 1 323 ? 23.891 -27.766 -26.797 1 89.38 323 LEU B O 1
ATOM 5977 N N . PRO B 1 324 ? 23.047 -26.953 -24.922 1 87.75 324 PRO B N 1
ATOM 5978 C CA . PRO B 1 324 ? 24.266 -26.203 -24.609 1 87.75 324 PRO B CA 1
ATOM 5979 C C . PRO B 1 324 ? 25.516 -27.078 -24.641 1 87.75 324 PRO B C 1
ATOM 5981 O O . PRO B 1 324 ? 26.609 -26.594 -24.969 1 87.75 324 PRO B O 1
ATOM 5984 N N . ASP B 1 325 ? 25.484 -28.328 -24.234 1 87.25 325 ASP B N 1
ATOM 5985 C CA . ASP B 1 325 ? 26.641 -29.203 -24.25 1 87.25 325 ASP B CA 1
ATOM 5986 C C . ASP B 1 325 ? 26.906 -29.75 -25.641 1 87.25 325 ASP B C 1
ATOM 5988 O O . ASP B 1 325 ? 27.734 -30.641 -25.828 1 87.25 325 ASP B O 1
ATOM 5992 N N . MET B 1 326 ? 26.188 -29.359 -26.625 1 86.06 326 MET B N 1
ATOM 5993 C CA . MET B 1 326 ? 26.359 -29.656 -28.047 1 86.06 326 MET B CA 1
ATOM 5994 C C . MET B 1 326 ? 25.891 -31.078 -28.359 1 86.06 326 MET B C 1
ATOM 5996 O O . MET B 1 326 ? 26.141 -31.578 -29.453 1 86.06 326 MET B O 1
ATOM 6000 N N . LYS B 1 327 ? 25.297 -31.688 -27.406 1 86.25 327 LYS B N 1
ATOM 6001 C CA . LYS B 1 327 ? 24.703 -33 -27.672 1 86.25 327 LYS B CA 1
ATOM 6002 C C . LYS B 1 327 ? 23.312 -32.875 -28.297 1 86.25 327 LYS B C 1
ATOM 6004 O O . LYS B 1 327 ? 22.594 -31.906 -28.031 1 86.25 327 LYS B O 1
ATOM 6009 N N . PRO B 1 328 ? 23.078 -33.875 -29.141 1 86.25 328 PRO B N 1
ATOM 6010 C CA . PRO B 1 328 ? 21.734 -33.844 -29.719 1 86.25 328 PRO B CA 1
ATOM 6011 C C . PRO B 1 328 ? 20.641 -34.125 -28.672 1 86.25 328 PRO B C 1
ATOM 6013 O O . PRO B 1 328 ? 20.844 -34.938 -27.766 1 86.25 328 PRO B O 1
ATOM 6016 N N . ARG B 1 329 ? 19.516 -33.531 -28.859 1 89.44 329 ARG B N 1
ATOM 6017 C CA . ARG B 1 329 ? 18.375 -33.75 -27.984 1 89.44 329 ARG B CA 1
ATOM 6018 C C . ARG B 1 329 ? 17.781 -35.156 -28.203 1 89.44 329 ARG B C 1
ATOM 6020 O O . ARG B 1 329 ? 17.5 -35.531 -29.328 1 89.44 329 ARG B O 1
ATOM 6027 N N . LYS B 1 330 ? 17.656 -35.906 -27.109 1 90.25 330 LYS B N 1
ATOM 6028 C CA . LYS B 1 330 ? 17.094 -37.25 -27.188 1 90.25 330 LYS B CA 1
ATOM 6029 C C . LYS B 1 330 ? 15.578 -37.219 -26.953 1 90.25 330 LYS B C 1
ATOM 6031 O O . LYS B 1 330 ? 14.852 -38.062 -27.453 1 90.25 330 LYS B O 1
ATOM 6036 N N . TYR B 1 331 ? 15.117 -36.312 -26.219 1 93.94 331 TYR B N 1
ATOM 6037 C CA . TYR B 1 331 ? 13.711 -36.125 -25.875 1 93.94 331 TYR B CA 1
ATOM 6038 C C . TYR B 1 331 ? 13.453 -34.75 -25.328 1 93.94 331 TYR B C 1
ATOM 6040 O O . TYR B 1 331 ? 14.391 -34 -25.078 1 93.94 331 TYR B O 1
ATOM 6048 N N . ILE B 1 332 ? 12.273 -34.344 -25.281 1 94.25 332 ILE B N 1
ATOM 6049 C CA . ILE B 1 332 ? 11.836 -33.156 -24.547 1 94.25 332 ILE B CA 1
ATOM 6050 C C . ILE B 1 332 ? 11.016 -33.594 -23.328 1 94.25 332 ILE B C 1
ATOM 6052 O O . ILE B 1 332 ? 10.055 -34.344 -23.453 1 94.25 332 ILE B O 1
ATOM 6056 N N . PRO B 1 333 ? 11.438 -33.188 -22.156 1 95.19 333 PRO B N 1
ATOM 6057 C CA . PRO B 1 333 ? 10.586 -33.438 -21 1 95.19 333 PRO B CA 1
ATOM 6058 C C . PRO B 1 333 ? 9.297 -32.625 -21.016 1 95.19 333 PRO B C 1
ATOM 6060 O O . PRO B 1 333 ? 9.328 -31.406 -21.234 1 95.19 333 PRO B O 1
ATOM 6063 N N . PHE B 1 334 ? 8.156 -33.312 -20.812 1 96.38 334 PHE B N 1
ATOM 6064 C CA . PHE B 1 334 ? 6.844 -32.656 -20.812 1 96.38 334 PHE B CA 1
ATOM 6065 C C . PHE B 1 334 ? 6.117 -32.906 -19.5 1 96.38 334 PHE B C 1
ATOM 6067 O O . PHE B 1 334 ? 6.391 -33.906 -18.812 1 96.38 334 PHE B O 1
ATOM 6074 N N . ILE B 1 335 ? 5.277 -31.969 -19.172 1 97.12 335 ILE B N 1
ATOM 6075 C CA . ILE B 1 335 ? 4.074 -32.25 -18.391 1 97.12 335 ILE B CA 1
ATOM 6076 C C . ILE B 1 335 ? 2.842 -32.094 -19.281 1 97.12 335 ILE B C 1
ATOM 6078 O O . ILE B 1 335 ? 2.762 -31.156 -20.078 1 97.12 335 ILE B O 1
ATOM 6082 N N . TRP B 1 336 ? 2.033 -33.031 -19.234 1 97.81 336 TRP B N 1
ATOM 6083 C CA . TRP B 1 336 ? 0.743 -32.969 -19.922 1 97.81 336 TRP B CA 1
ATOM 6084 C C . TRP B 1 336 ? -0.39 -32.781 -18.922 1 97.81 336 TRP B C 1
ATOM 6086 O O . TRP B 1 336 ? -0.372 -33.344 -17.828 1 97.81 336 TRP B O 1
ATOM 6096 N N . ASN B 1 337 ? -1.293 -31.969 -19.281 1 96.69 337 ASN B N 1
ATOM 6097 C CA . ASN B 1 337 ? -2.471 -31.734 -18.453 1 96.69 337 ASN B CA 1
ATOM 6098 C C . ASN B 1 337 ? -3.76 -31.875 -19.266 1 96.69 337 ASN B C 1
ATOM 6100 O O . ASN B 1 337 ? -3.822 -31.438 -20.406 1 96.69 337 ASN B O 1
ATOM 6104 N N . TRP B 1 338 ? -4.711 -32.531 -18.75 1 97.38 338 TRP B N 1
ATOM 6105 C CA . TRP B 1 338 ? -6.066 -32.562 -19.297 1 97.38 338 TRP B CA 1
ATOM 6106 C C . TRP B 1 338 ? -7.059 -31.969 -18.297 1 97.38 338 TRP B C 1
ATOM 6108 O O . TRP B 1 338 ? -7.238 -32.5 -17.203 1 97.38 338 TRP B O 1
ATOM 6118 N N . GLU B 1 339 ? -7.664 -30.953 -18.703 1 95.88 339 GLU B N 1
ATOM 6119 C CA . GLU B 1 339 ? -8.641 -30.25 -17.875 1 95.88 339 GLU B CA 1
ATOM 6120 C C . GLU B 1 339 ? -10.055 -30.781 -18.125 1 95.88 339 GLU B C 1
ATOM 6122 O O . GLU B 1 339 ? -10.492 -30.875 -19.266 1 95.88 339 GLU B O 1
ATOM 6127 N N . VAL B 1 340 ? -10.688 -31.203 -17.062 1 94.06 340 VAL B N 1
ATOM 6128 C CA . VAL B 1 340 ? -12.086 -31.609 -17.125 1 94.06 340 VAL B CA 1
ATOM 6129 C C . VAL B 1 340 ? -12.938 -30.641 -16.297 1 94.06 340 VAL B C 1
ATOM 6131 O O . VAL B 1 340 ? -12.5 -30.172 -15.242 1 94.06 340 VAL B O 1
ATOM 6134 N N . SER B 1 341 ? -14.086 -30.328 -16.766 1 90.31 341 SER B N 1
ATOM 6135 C CA . SER B 1 341 ? -14.992 -29.406 -16.078 1 90.31 341 SER B CA 1
ATOM 6136 C C . SER B 1 341 ? -16.453 -29.797 -16.281 1 90.31 341 SER B C 1
ATOM 6138 O O . SER B 1 341 ? -16.766 -30.609 -17.156 1 90.31 341 SER B O 1
ATOM 6140 N N . PRO B 1 342 ? -17.328 -29.219 -15.469 1 86.5 342 PRO B N 1
ATOM 6141 C CA . PRO B 1 342 ? -18.75 -29.547 -15.617 1 86.5 342 PRO B CA 1
ATOM 6142 C C . PRO B 1 342 ? -19.344 -29 -16.922 1 86.5 342 PRO B C 1
ATOM 6144 O O . PRO B 1 342 ? -20.391 -29.469 -17.359 1 86.5 342 PRO B O 1
ATOM 6147 N N . THR B 1 343 ? -18.656 -28.094 -17.5 1 83.69 343 THR B N 1
ATOM 6148 C CA . THR B 1 343 ? -19.266 -27.391 -18.625 1 83.69 343 THR B CA 1
ATOM 6149 C C . THR B 1 343 ? -18.719 -27.922 -19.953 1 83.69 343 THR B C 1
ATOM 6151 O O . THR B 1 343 ? -19.375 -27.797 -20.984 1 83.69 343 THR B O 1
ATOM 6154 N N . ASP B 1 344 ? -17.562 -28.516 -19.969 1 82 344 ASP B N 1
ATOM 6155 C CA . ASP B 1 344 ? -16.938 -29 -21.203 1 82 344 ASP B CA 1
ATOM 6156 C C . ASP B 1 344 ? -17.172 -30.5 -21.391 1 82 344 ASP B C 1
ATOM 6158 O O . ASP B 1 344 ? -16.969 -31.281 -20.453 1 82 344 ASP B O 1
ATOM 6162 N N . SER B 1 345 ? -17.516 -30.859 -22.5 1 77 345 SER B N 1
ATOM 6163 C CA . SER B 1 345 ? -17.812 -32.25 -22.797 1 77 345 SER B CA 1
ATOM 6164 C C . SER B 1 345 ? -16.547 -33.094 -22.875 1 77 345 SER B C 1
ATOM 6166 O O . SER B 1 345 ? -16.531 -34.25 -22.469 1 77 345 SER B O 1
ATOM 6168 N N . ASP B 1 346 ? -15.539 -32.5 -23.484 1 88.88 346 ASP B N 1
ATOM 6169 C CA . ASP B 1 346 ? -14.266 -33.188 -23.641 1 88.88 346 ASP B CA 1
ATOM 6170 C C . ASP B 1 346 ? -13.164 -32.5 -22.828 1 88.88 346 ASP B C 1
ATOM 6172 O O . ASP B 1 346 ? -13.203 -31.297 -22.609 1 88.88 346 ASP B O 1
ATOM 6176 N N . PRO B 1 347 ? -12.195 -33.344 -22.406 1 94.25 347 PRO B N 1
ATOM 6177 C CA . PRO B 1 347 ? -11.023 -32.781 -21.75 1 94.25 347 PRO B CA 1
ATOM 6178 C C . PRO B 1 347 ? -10.258 -31.812 -22.656 1 94.25 347 PRO B C 1
ATOM 6180 O O . PRO B 1 347 ? -10.148 -32.031 -23.859 1 94.25 347 PRO B O 1
ATOM 6183 N N . ILE B 1 348 ? -9.711 -30.75 -22.125 1 94.44 348 ILE B N 1
ATOM 6184 C CA . ILE B 1 348 ? -8.875 -29.812 -22.859 1 94.44 348 ILE B CA 1
ATOM 6185 C C . ILE B 1 348 ? -7.402 -30.109 -22.594 1 94.44 348 ILE B C 1
ATOM 6187 O O . ILE B 1 348 ? -6.938 -29.984 -21.453 1 94.44 348 ILE B O 1
ATOM 6191 N N . PRO B 1 349 ? -6.688 -30.516 -23.594 1 97.19 349 PRO B N 1
ATOM 6192 C CA . PRO B 1 349 ? -5.273 -30.828 -23.375 1 97.19 349 PRO B CA 1
ATOM 6193 C C . PRO B 1 349 ? -4.395 -29.578 -23.312 1 97.19 349 PRO B C 1
ATOM 6195 O O . PRO B 1 349 ? -4.688 -28.578 -23.969 1 97.19 349 PRO B O 1
ATOM 6198 N N . LYS B 1 350 ? -3.404 -29.656 -22.516 1 97.69 350 LYS B N 1
ATOM 6199 C CA . LYS B 1 350 ? -2.371 -28.625 -22.422 1 97.69 350 LYS B CA 1
ATOM 6200 C C . LYS B 1 350 ? -0.981 -29.25 -22.344 1 97.69 350 LYS B C 1
ATOM 6202 O O . LYS B 1 350 ? -0.787 -30.266 -21.656 1 97.69 350 LYS B O 1
ATOM 6207 N N . ALA B 1 351 ? -0.078 -28.734 -23.078 1 97.81 351 ALA B N 1
ATOM 6208 C CA . ALA B 1 351 ? 1.304 -29.203 -23.094 1 97.81 351 ALA B CA 1
ATOM 6209 C C . ALA B 1 351 ? 2.225 -28.219 -22.375 1 97.81 351 ALA B C 1
ATOM 6211 O O . ALA B 1 351 ? 2.107 -27.016 -22.547 1 97.81 351 ALA B O 1
ATOM 6212 N N . TYR B 1 352 ? 3.057 -28.734 -21.547 1 97.25 352 TYR B N 1
ATOM 6213 C CA . TYR B 1 352 ? 4.105 -27.969 -20.891 1 97.25 352 TYR B CA 1
ATOM 6214 C C . TYR B 1 352 ? 5.484 -28.438 -21.344 1 97.25 352 TYR B C 1
ATOM 6216 O O . TYR B 1 352 ? 5.902 -29.547 -21.016 1 97.25 352 TYR B O 1
ATOM 6224 N N . PHE B 1 353 ? 6.195 -27.609 -22.047 1 96.31 353 PHE B N 1
ATOM 6225 C CA . PHE B 1 353 ? 7.582 -27.859 -22.422 1 96.31 353 PHE B CA 1
ATOM 6226 C C . PHE B 1 353 ? 8.531 -27.469 -21.297 1 96.31 353 PHE B C 1
ATOM 6228 O O . PHE B 1 353 ? 8.57 -26.297 -20.891 1 96.31 353 PHE B O 1
ATOM 6235 N N . GLN B 1 354 ? 9.188 -28.422 -20.766 1 94.62 354 GLN B N 1
ATOM 6236 C CA . GLN B 1 354 ? 10.266 -28.047 -19.859 1 94.62 354 GLN B CA 1
ATOM 6237 C C . GLN B 1 354 ? 11.469 -27.516 -20.625 1 94.62 354 GLN B C 1
ATOM 6239 O O . GLN B 1 354 ? 11.992 -28.188 -21.516 1 94.62 354 GLN B O 1
ATOM 6244 N N . VAL B 1 355 ? 11.969 -26.359 -20.281 1 93.56 355 VAL B N 1
ATOM 6245 C CA . VAL B 1 355 ? 12.992 -25.734 -21.094 1 93.56 355 VAL B CA 1
ATOM 6246 C C . VAL B 1 355 ? 14.195 -25.375 -20.234 1 93.56 355 VAL B C 1
ATOM 6248 O O . VAL B 1 355 ? 14.938 -24.422 -20.547 1 93.56 355 VAL B O 1
ATOM 6251 N N . LEU B 1 356 ? 14.422 -26.062 -19.156 1 89.81 356 LEU B N 1
ATOM 6252 C CA . LEU B 1 356 ? 15.477 -25.75 -18.203 1 89.81 356 LEU B CA 1
ATOM 6253 C C . LEU B 1 356 ? 16.844 -25.984 -18.812 1 89.81 356 LEU B C 1
ATOM 6255 O O . LEU B 1 356 ? 17.844 -25.391 -18.375 1 89.81 356 LEU B O 1
ATOM 6259 N N . ASP B 1 357 ? 16.906 -26.844 -19.797 1 90.31 357 ASP B N 1
ATOM 6260 C CA . ASP B 1 357 ? 18.203 -27.203 -20.344 1 90.31 357 ASP B CA 1
ATOM 6261 C C . ASP B 1 357 ? 18.516 -26.391 -21.609 1 90.31 357 ASP B C 1
ATOM 6263 O O . ASP B 1 357 ? 19.562 -26.578 -22.219 1 90.31 357 ASP B O 1
ATOM 6267 N N . ASP B 1 358 ? 17.672 -25.516 -21.984 1 93.19 358 ASP B N 1
ATOM 6268 C CA . ASP B 1 358 ? 17.828 -24.719 -23.203 1 93.19 358 ASP B CA 1
ATOM 6269 C C . ASP B 1 358 ? 18.312 -23.312 -22.891 1 93.19 358 ASP B C 1
ATOM 6271 O O . ASP B 1 358 ? 17.891 -22.719 -21.891 1 93.19 358 ASP B O 1
ATOM 6275 N N . TYR B 1 359 ? 19.141 -22.844 -23.75 1 93.81 359 TYR B N 1
ATOM 6276 C CA . TYR B 1 359 ? 19.547 -21.453 -23.578 1 93.81 359 TYR B CA 1
ATOM 6277 C C . TYR B 1 359 ? 18.344 -20.516 -23.625 1 93.81 359 TYR B C 1
ATOM 6279 O O . TYR B 1 359 ? 17.438 -20.719 -24.422 1 93.81 359 TYR B O 1
ATOM 6287 N N . ASP B 1 360 ? 18.422 -19.469 -22.844 1 94.62 360 ASP B N 1
ATOM 6288 C CA . ASP B 1 360 ? 17.328 -18.5 -22.766 1 94.62 360 ASP B CA 1
ATOM 6289 C C . ASP B 1 360 ? 17.094 -17.828 -24.109 1 94.62 360 ASP B C 1
ATOM 6291 O O . ASP B 1 360 ? 15.961 -17.484 -24.453 1 94.62 360 ASP B O 1
ATOM 6295 N N . SER B 1 361 ? 18.109 -17.719 -24.875 1 94.5 361 SER B N 1
ATOM 6296 C CA . SER B 1 361 ? 17.984 -17.109 -26.203 1 94.5 361 SER B CA 1
ATOM 6297 C C . SER B 1 361 ? 17.109 -17.984 -27.125 1 94.5 361 SER B C 1
ATOM 6299 O O . SER B 1 361 ? 16.359 -17.469 -27.938 1 94.5 361 SER B O 1
ATOM 6301 N N . LEU B 1 362 ? 17.25 -19.281 -27.016 1 94.88 362 LEU B N 1
ATOM 6302 C CA . LEU B 1 362 ? 16.406 -20.172 -27.797 1 94.88 362 LEU B CA 1
ATOM 6303 C C . LEU B 1 362 ? 14.945 -20.016 -27.391 1 94.88 362 LEU B C 1
ATOM 6305 O O . LEU B 1 362 ? 14.055 -20 -28.25 1 94.88 362 LEU B O 1
ATOM 6309 N N . ILE B 1 363 ? 14.742 -19.969 -26.109 1 95.62 363 ILE B N 1
ATOM 6310 C CA . ILE B 1 363 ? 13.383 -19.828 -25.609 1 95.62 363 ILE B CA 1
ATOM 6311 C C . ILE B 1 363 ? 12.789 -18.516 -26.109 1 95.62 363 ILE B C 1
ATOM 6313 O O . ILE B 1 363 ? 11.625 -18.469 -26.516 1 95.62 363 ILE B O 1
ATOM 6317 N N . THR B 1 364 ? 13.586 -17.469 -26.062 1 95.06 364 THR B N 1
ATOM 6318 C CA . THR B 1 364 ? 13.148 -16.188 -26.609 1 95.06 364 THR B CA 1
ATOM 6319 C C . THR B 1 364 ? 12.766 -16.328 -28.078 1 95.06 364 THR B C 1
ATOM 6321 O O . THR B 1 364 ? 11.766 -15.758 -28.531 1 95.06 364 THR B O 1
ATOM 6324 N N . GLU B 1 365 ? 13.508 -17.016 -28.781 1 94.5 365 GLU B N 1
ATOM 6325 C CA . GLU B 1 365 ? 13.227 -17.266 -30.188 1 94.5 365 GLU B CA 1
ATOM 6326 C C . GLU B 1 365 ? 11.914 -18.031 -30.359 1 94.5 365 GLU B C 1
ATOM 6328 O O . GLU B 1 365 ? 11.117 -17.719 -31.25 1 94.5 365 GLU B O 1
ATOM 6333 N N . VAL B 1 366 ? 11.734 -19.0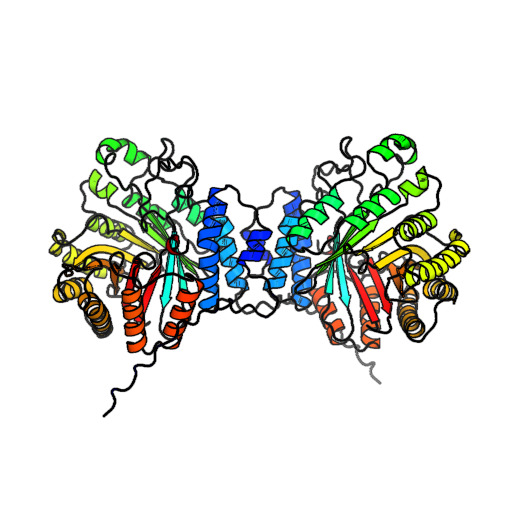62 -29.609 1 95.81 366 VAL B N 1
ATOM 6334 C CA . VAL B 1 366 ? 10.516 -19.875 -29.656 1 95.81 366 VAL B CA 1
ATOM 6335 C C . VAL B 1 366 ? 9.297 -18.969 -29.406 1 95.81 366 VAL B C 1
ATOM 6337 O O . VAL B 1 366 ? 8.312 -19.031 -30.141 1 95.81 366 VAL B O 1
ATOM 6340 N N . ILE B 1 367 ? 9.375 -18.141 -28.391 1 96.31 367 ILE B N 1
ATOM 6341 C CA . ILE B 1 367 ? 8.281 -17.234 -28.031 1 96.31 367 ILE B CA 1
ATOM 6342 C C . ILE B 1 367 ? 7.996 -16.266 -29.172 1 96.31 367 ILE B C 1
ATOM 6344 O O . ILE B 1 367 ? 6.84 -16.094 -29.562 1 96.31 367 ILE B O 1
ATOM 6348 N N . THR B 1 368 ? 9.023 -15.719 -29.703 1 93.44 368 THR B N 1
ATOM 6349 C CA . THR B 1 368 ? 8.883 -14.773 -30.812 1 93.44 368 THR B CA 1
ATOM 6350 C C . THR B 1 368 ? 8.258 -15.453 -32.031 1 93.44 368 THR B C 1
ATOM 6352 O O . THR B 1 368 ? 7.402 -14.875 -32.688 1 93.44 368 THR B O 1
ATOM 6355 N N . CYS B 1 369 ? 8.695 -16.609 -32.25 1 91.44 369 CYS B N 1
ATOM 6356 C CA . CYS B 1 369 ? 8.18 -17.359 -33.375 1 91.44 369 CYS B CA 1
ATOM 6357 C C . CYS B 1 369 ? 6.695 -17.656 -33.219 1 91.44 369 CYS B C 1
ATOM 6359 O O . CYS B 1 369 ? 5.902 -17.422 -34.125 1 91.44 369 CYS B O 1
ATOM 6361 N N . VAL B 1 370 ? 6.32 -18.141 -32.094 1 95.38 370 VAL B N 1
ATOM 6362 C CA . VAL B 1 370 ? 4.934 -18.531 -31.844 1 95.38 370 VAL B CA 1
ATOM 6363 C C . VAL B 1 370 ? 4.047 -17.281 -31.859 1 95.38 370 VAL B C 1
ATOM 6365 O O . VAL B 1 370 ? 2.967 -17.297 -32.438 1 95.38 370 VAL B O 1
ATOM 6368 N N . PHE B 1 371 ? 4.461 -16.234 -31.219 1 96.5 371 PHE B N 1
ATOM 6369 C CA . PHE B 1 371 ? 3.686 -14.992 -31.188 1 96.5 371 PHE B CA 1
ATOM 6370 C C . PHE B 1 371 ? 3.561 -14.398 -32.594 1 96.5 371 PHE B C 1
ATOM 6372 O O . PHE B 1 371 ? 2.52 -13.844 -32.938 1 96.5 371 PHE B O 1
ATOM 6379 N N . GLY B 1 372 ? 4.633 -14.5 -33.344 1 93.75 372 GLY B N 1
ATOM 6380 C CA . GLY B 1 372 ? 4.582 -14.07 -34.719 1 93.75 372 GLY B CA 1
ATOM 6381 C C . GLY B 1 372 ? 3.564 -14.836 -35.531 1 93.75 372 GLY B C 1
ATOM 6382 O O . GLY B 1 372 ? 2.807 -14.242 -36.312 1 93.75 372 GLY B O 1
ATOM 6383 N N . GLU B 1 373 ? 3.555 -16.141 -35.375 1 92 373 GLU B N 1
ATOM 6384 C CA . GLU B 1 373 ? 2.598 -16.984 -36.094 1 92 373 GLU B CA 1
ATOM 6385 C C . GLU B 1 373 ? 1.162 -16.609 -35.75 1 92 373 GLU B C 1
ATOM 6387 O O . GLU B 1 373 ? 0.264 -16.719 -36.562 1 92 373 GLU B O 1
ATOM 6392 N N . LEU B 1 374 ? 0.925 -16.172 -34.562 1 96.19 374 LEU B N 1
ATOM 6393 C CA . LEU B 1 374 ? -0.41 -15.844 -34.062 1 96.19 374 LEU B CA 1
ATOM 6394 C C . LEU B 1 374 ? -0.758 -14.391 -34.344 1 96.19 374 LEU B C 1
ATOM 6396 O O . LEU B 1 374 ? -1.877 -13.945 -34.062 1 96.19 374 LEU B O 1
ATOM 6400 N N . GLY B 1 375 ? 0.175 -13.625 -34.812 1 96 375 GLY B N 1
ATOM 6401 C CA . GLY B 1 375 ? -0.033 -12.195 -35.031 1 96 375 GLY B CA 1
ATOM 6402 C C . GLY B 1 375 ? -0.079 -11.398 -33.75 1 96 375 GLY B C 1
ATOM 6403 O O . GLY B 1 375 ? -0.726 -10.352 -33.688 1 96 375 GLY B O 1
ATOM 6404 N N . TRP B 1 376 ? 0.5 -11.93 -32.719 1 97.25 376 TRP B N 1
ATOM 6405 C CA . TRP B 1 376 ? 0.5 -11.289 -31.422 1 97.25 376 TRP B CA 1
ATOM 6406 C C . TRP B 1 376 ? 1.647 -10.297 -31.297 1 97.25 376 TRP B C 1
ATOM 6408 O O . TRP B 1 376 ? 2.492 -10.414 -30.406 1 97.25 376 TRP B O 1
ATOM 6418 N N . THR B 1 377 ? 1.615 -9.25 -32.062 1 95.19 377 THR B N 1
ATOM 6419 C CA . THR B 1 377 ? 2.682 -8.258 -32.125 1 95.19 377 THR B CA 1
ATOM 6420 C C . THR B 1 377 ? 2.799 -7.531 -30.766 1 95.19 377 THR B C 1
ATOM 6422 O O . THR B 1 377 ? 3.902 -7.324 -30.266 1 95.19 377 THR B O 1
ATOM 6425 N N . GLU B 1 378 ? 1.691 -7.121 -30.234 1 94.69 378 GLU B N 1
ATOM 6426 C CA . GLU B 1 378 ? 1.701 -6.418 -28.969 1 94.69 378 GLU B CA 1
ATOM 6427 C C . GLU B 1 378 ? 2.236 -7.309 -27.844 1 94.69 378 GLU B C 1
ATOM 6429 O O . GLU B 1 378 ? 3.006 -6.855 -27 1 94.69 378 GLU B O 1
ATOM 6434 N N . HIS B 1 379 ? 1.816 -8.555 -27.844 1 96.88 379 HIS B N 1
ATOM 6435 C CA . HIS B 1 379 ? 2.314 -9.492 -26.844 1 96.88 379 HIS B CA 1
ATOM 6436 C C . HIS B 1 379 ? 3.82 -9.688 -26.969 1 96.88 379 HIS B C 1
ATOM 6438 O O . HIS B 1 379 ? 4.531 -9.781 -25.969 1 96.88 379 HIS B O 1
ATOM 6444 N N . ALA B 1 380 ? 4.266 -9.781 -28.188 1 95.81 380 ALA B N 1
ATOM 6445 C CA . ALA B 1 380 ? 5.695 -9.945 -28.422 1 95.81 380 ALA B CA 1
ATOM 6446 C C . ALA B 1 380 ? 6.484 -8.766 -27.875 1 95.81 380 ALA B C 1
ATOM 6448 O O . ALA B 1 380 ? 7.52 -8.945 -27.234 1 95.81 380 ALA B O 1
ATOM 6449 N N . MET B 1 381 ? 5.988 -7.645 -28.156 1 94.62 381 MET B N 1
ATOM 6450 C CA . MET B 1 381 ? 6.637 -6.434 -27.656 1 94.62 381 MET B CA 1
ATOM 6451 C C . MET B 1 381 ? 6.629 -6.402 -26.125 1 94.62 381 MET B C 1
ATOM 6453 O O . MET B 1 381 ? 7.645 -6.086 -25.5 1 94.62 381 MET B O 1
ATOM 6457 N N . THR B 1 382 ? 5.48 -6.688 -25.562 1 94.81 382 THR B N 1
ATOM 6458 C CA . THR B 1 382 ? 5.352 -6.723 -24.109 1 94.81 382 THR B CA 1
ATOM 6459 C C . THR B 1 382 ? 6.355 -7.703 -23.5 1 94.81 382 THR B C 1
ATOM 6461 O O . THR B 1 382 ? 7.043 -7.375 -22.531 1 94.81 382 THR B O 1
ATOM 6464 N N . HIS B 1 383 ? 6.434 -8.852 -24.062 1 95.75 383 HIS B N 1
ATOM 6465 C CA . HIS B 1 383 ? 7.359 -9.852 -23.547 1 95.75 383 HIS B CA 1
ATOM 6466 C C . HIS B 1 383 ? 8.805 -9.375 -23.625 1 95.75 383 HIS B C 1
ATOM 6468 O O . HIS B 1 383 ? 9.586 -9.594 -22.703 1 95.75 383 HIS B O 1
ATOM 6474 N N . GLN B 1 384 ? 9.141 -8.766 -24.672 1 93.75 384 GLN B N 1
ATOM 6475 C CA . GLN B 1 384 ? 10.492 -8.25 -24.859 1 93.75 384 GLN B CA 1
ATOM 6476 C C . GLN B 1 384 ? 10.82 -7.191 -23.797 1 93.75 384 GLN B C 1
ATOM 6478 O O . GLN B 1 384 ? 11.93 -7.168 -23.266 1 93.75 384 GLN B O 1
ATOM 6483 N N . ILE B 1 385 ? 9.914 -6.355 -23.578 1 93.88 385 ILE B N 1
ATOM 6484 C CA . ILE B 1 385 ? 10.117 -5.305 -22.594 1 93.88 385 ILE B CA 1
ATOM 6485 C C . ILE B 1 385 ? 10.297 -5.93 -21.203 1 93.88 385 ILE B C 1
ATOM 6487 O O . ILE B 1 385 ? 11.172 -5.516 -20.438 1 93.88 385 ILE B O 1
ATOM 6491 N N . ILE B 1 386 ? 9.5 -6.902 -20.922 1 93.56 386 ILE B N 1
ATOM 6492 C CA . ILE B 1 386 ? 9.602 -7.59 -19.625 1 93.56 386 ILE B CA 1
ATOM 6493 C C . ILE B 1 386 ? 10.977 -8.234 -19.5 1 93.56 386 ILE B C 1
ATOM 6495 O O . ILE B 1 386 ? 11.633 -8.117 -18.469 1 93.56 386 ILE B O 1
ATOM 6499 N N . GLN B 1 387 ? 11.453 -8.867 -20.531 1 92.5 387 GLN B N 1
ATOM 6500 C CA . GLN B 1 387 ? 12.766 -9.5 -20.516 1 92.5 387 GLN B CA 1
ATOM 6501 C C . GLN B 1 387 ? 13.859 -8.484 -20.234 1 92.5 387 GLN B C 1
ATOM 6503 O O . GLN B 1 387 ? 14.75 -8.742 -19.422 1 92.5 387 GLN B O 1
ATOM 6508 N N . LYS B 1 388 ? 13.773 -7.422 -20.828 1 91.12 388 LYS B N 1
ATOM 6509 C CA . LYS B 1 388 ? 14.805 -6.391 -20.703 1 91.12 388 LYS B CA 1
ATOM 6510 C C . LYS B 1 388 ? 14.781 -5.762 -19.312 1 91.12 388 LYS B C 1
ATOM 6512 O O . LYS B 1 388 ? 15.836 -5.492 -18.734 1 91.12 388 LYS B O 1
ATOM 6517 N N . LYS B 1 389 ? 13.609 -5.547 -18.797 1 91.88 389 LYS B N 1
ATOM 6518 C CA . LYS B 1 389 ? 13.477 -4.832 -17.531 1 91.88 389 LYS B CA 1
ATOM 6519 C C . LYS B 1 389 ? 13.664 -5.773 -16.344 1 91.88 389 LYS B C 1
ATOM 6521 O O . LYS B 1 389 ? 14.227 -5.387 -15.32 1 91.88 389 LYS B O 1
ATOM 6526 N N . ALA B 1 390 ? 13.164 -6.953 -16.453 1 92 390 ALA B N 1
ATOM 6527 C CA . ALA B 1 390 ? 13.211 -7.906 -15.344 1 92 390 ALA B CA 1
ATOM 6528 C C . ALA B 1 390 ? 14.609 -8.516 -15.203 1 92 390 ALA B C 1
ATOM 6530 O O . ALA B 1 390 ? 15.031 -8.859 -14.094 1 92 390 ALA B O 1
ATOM 6531 N N . TYR B 1 391 ? 15.297 -8.633 -16.25 1 90.06 391 TYR B N 1
ATOM 6532 C CA . TYR B 1 391 ? 16.609 -9.273 -16.234 1 90.06 391 TYR B CA 1
ATOM 6533 C C . TYR B 1 391 ? 17.641 -8.406 -16.953 1 90.06 391 TYR B C 1
ATOM 6535 O O . TYR B 1 391 ? 18.266 -8.852 -17.922 1 90.06 391 TYR B O 1
ATOM 6543 N N . PRO B 1 392 ? 17.844 -7.344 -16.234 1 85.56 392 PRO B N 1
ATOM 6544 C CA . PRO B 1 392 ? 18.781 -6.434 -16.891 1 85.56 392 PRO B CA 1
ATOM 6545 C C . PRO B 1 392 ? 20.203 -6.992 -16.938 1 85.56 392 PRO B C 1
ATOM 6547 O O . PRO B 1 392 ? 20.688 -7.566 -15.961 1 85.56 392 PRO B O 1
ATOM 6550 N N . GLY B 1 393 ? 20.859 -6.969 -18.047 1 84.81 393 GLY B N 1
ATOM 6551 C CA . GLY B 1 393 ? 22.25 -7.379 -18.219 1 84.81 393 GLY B CA 1
ATOM 6552 C C . GLY B 1 393 ? 22.406 -8.883 -18.312 1 84.81 393 GLY B C 1
ATOM 6553 O O . GLY B 1 393 ? 23.531 -9.391 -18.328 1 84.81 393 GLY B O 1
ATOM 6554 N N . HIS B 1 394 ? 21.312 -9.609 -18.234 1 88.12 394 HIS B N 1
ATOM 6555 C CA . HIS B 1 394 ? 21.375 -11.062 -18.359 1 88.12 394 HIS B CA 1
ATOM 6556 C C . HIS B 1 394 ? 21.859 -11.477 -19.75 1 88.12 394 HIS B C 1
ATOM 6558 O O . HIS B 1 394 ? 21.469 -10.875 -20.75 1 88.12 394 HIS B O 1
ATOM 6564 N N . ASP B 1 395 ? 22.766 -12.516 -19.734 1 91.5 395 ASP B N 1
ATOM 6565 C CA . ASP B 1 395 ? 23.234 -13.07 -21 1 91.5 395 ASP B CA 1
ATOM 6566 C C . ASP B 1 395 ? 22.359 -14.242 -21.438 1 91.5 395 ASP B C 1
ATOM 6568 O O . ASP B 1 395 ? 22.656 -15.398 -21.125 1 91.5 395 ASP B O 1
ATOM 6572 N N . PHE B 1 396 ? 21.469 -14 -22.25 1 92.06 396 PHE B N 1
ATOM 6573 C CA . PHE B 1 396 ? 20.5 -14.984 -22.688 1 92.06 396 PHE B CA 1
ATOM 6574 C C . PHE B 1 396 ? 21.156 -16.031 -23.578 1 92.06 396 PHE B C 1
ATOM 6576 O O . PHE B 1 396 ? 20.641 -17.156 -23.703 1 92.06 396 PHE B O 1
ATOM 6583 N N . GLY B 1 397 ? 22.25 -15.766 -24.141 1 92.44 397 GLY B N 1
ATOM 6584 C CA . GLY B 1 397 ? 22.922 -16.672 -25.062 1 92.44 397 GLY B CA 1
ATOM 6585 C C . GLY B 1 397 ? 23.781 -17.703 -24.375 1 92.44 397 GLY B C 1
ATOM 6586 O O . GLY B 1 397 ? 24.172 -18.703 -24.984 1 92.44 397 GLY B O 1
ATOM 6587 N N . SER B 1 398 ? 24.016 -17.547 -23.125 1 92.31 398 SER B N 1
ATOM 6588 C CA . SER B 1 398 ? 24.891 -18.484 -22.422 1 92.31 398 SER B CA 1
ATOM 6589 C C . SER B 1 398 ? 24.266 -18.938 -21.109 1 92.31 398 SER B C 1
ATOM 6591 O O . SER B 1 398 ? 24.938 -19.547 -20.266 1 92.31 398 SER B O 1
ATOM 6593 N N . SER B 1 399 ? 23.016 -18.578 -20.938 1 92.31 399 SER B N 1
ATOM 6594 C CA . SER B 1 399 ? 22.328 -18.922 -19.703 1 92.31 399 SER B CA 1
ATOM 6595 C C . SER B 1 399 ? 21.062 -19.719 -19.969 1 92.31 399 SER B C 1
ATOM 6597 O O . SER B 1 399 ? 20.406 -19.531 -21 1 92.31 399 SER B O 1
ATOM 6599 N N . THR B 1 400 ? 20.719 -20.609 -19.031 1 91.94 400 THR B N 1
ATOM 6600 C CA . THR B 1 400 ? 19.5 -21.391 -19.062 1 91.94 400 THR B CA 1
ATOM 6601 C C . THR B 1 400 ? 18.641 -21.109 -17.844 1 91.94 400 THR B C 1
ATOM 6603 O O . THR B 1 400 ? 17.797 -21.922 -17.469 1 91.94 400 THR B O 1
ATOM 6606 N N . GLN B 1 401 ? 18.734 -19.969 -17.234 1 89.06 401 GLN B N 1
ATOM 6607 C CA . GLN B 1 401 ? 18.25 -19.812 -15.859 1 89.06 401 GLN B CA 1
ATOM 6608 C C . GLN B 1 401 ? 16.938 -19.016 -15.82 1 89.06 401 GLN B C 1
ATOM 6610 O O . GLN B 1 401 ? 16.25 -19 -14.797 1 89.06 401 GLN B O 1
ATOM 6615 N N . VAL B 1 402 ? 16.5 -18.375 -16.875 1 91.44 402 VAL B N 1
ATOM 6616 C CA . VAL B 1 402 ? 15.383 -17.453 -16.828 1 91.44 402 VAL B CA 1
ATOM 6617 C C . VAL B 1 402 ? 14.07 -18.219 -16.969 1 91.44 402 VAL B C 1
ATOM 6619 O O . VAL B 1 402 ? 13.117 -17.969 -16.219 1 91.44 402 VAL B O 1
ATOM 6622 N N . TYR B 1 403 ? 14.023 -19.156 -17.891 1 93.62 403 TYR B N 1
ATOM 6623 C CA . TYR B 1 403 ? 12.758 -19.797 -18.219 1 93.62 403 TYR B CA 1
ATOM 6624 C C . TYR B 1 403 ? 12.734 -21.234 -17.703 1 93.62 403 TYR B C 1
ATOM 6626 O O . TYR B 1 403 ? 13.758 -21.922 -17.719 1 93.62 403 TYR B O 1
ATOM 6634 N N . SER B 1 404 ? 11.555 -21.672 -17.312 1 92.62 404 SER B N 1
ATOM 6635 C CA . SER B 1 404 ? 11.414 -23.031 -16.828 1 92.62 404 SER B CA 1
ATOM 6636 C C . SER B 1 404 ? 10.445 -23.828 -17.703 1 92.62 404 SER B C 1
ATOM 6638 O O . SER B 1 404 ? 10.703 -25 -18.016 1 92.62 404 SER B O 1
ATOM 6640 N N . TRP B 1 405 ? 9.312 -23.141 -18.062 1 94.56 405 TRP B N 1
ATOM 6641 C CA . TRP B 1 405 ? 8.289 -23.828 -18.844 1 94.56 405 TRP B CA 1
ATOM 6642 C C . TRP B 1 405 ? 7.668 -22.906 -19.875 1 94.56 405 TRP B C 1
ATOM 6644 O O . TRP B 1 405 ? 7.609 -21.688 -19.672 1 94.56 405 TRP B O 1
ATOM 6654 N N . ILE B 1 406 ? 7.219 -23.469 -20.938 1 96.69 406 ILE B N 1
ATOM 6655 C CA . ILE B 1 406 ? 6.254 -22.891 -21.859 1 96.69 406 ILE B CA 1
ATOM 6656 C C . ILE B 1 406 ? 5.039 -23.812 -21.984 1 96.69 406 ILE B C 1
ATOM 6658 O O . ILE B 1 406 ? 5.176 -24.984 -22.297 1 96.69 406 ILE B O 1
ATOM 6662 N N . SER B 1 407 ? 3.949 -23.281 -21.688 1 97.56 407 SER B N 1
ATOM 6663 C CA . SER B 1 407 ? 2.754 -24.109 -21.828 1 97.56 407 SER B CA 1
ATOM 6664 C C . SER B 1 407 ? 1.837 -23.594 -22.922 1 97.56 407 SER B C 1
ATOM 6666 O O . SER B 1 407 ? 1.839 -22.391 -23.219 1 97.56 407 SER B O 1
ATOM 6668 N N . LEU B 1 408 ? 1.099 -24.484 -23.547 1 97.06 408 LEU B N 1
ATOM 6669 C CA . LEU B 1 408 ? 0.221 -24.156 -24.672 1 97.06 408 LEU B CA 1
ATOM 6670 C C . LEU B 1 408 ? -1.067 -24.969 -24.609 1 97.06 408 LEU B C 1
ATOM 6672 O O . LEU B 1 408 ? -1.039 -26.172 -24.297 1 97.06 408 LEU B O 1
ATOM 6676 N N . ALA B 1 409 ? -2.137 -24.344 -24.766 1 96.06 409 ALA B N 1
ATOM 6677 C CA . ALA B 1 409 ? -3.461 -24.938 -24.953 1 96.06 409 ALA B CA 1
ATOM 6678 C C . ALA B 1 409 ? -4.25 -24.172 -26.016 1 96.06 409 ALA B C 1
ATOM 6680 O O . ALA B 1 409 ? -3.822 -23.125 -26.484 1 96.06 409 ALA B O 1
ATOM 6681 N N . TYR B 1 410 ? -5.23 -24.781 -26.5 1 95.44 410 TYR B N 1
ATOM 6682 C CA . TYR B 1 410 ? -6.117 -24.172 -27.5 1 95.44 410 TYR B CA 1
ATOM 6683 C C . TYR B 1 410 ? -7.562 -24.578 -27.25 1 95.44 410 TYR B C 1
ATOM 6685 O O . TYR B 1 410 ? -7.867 -25.781 -27.141 1 95.44 410 TYR B O 1
ATOM 6693 N N . SER B 1 411 ? -8.375 -23.688 -27.062 1 88.81 411 SER B N 1
ATOM 6694 C CA . SER B 1 411 ? -9.797 -23.984 -26.922 1 88.81 411 SER B CA 1
ATOM 6695 C C . SER B 1 411 ? -10.617 -23.266 -28 1 88.81 411 SER B C 1
ATOM 6697 O O . SER B 1 411 ? -10.164 -22.281 -28.578 1 88.81 411 SER B O 1
ATOM 6699 N N . GLN B 1 412 ? -11.734 -23.797 -28.156 1 85.12 412 GLN B N 1
ATOM 6700 C CA . GLN B 1 412 ? -12.625 -23.219 -29.156 1 85.12 412 GLN B CA 1
ATOM 6701 C C . GLN B 1 412 ? -13.07 -21.828 -28.766 1 85.12 412 GLN B C 1
ATOM 6703 O O . GLN B 1 412 ? -13.195 -20.938 -29.609 1 85.12 412 GLN B O 1
ATOM 6708 N N . THR B 1 413 ? -13.258 -21.625 -27.578 1 81.88 413 THR B N 1
ATOM 6709 C CA . THR B 1 413 ? -13.836 -20.391 -27.062 1 81.88 413 THR B CA 1
ATOM 6710 C C . THR B 1 413 ? -12.766 -19.312 -26.938 1 81.88 413 THR B C 1
ATOM 6712 O O . THR B 1 413 ? -13.008 -18.156 -27.266 1 81.88 413 THR B O 1
ATOM 6715 N N . LYS B 1 414 ? -11.562 -19.672 -26.5 1 85.25 414 LYS B N 1
ATOM 6716 C CA . LYS B 1 414 ? -10.578 -18.656 -26.156 1 85.25 414 LYS B CA 1
ATOM 6717 C C . LYS B 1 414 ? -9.422 -18.641 -27.156 1 85.25 414 LYS B C 1
ATOM 6719 O O . LYS B 1 414 ? -8.656 -17.688 -27.203 1 85.25 414 LYS B O 1
ATOM 6724 N N . GLY B 1 415 ? -9.375 -19.656 -27.969 1 92.88 415 GLY B N 1
ATOM 6725 C CA . GLY B 1 415 ? -8.25 -19.75 -28.891 1 92.88 415 GLY B CA 1
ATOM 6726 C C . GLY B 1 415 ? -6.957 -20.156 -28.188 1 92.88 415 GLY B C 1
ATOM 6727 O O . GLY B 1 415 ? -6.965 -20.953 -27.266 1 92.88 415 GLY B O 1
ATOM 6728 N N . PRO B 1 416 ? -5.844 -19.594 -28.688 1 96.44 416 PRO B N 1
ATOM 6729 C CA . PRO B 1 416 ? -4.547 -19.953 -28.109 1 96.44 416 PRO B CA 1
ATOM 6730 C C . PRO B 1 416 ? -4.375 -19.438 -26.688 1 96.44 416 PRO B C 1
ATOM 6732 O O . PRO B 1 416 ? -4.785 -18.312 -26.375 1 96.44 416 PRO B O 1
ATOM 6735 N N . TYR B 1 417 ? -3.869 -20.219 -25.906 1 96.75 417 TYR B N 1
ATOM 6736 C CA . TYR B 1 417 ? -3.592 -19.984 -24.5 1 96.75 417 TYR B CA 1
ATOM 6737 C C . TYR B 1 417 ? -2.158 -20.375 -24.156 1 96.75 417 TYR B C 1
ATOM 6739 O O . TYR B 1 417 ? -1.857 -21.562 -23.969 1 96.75 417 TYR B O 1
ATOM 6747 N N . ILE B 1 418 ? -1.271 -19.359 -24.047 1 97.62 418 ILE B N 1
ATOM 6748 C CA . ILE B 1 418 ? 0.155 -19.641 -23.891 1 97.62 418 ILE B CA 1
ATOM 6749 C C . ILE B 1 418 ? 0.667 -19.016 -22.594 1 97.62 418 ILE B C 1
ATOM 6751 O O . ILE B 1 418 ? 0.389 -17.844 -22.312 1 97.62 418 ILE B O 1
ATOM 6755 N N . THR B 1 419 ? 1.372 -19.75 -21.812 1 97.81 419 THR B N 1
ATOM 6756 C CA . THR B 1 419 ? 1.964 -19.25 -20.578 1 97.81 419 THR B CA 1
ATOM 6757 C C . THR B 1 419 ? 3.477 -19.438 -20.578 1 97.81 419 THR B C 1
ATOM 6759 O O . THR B 1 419 ? 3.969 -20.516 -20.938 1 97.81 419 THR B O 1
ATOM 6762 N N . ILE B 1 420 ? 4.168 -18.406 -20.266 1 97.44 420 ILE B N 1
ATOM 6763 C CA . ILE B 1 420 ? 5.617 -18.438 -20.125 1 97.44 420 ILE B CA 1
ATOM 6764 C C . ILE B 1 420 ? 5.992 -18.391 -18.641 1 97.44 420 ILE B C 1
ATOM 6766 O O . ILE B 1 420 ? 5.605 -17.469 -17.922 1 97.44 420 ILE B O 1
ATOM 6770 N N . TYR B 1 421 ? 6.707 -19.406 -18.203 1 95.38 421 TYR B N 1
ATOM 6771 C CA . TYR B 1 421 ? 7.113 -19.5 -16.797 1 95.38 421 TYR B CA 1
ATOM 6772 C C . TYR B 1 421 ? 8.57 -19.078 -16.625 1 95.38 421 TYR B C 1
ATOM 6774 O O . TYR B 1 421 ? 9.438 -19.5 -17.391 1 95.38 421 TYR B O 1
ATOM 6782 N N . SER B 1 422 ? 8.797 -18.234 -15.695 1 91.12 422 SER B N 1
ATOM 6783 C CA . SER B 1 422 ? 10.141 -17.719 -15.414 1 91.12 422 SER B CA 1
ATOM 6784 C C . SER B 1 422 ? 10.531 -17.969 -13.961 1 91.12 422 SER B C 1
ATOM 6786 O O . SER B 1 422 ? 9.664 -18.031 -13.086 1 91.12 422 SER B O 1
ATOM 6788 N N . ASN B 1 423 ? 11.828 -18.031 -13.852 1 82.5 423 ASN B N 1
ATOM 6789 C CA . ASN B 1 423 ? 12.43 -18.219 -12.531 1 82.5 423 ASN B CA 1
ATOM 6790 C C . ASN B 1 423 ? 12.867 -16.891 -11.922 1 82.5 423 ASN B C 1
ATOM 6792 O O . ASN B 1 423 ? 13.758 -16.219 -12.453 1 82.5 423 ASN B O 1
ATOM 6796 N N . PRO B 1 424 ? 12.312 -16.594 -10.797 1 76.25 424 PRO B N 1
ATOM 6797 C CA . PRO B 1 424 ? 12.734 -15.328 -10.18 1 76.25 424 PRO B CA 1
ATOM 6798 C C . PRO B 1 424 ? 14.211 -15.344 -9.773 1 76.25 424 PRO B C 1
ATOM 6800 O O . PRO B 1 424 ? 14.828 -14.281 -9.641 1 76.25 424 PRO B O 1
ATOM 6803 N N . ALA B 1 425 ? 14.773 -16.5 -9.547 1 66.88 425 ALA B N 1
ATOM 6804 C CA . ALA B 1 425 ? 16.156 -16.625 -9.086 1 66.88 425 ALA B CA 1
ATOM 6805 C C . ALA B 1 425 ? 17.141 -16.094 -10.125 1 66.88 425 ALA B C 1
ATOM 6807 O O . ALA B 1 425 ? 18.281 -15.766 -9.797 1 66.88 425 ALA B O 1
ATOM 6808 N N . ALA B 1 426 ? 16.672 -16 -11.25 1 63.91 426 ALA B N 1
ATOM 6809 C CA . ALA B 1 426 ? 17.562 -15.586 -12.328 1 63.91 426 ALA B CA 1
ATOM 6810 C C . ALA B 1 426 ? 17.781 -14.078 -12.305 1 63.91 426 ALA B C 1
ATOM 6812 O O . ALA B 1 426 ? 18.688 -13.562 -12.961 1 63.91 426 ALA B O 1
ATOM 6813 N N . SER B 1 427 ? 16.953 -13.391 -11.562 1 57.38 427 SER B N 1
ATOM 6814 C CA . SER B 1 427 ? 17.031 -11.93 -11.539 1 57.38 427 SER B CA 1
ATOM 6815 C C . SER B 1 427 ? 18.109 -11.445 -10.578 1 57.38 427 SER B C 1
ATOM 6817 O O . SER B 1 427 ? 18.422 -10.25 -10.523 1 57.38 427 SER B O 1
ATOM 6819 N N . LEU B 1 428 ? 18.703 -12.367 -9.82 1 54.88 428 LEU B N 1
ATOM 6820 C CA . LEU B 1 428 ? 19.75 -11.969 -8.883 1 54.88 428 LEU B CA 1
ATOM 6821 C C . LEU B 1 428 ? 21.094 -11.867 -9.594 1 54.88 428 LEU B C 1
ATOM 6823 O O . LEU B 1 428 ? 21.406 -12.68 -10.469 1 54.88 428 LEU B O 1
#

Nearest PDB structures (foldseek):
  4ld7-assembly3_K  TM=9.242E-01  e=1.589E-31  Aspergillus fischeri
  4e0t-assembly1_A  TM=8.933E-01  e=3.966E-27  Aspergillus fumigatus
  4e0t-assembly1_B  TM=8.926E-01  e=1.339E-26  Aspergillus fumigatus
  8db0-assembly2_B  TM=8.600E-01  e=6.578E-24  Fusarium fujikuroi
  8db0-assembly3_C  TM=8.527E-01  e=1.144E-23  Fusarium fujikuroi

pLDDT: mean 88.61, std 15.57, range [22.3, 98.25]

InterPro domains:
  IPR012148 Aromatic prenyltransferase DMATS-type, fungi [PIRSF000509] (26-423)
  IPR017795 Aromatic prenyltransferase, NscD-like [PF11991] (41-382)
  IPR017795 Aromatic prenyltransferase, NscD-like [PTHR40627] (9-425)
  IPR017795 Aromatic prenyltransferase, NscD-like [TIGR03429] (28-422)
  IPR017795 Aromatic prenyltransferase, NscD-like [cd13929] (44-424)
  IPR033964 Aromatic prenyltransferase [SFLDS00036] (24-426)

Solvent-accessible surface area (backbone atoms only — not comparable to full-atom values): 46154 Å² total; per-residue (Å²): 133,80,79,78,76,74,81,75,82,71,74,79,80,68,83,69,70,75,90,51,67,92,73,58,77,53,59,67,57,54,47,64,71,54,52,86,64,96,42,72,35,38,45,51,48,44,67,53,46,44,61,45,51,50,46,51,37,52,63,40,64,50,54,63,62,42,48,43,53,52,52,45,42,42,62,59,56,47,38,77,24,49,44,78,48,82,88,46,78,86,66,70,63,63,52,52,58,58,64,70,88,54,34,40,54,38,39,32,40,35,43,42,74,96,49,71,48,36,45,31,41,38,34,37,46,29,34,98,47,31,42,36,93,90,24,53,45,39,65,57,23,54,60,50,48,53,55,58,50,30,70,81,36,76,70,56,33,60,64,61,53,55,52,49,47,65,70,34,34,57,45,51,70,59,38,66,76,45,37,85,78,46,65,80,52,74,67,62,62,37,50,37,38,34,37,41,53,47,81,77,47,75,47,48,33,42,36,40,28,25,55,66,35,20,68,71,69,68,48,57,48,68,58,50,57,54,52,56,49,55,72,76,45,84,49,61,32,35,55,53,25,48,50,52,53,48,54,40,47,65,75,42,54,88,58,51,37,71,92,52,32,37,35,36,34,41,37,31,54,80,85,72,27,40,40,32,49,33,39,13,30,71,41,67,44,70,67,58,46,48,30,67,62,20,45,70,62,73,53,74,55,67,35,54,50,53,33,46,53,53,48,47,52,51,50,52,60,55,68,72,44,63,36,84,87,68,43,77,74,74,53,47,49,33,37,38,32,38,37,31,26,74,84,38,67,60,52,46,45,32,44,29,41,55,38,52,71,35,37,34,43,56,53,51,46,46,51,48,49,53,28,56,75,70,65,34,60,69,58,44,51,41,52,51,51,43,49,52,62,54,36,64,88,63,59,38,80,83,31,36,56,43,41,45,36,42,31,44,33,35,38,81,89,66,37,55,40,37,34,45,29,33,38,52,74,49,56,108,131,79,79,78,76,74,82,72,83,70,72,79,80,65,84,72,71,76,89,53,69,92,74,59,76,52,60,66,57,54,48,64,70,54,52,88,63,96,41,73,35,39,46,53,49,43,67,53,46,44,62,43,51,49,44,53,36,53,66,41,63,50,52,64,62,44,49,43,53,52,51,45,42,41,62,60,55,47,38,77,25,49,43,77,43,84,85,42,92,75,56,71,65,65,51,53,57,63,42,83,88,52,37,37,55,37,38,32,41,36,42,43,74,95,49,70,48,37,45,31,40,38,33,36,46,30,36,97,46,30,42,34,92,91,24,53,46,38,64,56,24,56,60,51,48,53,55,59,48,31,72,82,38,76,70,56,33,61,64,61,53,55,53,49,46,66,70,35,34,58,46,50,70,59,37,67,77,45,36,85,78,47,67,81,50,75,67,60,62,39,53,35,40,34,37,41,54,46,83,74,47,75,47,48,31,42,37,41,28,24,56,67,35,21,67,73,69,69,46,57,47,68,58,50,57,54,52,57,49,55,74,77,45,84,50,60,30,35,56,53,24,47,49,52,52,49,54,41,46,64,73,43,53,88,57,51,36,70,92,52,31,35,36,35,34,41,37,31,53,79,86,72,27,40,39,32,48,34,38,12,30,71,39,68,45,70,66,58,46,48,29,65,62,20,46,70,62,73,53,76,55,68,37,55,51,54,34,46,52,55,50,47,52,50,50,52,59,56,68,71,44,64,36,82,86,68,43,76,73,74,53,48,49,34,36,38,34,38,37,32,25,74,84,38,64,60,53,47,44,31,45,30,42,54,36,53,72,36,36,33,44,57,52,51,47,47,52,48,51,54,27,57,77,70,65,33,60,67,58,44,50,41,51,51,51,42,51,52,63,53,36,65,88,61,58,38,82,82,29,35,56,45,40,43,36,42,32,43,33,34,40,81,88,64,37,54,40,37,34,46,28,35,37,52,76,48,57,108